Protein AF-0000000074744331 (afdb_homodimer)

Organism: NCBI:txid2562239

InterPro domains:
  IPR029056 Ribokinase-like [G3DSA:3.40.1190.20] (24-417)
  IPR029056 Ribokinase-like [SSF53613] (34-403)

Structure (mmCIF, N/CA/C/O backbone):
data_AF-0000000074744331-model_v1
#
loop_
_entity.id
_entity.type
_entity.pdbx_description
1 polymer 'Carbohydrate kinase PfkB domain-containing protein'
#
loop_
_atom_site.group_PDB
_atom_site.id
_atom_site.type_symbol
_atom_site.label_atom_id
_atom_site.label_alt_id
_atom_site.label_comp_id
_atom_site.label_asym_id
_atom_site.label_entity_id
_atom_site.label_seq_id
_atom_site.pdbx_PDB_ins_code
_atom_site.Cartn_x
_atom_site.Cartn_y
_atom_site.Cartn_z
_atom_site.occupancy
_atom_site.B_iso_or_equiv
_atom_site.auth_seq_id
_atom_site.auth_comp_id
_atom_site.auth_asym_id
_atom_site.auth_atom_id
_atom_site.pdbx_PDB_model_num
ATOM 1 N N . MET A 1 1 ? -15.992 4.965 -41.281 1 21.25 1 MET A N 1
ATOM 2 C CA . MET A 1 1 ? -15.062 5.57 -40.344 1 21.25 1 MET A CA 1
ATOM 3 C C . MET A 1 1 ? -15.82 6.164 -39.156 1 21.25 1 MET A C 1
ATOM 5 O O . MET A 1 1 ? -15.25 6.926 -38.375 1 21.25 1 MET A O 1
ATOM 9 N N . ALA A 1 2 ? -17.094 6.203 -39.156 1 18.14 2 ALA A N 1
ATOM 10 C CA . ALA A 1 2 ? -18.156 6.914 -38.469 1 18.14 2 ALA A CA 1
ATOM 11 C C . ALA A 1 2 ? -18.078 6.668 -36.938 1 18.14 2 ALA A C 1
ATOM 13 O O . ALA A 1 2 ? -17.375 5.762 -36.5 1 18.14 2 ALA A O 1
ATOM 14 N N . ALA A 1 3 ? -19.312 6.621 -36.281 1 19.34 3 ALA A N 1
ATOM 15 C CA . ALA A 1 3 ? -20.141 7.203 -35.219 1 19.34 3 ALA A CA 1
ATOM 16 C C . ALA A 1 3 ? -19.969 6.461 -33.906 1 19.34 3 ALA A C 1
ATOM 18 O O . ALA A 1 3 ? -20.703 6.715 -32.938 1 19.34 3 ALA A O 1
ATOM 19 N N . LEU A 1 4 ? -19.312 5.355 -33.844 1 21.14 4 LEU A N 1
ATOM 20 C CA . LEU A 1 4 ? -19.844 4.59 -32.75 1 21.14 4 LEU A CA 1
ATOM 21 C C . LEU A 1 4 ? -19.484 5.242 -31.406 1 21.14 4 LEU A C 1
ATOM 23 O O . LEU A 1 4 ? -18.375 5.035 -30.891 1 21.14 4 LEU A O 1
ATOM 27 N N . TRP A 1 5 ? -19.625 6.645 -31.25 1 21.17 5 TRP A N 1
ATOM 28 C CA . TRP A 1 5 ? -19.438 7.43 -30.031 1 21.17 5 TRP A CA 1
ATOM 29 C C . TRP A 1 5 ? -20.219 6.832 -28.875 1 21.17 5 TRP A C 1
ATOM 31 O O . TRP A 1 5 ? -21.453 6.961 -28.812 1 21.17 5 TRP A O 1
ATOM 41 N N . ARG A 1 6 ? -20 5.594 -28.609 1 25.59 6 ARG A N 1
ATOM 42 C CA . ARG A 1 6 ? -20.875 5.102 -27.547 1 25.59 6 ARG A CA 1
ATOM 43 C C . ARG A 1 6 ? -20.906 6.066 -26.375 1 25.59 6 ARG A C 1
ATOM 45 O O . ARG A 1 6 ? -19.891 6.672 -26.031 1 25.59 6 ARG A O 1
ATOM 52 N N . SER A 1 7 ? -22.016 6.613 -26.047 1 23.78 7 SER A N 1
ATOM 53 C CA . SER A 1 7 ? -22.484 7.523 -25 1 23.78 7 SER A CA 1
ATOM 54 C C . SER A 1 7 ? -21.953 7.125 -23.641 1 23.78 7 SER A C 1
ATOM 56 O O . SER A 1 7 ? -22 5.949 -23.266 1 23.78 7 SER A O 1
ATOM 58 N N . VAL A 1 8 ? -20.953 7.758 -23.109 1 25.75 8 VAL A N 1
ATOM 59 C CA . VAL A 1 8 ? -20.438 7.766 -21.75 1 25.75 8 VAL A CA 1
ATOM 60 C C . VAL A 1 8 ? -21.594 7.844 -20.766 1 25.75 8 VAL A C 1
ATOM 62 O O . VAL A 1 8 ? -22.406 8.773 -20.812 1 25.75 8 VAL A O 1
ATOM 65 N N . PRO A 1 9 ? -22.125 6.672 -20.359 1 28.39 9 PRO A N 1
ATOM 66 C CA . PRO A 1 9 ? -23.297 6.875 -19.484 1 28.39 9 PRO A CA 1
ATOM 67 C C . PRO A 1 9 ? -23.078 7.996 -18.469 1 28.39 9 PRO A C 1
ATOM 69 O O . PRO A 1 9 ? -21.938 8.305 -18.125 1 28.39 9 PRO A O 1
ATOM 72 N N . ALA A 1 10 ? -23.984 8.945 -18.359 1 26.7 10 ALA A N 1
ATOM 73 C CA . ALA A 1 10 ? -24.156 10.008 -17.375 1 26.7 10 ALA A CA 1
ATOM 74 C C . ALA A 1 10 ? -23.875 9.492 -15.961 1 26.7 10 ALA A C 1
ATOM 76 O O . ALA A 1 10 ? -24.469 8.5 -15.523 1 26.7 10 ALA A O 1
ATOM 77 N N . VAL A 1 11 ? -22.719 9.625 -15.445 1 27.08 11 VAL A N 1
ATOM 78 C CA . VAL A 1 11 ? -22.359 9.461 -14.047 1 27.08 11 VAL A CA 1
ATOM 79 C C . VAL A 1 11 ? -23.422 10.07 -13.156 1 27.08 11 VAL A C 1
ATOM 81 O O . VAL A 1 11 ? -23.656 11.281 -13.195 1 27.08 11 VAL A O 1
ATOM 84 N N . CYS A 1 12 ? -24.516 9.32 -12.93 1 27.94 12 CYS A N 1
ATOM 85 C CA . CYS A 1 12 ? -25.547 9.75 -11.984 1 27.94 12 CYS A CA 1
ATOM 86 C C . CYS A 1 12 ? -24.922 10.398 -10.758 1 27.94 12 CYS A C 1
ATOM 88 O O . CYS A 1 12 ? -23.891 9.938 -10.266 1 27.94 12 CYS A O 1
ATOM 90 N N . ALA A 1 13 ? -25.219 11.633 -10.414 1 30.81 13 ALA A N 1
ATOM 91 C CA . ALA A 1 13 ? -25.016 12.43 -9.203 1 30.81 13 ALA A CA 1
ATOM 92 C C . ALA A 1 13 ? -25.312 11.609 -7.953 1 30.81 13 ALA A C 1
ATOM 94 O O . ALA A 1 13 ? -26.469 11.453 -7.57 1 30.81 13 ALA A O 1
ATOM 95 N N . ALA A 1 14 ? -24.703 10.5 -7.746 1 33.56 14 ALA A N 1
ATOM 96 C CA . ALA A 1 14 ? -24.938 9.867 -6.449 1 33.56 14 ALA A CA 1
ATOM 97 C C . ALA A 1 14 ? -24.797 10.875 -5.312 1 33.56 14 ALA A C 1
ATOM 99 O O . ALA A 1 14 ? -23.828 11.641 -5.273 1 33.56 14 ALA A O 1
ATOM 100 N N . SER A 1 15 ? -25.797 11.25 -4.645 1 35.19 15 SER A N 1
ATOM 101 C CA . SER A 1 15 ? -25.891 12.07 -3.445 1 35.19 15 SER A CA 1
ATOM 102 C C . SER A 1 15 ? -24.797 11.703 -2.443 1 35.19 15 SER A C 1
ATOM 104 O O . SER A 1 15 ? -24.672 10.539 -2.066 1 35.19 15 SER A O 1
ATOM 106 N N . VAL A 1 16 ? -23.797 12.289 -2.574 1 41.59 16 VAL A N 1
ATOM 107 C CA . VAL A 1 16 ? -22.688 12.148 -1.627 1 41.59 16 VAL A CA 1
ATOM 108 C C . VAL A 1 16 ? -23.219 12.297 -0.201 1 41.59 16 VAL A C 1
ATOM 110 O O . VAL A 1 16 ? -23.688 13.367 0.183 1 41.59 16 VAL A O 1
ATOM 113 N N . ALA A 1 17 ? -23.719 11.328 0.438 1 41.59 17 ALA A N 1
ATOM 114 C CA . ALA A 1 17 ? -24.109 11.391 1.845 1 41.59 17 ALA A CA 1
ATOM 115 C C . ALA A 1 17 ? -22.906 11.742 2.727 1 41.59 17 ALA A C 1
ATOM 117 O O . ALA A 1 17 ? -21.953 10.969 2.834 1 41.59 17 ALA A O 1
ATOM 118 N N . TYR A 1 18 ? -22.781 13.016 2.918 1 42.72 18 TYR A N 1
ATOM 119 C CA . TYR A 1 18 ? -21.875 13.383 4 1 42.72 18 TYR A CA 1
ATOM 120 C C . TYR A 1 18 ? -22.344 12.789 5.328 1 42.72 18 TYR A C 1
ATOM 122 O O . TYR A 1 18 ? -23.547 12.703 5.582 1 42.72 18 TYR A O 1
ATOM 130 N N . ARG A 1 19 ? -21.703 11.984 5.859 1 47.62 19 ARG A N 1
ATOM 131 C CA . ARG A 1 19 ? -22.109 11.758 7.242 1 47.62 19 ARG A CA 1
ATOM 132 C C . ARG A 1 19 ? -22.203 13.078 8.008 1 47.62 19 ARG A C 1
ATOM 134 O O . ARG A 1 19 ? -21.203 13.734 8.25 1 47.62 19 ARG A O 1
ATOM 141 N N . LYS A 1 20 ? -23.422 13.492 7.957 1 43.78 20 LYS A N 1
ATOM 142 C CA . LYS A 1 20 ? -23.703 14.711 8.711 1 43.78 20 LYS A CA 1
ATOM 143 C C . LYS A 1 20 ? -23.328 14.547 10.188 1 43.78 20 LYS A C 1
ATOM 145 O O . LYS A 1 20 ? -23.688 13.539 10.805 1 43.78 20 LYS A O 1
ATOM 150 N N . LEU A 1 21 ? -22.312 15.281 10.586 1 45.28 21 LEU A N 1
ATOM 151 C CA . LEU A 1 21 ? -22 15.344 12.016 1 45.28 21 LEU A CA 1
ATOM 152 C C . LEU A 1 21 ? -23.266 15.648 12.82 1 45.28 21 LEU A C 1
ATOM 154 O O . LEU A 1 21 ? -24.156 16.359 12.352 1 45.28 21 LEU A O 1
ATOM 158 N N . PRO A 1 22 ? -23.516 14.875 13.789 1 43.53 22 PRO A N 1
ATOM 159 C CA . PRO A 1 22 ? -24.656 15.25 14.625 1 43.53 22 PRO A CA 1
ATOM 160 C C . PRO A 1 22 ? -24.656 16.719 15.016 1 43.53 22 PRO A C 1
ATOM 162 O O . PRO A 1 22 ? -23.578 17.312 15.203 1 43.53 22 PRO A O 1
ATOM 165 N N . CYS A 1 23 ? -25.812 17.281 14.695 1 42.34 23 CYS A N 1
ATOM 166 C CA . CYS A 1 23 ? -26 18.641 15.164 1 42.34 23 CYS A CA 1
ATOM 167 C C . CYS A 1 23 ? -25.766 18.75 16.672 1 42.34 23 CYS A C 1
ATOM 169 O O . CYS A 1 23 ? -26.281 17.953 17.438 1 42.34 23 CYS A O 1
ATOM 171 N N . ARG A 1 24 ? -24.844 19.516 17.031 1 46.59 24 ARG A N 1
ATOM 172 C CA . ARG A 1 24 ? -24.5 19.719 18.438 1 46.59 24 ARG A CA 1
ATOM 173 C C . ARG A 1 24 ? -25.703 20.203 19.234 1 46.59 24 ARG A C 1
ATOM 175 O O . ARG A 1 24 ? -26.594 20.859 18.703 1 46.59 24 ARG A O 1
ATOM 182 N N . THR A 1 25 ? -25.734 19.719 20.453 1 44.91 25 THR A N 1
ATOM 183 C CA . THR A 1 25 ? -26.781 20.109 21.391 1 44.91 25 THR A CA 1
ATOM 184 C C . THR A 1 25 ? -26.703 21.609 21.672 1 44.91 25 THR A C 1
ATOM 186 O O . THR A 1 25 ? -25.656 22.234 21.469 1 44.91 25 THR A O 1
ATOM 189 N N . GLU A 1 26 ? -27.703 22.234 22.016 1 44.66 26 GLU A N 1
ATOM 190 C CA . GLU A 1 26 ? -27.859 23.641 22.375 1 44.66 26 GLU A CA 1
ATOM 191 C C . GLU A 1 26 ? -26.797 24.062 23.391 1 44.66 26 GLU A C 1
ATOM 193 O O . GLU A 1 26 ? -26.281 25.172 23.312 1 44.66 26 GLU A O 1
ATOM 198 N N . SER A 1 27 ? -26.547 23.281 24.297 1 43.78 27 SER A N 1
ATOM 199 C CA . SER A 1 27 ? -25.609 23.641 25.359 1 43.78 27 SER A CA 1
ATOM 200 C C . SER A 1 27 ? -24.188 23.797 24.797 1 43.78 27 SER A C 1
ATOM 202 O O . SER A 1 27 ? -23.438 24.641 25.25 1 43.78 27 SER A O 1
ATOM 204 N N . GLU A 1 28 ? -23.797 23.047 23.875 1 47.25 28 GLU A N 1
ATOM 205 C CA . GLU A 1 28 ? -22.453 23.109 23.266 1 47.25 28 GLU A CA 1
ATOM 206 C C . GLU A 1 28 ? -22.312 24.359 22.406 1 47.25 28 GLU A C 1
ATOM 208 O O . GLU A 1 28 ? -21.188 24.859 22.219 1 47.25 28 GLU A O 1
ATOM 213 N N . LYS A 1 29 ? -23.359 24.844 21.875 1 47.84 29 LYS A N 1
ATOM 214 C CA . LYS A 1 29 ? -23.453 26.078 21.094 1 47.84 29 LYS A CA 1
ATOM 215 C C . LYS A 1 29 ? -23.125 27.297 21.938 1 47.84 29 LYS A C 1
ATOM 217 O O . LYS A 1 29 ? -22.859 28.375 21.406 1 47.84 29 LYS A O 1
ATOM 222 N N . GLN A 1 30 ? -23.469 27.188 23.094 1 45.38 30 GLN A N 1
ATOM 223 C CA . GLN A 1 30 ? -23.359 28.375 23.938 1 45.38 30 GLN A CA 1
ATOM 224 C C . GLN A 1 30 ? -21.922 28.625 24.344 1 45.38 30 GLN A C 1
ATOM 226 O O . GLN A 1 30 ? -21.578 29.719 24.812 1 45.38 30 GLN A O 1
ATOM 231 N N . GLU A 1 31 ? -21 27.562 24.453 1 52.12 31 GLU A N 1
ATOM 232 C CA . GLU A 1 31 ? -19.688 27.875 24.969 1 52.12 31 GLU A CA 1
ATOM 233 C C . GLU A 1 31 ? -18.75 28.391 23.875 1 52.12 31 GLU A C 1
ATOM 235 O O . GLU A 1 31 ? -18.766 27.875 22.75 1 52.12 31 GLU A O 1
ATOM 240 N N . HIS A 1 32 ? -18.281 29.688 23.891 1 62.59 32 HIS A N 1
ATOM 241 C CA . HIS A 1 32 ? -17.375 30.531 23.109 1 62.59 32 HIS A CA 1
ATOM 242 C C . HIS A 1 32 ? -16.047 29.812 22.844 1 62.59 32 HIS A C 1
ATOM 244 O O . HIS A 1 32 ? -14.984 30.422 22.984 1 62.59 32 HIS A O 1
ATOM 250 N N . ARG A 1 33 ? -16.156 28.531 22.516 1 77.06 33 ARG A N 1
ATOM 251 C CA . ARG A 1 33 ? -14.883 27.812 22.375 1 77.06 33 ARG A CA 1
ATOM 252 C C . ARG A 1 33 ? -14.461 27.734 20.922 1 77.06 33 ARG A C 1
ATOM 254 O O . ARG A 1 33 ? -15.297 27.609 20.031 1 77.06 33 ARG A O 1
ATOM 261 N N . PRO A 1 34 ? -13.164 27.875 20.688 1 84.81 34 PRO A N 1
ATOM 262 C CA . PRO A 1 34 ? -12.648 27.828 19.328 1 84.81 34 PRO A CA 1
ATOM 263 C C . PRO A 1 34 ? -12.852 26.469 18.656 1 84.81 34 PRO A C 1
ATOM 265 O O . PRO A 1 34 ? -12.922 25.453 19.344 1 84.81 34 PRO A O 1
ATOM 268 N N . ARG A 1 35 ? -12.992 26.531 17.344 1 90.12 35 ARG A N 1
ATOM 269 C CA . ARG A 1 35 ? -13.07 25.312 16.531 1 90.12 35 ARG A CA 1
ATOM 270 C C . ARG A 1 35 ? -11.984 25.297 15.461 1 90.12 35 ARG A C 1
ATOM 272 O O . ARG A 1 35 ? -11.602 26.359 14.938 1 90.12 35 ARG A O 1
ATOM 279 N N . PHE A 1 36 ? -11.516 24.156 15.25 1 94.88 36 PHE A N 1
ATOM 280 C CA . PHE A 1 36 ? -10.453 23.953 14.266 1 94.88 36 PHE A CA 1
ATOM 281 C C . PHE A 1 36 ? -10.922 23.031 13.148 1 94.88 36 PHE A C 1
ATOM 283 O O . PHE A 1 36 ? -11.461 21.953 13.406 1 94.88 36 PHE A O 1
ATOM 290 N N . THR A 1 37 ? -10.758 23.453 11.875 1 96.81 37 THR A N 1
ATOM 291 C CA . THR A 1 37 ? -11.055 22.641 10.703 1 96.81 37 THR A CA 1
ATOM 292 C C . THR A 1 37 ? -9.867 22.625 9.742 1 96.81 37 THR A C 1
ATOM 294 O O . THR A 1 37 ? -9.211 23.641 9.547 1 96.81 37 THR A O 1
ATOM 297 N N . CYS A 1 38 ? -9.547 21.484 9.195 1 98.44 38 CYS A N 1
ATOM 298 C CA . CYS A 1 38 ? -8.5 21.391 8.188 1 98.44 38 CYS A CA 1
ATOM 299 C C . CYS A 1 38 ? -8.914 20.438 7.066 1 98.44 38 CYS A C 1
ATOM 301 O O . CYS A 1 38 ? -9.93 19.75 7.168 1 98.44 38 CYS A O 1
ATOM 303 N N . PHE A 1 39 ? -8.164 20.5 5.957 1 98.62 39 PHE A N 1
ATOM 304 C CA . PHE A 1 39 ? -8.461 19.734 4.746 1 98.62 39 PHE A CA 1
ATOM 305 C C . PHE A 1 39 ? -7.191 19.109 4.18 1 98.62 39 PHE A C 1
ATOM 307 O O . PHE A 1 39 ? -6.242 19.812 3.836 1 98.62 39 PHE A O 1
ATOM 314 N N . GLY A 1 40 ? -7.215 17.797 4.113 1 98.38 40 GLY A N 1
ATOM 315 C CA . GLY A 1 40 ? -6.035 17.156 3.564 1 98.38 40 GLY A CA 1
ATOM 316 C C . GLY A 1 40 ? -6.137 15.641 3.543 1 98.38 40 GLY A C 1
ATOM 317 O O . GLY A 1 40 ? -7.145 15.078 3.971 1 98.38 40 GLY A O 1
ATOM 318 N N . GLU A 1 41 ? -5.109 14.992 3.008 1 97.81 41 GLU A N 1
ATOM 319 C CA . GLU A 1 41 ? -5.055 13.547 2.846 1 97.81 41 GLU A CA 1
ATOM 320 C C . GLU A 1 41 ? -4.371 12.883 4.039 1 97.81 41 GLU A C 1
ATOM 322 O O . GLU A 1 41 ? -3.449 13.453 4.629 1 97.81 41 GLU A O 1
ATOM 327 N N . ALA A 1 42 ? -4.848 11.742 4.41 1 96.56 42 ALA A N 1
ATOM 328 C CA . ALA A 1 42 ? -4.117 10.836 5.293 1 96.56 42 ALA A CA 1
ATOM 329 C C . ALA A 1 42 ? -3.773 9.531 4.582 1 96.56 42 ALA A C 1
ATOM 331 O O . ALA A 1 42 ? -4.492 9.102 3.676 1 96.56 42 ALA A O 1
ATOM 332 N N . MET A 1 43 ? -2.697 8.953 4.977 1 96.25 43 MET A N 1
ATOM 333 C CA . MET A 1 43 ? -2.199 7.742 4.332 1 96.25 43 MET A CA 1
ATOM 334 C C . MET A 1 43 ? -1.771 6.707 5.367 1 96.25 43 MET A C 1
ATOM 336 O O . MET A 1 43 ? -1.52 7.051 6.523 1 96.25 43 MET A O 1
ATOM 340 N N . LEU A 1 44 ? -1.714 5.445 4.93 1 95.56 44 LEU A N 1
ATOM 341 C CA . LEU A 1 44 ? -1.078 4.41 5.742 1 95.56 44 LEU A CA 1
ATOM 342 C C . LEU A 1 44 ? 0.439 4.551 5.711 1 95.56 44 LEU A C 1
ATOM 344 O O . LEU A 1 44 ? 1.021 4.824 4.66 1 95.56 44 LEU A O 1
ATOM 348 N N . ARG A 1 45 ? 0.977 4.449 6.824 1 94.56 45 ARG A N 1
ATOM 349 C CA . ARG A 1 45 ? 2.424 4.559 6.984 1 94.56 45 ARG A CA 1
ATOM 350 C C . ARG A 1 45 ? 3.021 3.24 7.461 1 94.56 45 ARG A C 1
ATOM 352 O O . ARG A 1 45 ? 2.551 2.656 8.438 1 94.56 45 ARG A O 1
ATOM 359 N N . TYR A 1 46 ? 4.043 2.756 6.766 1 94.38 46 TYR A N 1
ATOM 360 C CA . TYR A 1 46 ? 4.754 1.551 7.176 1 94.38 46 TYR A CA 1
ATOM 361 C C . TYR A 1 46 ? 6.219 1.854 7.465 1 94.38 46 TYR A C 1
ATOM 363 O O . TYR A 1 46 ? 6.895 2.498 6.66 1 94.38 46 TYR A O 1
ATOM 371 N N . VAL A 1 47 ? 6.707 1.402 8.617 1 92.31 47 VAL A N 1
ATOM 372 C CA . VAL A 1 47 ? 8.102 1.511 9.023 1 92.31 47 VAL A CA 1
ATOM 373 C C . VAL A 1 47 ? 8.609 0.156 9.508 1 92.31 47 VAL A C 1
ATOM 375 O O . VAL A 1 47 ? 7.883 -0.574 10.188 1 92.31 47 VAL A O 1
ATOM 378 N N . PRO A 1 48 ? 9.812 -0.222 9.047 1 90.19 48 PRO A N 1
ATOM 379 C CA . PRO A 1 48 ? 10.336 -1.457 9.633 1 90.19 48 PRO A CA 1
ATOM 380 C C . PRO A 1 48 ? 10.367 -1.416 11.156 1 90.19 48 PRO A C 1
ATOM 382 O O . PRO A 1 48 ? 10.703 -0.384 11.742 1 90.19 48 PRO A O 1
ATOM 385 N N . ASP A 1 49 ? 9.953 -2.492 11.734 1 87.25 49 ASP A N 1
ATOM 386 C CA . ASP A 1 49 ? 10.008 -2.57 13.195 1 87.25 49 ASP A CA 1
ATOM 387 C C . ASP A 1 49 ? 11.453 -2.521 13.688 1 87.25 49 ASP A C 1
ATOM 389 O O . ASP A 1 49 ? 12.258 -3.393 13.352 1 87.25 49 ASP A O 1
ATOM 393 N N . PRO A 1 50 ? 11.766 -1.549 14.461 1 76.38 50 PRO A N 1
ATOM 394 C CA . PRO A 1 50 ? 13.141 -1.454 14.953 1 76.38 50 PRO A CA 1
ATOM 395 C C . PRO A 1 50 ? 13.531 -2.637 15.836 1 76.38 50 PRO A C 1
ATOM 397 O O . PRO A 1 50 ? 14.719 -2.941 15.969 1 76.38 50 PRO A O 1
ATOM 400 N N . ARG A 1 51 ? 12.617 -3.143 16.594 1 74.12 51 ARG A N 1
ATOM 401 C CA . ARG A 1 51 ? 12.922 -4.262 17.484 1 74.12 51 ARG A CA 1
ATOM 402 C C . ARG A 1 51 ? 13.18 -5.535 16.688 1 74.12 51 ARG A C 1
ATOM 404 O O . ARG A 1 51 ? 13.734 -6.504 17.219 1 74.12 51 ARG A O 1
ATOM 411 N N . GLY A 1 52 ? 13.023 -5.434 15.391 1 66.19 52 GLY A N 1
ATOM 412 C CA . GLY A 1 52 ? 13.32 -6.535 14.492 1 66.19 52 GLY A CA 1
ATOM 413 C C . GLY A 1 52 ? 12.523 -7.789 14.797 1 66.19 52 GLY A C 1
ATOM 414 O O . GLY A 1 52 ? 11.453 -7.715 15.398 1 66.19 52 GLY A O 1
ATOM 415 N N . GLY A 1 53 ? 12.93 -8.938 14.25 1 65 53 GLY A N 1
ATOM 416 C CA . GLY A 1 53 ? 12.414 -10.281 14.438 1 65 53 GLY A CA 1
ATOM 417 C C . GLY A 1 53 ? 11.672 -10.812 13.227 1 65 53 GLY A C 1
ATOM 418 O O . GLY A 1 53 ? 11.234 -10.047 12.367 1 65 53 GLY A O 1
ATOM 419 N N . GLU A 1 54 ? 12.094 -12.016 12.961 1 63.59 54 GLU A N 1
ATOM 420 C CA . GLU A 1 54 ? 11.445 -12.719 11.859 1 63.59 54 GLU A CA 1
ATOM 421 C C . GLU A 1 54 ? 10.539 -13.836 12.367 1 63.59 54 GLU A C 1
ATOM 423 O O . GLU A 1 54 ? 10.914 -14.562 13.297 1 63.59 54 GLU A O 1
ATOM 428 N N . GLU A 1 55 ? 9.258 -13.578 12.07 1 59.34 55 GLU A N 1
ATOM 429 C CA . GLU A 1 55 ? 8.375 -14.703 12.367 1 59.34 55 GLU A CA 1
ATOM 430 C C . GLU A 1 55 ? 8.625 -15.867 11.406 1 59.34 55 GLU A C 1
ATOM 432 O O . GLU A 1 55 ? 8.453 -17.031 11.773 1 59.34 55 GLU A O 1
ATOM 437 N N . SER A 1 56 ? 8.82 -15.531 10.195 1 68.5 56 SER A N 1
ATOM 438 C CA . SER A 1 56 ? 9.148 -16.484 9.133 1 68.5 56 SER A CA 1
ATOM 439 C C . SER A 1 56 ? 10.297 -15.977 8.266 1 68.5 56 SER A C 1
ATOM 441 O O . SER A 1 56 ? 10.57 -14.773 8.242 1 68.5 56 SER A O 1
ATOM 443 N N . PRO A 1 57 ? 10.922 -16.969 7.727 1 74.75 57 PRO A N 1
ATOM 444 C CA . PRO A 1 57 ? 12.047 -16.562 6.883 1 74.75 57 PRO A CA 1
ATOM 445 C C . PRO A 1 57 ? 11.625 -15.648 5.738 1 74.75 57 PRO A C 1
ATOM 447 O O . PRO A 1 57 ? 12.477 -15.016 5.102 1 74.75 57 PRO A O 1
ATOM 450 N N . PHE A 1 58 ? 10.328 -15.562 5.598 1 82.38 58 PHE A N 1
ATOM 451 C CA . PHE A 1 58 ? 9.906 -14.828 4.41 1 82.38 58 PHE A CA 1
ATOM 452 C C . PHE A 1 58 ? 9.156 -13.562 4.797 1 82.38 58 PHE A C 1
ATOM 454 O O . PHE A 1 58 ? 8.68 -12.82 3.928 1 82.38 58 PHE A O 1
ATOM 461 N N . ALA A 1 59 ? 9.016 -13.32 6.109 1 85.56 59 ALA A N 1
ATOM 462 C CA . ALA A 1 59 ? 8.203 -12.188 6.535 1 85.56 59 ALA A CA 1
ATOM 463 C C . ALA A 1 59 ? 8.953 -11.32 7.539 1 85.56 59 ALA A C 1
ATOM 465 O O . ALA A 1 59 ? 9.57 -11.836 8.469 1 85.56 59 ALA A O 1
ATOM 466 N N . ALA A 1 60 ? 8.906 -10.062 7.324 1 88.06 60 ALA A N 1
ATOM 467 C CA . ALA A 1 60 ? 9.516 -9.102 8.242 1 88.06 60 ALA A CA 1
ATOM 468 C C . ALA A 1 60 ? 8.453 -8.305 8.984 1 88.06 60 ALA A C 1
ATOM 470 O O . ALA A 1 60 ? 7.359 -8.078 8.469 1 88.06 60 ALA A O 1
ATOM 471 N N . ARG A 1 61 ? 8.82 -7.848 10.102 1 89.81 61 ARG A N 1
ATOM 472 C CA . ARG A 1 61 ? 7.883 -7.074 10.914 1 89.81 61 ARG A CA 1
ATOM 473 C C . ARG A 1 61 ? 7.945 -5.594 10.555 1 89.81 61 ARG A C 1
ATOM 475 O O . ARG A 1 61 ? 9.031 -5.02 10.445 1 89.81 61 ARG A O 1
ATOM 482 N N . TRP A 1 62 ? 6.828 -5.059 10.406 1 91.38 62 TRP A N 1
ATOM 483 C CA . TRP A 1 62 ? 6.652 -3.633 10.141 1 91.38 62 TRP A CA 1
ATOM 484 C C . TRP A 1 62 ? 5.629 -3.023 11.094 1 91.38 62 TRP A C 1
ATOM 486 O O . TRP A 1 62 ? 4.77 -3.729 11.625 1 91.38 62 TRP A O 1
ATOM 496 N N . LEU A 1 63 ? 5.809 -1.761 11.312 1 90.88 63 LEU A N 1
ATOM 497 C CA . LEU A 1 63 ? 4.82 -0.992 12.062 1 90.88 63 LEU A CA 1
ATOM 498 C C . LEU A 1 63 ? 3.932 -0.184 11.117 1 90.88 63 LEU A C 1
ATOM 500 O O . LEU A 1 63 ? 4.434 0.514 10.234 1 90.88 63 LEU A O 1
ATOM 504 N N . ARG A 1 64 ? 2.648 -0.361 11.305 1 92.75 64 ARG A N 1
ATOM 505 C CA . ARG A 1 64 ? 1.689 0.397 10.5 1 92.75 64 ARG A CA 1
ATOM 506 C C . ARG A 1 64 ? 1.013 1.478 11.344 1 92.75 64 ARG A C 1
ATOM 508 O O . ARG A 1 64 ? 0.562 1.214 12.453 1 92.75 64 ARG A O 1
ATOM 515 N N . SER A 1 65 ? 0.964 2.65 10.836 1 92 65 SER A N 1
ATOM 516 C CA . SER A 1 65 ? 0.26 3.789 11.414 1 92 65 SER A CA 1
ATOM 517 C C . SER A 1 65 ? -0.374 4.656 10.336 1 92 65 SER A C 1
ATOM 519 O O . SER A 1 65 ? -0.449 4.25 9.172 1 92 65 SER A O 1
ATOM 521 N N . LEU A 1 66 ? -0.979 5.734 10.781 1 93.38 66 LEU A N 1
ATOM 522 C CA . LEU A 1 66 ? -1.521 6.734 9.867 1 93.38 66 LEU A CA 1
ATOM 523 C C . LEU A 1 66 ? -0.753 8.047 9.977 1 93.38 66 LEU A C 1
ATOM 525 O O . LEU A 1 66 ? -0.188 8.352 11.031 1 93.38 66 LEU A O 1
ATOM 529 N N . GLY A 1 67 ? -0.774 8.711 8.859 1 92.94 67 GLY A N 1
ATOM 530 C CA . GLY A 1 67 ? -0.177 10.031 8.883 1 92.94 67 GLY A CA 1
ATOM 531 C C . GLY A 1 67 ? -0.766 10.977 7.848 1 92.94 67 GLY A C 1
ATOM 532 O O . GLY A 1 67 ? -1.157 10.539 6.762 1 92.94 67 GLY A O 1
ATOM 533 N N . GLY A 1 68 ? -0.81 12.141 8.102 1 95.69 68 GLY A N 1
ATOM 534 C CA . GLY A 1 68 ? -1.235 13.281 7.309 1 95.69 68 GLY A CA 1
ATOM 535 C C . GLY A 1 68 ? -1.005 14.609 7.996 1 95.69 68 GLY A C 1
ATOM 536 O O . GLY A 1 68 ? -1.351 14.773 9.172 1 95.69 68 GLY A O 1
ATOM 537 N N . ALA A 1 69 ? -0.491 15.484 7.266 1 97 69 ALA A N 1
ATOM 538 C CA . ALA A 1 69 ? -0.077 16.734 7.879 1 97 69 ALA A CA 1
ATOM 539 C C . ALA A 1 69 ? -1.238 17.391 8.625 1 97 69 ALA A C 1
ATOM 541 O O . ALA A 1 69 ? -1.129 17.703 9.812 1 97 69 ALA A O 1
ATOM 542 N N . GLU A 1 70 ? -2.371 17.562 7.98 1 98.12 70 GLU A N 1
ATOM 543 C CA . GLU A 1 70 ? -3.527 18.203 8.586 1 98.12 70 GLU A CA 1
ATOM 544 C C . GLU A 1 70 ? -4.141 17.328 9.68 1 98.12 70 GLU A C 1
ATOM 546 O O . GLU A 1 70 ? -4.48 17.828 10.758 1 98.12 70 GLU A O 1
ATOM 551 N N . LEU A 1 71 ? -4.203 16.031 9.398 1 97.25 71 LEU A N 1
ATOM 552 C CA . LEU A 1 71 ? -4.734 15.086 10.367 1 97.25 71 LEU A CA 1
ATOM 553 C C . LEU A 1 71 ? -3.918 15.109 11.656 1 97.25 71 LEU A C 1
ATOM 555 O O . LEU A 1 71 ? -4.477 15.07 12.758 1 97.25 71 LEU A O 1
ATOM 559 N N . ASN A 1 72 ? -2.641 15.195 11.57 1 96.75 72 ASN A N 1
ATOM 560 C CA . ASN A 1 72 ? -1.756 15.227 12.727 1 96.75 72 ASN A CA 1
ATOM 561 C C . ASN A 1 72 ? -2.113 16.375 13.68 1 96.75 72 ASN A C 1
ATOM 563 O O . ASN A 1 72 ? -2.066 16.203 14.898 1 96.75 72 ASN A O 1
ATOM 567 N N . ILE A 1 73 ? -2.49 17.438 13.086 1 97.94 73 ILE A N 1
ATOM 568 C CA . ILE A 1 73 ? -2.818 18.609 13.891 1 97.94 73 ILE A CA 1
ATOM 569 C C . ILE A 1 73 ? -4.133 18.375 14.633 1 97.94 73 ILE A C 1
ATOM 571 O O . ILE A 1 73 ? -4.246 18.703 15.82 1 97.94 73 ILE A O 1
ATOM 575 N N . THR A 1 74 ? -5.113 17.797 13.984 1 97.19 74 THR A N 1
ATOM 576 C CA . THR A 1 74 ? -6.398 17.547 14.625 1 97.19 74 THR A CA 1
ATOM 577 C C . THR A 1 74 ? -6.238 16.594 15.805 1 97.19 74 THR A C 1
ATOM 579 O O . THR A 1 74 ? -6.855 16.781 16.859 1 97.19 74 THR A O 1
ATOM 582 N N . VAL A 1 75 ? -5.426 15.617 15.633 1 96.06 75 VAL A N 1
ATOM 583 C CA . VAL A 1 75 ? -5.195 14.641 16.688 1 96.06 75 VAL A CA 1
ATOM 584 C C . VAL A 1 75 ? -4.484 15.312 17.859 1 96.06 75 VAL A C 1
ATOM 586 O O . VAL A 1 75 ? -4.883 15.141 19.016 1 96.06 75 VAL A O 1
ATOM 589 N N . ALA A 1 76 ? -3.457 16.078 17.594 1 96.44 76 ALA A N 1
ATOM 590 C CA . ALA A 1 76 ? -2.701 16.766 18.625 1 96.44 76 ALA A CA 1
ATOM 591 C C . ALA A 1 76 ? -3.594 17.703 19.422 1 96.44 76 ALA A C 1
ATOM 593 O O . ALA A 1 76 ? -3.59 17.703 20.656 1 96.44 76 ALA A O 1
ATOM 594 N N . LEU A 1 77 ? -4.383 18.531 18.719 1 96.62 77 LEU A N 1
ATOM 595 C CA . LEU A 1 77 ? -5.262 19.484 19.375 1 96.62 77 LEU A CA 1
ATOM 596 C C . LEU A 1 77 ? -6.336 18.766 20.188 1 96.62 77 LEU A C 1
ATOM 598 O O . LEU A 1 77 ? -6.684 19.203 21.297 1 96.62 77 LEU A O 1
ATOM 602 N N . SER A 1 78 ? -6.844 17.703 19.641 1 95.25 78 SER A N 1
ATOM 603 C CA . SER A 1 78 ? -7.832 16.938 20.375 1 95.25 78 SER A CA 1
ATOM 604 C C . SER A 1 78 ? -7.277 16.453 21.719 1 95.25 78 SER A C 1
ATOM 606 O O . SER A 1 78 ? -7.957 16.531 22.734 1 95.25 78 SER A O 1
ATOM 608 N N . ARG A 1 79 ? -6.098 16.062 21.75 1 93.69 79 ARG A N 1
ATOM 609 C CA . ARG A 1 79 ? -5.457 15.539 22.938 1 93.69 79 ARG A CA 1
ATOM 610 C C . ARG A 1 79 ? -5.09 16.656 23.906 1 93.69 79 ARG A C 1
ATOM 612 O O . ARG A 1 79 ? -4.93 16.422 25.109 1 93.69 79 ARG A O 1
ATOM 619 N N . LEU A 1 80 ? -4.984 17.844 23.359 1 94.69 80 LEU A N 1
ATOM 620 C CA . LEU A 1 80 ? -4.727 19 24.203 1 94.69 80 LEU A CA 1
ATOM 621 C C . LEU A 1 80 ? -6.023 19.531 24.812 1 94.69 80 LEU A C 1
ATOM 623 O O . LEU A 1 80 ? -6.039 20.609 25.406 1 94.69 80 LEU A O 1
ATOM 627 N N . GLY A 1 81 ? -7.137 18.828 24.578 1 91.69 81 GLY A N 1
ATOM 628 C CA . GLY A 1 81 ? -8.367 19.172 25.281 1 91.69 81 GLY A CA 1
ATOM 629 C C . GLY A 1 81 ? -9.414 19.781 24.375 1 91.69 81 GLY A C 1
ATOM 630 O O . GLY A 1 81 ? -10.492 20.188 24.828 1 91.69 81 GLY A O 1
ATOM 631 N N . TRP A 1 82 ? -9.094 19.906 23.078 1 91.94 82 TRP A N 1
ATOM 632 C CA . TRP A 1 82 ? -10.078 20.453 22.156 1 91.94 82 TRP A CA 1
ATOM 633 C C . TRP A 1 82 ? -11.188 19.453 21.891 1 91.94 82 TRP A C 1
ATOM 635 O O . TRP A 1 82 ? -12.305 19.828 21.516 1 91.94 82 TRP A O 1
ATOM 645 N N . GLY A 1 83 ? -10.82 18.188 21.984 1 90.62 83 GLY A N 1
ATOM 646 C CA . GLY A 1 83 ? -11.805 17.125 21.781 1 90.62 83 GLY A CA 1
ATOM 647 C C . GLY A 1 83 ? -12.445 17.156 20.406 1 90.62 83 GLY A C 1
ATOM 648 O O . GLY A 1 83 ? -11.742 17.234 19.391 1 90.62 83 GLY A O 1
ATOM 649 N N . GLY A 1 84 ? -13.773 17.203 20.406 1 90.12 84 GLY A N 1
ATOM 650 C CA . GLY A 1 84 ? -14.531 17.125 19.172 1 90.12 84 GLY A CA 1
ATOM 651 C C . GLY A 1 84 ? -14.578 18.438 18.406 1 90.12 84 GLY A C 1
ATOM 652 O O . GLY A 1 84 ? -15.188 18.516 17.328 1 90.12 84 GLY A O 1
ATOM 653 N N . ARG A 1 85 ? -13.891 19.438 18.906 1 91.12 85 ARG A N 1
ATOM 654 C CA . ARG A 1 85 ? -13.914 20.75 18.266 1 91.12 85 ARG A CA 1
ATOM 655 C C . ARG A 1 85 ? -12.875 20.844 17.156 1 91.12 85 ARG A C 1
ATOM 657 O O . ARG A 1 85 ? -12.75 21.875 16.5 1 91.12 85 ARG A O 1
ATOM 664 N N . THR A 1 86 ? -12.141 19.812 16.953 1 95.06 86 THR A N 1
ATOM 665 C CA . THR A 1 86 ? -11.211 19.719 15.836 1 95.06 86 THR A CA 1
ATOM 666 C C . THR A 1 86 ? -11.766 18.797 14.742 1 95.06 86 THR A C 1
ATOM 668 O O . THR A 1 86 ? -12.164 17.672 15.016 1 95.06 86 THR A O 1
ATOM 671 N N . ARG A 1 87 ? -11.773 19.312 13.523 1 95.62 87 ARG A N 1
ATOM 672 C CA . ARG A 1 87 ? -12.391 18.578 12.43 1 95.62 87 ARG A CA 1
ATOM 673 C C . ARG A 1 87 ? -11.398 18.344 11.289 1 95.62 87 ARG A C 1
ATOM 675 O O . ARG A 1 87 ? -10.742 19.281 10.828 1 95.62 87 ARG A O 1
ATOM 682 N N . TRP A 1 88 ? -11.32 17.141 10.875 1 97.62 88 TRP A N 1
ATOM 683 C CA . TRP A 1 88 ? -10.547 16.766 9.695 1 97.62 88 TRP A CA 1
ATOM 684 C C . TRP A 1 88 ? -11.469 16.453 8.516 1 97.62 88 TRP A C 1
ATOM 686 O O . TRP A 1 88 ? -12.273 15.523 8.586 1 97.62 88 TRP A O 1
ATOM 696 N N . VAL A 1 89 ? -11.43 17.297 7.496 1 98.06 89 VAL A N 1
ATOM 697 C CA . VAL A 1 89 ? -12.195 17.109 6.27 1 98.06 89 VAL A CA 1
ATOM 698 C C . VAL A 1 89 ? -11.352 16.375 5.238 1 98.06 89 VAL A C 1
ATOM 700 O O . VAL A 1 89 ? -10.211 16.766 4.961 1 98.06 89 VAL A O 1
ATOM 703 N N . SER A 1 90 ? -11.898 15.266 4.707 1 98.06 90 SER A N 1
ATOM 704 C CA . SER A 1 90 ? -11.109 14.469 3.779 1 98.06 90 SER A CA 1
ATOM 705 C C . SER A 1 90 ? -11.984 13.484 3.006 1 98.06 90 SER A C 1
ATOM 707 O O . SER A 1 90 ? -13.211 13.578 3.049 1 98.06 90 SER A O 1
ATOM 709 N N . VAL A 1 91 ? -11.398 12.727 2.127 1 97.25 91 VAL A N 1
ATOM 710 C CA . VAL A 1 91 ? -12 11.602 1.42 1 97.25 91 VAL A CA 1
ATOM 711 C C . VAL A 1 91 ? -11.273 10.312 1.792 1 97.25 91 VAL A C 1
ATOM 713 O O . VAL A 1 91 ? -10.047 10.25 1.753 1 97.25 91 VAL A O 1
ATOM 716 N N . VAL A 1 92 ? -12.023 9.344 2.201 1 94.5 92 VAL A N 1
ATOM 717 C CA . VAL A 1 92 ? -11.445 8.055 2.568 1 94.5 92 VAL A CA 1
ATOM 718 C C . VAL A 1 92 ? -12.18 6.93 1.834 1 94.5 92 VAL A C 1
ATOM 720 O O . VAL A 1 92 ? -13.336 7.086 1.449 1 94.5 92 VAL A O 1
ATOM 723 N N . PRO A 1 93 ? -11.477 5.824 1.563 1 90 93 PRO A N 1
ATOM 724 C CA . PRO A 1 93 ? -12.117 4.75 0.802 1 90 93 PRO A CA 1
ATOM 725 C C . PRO A 1 93 ? -13.18 4.004 1.609 1 90 93 PRO A C 1
ATOM 727 O O . PRO A 1 93 ? -13.117 3.98 2.842 1 90 93 PRO A O 1
ATOM 730 N N . GLN A 1 94 ? -14.102 3.479 0.93 1 91.38 94 GLN A N 1
ATOM 731 C CA . GLN A 1 94 ? -15.023 2.482 1.479 1 91.38 94 GLN A CA 1
ATOM 732 C C . GLN A 1 94 ? -14.453 1.073 1.331 1 91.38 94 GLN A C 1
ATOM 734 O O . GLN A 1 94 ? -13.375 0.889 0.765 1 91.38 94 GLN A O 1
ATOM 739 N N . GLY A 1 95 ? -15.133 0.078 1.953 1 88.5 95 GLY A N 1
ATOM 740 C CA . GLY A 1 95 ? -14.695 -1.302 1.821 1 88.5 95 GLY A CA 1
ATOM 741 C C . GLY A 1 95 ? -13.789 -1.75 2.953 1 88.5 95 GLY A C 1
ATOM 742 O O . GLY A 1 95 ? -13.633 -1.039 3.949 1 88.5 95 GLY A O 1
ATOM 743 N N . VAL A 1 96 ? -13.172 -2.83 2.725 1 89.12 96 VAL A N 1
ATOM 744 C CA . VAL A 1 96 ? -12.438 -3.521 3.779 1 89.12 96 VAL A CA 1
ATOM 745 C C . VAL A 1 96 ? -11.273 -2.654 4.254 1 89.12 96 VAL A C 1
ATOM 747 O O . VAL A 1 96 ? -11.117 -2.424 5.453 1 89.12 96 VAL A O 1
ATOM 750 N N . LEU A 1 97 ? -10.5 -2.176 3.344 1 88.5 97 LEU A N 1
ATOM 751 C CA . LEU A 1 97 ? -9.344 -1.368 3.721 1 88.5 97 LEU A CA 1
ATOM 752 C C . LEU A 1 97 ? -9.781 -0.016 4.273 1 88.5 97 LEU A C 1
ATOM 754 O O . LEU A 1 97 ? -9.172 0.505 5.207 1 88.5 97 LEU A O 1
ATOM 758 N N . GLY A 1 98 ? -10.812 0.522 3.66 1 91.44 98 GLY A N 1
ATOM 759 C CA . GLY A 1 98 ? -11.367 1.762 4.18 1 91.44 98 GLY A CA 1
ATOM 760 C C . GLY A 1 98 ? -11.875 1.639 5.605 1 91.44 98 GLY A C 1
ATOM 761 O O . GLY A 1 98 ? -11.656 2.531 6.426 1 91.44 98 GLY A O 1
ATOM 762 N N . ASP A 1 99 ? -12.555 0.5 5.871 1 92 99 ASP A N 1
ATOM 763 C CA . ASP A 1 99 ? -13.055 0.258 7.223 1 92 99 ASP A CA 1
ATOM 764 C C . ASP A 1 99 ? -11.906 0.085 8.211 1 92 99 ASP A C 1
ATOM 766 O O . ASP A 1 99 ? -11.969 0.576 9.336 1 92 99 ASP A O 1
ATOM 770 N N . ASP A 1 100 ? -10.945 -0.581 7.789 1 90.81 100 ASP A N 1
ATOM 771 C CA . ASP A 1 100 ? -9.75 -0.716 8.609 1 90.81 100 ASP A CA 1
ATOM 772 C C . ASP A 1 100 ? -9.102 0.644 8.875 1 90.81 100 ASP A C 1
ATOM 774 O O . ASP A 1 100 ? -8.688 0.935 9.992 1 90.81 100 ASP A O 1
ATOM 778 N N . PHE A 1 101 ? -9.023 1.411 7.84 1 92.81 101 PHE A N 1
ATOM 779 C CA . PHE A 1 101 ? -8.5 2.77 7.926 1 92.81 101 PHE A CA 1
ATOM 780 C C . PHE A 1 101 ? -9.273 3.586 8.953 1 92.81 101 PHE A C 1
ATOM 782 O O . PHE A 1 101 ? -8.672 4.27 9.789 1 92.81 101 PHE A O 1
ATOM 789 N N . MET A 1 102 ? -10.539 3.451 8.984 1 92.56 102 MET A N 1
ATOM 790 C CA . MET A 1 102 ? -11.406 4.172 9.906 1 92.56 102 MET A CA 1
ATOM 791 C C . MET A 1 102 ? -11.172 3.709 11.344 1 92.56 102 MET A C 1
ATOM 793 O O . MET A 1 102 ? -11.227 4.512 12.273 1 92.56 102 MET A O 1
ATOM 797 N N . ASN A 1 103 ? -10.953 2.438 11.469 1 89.81 103 ASN A N 1
ATOM 798 C CA . ASN A 1 103 ? -10.68 1.911 12.805 1 89.81 103 ASN A CA 1
ATOM 799 C C . ASN A 1 103 ? -9.391 2.49 13.383 1 89.81 103 ASN A C 1
ATOM 801 O O . ASN A 1 103 ? -9.352 2.877 14.555 1 89.81 103 ASN A O 1
ATOM 805 N N . VAL A 1 104 ? -8.406 2.576 12.578 1 88.62 104 VAL A N 1
ATOM 806 C CA . VAL A 1 104 ? -7.129 3.133 13.008 1 88.62 104 VAL A CA 1
ATOM 807 C C . VAL A 1 104 ? -7.297 4.617 13.328 1 88.62 104 VAL A C 1
ATOM 809 O O . VAL A 1 104 ? -6.754 5.109 14.32 1 88.62 104 VAL A O 1
ATOM 812 N N . LEU A 1 105 ? -8.023 5.301 12.531 1 91.31 105 LEU A N 1
ATOM 813 C CA . LEU A 1 105 ? -8.305 6.719 12.75 1 91.31 105 LEU A CA 1
ATOM 814 C C . LEU A 1 105 ? -9.008 6.93 14.086 1 91.31 105 LEU A C 1
ATOM 816 O O . LEU A 1 105 ? -8.68 7.855 14.828 1 91.31 105 LEU A O 1
ATOM 820 N N . GLY A 1 106 ? -9.977 6.117 14.359 1 88.75 106 GLY A N 1
ATOM 821 C CA . GLY A 1 106 ? -10.703 6.23 15.609 1 88.75 106 GLY A CA 1
ATOM 822 C C . GLY A 1 106 ? -9.812 6.078 16.828 1 88.75 106 GLY A C 1
ATOM 823 O O . GLY A 1 106 ? -10.008 6.762 17.844 1 88.75 106 GLY A O 1
ATOM 824 N N . GLN A 1 107 ? -8.836 5.297 16.719 1 87 107 GLN A N 1
ATOM 825 C CA . GLN A 1 107 ? -7.934 5.02 17.828 1 87 107 GLN A CA 1
ATOM 826 C C . GLN A 1 107 ? -7.004 6.203 18.094 1 87 107 GLN A C 1
ATOM 828 O O . GLN A 1 107 ? -6.453 6.34 19.188 1 87 107 GLN A O 1
ATOM 833 N N . ALA A 1 108 ? -6.855 7.004 17.094 1 89.25 108 ALA A N 1
ATOM 834 C CA . ALA A 1 108 ? -5.938 8.133 17.219 1 89.25 108 ALA A CA 1
ATOM 835 C C . ALA A 1 108 ? -6.523 9.219 18.109 1 89.25 108 ALA A C 1
ATOM 837 O O . ALA A 1 108 ? -5.781 9.992 18.734 1 89.25 108 ALA A O 1
ATOM 838 N N . TYR A 1 109 ? -7.816 9.25 18.188 1 92.5 109 TYR A N 1
ATOM 839 C CA . TYR A 1 109 ? -8.516 10.258 18.984 1 92.5 109 TYR A CA 1
ATOM 840 C C . TYR A 1 109 ? -8.891 9.711 20.344 1 92.5 109 TYR A C 1
ATOM 842 O O . TYR A 1 109 ? -9.32 8.555 20.469 1 92.5 109 TYR A O 1
ATOM 850 N N . PRO A 1 110 ? -8.805 10.477 21.359 1 87.75 110 PRO A N 1
ATOM 851 C CA . PRO A 1 110 ? -9.148 10.008 22.719 1 87.75 110 PRO A CA 1
ATOM 852 C C . PRO A 1 110 ? -10.602 9.547 22.828 1 87.75 110 PRO A C 1
ATOM 854 O O . PRO A 1 110 ? -10.891 8.617 23.578 1 87.75 110 PRO A O 1
ATOM 857 N N . ASP A 1 111 ? -11.508 10.109 22.062 1 88.25 111 ASP A N 1
ATOM 858 C CA . ASP A 1 111 ? -12.922 9.789 22.203 1 88.25 111 ASP A CA 1
ATOM 859 C C . ASP A 1 111 ? -13.43 9.023 20.969 1 88.25 111 ASP A C 1
ATOM 861 O O . ASP A 1 111 ? -14.617 9.078 20.656 1 88.25 111 ASP A O 1
ATOM 865 N N . GLY A 1 112 ? -12.508 8.484 20.234 1 89 112 GLY A N 1
ATOM 866 C CA . GLY A 1 112 ? -12.891 7.664 19.094 1 89 112 GLY A CA 1
ATOM 867 C C . GLY A 1 112 ? -13.023 8.453 17.797 1 89 112 GLY A C 1
ATOM 868 O O . GLY A 1 112 ? -13.188 7.875 16.734 1 89 112 GLY A O 1
ATOM 869 N N . GLY A 1 113 ? -13.102 9.727 17.859 1 90.44 113 GLY A N 1
ATOM 870 C CA . GLY A 1 113 ? -12.93 10.586 16.703 1 90.44 113 GLY A CA 1
ATOM 871 C C . GLY A 1 113 ? -14.219 10.844 15.945 1 90.44 113 GLY A C 1
ATOM 872 O O . GLY A 1 113 ? -14.203 11.414 14.859 1 90.44 113 GLY A O 1
ATOM 873 N N . LYS A 1 114 ? -15.391 10.383 16.391 1 89.69 114 LYS A N 1
ATOM 874 C CA . LYS A 1 114 ? -16.641 10.484 15.656 1 89.69 114 LYS A CA 1
ATOM 875 C C . LYS A 1 114 ? -16.969 11.938 15.32 1 89.69 114 LYS A C 1
ATOM 877 O O . LYS A 1 114 ? -17.438 12.227 14.219 1 89.69 114 LYS A O 1
ATOM 882 N N . GLU A 1 115 ? -16.656 12.867 16.188 1 90.75 115 GLU A N 1
ATOM 883 C CA . GLU A 1 115 ? -16.984 14.273 15.984 1 90.75 115 GLU A CA 1
ATOM 884 C C . GLU A 1 115 ? -15.875 14.977 15.203 1 90.75 115 GLU A C 1
ATOM 886 O O . GLU A 1 115 ? -16.062 16.094 14.719 1 90.75 115 GLU A O 1
ATOM 891 N N . ASN A 1 116 ? -14.766 14.336 15.023 1 93.88 116 ASN A N 1
ATOM 892 C CA . ASN A 1 116 ? -13.602 14.969 14.414 1 93.88 116 ASN A CA 1
ATOM 893 C C . ASN A 1 116 ? -13.539 14.695 12.914 1 93.88 116 ASN A C 1
ATOM 895 O O . ASN A 1 116 ? -12.797 15.359 12.188 1 93.88 116 ASN A O 1
ATOM 899 N N . LEU A 1 117 ? -14.32 13.727 12.508 1 93.5 117 LEU A N 1
ATOM 900 C CA . LEU A 1 117 ? -14.125 13.219 11.156 1 93.5 117 LEU A CA 1
ATOM 901 C C . LEU A 1 117 ? -15.266 13.648 10.242 1 93.5 117 LEU A C 1
ATOM 903 O O . LEU A 1 117 ? -16.391 13.156 10.367 1 93.5 117 LEU A O 1
ATOM 907 N N . GLN A 1 118 ? -15.023 14.586 9.359 1 93.56 118 GLN A N 1
ATOM 908 C CA . GLN A 1 118 ? -15.938 14.984 8.297 1 93.56 118 GLN A CA 1
ATOM 909 C C . GLN A 1 118 ? -15.484 14.438 6.945 1 93.56 118 GLN A C 1
ATOM 911 O O . GLN A 1 118 ? -14.797 15.125 6.191 1 93.56 118 GLN A O 1
ATOM 916 N N . LEU A 1 119 ? -16.016 13.273 6.645 1 94.94 119 LEU A N 1
ATOM 917 C CA . LEU A 1 119 ? -15.391 12.5 5.57 1 94.94 119 LEU A CA 1
ATOM 918 C C . LEU A 1 119 ? -16.406 12.18 4.48 1 94.94 119 LEU A C 1
ATOM 920 O O . LEU A 1 119 ? -17.578 11.898 4.773 1 94.94 119 LEU A O 1
ATOM 924 N N . VAL A 1 120 ? -15.969 12.305 3.248 1 95.06 120 VAL A N 1
ATOM 925 C CA . VAL A 1 120 ? -16.625 11.633 2.137 1 95.06 120 VAL A CA 1
ATOM 926 C C . VAL A 1 120 ? -16.016 10.242 1.937 1 95.06 120 VAL A C 1
ATOM 928 O O . VAL A 1 120 ? -14.797 10.102 1.876 1 95.06 120 VAL A O 1
ATOM 931 N N . ARG A 1 121 ? -16.828 9.242 1.889 1 94.06 121 ARG A N 1
ATOM 932 C CA . ARG A 1 121 ? -16.344 7.887 1.652 1 94.06 121 ARG A CA 1
ATOM 933 C C . ARG A 1 121 ? -16.719 7.398 0.261 1 94.06 121 ARG A C 1
ATOM 935 O O . ARG A 1 121 ? -17.875 7.555 -0.157 1 94.06 121 ARG A O 1
ATOM 942 N N . ARG A 1 122 ? -15.773 6.898 -0.43 1 91.56 122 ARG A N 1
ATOM 943 C CA . ARG A 1 122 ? -16 6.438 -1.796 1 91.56 122 ARG A CA 1
ATOM 944 C C . ARG A 1 122 ? -15.359 5.07 -2.023 1 91.56 122 ARG A C 1
ATOM 946 O O . ARG A 1 122 ? -14.375 4.723 -1.375 1 91.56 122 ARG A O 1
ATOM 953 N N . GLU A 1 123 ? -15.906 4.297 -2.994 1 84.31 123 GLU A N 1
ATOM 954 C CA . GLU A 1 123 ? -15.406 2.969 -3.324 1 84.31 123 GLU A CA 1
ATOM 955 C C . GLU A 1 123 ? -14.266 3.045 -4.332 1 84.31 123 GLU A C 1
ATOM 957 O O . GLU A 1 123 ? -13.367 2.195 -4.332 1 84.31 123 GLU A O 1
ATOM 962 N N . GLU A 1 124 ? -14.383 4.012 -5.102 1 80.25 124 GLU A N 1
ATOM 963 C CA . GLU A 1 124 ? -13.383 4.129 -6.164 1 80.25 124 GLU A CA 1
ATOM 964 C C . GLU A 1 124 ? -12.086 4.734 -5.637 1 80.25 124 GLU A C 1
ATOM 966 O O . GLU A 1 124 ? -12.109 5.777 -4.98 1 80.25 124 GLU A O 1
ATOM 971 N N . GLY A 1 125 ? -10.969 4 -5.914 1 85.31 125 GLY A N 1
ATOM 972 C CA . GLY A 1 125 ? -9.656 4.512 -5.555 1 85.31 125 GLY A CA 1
ATOM 973 C C . GLY A 1 125 ? -8.961 3.684 -4.488 1 85.31 125 GLY A C 1
ATOM 974 O O . GLY A 1 125 ? -9.539 2.732 -3.963 1 85.31 125 GLY A O 1
ATOM 975 N N . ASP A 1 126 ? -7.723 4.066 -4.254 1 89.56 126 ASP A N 1
ATOM 976 C CA . ASP A 1 126 ? -6.859 3.385 -3.295 1 89.56 126 ASP A CA 1
ATOM 977 C C . ASP A 1 126 ? -6.625 4.25 -2.059 1 89.56 126 ASP A C 1
ATOM 979 O O . ASP A 1 126 ? -6.961 5.438 -2.051 1 89.56 126 ASP A O 1
ATOM 983 N N . VAL A 1 127 ? -6.215 3.641 -0.997 1 91.88 127 VAL A N 1
ATOM 984 C CA . VAL A 1 127 ? -5.641 4.391 0.115 1 91.88 127 VAL A CA 1
ATOM 985 C C . VAL A 1 127 ? -4.172 4.707 -0.175 1 91.88 127 VAL A C 1
ATOM 987 O O . VAL A 1 127 ? -3.428 3.842 -0.645 1 91.88 127 VAL A O 1
ATOM 990 N N . GLY A 1 128 ? -3.824 5.926 -0.056 1 94.06 128 GLY A N 1
ATOM 991 C CA . GLY A 1 128 ? -2.406 6.23 -0.152 1 94.06 128 GLY A CA 1
ATOM 992 C C . GLY A 1 128 ? -1.571 5.516 0.895 1 94.06 128 GLY A C 1
ATOM 993 O O . GLY A 1 128 ? -1.997 5.371 2.043 1 94.06 128 GLY A O 1
ATOM 994 N N . ILE A 1 129 ? -0.359 5.055 0.476 1 95.25 129 ILE A N 1
ATOM 995 C CA . ILE A 1 129 ? 0.566 4.348 1.356 1 95.25 129 ILE A CA 1
ATOM 996 C C . ILE A 1 129 ? 1.967 4.938 1.211 1 95.25 129 ILE A C 1
ATOM 998 O O . ILE A 1 129 ? 2.41 5.234 0.099 1 95.25 129 ILE A O 1
ATOM 1002 N N . TYR A 1 130 ? 2.605 5.133 2.299 1 94 130 TYR A N 1
ATOM 1003 C CA . TYR A 1 130 ? 4.02 5.469 2.18 1 94 130 TYR A CA 1
ATOM 1004 C C . TYR A 1 130 ? 4.863 4.621 3.127 1 94 130 TYR A C 1
ATOM 1006 O O . TYR A 1 130 ? 4.391 4.219 4.195 1 94 130 TYR A O 1
ATOM 1014 N N . HIS A 1 131 ? 6.051 4.312 2.695 1 94.44 131 HIS A N 1
ATOM 1015 C CA . HIS A 1 131 ? 7.043 3.549 3.441 1 94.44 131 HIS A CA 1
ATOM 1016 C C . HIS A 1 131 ? 8.203 4.438 3.883 1 94.44 131 HIS A C 1
ATOM 1018 O O . HIS A 1 131 ? 8.648 5.305 3.127 1 94.44 131 HIS A O 1
ATOM 1024 N N . VAL A 1 132 ? 8.609 4.219 5.117 1 91.44 132 VAL A N 1
ATOM 1025 C CA . VAL A 1 132 ? 9.734 4.977 5.648 1 91.44 132 VAL A CA 1
ATOM 1026 C C . VAL A 1 132 ? 10.828 4.016 6.129 1 91.44 132 VAL A C 1
ATOM 1028 O O . VAL A 1 132 ? 10.531 3.023 6.801 1 91.44 132 VAL A O 1
ATOM 1031 N N . TRP A 1 133 ? 12.016 4.238 5.684 1 90.25 133 TRP A N 1
ATOM 1032 C CA . TRP A 1 133 ? 13.219 3.592 6.195 1 90.25 133 TRP A CA 1
ATOM 1033 C C . TRP A 1 133 ? 14.086 4.582 6.969 1 90.25 133 TRP A C 1
ATOM 1035 O O . TRP A 1 133 ? 15 5.191 6.406 1 90.25 133 TRP A O 1
ATOM 1045 N N . PRO A 1 134 ? 13.797 4.68 8.25 1 83.56 134 PRO A N 1
ATOM 1046 C CA . PRO A 1 134 ? 14.469 5.715 9.031 1 83.56 134 PRO A CA 1
ATOM 1047 C C . PRO A 1 134 ? 15.992 5.59 9.008 1 83.56 134 PRO A C 1
ATOM 1049 O O . PRO A 1 134 ? 16.703 6.594 8.883 1 83.56 134 PRO A O 1
ATOM 1052 N N . ALA A 1 135 ? 16.5 4.367 9.078 1 81.38 135 ALA A N 1
ATOM 1053 C CA . ALA A 1 135 ? 17.938 4.125 9.117 1 81.38 135 ALA A CA 1
ATOM 1054 C C . ALA A 1 135 ? 18.609 4.594 7.832 1 81.38 135 ALA A C 1
ATOM 1056 O O . ALA A 1 135 ? 19.75 5.039 7.848 1 81.38 135 ALA A O 1
ATOM 1057 N N . GLU A 1 136 ? 17.891 4.574 6.777 1 84.88 136 GLU A N 1
ATOM 1058 C CA . GLU A 1 136 ? 18.453 4.938 5.477 1 84.88 136 GLU A CA 1
ATOM 1059 C C . GLU A 1 136 ? 18.016 6.34 5.062 1 84.88 136 GLU A C 1
ATOM 1061 O O . GLU A 1 136 ? 18.422 6.836 4.008 1 84.88 136 GLU A O 1
ATOM 1066 N N . HIS A 1 137 ? 17.172 6.973 5.918 1 82.5 137 HIS A N 1
ATOM 1067 C CA . HIS A 1 137 ? 16.625 8.297 5.633 1 82.5 137 HIS A CA 1
ATOM 1068 C C . HIS A 1 137 ? 15.898 8.32 4.289 1 82.5 137 HIS A C 1
ATOM 1070 O O . HIS A 1 137 ? 16.141 9.211 3.471 1 82.5 137 HIS A O 1
ATOM 1076 N N . LYS A 1 138 ? 15.148 7.18 4.043 1 88.44 138 LYS A N 1
ATOM 1077 C CA . LYS A 1 138 ? 14.398 7.062 2.797 1 88.44 138 LYS A CA 1
ATOM 1078 C C . LYS A 1 138 ? 12.891 7.039 3.066 1 88.44 138 LYS A C 1
ATOM 1080 O O . LYS A 1 138 ? 12.453 6.578 4.121 1 88.44 138 LYS A O 1
ATOM 1085 N N . ILE A 1 139 ? 12.219 7.637 2.139 1 90.06 139 ILE A N 1
ATOM 1086 C CA . ILE A 1 139 ? 10.766 7.641 2.176 1 90.06 139 ILE A CA 1
ATOM 1087 C C . ILE A 1 139 ? 10.211 7.465 0.763 1 90.06 139 ILE A C 1
ATOM 1089 O O . ILE A 1 139 ? 10.797 7.965 -0.204 1 90.06 139 ILE A O 1
ATOM 1093 N N . TRP A 1 140 ? 9.133 6.688 0.629 1 92.19 140 TRP A N 1
ATOM 1094 C CA . TRP A 1 140 ? 8.523 6.48 -0.678 1 92.19 140 TRP A CA 1
ATOM 1095 C C . TRP A 1 140 ? 7 6.512 -0.573 1 92.19 140 TRP A C 1
ATOM 1097 O O . TRP A 1 140 ? 6.418 5.848 0.288 1 92.19 140 TRP A O 1
ATOM 1107 N N . PHE A 1 141 ? 6.406 7.297 -1.516 1 91.88 141 PHE A N 1
ATOM 1108 C CA . PHE A 1 141 ? 4.961 7.465 -1.507 1 91.88 141 PHE A CA 1
ATOM 1109 C C . PHE A 1 141 ? 4.32 6.711 -2.668 1 91.88 141 PHE A C 1
ATOM 1111 O O . PHE A 1 141 ? 4.844 6.719 -3.783 1 91.88 141 PHE A O 1
ATOM 1118 N N . GLN A 1 142 ? 3.314 5.992 -2.414 1 91.69 142 GLN A N 1
ATOM 1119 C CA . GLN A 1 142 ? 2.396 5.465 -3.42 1 91.69 142 GLN A CA 1
ATOM 1120 C C . GLN A 1 142 ? 0.992 6.031 -3.23 1 91.69 142 GLN A C 1
ATOM 1122 O O . GLN A 1 142 ? 0.229 5.547 -2.393 1 91.69 142 GLN A O 1
ATOM 1127 N N . ARG A 1 143 ? 0.664 7.016 -4.062 1 89.12 143 ARG A N 1
ATOM 1128 C CA . ARG A 1 143 ? -0.625 7.672 -3.875 1 89.12 143 ARG A CA 1
ATOM 1129 C C . ARG A 1 143 ? -1.207 8.125 -5.211 1 89.12 143 ARG A C 1
ATOM 1131 O O . ARG A 1 143 ? -2.152 8.914 -5.246 1 89.12 143 ARG A O 1
ATOM 1138 N N . HIS A 1 144 ? -0.753 7.68 -6.305 1 85.94 144 HIS A N 1
ATOM 1139 C CA . HIS A 1 144 ? -1.143 8.156 -7.629 1 85.94 144 HIS A CA 1
ATOM 1140 C C . HIS A 1 144 ? -2.641 7.984 -7.855 1 85.94 144 HIS A C 1
ATOM 1142 O O . HIS A 1 144 ? -3.26 8.781 -8.562 1 85.94 144 HIS A O 1
ATOM 1148 N N . ARG A 1 145 ? -3.254 7.031 -7.281 1 88.69 145 ARG A N 1
ATOM 1149 C CA . ARG A 1 145 ? -4.68 6.793 -7.488 1 88.69 145 ARG A CA 1
ATOM 1150 C C . ARG A 1 145 ? -5.426 6.766 -6.156 1 88.69 145 ARG A C 1
ATOM 1152 O O . ARG A 1 145 ? -6.387 6.012 -5.996 1 88.69 145 ARG A O 1
ATOM 1159 N N . SER A 1 146 ? -4.922 7.594 -5.266 1 93.25 146 SER A N 1
ATOM 1160 C CA . SER A 1 146 ? -5.609 7.645 -3.979 1 93.25 146 SER A CA 1
ATOM 1161 C C . SER A 1 146 ? -7.016 8.227 -4.125 1 93.25 146 SER A C 1
ATOM 1163 O O . SER A 1 146 ? -7.254 9.078 -4.98 1 93.25 146 SER A O 1
ATOM 1165 N N . VAL A 1 147 ? -7.941 7.754 -3.289 1 95.12 147 VAL A N 1
ATOM 1166 C CA . VAL A 1 147 ? -9.328 8.203 -3.322 1 95.12 147 VAL A CA 1
ATOM 1167 C C . VAL A 1 147 ? -9.391 9.711 -3.084 1 95.12 147 VAL A C 1
ATOM 1169 O O . VAL A 1 147 ? -10.242 10.398 -3.654 1 95.12 147 VAL A O 1
ATOM 1172 N N . PHE A 1 148 ? -8.555 10.289 -2.293 1 97.12 148 PHE A N 1
ATOM 1173 C CA . PHE A 1 148 ? -8.477 11.727 -2.043 1 97.12 148 PHE A CA 1
ATOM 1174 C C . PHE A 1 148 ? -8.102 12.477 -3.316 1 97.12 148 PHE A C 1
ATOM 1176 O O . PHE A 1 148 ? -8.695 13.516 -3.625 1 97.12 148 PHE A O 1
ATOM 1183 N N . GLY A 1 149 ? -7.145 11.93 -4.023 1 96.31 149 GLY A N 1
ATOM 1184 C CA . GLY A 1 149 ? -6.719 12.555 -5.262 1 96.31 149 GLY A CA 1
ATOM 1185 C C . GLY A 1 149 ? -7.773 12.508 -6.352 1 96.31 149 GLY A C 1
ATOM 1186 O O . GLY A 1 149 ? -7.824 13.391 -7.211 1 96.31 149 GLY A O 1
ATOM 1187 N N . LEU A 1 150 ? -8.633 11.523 -6.328 1 95 150 LEU A N 1
ATOM 1188 C CA . LEU A 1 150 ? -9.633 11.305 -7.367 1 95 150 LEU A CA 1
ATOM 1189 C C . LEU A 1 150 ? -10.922 12.039 -7.039 1 95 150 LEU A C 1
ATOM 1191 O O . LEU A 1 150 ? -11.914 11.914 -7.762 1 95 150 LEU A O 1
ATOM 1195 N N . MET A 1 151 ? -10.922 12.82 -6.051 1 96.56 151 MET A N 1
ATOM 1196 C CA . MET A 1 151 ? -12.141 13.445 -5.543 1 96.56 151 MET A CA 1
ATOM 1197 C C . MET A 1 151 ? -12.789 14.32 -6.609 1 96.56 151 MET A C 1
ATOM 1199 O O . MET A 1 151 ? -12.117 14.781 -7.531 1 96.56 151 MET A O 1
ATOM 1203 N N . ASP A 1 152 ? -14.102 14.438 -6.449 1 96.94 152 ASP A N 1
ATOM 1204 C CA . ASP A 1 152 ? -14.828 15.516 -7.113 1 96.94 152 ASP A CA 1
ATOM 1205 C C . ASP A 1 152 ? -14.773 16.797 -6.293 1 96.94 152 ASP A C 1
ATOM 1207 O O . ASP A 1 152 ? -15.344 16.875 -5.203 1 96.94 152 ASP A O 1
ATOM 1211 N N . PRO A 1 153 ? -14.094 17.812 -6.859 1 97.31 153 PRO A N 1
ATOM 1212 C CA . PRO A 1 153 ? -13.938 19.031 -6.062 1 97.31 153 PRO A CA 1
ATOM 1213 C C . PRO A 1 153 ? -15.273 19.656 -5.676 1 97.31 153 PRO A C 1
ATOM 1215 O O . PRO A 1 153 ? -15.344 20.438 -4.723 1 97.31 153 PRO A O 1
ATOM 1218 N N . ARG A 1 154 ? -16.453 19.344 -6.363 1 96.06 154 ARG A N 1
ATOM 1219 C CA . ARG A 1 154 ? -17.766 19.906 -6.082 1 96.06 154 ARG A CA 1
ATOM 1220 C C . ARG A 1 154 ? -18.281 19.453 -4.715 1 96.06 154 ARG A C 1
ATOM 1222 O O . ARG A 1 154 ? -19.156 20.094 -4.137 1 96.06 154 ARG A O 1
ATOM 1229 N N . TRP A 1 155 ? -17.625 18.328 -4.09 1 96.56 155 TRP A N 1
ATOM 1230 C CA . TRP A 1 155 ? -17.984 17.859 -2.758 1 96.56 155 TRP A CA 1
ATOM 1231 C C . TRP A 1 155 ? -17.562 18.875 -1.69 1 96.56 155 TRP A C 1
ATOM 1233 O O . TRP A 1 155 ? -18.109 18.875 -0.583 1 96.56 155 TRP A O 1
ATOM 1243 N N . PHE A 1 156 ? -16.578 19.703 -2.064 1 98 156 PHE A N 1
ATOM 1244 C CA . PHE A 1 156 ? -16.016 20.672 -1.141 1 98 156 PHE A CA 1
ATOM 1245 C C . PHE A 1 156 ? -16.094 22.078 -1.728 1 98 156 PHE A C 1
ATOM 1247 O O . PHE A 1 156 ? -15.078 22.781 -1.787 1 98 156 PHE A O 1
ATOM 1254 N N . SER A 1 157 ? -17.281 22.422 -2.059 1 97 157 SER A N 1
ATOM 1255 C CA . SER A 1 157 ? -17.547 23.719 -2.695 1 97 157 SER A CA 1
ATOM 1256 C C . SER A 1 157 ? -17.359 24.859 -1.71 1 97 157 SER A C 1
ATOM 1258 O O . SER A 1 157 ? -17.234 24.641 -0.505 1 97 157 SER A O 1
ATOM 1260 N N . ALA A 1 158 ? -17.359 26.094 -2.211 1 95.5 158 ALA A N 1
ATOM 1261 C CA . ALA A 1 158 ? -17.281 27.266 -1.339 1 95.5 158 ALA A CA 1
ATOM 1262 C C . ALA A 1 158 ? -18.469 27.297 -0.384 1 95.5 158 ALA A C 1
ATOM 1264 O O . ALA A 1 158 ? -18.328 27.703 0.772 1 95.5 158 ALA A O 1
ATOM 1265 N N . SER A 1 159 ? -19.625 26.875 -0.853 1 94.81 159 SER A N 1
ATOM 1266 C CA . SER A 1 159 ? -20.828 26.828 -0.015 1 94.81 159 SER A CA 1
ATOM 1267 C C . SER A 1 159 ? -20.656 25.828 1.123 1 94.81 159 SER A C 1
ATOM 1269 O O . SER A 1 159 ? -21.078 26.094 2.254 1 94.81 159 SER A O 1
ATOM 1271 N N . PHE A 1 160 ? -20.078 24.719 0.828 1 95.06 160 PHE A N 1
ATOM 1272 C CA . PHE A 1 160 ? -19.781 23.719 1.855 1 95.06 160 PHE A CA 1
ATOM 1273 C C . PHE A 1 160 ? -18.906 24.328 2.947 1 95.06 160 PHE A C 1
ATOM 1275 O O . PHE A 1 160 ? -19.219 24.219 4.133 1 95.06 160 PHE A O 1
ATOM 1282 N N . TRP A 1 161 ? -17.859 24.938 2.523 1 95.75 161 TRP A N 1
ATOM 1283 C CA . TRP A 1 161 ? -16.906 25.5 3.473 1 95.75 161 TRP A CA 1
ATOM 1284 C C . TRP A 1 161 ? -17.531 26.625 4.293 1 95.75 161 TRP A C 1
ATOM 1286 O O . TRP A 1 161 ? -17.266 26.75 5.492 1 95.75 161 TRP A O 1
ATOM 1296 N N . LYS A 1 162 ? -18.312 27.453 3.686 1 93.06 162 LYS A N 1
ATOM 1297 C CA . LYS A 1 162 ? -19 28.516 4.43 1 93.06 162 LYS A CA 1
ATOM 1298 C C . LYS A 1 162 ? -19.891 27.922 5.523 1 93.06 162 LYS A C 1
ATOM 1300 O O . LYS A 1 162 ? -19.938 28.453 6.641 1 93.06 162 LYS A O 1
ATOM 1305 N N . GLU A 1 163 ? -20.5 26.859 5.203 1 91.69 163 GLU A N 1
ATOM 1306 C CA . GLU A 1 163 ? -21.344 26.203 6.188 1 91.69 163 GLU A CA 1
ATOM 1307 C C . GLU A 1 163 ? -20.5 25.625 7.328 1 91.69 163 GLU A C 1
ATOM 1309 O O . GLU A 1 163 ? -20.844 25.797 8.5 1 91.69 163 GLU A O 1
ATOM 1314 N N . VAL A 1 164 ? -19.453 25 6.977 1 91.5 164 VAL A N 1
ATOM 1315 C CA . VAL A 1 164 ? -18.594 24.344 7.949 1 91.5 164 VAL A CA 1
ATOM 1316 C C . VAL A 1 164 ? -17.953 25.391 8.859 1 91.5 164 VAL A C 1
ATOM 1318 O O . VAL A 1 164 ? -17.844 25.188 10.07 1 91.5 164 VAL A O 1
ATOM 1321 N N . LEU A 1 165 ? -17.578 26.469 8.297 1 89.69 165 LEU A N 1
ATOM 1322 C CA . LEU A 1 165 ? -16.828 27.484 9.039 1 89.69 165 LEU A CA 1
ATOM 1323 C C . LEU A 1 165 ? -17.766 28.406 9.797 1 89.69 165 LEU A C 1
ATOM 1325 O O . LEU A 1 165 ? -17.328 29.188 10.656 1 89.69 165 LEU A O 1
ATOM 1329 N N . ARG A 1 166 ? -19.078 28.312 9.508 1 83.69 166 ARG A N 1
ATOM 1330 C CA . ARG A 1 166 ? -20.062 29.109 10.234 1 83.69 166 ARG A CA 1
ATOM 1331 C C . ARG A 1 166 ? -20.688 28.297 11.367 1 83.69 166 ARG A C 1
ATOM 1333 O O . ARG A 1 166 ? -21.328 28.844 12.258 1 83.69 166 ARG A O 1
ATOM 1340 N N . ASP A 1 167 ? -20.422 27.031 11.148 1 73.69 167 ASP A N 1
ATOM 1341 C CA . ASP A 1 167 ? -21.031 26.141 12.133 1 73.69 167 ASP A CA 1
ATOM 1342 C C . ASP A 1 167 ? -20.516 26.453 13.539 1 73.69 167 ASP A C 1
ATOM 1344 O O . ASP A 1 167 ? -19.297 26.406 13.789 1 73.69 167 ASP A O 1
ATOM 1348 N N . GLY A 1 168 ? -21.328 26.969 14.445 1 59.91 168 GLY A N 1
ATOM 1349 C CA . GLY A 1 168 ? -21 27.297 15.82 1 59.91 168 GLY A CA 1
ATOM 1350 C C . GLY A 1 168 ? -20.422 28.688 15.977 1 59.91 168 GLY A C 1
ATOM 1351 O O . GLY A 1 168 ? -19.875 29.031 17.031 1 59.91 168 GLY A O 1
ATOM 1352 N N . ALA A 1 169 ? -20.312 29.547 14.93 1 55 169 ALA A N 1
ATOM 1353 C CA . ALA A 1 169 ? -19.688 30.859 14.812 1 55 169 ALA A CA 1
ATOM 1354 C C . ALA A 1 169 ? -19.984 31.719 16.031 1 55 169 ALA A C 1
ATOM 1356 O O . ALA A 1 169 ? -19.109 32.469 16.516 1 55 169 ALA A O 1
ATOM 1357 N N . PRO A 1 170 ? -21.125 31.734 16.547 1 55.06 170 PRO A N 1
ATOM 1358 C CA . PRO A 1 170 ? -21.188 32.656 17.672 1 55.06 170 PRO A CA 1
ATOM 1359 C C . PRO A 1 170 ? -20.344 32.188 18.859 1 55.06 170 PRO A C 1
ATOM 1361 O O . PRO A 1 170 ? -20.094 32.969 19.781 1 55.06 170 PRO A O 1
ATOM 1364 N N . ALA A 1 171 ? -19.766 31.031 18.844 1 58.03 171 ALA A N 1
ATOM 1365 C CA . ALA A 1 171 ? -19.266 30.406 20.078 1 58.03 171 ALA A CA 1
ATOM 1366 C C . ALA A 1 171 ? -17.75 30.531 20.172 1 58.03 171 ALA A C 1
ATOM 1368 O O . ALA A 1 171 ? -17.188 30.422 21.266 1 58.03 171 ALA A O 1
ATOM 1369 N N . GLY A 1 172 ? -16.969 31.203 19.266 1 73.94 172 GLY A N 1
ATOM 1370 C CA . GLY A 1 172 ? -15.531 31.406 19.328 1 73.94 172 GLY A CA 1
ATOM 1371 C C . GLY A 1 172 ? -14.875 31.422 17.953 1 73.94 172 GLY A C 1
ATOM 1372 O O . GLY A 1 172 ? -15.547 31.344 16.938 1 73.94 172 GLY A O 1
ATOM 1373 N N . PRO A 1 173 ? -13.594 31.641 18 1 80.5 173 PRO A N 1
ATOM 1374 C CA . PRO A 1 173 ? -12.875 31.703 16.734 1 80.5 173 PRO A CA 1
ATOM 1375 C C . PRO A 1 173 ? -12.906 30.391 15.969 1 80.5 173 PRO A C 1
ATOM 1377 O O . PRO A 1 173 ? -12.875 29.312 16.578 1 80.5 173 PRO A O 1
ATOM 1380 N N . GLN A 1 174 ? -13.07 30.547 14.711 1 88.31 174 GLN A N 1
ATOM 1381 C CA . GLN A 1 174 ? -12.93 29.422 13.781 1 88.31 174 GLN A CA 1
ATOM 1382 C C . GLN A 1 174 ? -11.555 29.422 13.117 1 88.31 174 GLN A C 1
ATOM 1384 O O . GLN A 1 174 ? -11.07 30.469 12.688 1 88.31 174 GLN A O 1
ATOM 1389 N N . VAL A 1 175 ? -10.93 28.297 13.18 1 93.19 175 VAL A N 1
ATOM 1390 C CA . VAL A 1 175 ? -9.633 28.172 12.531 1 93.19 175 VAL A CA 1
ATOM 1391 C C . VAL A 1 175 ? -9.742 27.266 11.312 1 93.19 175 VAL A C 1
ATOM 1393 O O . VAL A 1 175 ? -10.258 26.141 11.414 1 93.19 175 VAL A O 1
ATOM 1396 N N . LEU A 1 176 ? -9.352 27.734 10.164 1 96.19 176 LEU A N 1
ATOM 1397 C CA . LEU A 1 176 ? -9.148 26.922 8.977 1 96.19 176 LEU A CA 1
ATOM 1398 C C . LEU A 1 176 ? -7.656 26.719 8.703 1 96.19 176 LEU A C 1
ATOM 1400 O O . LEU A 1 176 ? -6.91 27.703 8.586 1 96.19 176 LEU A O 1
ATOM 1404 N N . HIS A 1 177 ? -7.234 25.531 8.648 1 98.31 177 HIS A N 1
ATOM 1405 C CA . HIS A 1 177 ? -5.836 25.234 8.344 1 98.31 177 HIS A CA 1
ATOM 1406 C C . HIS A 1 177 ? -5.711 24.453 7.043 1 98.31 177 HIS A C 1
ATOM 1408 O O . HIS A 1 177 ? -6.445 23.484 6.824 1 98.31 177 HIS A O 1
ATOM 1414 N N . LEU A 1 178 ? -4.754 24.859 6.227 1 98.69 178 LEU A N 1
ATOM 1415 C CA . LEU A 1 178 ? -4.426 24.188 4.973 1 98.69 178 LEU A CA 1
ATOM 1416 C C . LEU A 1 178 ? -2.916 24.016 4.828 1 98.69 178 LEU A C 1
ATOM 1418 O O . LEU A 1 178 ? -2.143 24.703 5.5 1 98.69 178 LEU A O 1
ATOM 1422 N N . THR A 1 179 ? -2.508 23.109 4.055 1 98.56 179 THR A N 1
ATOM 1423 C CA . THR A 1 179 ? -1.103 22.953 3.691 1 98.56 179 THR A CA 1
ATOM 1424 C C . THR A 1 179 ? -0.925 23.062 2.18 1 98.56 179 THR A C 1
ATOM 1426 O O . THR A 1 179 ? -1.893 22.938 1.425 1 98.56 179 THR A O 1
ATOM 1429 N N . GLY A 1 180 ? 0.297 23.312 1.77 1 98.31 180 GLY A N 1
ATOM 1430 C CA . GLY A 1 180 ? 0.628 23.328 0.354 1 98.31 180 GLY A CA 1
ATOM 1431 C C . GLY A 1 180 ? 0.745 21.938 -0.248 1 98.31 180 GLY A C 1
ATOM 1432 O O . GLY A 1 180 ? 1.017 21.797 -1.442 1 98.31 180 GLY A O 1
ATOM 1433 N N . ILE A 1 181 ? 0.504 20.906 0.519 1 98 181 ILE A N 1
ATOM 1434 C CA . ILE A 1 181 ? 0.553 19.531 0.011 1 98 181 ILE A CA 1
ATOM 1435 C C . ILE A 1 181 ? -0.656 19.281 -0.885 1 98 181 ILE A C 1
ATOM 1437 O O . ILE A 1 181 ? -0.509 18.797 -2.01 1 98 181 ILE A O 1
ATOM 1441 N N . THR A 1 182 ? -1.819 19.656 -0.481 1 98.38 182 THR A N 1
ATOM 1442 C CA . THR A 1 182 ? -3.104 19.281 -1.066 1 98.38 182 THR A CA 1
ATOM 1443 C C . THR A 1 182 ? -3.211 19.797 -2.5 1 98.38 182 THR A C 1
ATOM 1445 O O . THR A 1 182 ? -3.553 19.031 -3.41 1 98.38 182 THR A O 1
ATOM 1448 N N . PRO A 1 183 ? -2.848 21.031 -2.781 1 98.38 183 PRO A N 1
ATOM 1449 C CA . PRO A 1 183 ? -3.061 21.531 -4.145 1 98.38 183 PRO A CA 1
ATOM 1450 C C . PRO A 1 183 ? -2.1 20.906 -5.152 1 98.38 183 PRO A C 1
ATOM 1452 O O . PRO A 1 183 ? -2.316 21.016 -6.363 1 98.38 183 PRO A O 1
ATOM 1455 N N . LEU A 1 184 ? -1.066 20.281 -4.668 1 97.81 184 LEU A N 1
ATOM 1456 C CA . LEU A 1 184 ? -0.08 19.719 -5.582 1 97.81 184 LEU A CA 1
ATOM 1457 C C . LEU A 1 184 ? -0.393 18.25 -5.887 1 97.81 184 LEU A C 1
ATOM 1459 O O . LEU A 1 184 ? 0.232 17.656 -6.762 1 97.81 184 LEU A O 1
ATOM 1463 N N . ILE A 1 185 ? -1.367 17.641 -5.281 1 97.12 185 ILE A N 1
ATOM 1464 C CA . ILE A 1 185 ? -1.642 16.219 -5.441 1 97.12 185 ILE A CA 1
ATOM 1465 C C . ILE A 1 185 ? -2.26 15.969 -6.812 1 97.12 185 ILE A C 1
ATOM 1467 O O . ILE A 1 185 ? -1.746 15.164 -7.594 1 97.12 185 ILE A O 1
ATOM 1471 N N . THR A 1 186 ? -3.363 16.625 -7.148 1 97 186 THR A N 1
ATOM 1472 C CA . THR A 1 186 ? -4.012 16.562 -8.453 1 97 186 THR A CA 1
ATOM 1473 C C . THR A 1 186 ? -4.723 17.875 -8.758 1 97 186 THR A C 1
ATOM 1475 O O . THR A 1 186 ? -4.812 18.75 -7.898 1 97 186 THR A O 1
ATOM 1478 N N . VAL A 1 187 ? -5.262 18 -9.945 1 97.44 187 VAL A N 1
ATOM 1479 C CA . VAL A 1 187 ? -6.008 19.188 -10.352 1 97.44 187 VAL A CA 1
ATOM 1480 C C . VAL A 1 187 ? -7.305 19.281 -9.547 1 97.44 187 VAL A C 1
ATOM 1482 O O . VAL A 1 187 ? -7.758 20.391 -9.211 1 97.44 187 VAL A O 1
ATOM 1485 N N . ASN A 1 188 ? -7.836 18.094 -9.18 1 97.75 188 ASN A N 1
ATOM 1486 C CA . ASN A 1 188 ? -9.062 18.062 -8.391 1 97.75 188 ASN A CA 1
ATOM 1487 C C . ASN A 1 188 ? -8.836 18.562 -6.969 1 97.75 188 ASN A C 1
ATOM 1489 O O . ASN A 1 188 ? -9.633 19.328 -6.438 1 97.75 188 ASN A O 1
ATOM 1493 N N . THR A 1 189 ? -7.742 18.125 -6.402 1 98.38 189 THR A N 1
ATOM 1494 C CA . THR A 1 189 ? -7.453 18.531 -5.035 1 98.38 189 THR A CA 1
ATOM 1495 C C . THR A 1 189 ? -7.094 20.016 -4.984 1 98.38 189 THR A C 1
ATOM 1497 O O . THR A 1 189 ? -7.395 20.703 -4.008 1 98.38 189 THR A O 1
ATOM 1500 N N . ARG A 1 190 ? -6.477 20.547 -6.012 1 98.38 190 ARG A N 1
ATOM 1501 C CA . ARG A 1 190 ? -6.191 21.969 -6.113 1 98.38 190 ARG A CA 1
ATOM 1502 C C . ARG A 1 190 ? -7.477 22.797 -6.121 1 98.38 190 ARG A C 1
ATOM 1504 O O . ARG A 1 190 ? -7.594 23.781 -5.398 1 98.38 190 ARG A O 1
ATOM 1511 N N . ALA A 1 191 ? -8.398 22.344 -6.91 1 98.44 191 ALA A N 1
ATOM 1512 C CA . ALA A 1 191 ? -9.672 23.062 -7.008 1 98.44 191 ALA A CA 1
ATOM 1513 C C . ALA A 1 191 ? -10.391 23.078 -5.66 1 98.44 191 ALA A C 1
ATOM 1515 O O . ALA A 1 191 ? -10.922 24.125 -5.25 1 98.44 191 ALA A O 1
ATOM 1516 N N . ALA A 1 192 ? -10.43 21.969 -4.984 1 98.38 192 ALA A N 1
ATOM 1517 C CA . ALA A 1 192 ? -11.07 21.891 -3.672 1 98.38 192 ALA A CA 1
ATOM 1518 C C . ALA A 1 192 ? -10.352 22.797 -2.662 1 98.38 192 ALA A C 1
ATOM 1520 O O . ALA A 1 192 ? -11 23.453 -1.845 1 98.38 192 ALA A O 1
ATOM 1521 N N . TRP A 1 193 ? -9.047 22.734 -2.736 1 98.56 193 TRP A N 1
ATOM 1522 C CA . TRP A 1 193 ? -8.203 23.578 -1.906 1 98.56 193 TRP A CA 1
ATOM 1523 C C . TRP A 1 193 ? -8.492 25.047 -2.152 1 98.56 193 TRP A C 1
ATOM 1525 O O . TRP A 1 193 ? -8.641 25.828 -1.206 1 98.56 193 TRP A O 1
ATOM 1535 N N . ASP A 1 194 ? -8.695 25.438 -3.352 1 98.31 194 ASP A N 1
ATOM 1536 C CA . ASP A 1 194 ? -9.023 26.812 -3.748 1 98.31 194 ASP A CA 1
ATOM 1537 C C . ASP A 1 194 ? -10.406 27.203 -3.23 1 98.31 194 ASP A C 1
ATOM 1539 O O . ASP A 1 194 ? -10.617 28.359 -2.838 1 98.31 194 ASP A O 1
ATOM 1543 N N . HIS A 1 195 ? -11.328 26.297 -3.23 1 98.56 195 HIS A N 1
ATOM 1544 C CA . HIS A 1 195 ? -12.672 26.578 -2.723 1 98.56 195 HIS A CA 1
ATOM 1545 C C . HIS A 1 195 ? -12.633 26.953 -1.247 1 98.56 195 HIS A C 1
ATOM 1547 O O . HIS A 1 195 ? -13.344 27.859 -0.818 1 98.56 195 HIS A O 1
ATOM 1553 N N . ALA A 1 196 ? -11.828 26.266 -0.501 1 98.44 196 ALA A N 1
ATOM 1554 C CA . ALA A 1 196 ? -11.703 26.547 0.925 1 98.44 196 ALA A CA 1
ATOM 1555 C C . ALA A 1 196 ? -11.164 27.953 1.152 1 98.44 196 ALA A C 1
ATOM 1557 O O . ALA A 1 196 ? -11.695 28.703 1.976 1 98.44 196 ALA A O 1
ATOM 1558 N N . LEU A 1 197 ? -10.141 28.344 0.41 1 97.94 197 LEU A N 1
ATOM 1559 C CA . LEU A 1 197 ? -9.523 29.656 0.552 1 97.94 197 LEU A CA 1
ATOM 1560 C C . LEU A 1 197 ? -10.469 30.75 0.086 1 97.94 197 LEU A C 1
ATOM 1562 O O . LEU A 1 197 ? -10.531 31.828 0.696 1 97.94 197 LEU A O 1
ATOM 1566 N N . ARG A 1 198 ? -11.172 30.484 -0.961 1 96.69 198 ARG A N 1
ATOM 1567 C CA . ARG A 1 198 ? -12.156 31.469 -1.442 1 96.69 198 ARG A CA 1
ATOM 1568 C C . ARG A 1 198 ? -13.242 31.703 -0.406 1 96.69 198 ARG A C 1
ATOM 1570 O O . ARG A 1 198 ? -13.609 32.844 -0.128 1 96.69 198 ARG A O 1
ATOM 1577 N N . ALA A 1 199 ? -13.734 30.625 0.124 1 96.25 199 ALA A N 1
ATOM 1578 C CA . ALA A 1 199 ? -14.758 30.75 1.163 1 96.25 199 ALA A CA 1
ATOM 1579 C C . ALA A 1 199 ? -14.234 31.531 2.357 1 96.25 199 ALA A C 1
ATOM 1581 O O . ALA A 1 199 ? -14.938 32.406 2.898 1 96.25 199 ALA A O 1
ATOM 1582 N N . ALA A 1 200 ? -13.055 31.234 2.754 1 95.44 200 ALA A N 1
ATOM 1583 C CA . ALA A 1 200 ? -12.445 31.953 3.877 1 95.44 200 ALA A CA 1
ATOM 1584 C C . ALA A 1 200 ? -12.336 33.438 3.59 1 95.44 200 ALA A C 1
ATOM 1586 O O . ALA A 1 200 ? -12.648 34.281 4.449 1 95.44 200 ALA A O 1
ATOM 1587 N N . ARG A 1 201 ? -11.898 33.781 2.389 1 95.06 201 ARG A N 1
ATOM 1588 C CA . ARG A 1 201 ? -11.758 35.156 1.986 1 95.06 201 ARG A CA 1
ATOM 1589 C C . ARG A 1 201 ? -13.109 35.875 2.037 1 95.06 201 ARG A C 1
ATOM 1591 O O . ARG A 1 201 ? -13.211 36.969 2.594 1 95.06 201 ARG A O 1
ATOM 1598 N N . GLU A 1 202 ? -14.078 35.219 1.51 1 94.12 202 GLU A N 1
ATOM 1599 C CA . GLU A 1 202 ? -15.422 35.812 1.479 1 94.12 202 GLU A CA 1
ATOM 1600 C C . GLU A 1 202 ? -15.977 36 2.889 1 94.12 202 GLU A C 1
ATOM 1602 O O . GLU A 1 202 ? -16.578 37 3.197 1 94.12 202 GLU A O 1
ATOM 1607 N N . LEU A 1 203 ? -15.758 35.031 3.682 1 91.56 203 LEU A N 1
ATOM 1608 C CA . LEU A 1 203 ? -16.234 35.125 5.059 1 91.56 203 LEU A CA 1
ATOM 1609 C C . LEU A 1 203 ? -15.531 36.25 5.816 1 91.56 203 LEU A C 1
ATOM 1611 O O . LEU A 1 203 ? -16.156 36.938 6.625 1 91.56 203 LEU A O 1
ATOM 1615 N N . LYS A 1 204 ? -14.273 36.406 5.605 1 89.56 204 LYS A N 1
ATOM 1616 C CA . LYS A 1 204 ? -13.523 37.469 6.258 1 89.56 204 LYS A CA 1
ATOM 1617 C C . LYS A 1 204 ? -14 38.844 5.785 1 89.56 204 LYS A C 1
ATOM 1619 O O . LYS A 1 204 ? -14.008 39.812 6.555 1 89.56 204 LYS A O 1
ATOM 1624 N N . GLU A 1 205 ? -14.367 38.906 4.586 1 88.69 205 GLU A N 1
ATOM 1625 C CA . GLU A 1 205 ? -14.883 40.156 4.035 1 88.69 205 GLU A CA 1
ATOM 1626 C C . GLU A 1 205 ? -16.266 40.469 4.594 1 88.69 205 GLU A C 1
ATOM 1628 O O . GLU A 1 205 ? -16.625 41.656 4.754 1 88.69 205 GLU A O 1
ATOM 1633 N N . GLU A 1 206 ? -17.031 39.406 4.809 1 83.25 206 GLU A N 1
ATOM 1634 C CA . GLU A 1 206 ? -18.391 39.562 5.34 1 83.25 206 GLU A CA 1
ATOM 1635 C C . GLU A 1 206 ? -18.359 39.812 6.848 1 83.25 206 GLU A C 1
ATOM 1637 O O . GLU A 1 206 ? -19.406 39.938 7.473 1 83.25 206 GLU A O 1
ATOM 1642 N N . ASP A 1 207 ? -17.328 40.156 7.512 1 64.25 207 ASP A N 1
ATOM 1643 C CA . ASP A 1 207 ? -17.094 40.594 8.875 1 64.25 207 ASP A CA 1
ATOM 1644 C C . ASP A 1 207 ? -17.281 39.469 9.875 1 64.25 207 ASP A C 1
ATOM 1646 O O . ASP A 1 207 ? -17.734 39.688 11 1 64.25 207 ASP A O 1
ATOM 1650 N N . SER A 1 208 ? -17.031 38.344 9.398 1 58.38 208 SER A N 1
ATOM 1651 C CA . SER A 1 208 ? -17.062 37.281 10.43 1 58.38 208 SER A CA 1
ATOM 1652 C C . SER A 1 208 ? -15.766 37.25 11.211 1 58.38 208 SER A C 1
ATOM 1654 O O . SER A 1 208 ? -14.906 36.406 10.961 1 58.38 208 SER A O 1
ATOM 1656 N N . GLY A 1 209 ? -15.461 38.344 11.93 1 60.59 209 GLY A N 1
ATOM 1657 C CA . GLY A 1 209 ? -14.242 38.688 12.664 1 60.59 209 GLY A CA 1
ATOM 1658 C C . GLY A 1 209 ? -13.695 37.5 13.453 1 60.59 209 GLY A C 1
ATOM 1659 O O . GLY A 1 209 ? -12.594 37.562 13.992 1 60.59 209 GLY A O 1
ATOM 1660 N N . ASN A 1 210 ? -14.203 36.344 13.211 1 78.06 210 ASN A N 1
ATOM 1661 C CA . ASN A 1 210 ? -13.758 35.281 14.125 1 78.06 210 ASN A CA 1
ATOM 1662 C C . ASN A 1 210 ? -13.094 34.125 13.375 1 78.06 210 ASN A C 1
ATOM 1664 O O . ASN A 1 210 ? -12.898 33.062 13.938 1 78.06 210 ASN A O 1
ATOM 1668 N N . LEU A 1 211 ? -12.664 34.406 12.117 1 88.81 211 LEU A N 1
ATOM 1669 C CA . LEU A 1 211 ? -12.039 33.344 11.344 1 88.81 211 LEU A CA 1
ATOM 1670 C C . LEU A 1 211 ? -10.531 33.531 11.273 1 88.81 211 LEU A C 1
ATOM 1672 O O . LEU A 1 211 ? -10.047 34.594 10.891 1 88.81 211 LEU A O 1
ATOM 1676 N N . VAL A 1 212 ? -9.789 32.562 11.75 1 91.62 212 VAL A N 1
ATOM 1677 C CA . VAL A 1 212 ? -8.336 32.5 11.633 1 91.62 212 VAL A CA 1
ATOM 1678 C C . VAL A 1 212 ? -7.945 31.484 10.562 1 91.62 212 VAL A C 1
ATOM 1680 O O . VAL A 1 212 ? -8.406 30.344 10.594 1 91.62 212 VAL A O 1
ATOM 1683 N N . VAL A 1 213 ? -7.133 31.922 9.602 1 95.25 213 VAL A N 1
ATOM 1684 C CA . VAL A 1 213 ? -6.695 31.031 8.539 1 95.25 213 VAL A CA 1
ATOM 1685 C C . VAL A 1 213 ? -5.184 30.828 8.625 1 95.25 213 VAL A C 1
ATOM 1687 O O . VAL A 1 213 ? -4.418 31.781 8.609 1 95.25 213 VAL A O 1
ATOM 1690 N N . THR A 1 214 ? -4.754 29.609 8.766 1 96.94 214 THR A N 1
ATOM 1691 C CA . THR A 1 214 ? -3.338 29.281 8.828 1 96.94 214 THR A CA 1
ATOM 1692 C C . THR A 1 214 ? -2.955 28.344 7.68 1 96.94 214 THR A C 1
ATOM 1694 O O . THR A 1 214 ? -3.783 27.562 7.203 1 96.94 214 THR A O 1
ATOM 1697 N N . MET A 1 215 ? -1.699 28.453 7.242 1 98.25 215 MET A N 1
ATOM 1698 C CA . MET A 1 215 ? -1.188 27.594 6.188 1 98.25 215 MET A CA 1
ATOM 1699 C C . MET A 1 215 ? 0.274 27.234 6.438 1 98.25 215 MET A C 1
ATOM 1701 O O . MET A 1 215 ? 1.079 28.094 6.773 1 98.25 215 MET A O 1
ATOM 1705 N N . ASP A 1 216 ? 0.557 26.031 6.367 1 98.44 216 ASP A N 1
ATOM 1706 C CA . ASP A 1 216 ? 1.925 25.547 6.195 1 98.44 216 ASP A CA 1
ATOM 1707 C C . ASP A 1 216 ? 2.23 25.281 4.723 1 98.44 216 ASP A C 1
ATOM 1709 O O . ASP A 1 216 ? 1.598 24.422 4.098 1 98.44 216 ASP A O 1
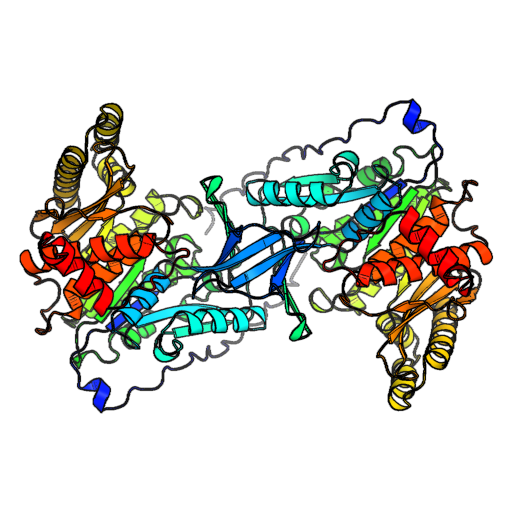ATOM 1713 N N . LEU A 1 217 ? 3.203 26 4.203 1 98.31 217 LEU A N 1
ATOM 1714 C CA . LEU A 1 217 ? 3.477 25.797 2.783 1 98.31 217 LEU A CA 1
ATOM 1715 C C . LEU A 1 217 ? 3.859 24.359 2.498 1 98.31 217 LEU A C 1
ATOM 1717 O O . LEU A 1 217 ? 3.416 23.781 1.505 1 98.31 217 LEU A O 1
ATOM 1721 N N . ASN A 1 218 ? 4.672 23.75 3.359 1 97.19 218 ASN A N 1
ATOM 1722 C CA . ASN A 1 218 ? 4.879 22.312 3.391 1 97.19 218 ASN A CA 1
ATOM 1723 C C . ASN A 1 218 ? 5.121 21.75 1.993 1 97.19 218 ASN A C 1
ATOM 1725 O O . ASN A 1 218 ? 4.488 20.766 1.597 1 97.19 218 ASN A O 1
ATOM 1729 N N . HIS A 1 219 ? 6.078 22.344 1.276 1 97.25 219 HIS A N 1
ATOM 1730 C CA . HIS A 1 219 ? 6.395 21.891 -0.075 1 97.25 219 HIS A CA 1
ATOM 1731 C C . HIS A 1 219 ? 6.996 20.484 -0.064 1 97.25 219 HIS A C 1
ATOM 1733 O O . HIS A 1 219 ? 7.926 20.219 0.699 1 97.25 219 HIS A O 1
ATOM 1739 N N . ARG A 1 220 ? 6.402 19.672 -0.892 1 94.25 220 ARG A N 1
ATOM 1740 C CA . ARG A 1 220 ? 6.93 18.344 -1.15 1 94.25 220 ARG A CA 1
ATOM 1741 C C . ARG A 1 220 ? 7.367 18.188 -2.604 1 94.25 220 ARG A C 1
ATOM 1743 O O . ARG A 1 220 ? 6.531 18.031 -3.496 1 94.25 220 ARG A O 1
ATOM 1750 N N . PRO A 1 221 ? 8.695 18.094 -2.811 1 93.44 221 PRO A N 1
ATOM 1751 C CA . PRO A 1 221 ? 9.211 18.078 -4.18 1 93.44 221 PRO A CA 1
ATOM 1752 C C . PRO A 1 221 ? 8.641 16.938 -5.016 1 93.44 221 PRO A C 1
ATOM 1754 O O . PRO A 1 221 ? 8.523 17.047 -6.238 1 93.44 221 PRO A O 1
ATOM 1757 N N . ALA A 1 222 ? 8.266 15.883 -4.395 1 88.19 222 ALA A N 1
ATOM 1758 C CA . ALA A 1 222 ? 7.762 14.703 -5.102 1 88.19 222 ALA A CA 1
ATOM 1759 C C . ALA A 1 222 ? 6.406 14.992 -5.742 1 88.19 222 ALA A C 1
ATOM 1761 O O . ALA A 1 222 ? 5.969 14.266 -6.637 1 88.19 222 ALA A O 1
ATOM 1762 N N . LEU A 1 223 ? 5.758 16.078 -5.387 1 94.12 223 LEU A N 1
ATOM 1763 C CA . LEU A 1 223 ? 4.398 16.344 -5.848 1 94.12 223 LEU A CA 1
ATOM 1764 C C . LEU A 1 223 ? 4.387 17.422 -6.926 1 94.12 223 LEU A C 1
ATOM 1766 O O . LEU A 1 223 ? 3.441 17.516 -7.711 1 94.12 223 LEU A O 1
ATOM 1770 N N . GLY A 1 224 ? 5.309 18.297 -6.883 1 94.62 224 GLY A N 1
ATOM 1771 C CA . GLY A 1 224 ? 5.398 19.422 -7.809 1 94.62 224 GLY A CA 1
ATOM 1772 C C . GLY A 1 224 ? 6.496 20.406 -7.449 1 94.62 224 GLY A C 1
ATOM 1773 O O . GLY A 1 224 ? 7.113 20.297 -6.387 1 94.62 224 GLY A O 1
ATOM 1774 N N . SER A 1 225 ? 6.656 21.344 -8.281 1 97 225 SER A N 1
ATOM 1775 C CA . SER A 1 225 ? 7.727 22.312 -8.055 1 97 225 SER A CA 1
ATOM 1776 C C . SER A 1 225 ? 7.324 23.344 -7.004 1 97 225 SER A C 1
ATOM 1778 O O . SER A 1 225 ? 6.137 23.609 -6.805 1 97 225 SER A O 1
ATOM 1780 N N . TRP A 1 226 ? 8.336 23.859 -6.371 1 97.62 226 TRP A N 1
ATOM 1781 C CA . TRP A 1 226 ? 8.102 24.922 -5.391 1 97.62 226 TRP A CA 1
ATOM 1782 C C . TRP A 1 226 ? 7.445 26.141 -6.043 1 97.62 226 TRP A C 1
ATOM 1784 O O . TRP A 1 226 ? 6.531 26.734 -5.473 1 97.62 226 TRP A O 1
ATOM 1794 N N . LYS A 1 227 ? 7.887 26.5 -7.203 1 97.25 227 LYS A N 1
ATOM 1795 C CA . LYS A 1 227 ? 7.355 27.656 -7.914 1 97.25 227 LYS A CA 1
ATOM 1796 C C . LYS A 1 227 ? 5.867 27.484 -8.211 1 97.25 227 LYS A C 1
ATOM 1798 O O . LYS A 1 227 ? 5.09 28.438 -8.078 1 97.25 227 LYS A O 1
ATOM 1803 N N . GLU A 1 228 ? 5.5 26.297 -8.609 1 97.31 228 GLU A N 1
ATOM 1804 C CA . GLU A 1 228 ? 4.094 26 -8.852 1 97.31 228 GLU A CA 1
ATOM 1805 C C . GLU A 1 228 ? 3.258 26.219 -7.594 1 97.31 228 GLU A C 1
ATOM 1807 O O . GLU A 1 228 ? 2.199 26.844 -7.641 1 97.31 228 GLU A O 1
ATOM 1812 N N . LEU A 1 229 ? 3.768 25.688 -6.527 1 98.25 229 LEU A N 1
ATOM 1813 C CA . LEU A 1 229 ? 3.068 25.844 -5.254 1 98.25 229 LEU A CA 1
ATOM 1814 C C . LEU A 1 229 ? 2.953 27.312 -4.859 1 98.25 229 LEU A C 1
ATOM 1816 O O . LEU A 1 229 ? 1.886 27.766 -4.445 1 98.25 229 LEU A O 1
ATOM 1820 N N . TRP A 1 230 ? 4.016 28.062 -4.996 1 98.12 230 TRP A N 1
ATOM 1821 C CA . TRP A 1 230 ? 4.031 29.469 -4.613 1 98.12 230 TRP A CA 1
ATOM 1822 C C . TRP A 1 230 ? 3.039 30.266 -5.449 1 98.12 230 TRP A C 1
ATOM 1824 O O . TRP A 1 230 ? 2.332 31.141 -4.926 1 98.12 230 TRP A O 1
ATOM 1834 N N . ASN A 1 231 ? 2.979 29.953 -6.707 1 97.69 231 ASN A N 1
ATOM 1835 C CA . ASN A 1 231 ? 2.039 30.625 -7.59 1 97.69 231 ASN A CA 1
ATOM 1836 C C . ASN A 1 231 ? 0.594 30.406 -7.152 1 97.69 231 ASN A C 1
ATOM 1838 O O . ASN A 1 231 ? -0.265 31.266 -7.363 1 97.69 231 ASN A O 1
ATOM 1842 N N . MET A 1 232 ? 0.36 29.297 -6.57 1 97.56 232 MET A N 1
ATOM 1843 C CA . MET A 1 232 ? -0.98 28.984 -6.086 1 97.56 232 MET A CA 1
ATOM 1844 C C . MET A 1 232 ? -1.251 29.672 -4.75 1 97.56 232 MET A C 1
ATOM 1846 O O . MET A 1 232 ? -2.375 30.094 -4.484 1 97.56 232 MET A O 1
ATOM 1850 N N . ALA A 1 233 ? -0.247 29.781 -3.92 1 98 233 ALA A N 1
ATOM 1851 C CA . ALA A 1 233 ? -0.42 30.234 -2.543 1 98 233 ALA A CA 1
ATOM 1852 C C . ALA A 1 233 ? -0.339 31.75 -2.451 1 98 233 ALA A C 1
ATOM 1854 O O . ALA A 1 233 ? -1.076 32.375 -1.683 1 98 233 ALA A O 1
ATOM 1855 N N . GLU A 1 234 ? 0.496 32.406 -3.223 1 97.56 234 GLU A N 1
ATOM 1856 C CA . GLU A 1 234 ? 0.845 33.812 -3.092 1 97.56 234 GLU A CA 1
ATOM 1857 C C . GLU A 1 234 ? -0.392 34.719 -3.193 1 97.56 234 GLU A C 1
ATOM 1859 O O . GLU A 1 234 ? -0.549 35.656 -2.422 1 97.56 234 GLU A O 1
ATOM 1864 N N . PRO A 1 235 ? -1.312 34.438 -4.102 1 96.88 235 PRO A N 1
ATOM 1865 C CA . PRO A 1 235 ? -2.486 35.312 -4.23 1 96.88 235 PRO A CA 1
ATOM 1866 C C . PRO A 1 235 ? -3.357 35.312 -2.977 1 96.88 235 PRO A C 1
ATOM 1868 O O . PRO A 1 235 ? -4.191 36.188 -2.801 1 96.88 235 PRO A O 1
ATOM 1871 N N . HIS A 1 236 ? -3.145 34.375 -2.102 1 96.88 236 HIS A N 1
ATOM 1872 C CA . HIS A 1 236 ? -4.023 34.219 -0.949 1 96.88 236 HIS A CA 1
ATOM 1873 C C . HIS A 1 236 ? -3.367 34.75 0.319 1 96.88 236 HIS A C 1
ATOM 1875 O O . HIS A 1 236 ? -3.93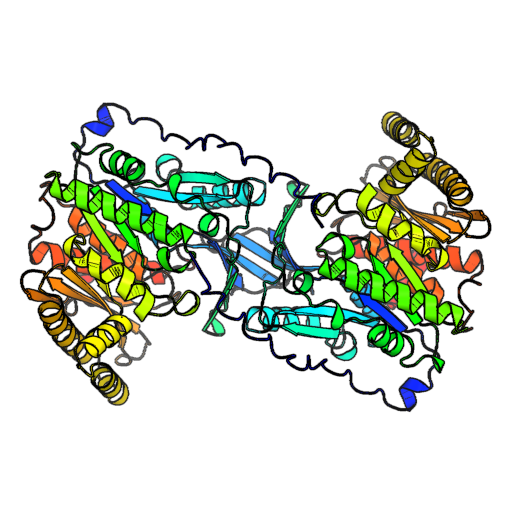 34.656 1.41 1 96.88 236 HIS A O 1
ATOM 1881 N N . LEU A 1 237 ? -2.207 35.375 0.257 1 96.75 237 LEU A N 1
ATOM 1882 C CA . LEU A 1 237 ? -1.453 35.781 1.431 1 96.75 237 LEU A CA 1
ATOM 1883 C C . LEU A 1 237 ? -2.299 36.688 2.32 1 96.75 237 LEU A C 1
ATOM 1885 O O . LEU A 1 237 ? -2.281 36.562 3.547 1 96.75 237 LEU A O 1
ATOM 1889 N N . GLY A 1 238 ? -3.109 37.531 1.715 1 94.25 238 GLY A N 1
ATOM 1890 C CA . GLY A 1 238 ? -3.926 38.469 2.465 1 94.25 238 GLY A CA 1
ATOM 1891 C C . GLY A 1 238 ? -5.043 37.812 3.246 1 94.25 238 GLY A C 1
ATOM 1892 O O . GLY A 1 238 ? -5.586 38.375 4.184 1 94.25 238 GLY A O 1
ATOM 1893 N N . THR A 1 239 ? -5.387 36.625 2.85 1 93.62 239 THR A N 1
ATOM 1894 C CA . THR A 1 239 ? -6.422 35.875 3.525 1 93.62 239 THR A CA 1
ATOM 1895 C C . THR A 1 239 ? -5.844 35.094 4.707 1 93.62 239 THR A C 1
ATOM 1897 O O . THR A 1 239 ? -6.562 34.781 5.656 1 93.62 239 THR A O 1
ATOM 1900 N N . LEU A 1 240 ? -4.535 34.844 4.715 1 95.62 240 LEU A N 1
ATOM 1901 C CA . LEU A 1 240 ? -3.873 34.062 5.742 1 95.62 240 LEU A CA 1
ATOM 1902 C C . LEU A 1 240 ? -3.533 34.906 6.961 1 95.62 240 LEU A C 1
ATOM 1904 O O . LEU A 1 240 ? -3.113 36.062 6.82 1 95.62 240 LEU A O 1
ATOM 1908 N N . ASP A 1 241 ? -3.76 34.344 8.109 1 93.19 241 ASP A N 1
ATOM 1909 C CA . ASP A 1 241 ? -3.342 35 9.352 1 93.19 241 ASP A CA 1
ATOM 1910 C C . ASP A 1 241 ? -1.965 34.5 9.789 1 93.19 241 ASP A C 1
ATOM 1912 O O . ASP A 1 241 ? -1.229 35.25 10.461 1 93.19 241 ASP A O 1
ATOM 1916 N N . VAL A 1 242 ? -1.662 33.312 9.469 1 95.88 242 VAL A N 1
ATOM 1917 C CA . VAL A 1 242 ? -0.349 32.719 9.742 1 95.88 242 VAL A CA 1
ATOM 1918 C C . VAL A 1 242 ? 0.118 31.906 8.547 1 95.88 242 VAL A C 1
ATOM 1920 O O . VAL A 1 242 ? -0.604 31.031 8.07 1 95.88 242 VAL A O 1
ATOM 1923 N N . LEU A 1 243 ? 1.254 32.188 8.047 1 97.75 243 LEU A N 1
ATOM 1924 C CA . LEU A 1 243 ? 1.929 31.406 7.02 1 97.75 243 LEU A CA 1
ATOM 1925 C C . LEU A 1 243 ? 3.242 30.828 7.543 1 97.75 243 LEU A C 1
ATOM 1927 O O . LEU A 1 243 ? 4.105 31.578 8.008 1 97.75 243 LEU A O 1
ATOM 1931 N N . VAL A 1 244 ? 3.387 29.562 7.496 1 98.44 244 VAL A N 1
ATOM 1932 C CA . VAL A 1 244 ? 4.59 28.906 7.988 1 98.44 244 VAL A CA 1
ATOM 1933 C C . VAL A 1 244 ? 5.504 28.547 6.816 1 98.44 244 VAL A C 1
ATOM 1935 O O . VAL A 1 244 ? 5.062 27.953 5.836 1 98.44 244 VAL A O 1
ATOM 1938 N N . PHE A 1 245 ? 6.77 28.953 6.965 1 98.19 245 PHE A N 1
ATOM 1939 C CA . PHE A 1 245 ? 7.82 28.641 6 1 98.19 245 PHE A CA 1
ATOM 1940 C C . PHE A 1 245 ? 8.859 27.719 6.609 1 98.19 245 PHE A C 1
ATOM 1942 O O . PHE A 1 245 ? 9.141 27.781 7.805 1 98.19 245 PHE A O 1
ATOM 1949 N N . SER A 1 246 ? 9.391 26.859 5.738 1 96.88 246 SER A N 1
ATOM 1950 C CA . SER A 1 246 ? 10.695 26.266 6.035 1 96.88 246 SER A CA 1
ATOM 1951 C C . SER A 1 246 ? 11.836 27.203 5.652 1 96.88 246 SER A C 1
ATOM 1953 O O . SER A 1 246 ? 11.617 28.219 4.988 1 96.88 246 SER A O 1
ATOM 1955 N N . ILE A 1 247 ? 13.016 26.859 6.125 1 96.06 247 ILE A N 1
ATOM 1956 C CA . ILE A 1 247 ? 14.195 27.609 5.699 1 96.06 247 ILE A CA 1
ATOM 1957 C C . ILE A 1 247 ? 14.32 27.562 4.176 1 96.06 247 ILE A C 1
ATOM 1959 O O . ILE A 1 247 ? 14.664 28.562 3.543 1 96.06 247 ILE A O 1
ATOM 1963 N N . GLY A 1 248 ? 14.023 26.438 3.617 1 96.75 248 GLY A N 1
ATOM 1964 C CA . GLY A 1 248 ? 14.008 26.328 2.168 1 96.75 248 GLY A CA 1
ATOM 1965 C C . GLY A 1 248 ? 13.039 27.281 1.503 1 96.75 248 GLY A C 1
ATOM 1966 O O . GLY A 1 248 ? 13.344 27.859 0.458 1 96.75 248 GLY A O 1
ATOM 1967 N N . ASP A 1 249 ? 11.883 27.453 2.057 1 97.88 249 ASP A N 1
ATOM 1968 C CA . ASP A 1 249 ? 10.898 28.406 1.547 1 97.88 249 ASP A CA 1
ATOM 1969 C C . ASP A 1 249 ? 11.43 29.828 1.614 1 97.88 249 ASP A C 1
ATOM 1971 O O . ASP A 1 249 ? 11.242 30.609 0.679 1 97.88 249 ASP A O 1
ATOM 1975 N N . VAL A 1 250 ? 12.031 30.141 2.75 1 98 250 VAL A N 1
ATOM 1976 C CA . VAL A 1 250 ? 12.594 31.469 2.945 1 98 250 VAL A CA 1
ATOM 1977 C C . VAL A 1 250 ? 13.609 31.781 1.843 1 98 250 VAL A C 1
ATOM 1979 O O . VAL A 1 250 ? 13.586 32.844 1.249 1 98 250 VAL A O 1
ATOM 1982 N N . ILE A 1 251 ? 14.398 30.812 1.578 1 97.81 251 ILE A N 1
ATOM 1983 C CA . ILE A 1 251 ? 15.422 30.938 0.548 1 97.81 251 ILE A CA 1
ATOM 1984 C C . ILE A 1 251 ? 14.758 31.141 -0.813 1 97.81 251 ILE A C 1
ATOM 1986 O O . ILE A 1 251 ? 15.117 32.062 -1.557 1 97.81 251 ILE A O 1
ATOM 1990 N N . GLN A 1 252 ? 13.781 30.359 -1.126 1 97.69 252 GLN A N 1
ATOM 1991 C CA . GLN A 1 252 ? 13.141 30.375 -2.438 1 97.69 252 GLN A CA 1
ATOM 1992 C C . GLN A 1 252 ? 12.383 31.688 -2.654 1 97.69 252 GLN A C 1
ATOM 1994 O O . GLN A 1 252 ? 12.43 32.25 -3.742 1 97.69 252 GLN A O 1
ATOM 1999 N N . VAL A 1 253 ? 11.688 32.188 -1.663 1 96.88 253 VAL A N 1
ATOM 2000 C CA . VAL A 1 253 ? 10.984 33.469 -1.78 1 96.88 253 VAL A CA 1
ATOM 2001 C C . VAL A 1 253 ? 12 34.594 -1.959 1 96.88 253 VAL A C 1
ATOM 2003 O O . VAL A 1 253 ? 11.797 35.5 -2.771 1 96.88 253 VAL A O 1
ATOM 2006 N N . GLY A 1 254 ? 13.078 34.531 -1.137 1 97.06 254 GLY A N 1
ATOM 2007 C CA . GLY A 1 254 ? 14.133 35.531 -1.295 1 97.06 254 GLY A CA 1
ATOM 2008 C C . GLY A 1 254 ? 14.664 35.625 -2.713 1 97.06 254 GLY A C 1
ATOM 2009 O O . GLY A 1 254 ? 14.883 36.719 -3.24 1 97.06 254 GLY A O 1
ATOM 2010 N N . GLU A 1 255 ? 14.781 34.438 -3.279 1 96.56 255 GLU A N 1
ATOM 2011 C CA . GLU A 1 255 ? 15.312 34.375 -4.641 1 96.56 255 GLU A CA 1
ATOM 2012 C C . GLU A 1 255 ? 14.391 35.094 -5.617 1 96.56 255 GLU A C 1
ATOM 2014 O O . GLU A 1 255 ? 14.867 35.719 -6.57 1 96.56 255 GLU A O 1
ATOM 2019 N N . ILE A 1 256 ? 13.18 35 -5.461 1 95.25 256 ILE A N 1
ATOM 2020 C CA . ILE A 1 256 ? 12.211 35.688 -6.312 1 95.25 256 ILE A CA 1
ATOM 2021 C C . ILE A 1 256 ? 12.469 37.219 -6.281 1 95.25 256 ILE A C 1
ATOM 2023 O O . ILE A 1 256 ? 12.273 37.906 -7.285 1 95.25 256 ILE A O 1
ATOM 2027 N N . PHE A 1 257 ? 12.945 37.719 -5.168 1 95.31 257 PHE A N 1
ATOM 2028 C CA . PHE A 1 257 ? 13.117 39.156 -5.004 1 95.31 257 PHE A CA 1
ATOM 2029 C C . PHE A 1 257 ? 14.586 39.531 -5.09 1 95.31 257 PHE A C 1
ATOM 2031 O O . PHE A 1 257 ? 14.977 40.625 -4.645 1 95.31 257 PHE A O 1
ATOM 2038 N N . GLY A 1 258 ? 15.422 38.625 -5.531 1 95.81 258 GLY A N 1
ATOM 2039 C CA . GLY A 1 258 ? 16.812 38.938 -5.836 1 95.81 258 GLY A CA 1
ATOM 2040 C C . GLY A 1 258 ? 17.734 38.781 -4.641 1 95.81 258 GLY A C 1
ATOM 2041 O O . GLY A 1 258 ? 18.875 39.25 -4.672 1 95.81 258 GLY A O 1
ATOM 2042 N N . GLU A 1 259 ? 17.219 38.219 -3.518 1 96.5 259 GLU A N 1
ATOM 2043 C CA . GLU A 1 259 ? 18.047 37.969 -2.352 1 96.5 259 GLU A CA 1
ATOM 2044 C C . GLU A 1 259 ? 18.766 36.625 -2.471 1 96.5 259 GLU A C 1
ATOM 2046 O O . GLU A 1 259 ? 18.188 35.625 -2.963 1 96.5 259 GLU A O 1
ATOM 2051 N N . ASP A 1 260 ? 20.016 36.5 -2.045 1 95.88 260 ASP A N 1
ATOM 2052 C CA . ASP A 1 260 ? 20.734 35.25 -2.039 1 95.88 260 ASP A CA 1
ATOM 2053 C C . ASP A 1 260 ? 20.859 34.688 -0.622 1 95.88 260 ASP A C 1
ATOM 2055 O O . ASP A 1 260 ? 21.969 34.438 -0.14 1 95.88 260 ASP A O 1
ATOM 2059 N N . PHE A 1 261 ? 19.797 34.375 -0.041 1 96.44 261 PHE A N 1
ATOM 2060 C CA . PHE A 1 261 ? 19.797 33.844 1.313 1 96.44 261 PHE A CA 1
ATOM 2061 C C . PHE A 1 261 ? 20.469 32.469 1.361 1 96.44 261 PHE A C 1
ATOM 2063 O O . PHE A 1 261 ? 21.016 32.094 2.398 1 96.44 261 PHE A O 1
ATOM 2070 N N . ALA A 1 262 ? 20.422 31.781 0.195 1 95.94 262 ALA A N 1
ATOM 2071 C CA . ALA A 1 262 ? 21.062 30.469 0.14 1 95.94 262 ALA A CA 1
ATOM 2072 C C . ALA A 1 262 ? 22.547 30.562 0.502 1 95.94 262 ALA A C 1
ATOM 2074 O O . ALA A 1 262 ? 23.062 29.719 1.232 1 95.94 262 ALA A O 1
ATOM 2075 N N . ALA A 1 263 ? 23.203 31.453 -0.022 1 95.25 263 ALA A N 1
ATOM 2076 C CA . ALA A 1 263 ? 24.609 31.656 0.267 1 95.25 263 ALA A CA 1
ATOM 2077 C C . ALA A 1 263 ? 24.828 31.953 1.747 1 95.25 263 ALA A C 1
ATOM 2079 O O . ALA A 1 263 ? 25.812 31.5 2.34 1 95.25 263 ALA A O 1
ATOM 2080 N N . ASP A 1 264 ? 23.969 32.75 2.311 1 93.88 264 ASP A N 1
ATOM 2081 C CA . ASP A 1 264 ? 24.078 33.125 3.723 1 93.88 264 ASP A CA 1
ATOM 2082 C C . ASP A 1 264 ? 23.938 31.875 4.609 1 93.88 264 ASP A C 1
ATOM 2084 O O . ASP A 1 264 ? 24.734 31.672 5.527 1 93.88 264 ASP A O 1
ATOM 2088 N N . PHE A 1 265 ? 22.953 31.109 4.32 1 94.62 265 PHE A N 1
ATOM 2089 C CA . PHE A 1 265 ? 22.719 29.906 5.109 1 94.62 265 PHE A CA 1
ATOM 2090 C C . PHE A 1 265 ? 23.859 28.906 4.91 1 94.62 265 PHE A C 1
ATOM 2092 O O . PHE A 1 265 ? 24.266 28.219 5.855 1 94.62 265 PHE A O 1
ATOM 2099 N N . LYS A 1 266 ? 24.359 28.734 3.707 1 92.81 266 LYS A N 1
ATOM 2100 C CA . LYS A 1 266 ? 25.5 27.875 3.42 1 92.81 266 LYS A CA 1
ATOM 2101 C C . LYS A 1 266 ? 26.734 28.312 4.191 1 92.81 266 LYS A C 1
ATOM 2103 O O . LYS A 1 266 ? 27.484 27.484 4.691 1 92.81 266 LYS A O 1
ATOM 2108 N N . ALA A 1 267 ? 26.922 29.531 4.246 1 89.56 267 ALA A N 1
ATOM 2109 C CA . ALA A 1 267 ? 28.062 30.094 4.977 1 89.56 267 ALA A CA 1
ATOM 2110 C C . ALA A 1 267 ? 27.969 29.766 6.465 1 89.56 267 ALA A C 1
ATOM 2112 O O . ALA A 1 267 ? 28.969 29.453 7.105 1 89.56 267 ALA A O 1
ATOM 2113 N N . LEU A 1 268 ? 26.812 29.953 6.953 1 88.81 268 LEU A N 1
ATOM 2114 C CA . LEU A 1 268 ? 26.594 29.625 8.359 1 88.81 268 LEU A CA 1
ATOM 2115 C C . LEU A 1 268 ? 26.906 28.156 8.633 1 88.81 268 LEU A C 1
ATOM 2117 O O . LEU A 1 268 ? 27.5 27.828 9.656 1 88.81 268 LEU A O 1
ATOM 2121 N N . LYS A 1 269 ? 26.422 27.297 7.738 1 83.38 269 LYS A N 1
ATOM 2122 C CA . LYS A 1 269 ? 26.656 25.875 7.879 1 83.38 269 LYS A CA 1
ATOM 2123 C C . LYS A 1 269 ? 28.141 25.531 7.777 1 83.38 269 LYS A C 1
ATOM 2125 O O . LYS A 1 269 ? 28.656 24.703 8.539 1 83.38 269 LYS A O 1
ATOM 2130 N N . ARG A 1 270 ? 28.828 26.125 6.879 1 78.31 270 ARG A N 1
ATOM 2131 C CA . ARG A 1 270 ? 30.266 25.906 6.676 1 78.31 270 ARG A CA 1
ATOM 2132 C C . ARG A 1 270 ? 31.062 26.359 7.887 1 78.31 270 ARG A C 1
ATOM 2134 O O . ARG A 1 270 ? 32.062 25.734 8.25 1 78.31 270 ARG A O 1
ATOM 2141 N N . GLY A 1 271 ? 30.531 27.391 8.375 1 71.88 271 GLY A N 1
ATOM 2142 C CA . GLY A 1 271 ? 31.219 27.953 9.523 1 71.88 271 GLY A CA 1
ATOM 2143 C C . GLY A 1 271 ? 30.875 27.25 10.82 1 71.88 271 GLY A C 1
ATOM 2144 O O . GLY A 1 271 ? 31.375 27.625 11.891 1 71.88 271 GLY A O 1
ATOM 2145 N N . ARG A 1 272 ? 30.141 26.328 10.734 1 68.75 272 ARG A N 1
ATOM 2146 C CA . ARG A 1 272 ? 29.703 25.578 11.906 1 68.75 272 ARG A CA 1
ATOM 2147 C C . ARG A 1 272 ? 29.125 26.516 12.969 1 68.75 272 ARG A C 1
ATOM 2149 O O . ARG A 1 272 ? 29.438 26.375 14.156 1 68.75 272 ARG A O 1
ATOM 2156 N N . ALA A 1 273 ? 28.516 27.578 12.398 1 74.5 273 ALA A N 1
ATOM 2157 C CA . ALA A 1 273 ? 27.906 28.562 13.305 1 74.5 273 ALA A CA 1
ATOM 2158 C C . ALA A 1 273 ? 26.828 27.906 14.164 1 74.5 273 ALA A C 1
ATOM 2160 O O . ALA A 1 273 ? 26.172 26.953 13.734 1 74.5 273 ALA A O 1
ATOM 2161 N N . GLY A 1 274 ? 26.594 28.438 15.328 1 83.19 274 GLY A N 1
ATOM 2162 C CA . GLY A 1 274 ? 25.688 27.844 16.297 1 83.19 274 GLY A CA 1
ATOM 2163 C C . GLY A 1 274 ? 24.25 28.297 16.125 1 83.19 274 GLY A C 1
ATOM 2164 O O . GLY A 1 274 ? 23.906 28.938 15.141 1 83.19 274 GLY A O 1
ATOM 2165 N N . ALA A 1 275 ? 23.469 27.922 17.031 1 89.62 275 ALA A N 1
ATOM 2166 C CA . ALA A 1 275 ? 22.031 28.188 17.047 1 89.62 275 ALA A CA 1
ATOM 2167 C C . ALA A 1 275 ? 21.75 29.688 17.094 1 89.62 275 ALA A C 1
ATOM 2169 O O . ALA A 1 275 ? 20.797 30.156 16.469 1 89.62 275 ALA A O 1
ATOM 2170 N N . GLU A 1 276 ? 22.562 30.406 17.766 1 92.75 276 GLU A N 1
ATOM 2171 C CA . GLU A 1 276 ? 22.359 31.844 17.891 1 92.75 276 GLU A CA 1
ATOM 2172 C C . GLU A 1 276 ? 22.516 32.562 16.547 1 92.75 276 GLU A C 1
ATOM 2174 O O . GLU A 1 276 ? 21.734 33.469 16.234 1 92.75 276 GLU A O 1
ATOM 2179 N N . SER A 1 277 ? 23.516 32.156 15.82 1 94.19 277 SER A N 1
ATOM 2180 C CA . SER A 1 277 ? 23.734 32.75 14.508 1 94.19 277 SER A CA 1
ATOM 2181 C C . SER A 1 277 ? 22.609 32.375 13.539 1 94.19 277 SER A C 1
ATOM 2183 O O . SER A 1 277 ? 22.234 33.219 12.703 1 94.19 277 SER A O 1
ATOM 2185 N N . LEU A 1 278 ? 22.172 31.203 13.633 1 95.38 278 LEU A N 1
ATOM 2186 C CA . LEU A 1 278 ? 21.047 30.797 12.797 1 95.38 278 LEU A CA 1
ATOM 2187 C C . LEU A 1 278 ? 19.812 31.625 13.117 1 95.38 278 LEU A C 1
ATOM 2189 O O . LEU A 1 278 ? 19.125 32.062 12.203 1 95.38 278 LEU A O 1
ATOM 2193 N N . ASP A 1 279 ? 19.547 31.797 14.406 1 97 279 ASP A N 1
ATOM 2194 C CA . ASP A 1 279 ? 18.406 32.625 14.836 1 97 279 ASP A CA 1
ATOM 2195 C C . ASP A 1 279 ? 18.5 34.031 14.25 1 97 279 ASP A C 1
ATOM 2197 O O . ASP A 1 279 ? 17.531 34.531 13.711 1 97 279 ASP A O 1
ATOM 2201 N N . ALA A 1 280 ? 19.656 34.625 14.352 1 97.25 280 ALA A N 1
ATOM 2202 C CA . ALA A 1 280 ? 19.875 36 13.859 1 97.25 280 ALA A CA 1
ATOM 2203 C C . ALA A 1 280 ? 19.641 36.062 12.352 1 97.25 280 ALA A C 1
ATOM 2205 O O . ALA A 1 280 ? 19.031 37.031 11.859 1 97.25 280 ALA A O 1
ATOM 2206 N N . LEU A 1 281 ? 20.172 35.094 11.656 1 97.44 281 LEU A N 1
ATOM 2207 C CA . LEU A 1 281 ? 20.031 35.094 10.203 1 97.44 281 LEU A CA 1
ATOM 2208 C C . LEU A 1 281 ? 18.562 34.906 9.805 1 97.44 281 LEU A C 1
ATOM 2210 O O . LEU A 1 281 ? 18.078 35.594 8.898 1 97.44 281 LEU A O 1
ATOM 2214 N N . VAL A 1 282 ? 17.875 33.969 10.383 1 98.31 282 VAL A N 1
ATOM 2215 C CA . VAL A 1 282 ? 16.469 33.75 10.062 1 98.31 282 VAL A CA 1
ATOM 2216 C C . VAL A 1 282 ? 15.656 35 10.328 1 98.31 282 VAL A C 1
ATOM 2218 O O . VAL A 1 282 ? 14.82 35.406 9.516 1 98.31 282 VAL A O 1
ATOM 2221 N N . ARG A 1 283 ? 15.875 35.719 11.492 1 98.38 283 ARG A N 1
ATOM 2222 C CA . ARG A 1 283 ? 15.18 36.969 11.828 1 98.38 283 ARG A CA 1
ATOM 2223 C C . ARG A 1 283 ? 15.383 38.031 10.742 1 98.38 283 ARG A C 1
ATOM 2225 O O . ARG A 1 283 ? 14.422 38.688 10.32 1 98.38 283 ARG A O 1
ATOM 2232 N N . LYS A 1 284 ? 16.609 38.094 10.336 1 97.94 284 LYS A N 1
ATOM 2233 C CA . LYS A 1 284 ? 16.938 39.062 9.297 1 97.94 284 LYS A CA 1
ATOM 2234 C C . LYS A 1 284 ? 16.203 38.75 7.992 1 97.94 284 LYS A C 1
ATOM 2236 O O . LYS A 1 284 ? 15.633 39.625 7.359 1 97.94 284 LYS A O 1
ATOM 2241 N N . CYS A 1 285 ? 16.297 37.531 7.574 1 98.31 285 CYS A N 1
ATOM 2242 C CA . CYS A 1 285 ? 15.727 37.094 6.305 1 98.31 285 CYS A CA 1
ATOM 2243 C C . CYS A 1 285 ? 14.211 37.281 6.301 1 98.31 285 CYS A C 1
ATOM 2245 O O . CYS A 1 285 ? 13.648 37.812 5.34 1 98.31 285 CYS A O 1
ATOM 2247 N N . ILE A 1 286 ? 13.531 36.844 7.359 1 98.12 286 ILE A N 1
ATOM 2248 C CA . ILE A 1 286 ? 12.07 36.875 7.355 1 98.12 286 ILE A CA 1
ATOM 2249 C C . ILE A 1 286 ? 11.586 38.344 7.465 1 98.12 286 ILE A C 1
ATOM 2251 O O . ILE A 1 286 ? 10.531 38.688 6.938 1 98.12 286 ILE A O 1
ATOM 2255 N N . ALA A 1 287 ? 12.336 39.219 8.188 1 97.94 287 ALA A N 1
ATOM 2256 C CA . ALA A 1 287 ? 12.008 40.656 8.211 1 97.94 287 ALA A CA 1
ATOM 2257 C C . ALA A 1 287 ? 12.008 41.25 6.801 1 97.94 287 ALA A C 1
ATOM 2259 O O . ALA A 1 287 ? 11.109 42 6.438 1 97.94 287 ALA A O 1
ATOM 2260 N N . LYS A 1 288 ? 13.008 40.875 6.027 1 97.56 288 LYS A N 1
ATOM 2261 C CA . LYS A 1 288 ? 13.094 41.344 4.648 1 97.56 288 LYS A CA 1
ATOM 2262 C C . LYS A 1 288 ? 11.938 40.812 3.814 1 97.56 288 LYS A C 1
ATOM 2264 O O . LYS A 1 288 ? 11.336 41.531 3.025 1 97.56 288 LYS A O 1
ATOM 2269 N N . LEU A 1 289 ? 11.695 39.531 3.957 1 97.88 289 LEU A N 1
ATOM 2270 C CA . LEU A 1 289 ? 10.617 38.906 3.201 1 97.88 289 LEU A CA 1
ATOM 2271 C C . LEU A 1 289 ? 9.281 39.562 3.5 1 97.88 289 LEU A C 1
ATOM 2273 O O . LEU A 1 289 ? 8.438 39.688 2.611 1 97.88 289 LEU A O 1
ATOM 2277 N N . GLN A 1 290 ? 9.086 39.906 4.789 1 97.06 290 GLN A N 1
ATOM 2278 C CA . GLN A 1 290 ? 7.852 40.562 5.188 1 97.06 290 GLN A CA 1
ATOM 2279 C C . GLN A 1 290 ? 7.617 41.844 4.367 1 97.06 290 GLN A C 1
ATOM 2281 O O . GLN A 1 290 ? 6.508 42.062 3.883 1 97.06 290 GLN A O 1
ATOM 2286 N N . LEU A 1 291 ? 8.609 42.594 4.199 1 96.56 291 LEU A N 1
ATOM 2287 C CA . LEU A 1 291 ? 8.523 43.812 3.416 1 96.56 291 LEU A CA 1
ATOM 2288 C C . LEU A 1 291 ? 8.234 43.531 1.952 1 96.56 291 LEU A C 1
ATOM 2290 O O . LEU A 1 291 ? 7.367 44.156 1.341 1 96.56 291 LEU A O 1
ATOM 2294 N N . TYR A 1 292 ? 8.953 42.562 1.439 1 96 292 TYR A N 1
ATOM 2295 C CA . TYR A 1 292 ? 8.781 42.188 0.038 1 96 292 TYR A CA 1
ATOM 2296 C C . TYR A 1 292 ? 7.367 41.719 -0.228 1 96 292 TYR A C 1
ATOM 2298 O O . TYR A 1 292 ? 6.82 41.906 -1.313 1 96 292 TYR A O 1
ATOM 2306 N N . LEU A 1 293 ? 6.766 41.062 0.743 1 96.62 293 LEU A N 1
ATOM 2307 C CA . LEU A 1 293 ? 5.465 40.406 0.556 1 96.62 293 LEU A CA 1
ATOM 2308 C C . LEU A 1 293 ? 4.336 41.375 0.959 1 96.62 293 LEU A C 1
ATOM 2310 O O . LEU A 1 293 ? 3.164 40.969 0.941 1 96.62 293 LEU A O 1
ATOM 2314 N N . GLY A 1 294 ? 4.664 42.562 1.387 1 95.38 294 GLY A N 1
ATOM 2315 C CA . GLY A 1 294 ? 3.705 43.625 1.584 1 95.38 294 GLY A CA 1
ATOM 2316 C C . GLY A 1 294 ? 2.998 43.562 2.924 1 95.38 294 GLY A C 1
ATOM 2317 O O . GLY A 1 294 ? 1.859 44.031 3.055 1 95.38 294 GLY A O 1
ATOM 2318 N N . ASN A 1 295 ? 3.656 42.875 3.932 1 94.12 295 ASN A N 1
ATOM 2319 C CA . ASN A 1 295 ? 3.096 42.812 5.277 1 94.12 295 ASN A CA 1
ATOM 2320 C C . ASN A 1 295 ? 1.651 42.312 5.258 1 94.12 295 ASN A C 1
ATOM 2322 O O . ASN A 1 295 ? 0.783 42.906 5.902 1 94.12 295 ASN A O 1
ATOM 2326 N N . ARG A 1 296 ? 1.412 41.312 4.512 1 94.12 296 ARG A N 1
ATOM 2327 C CA . ARG A 1 296 ? 0.044 40.875 4.262 1 94.12 296 ARG A CA 1
ATOM 2328 C C . ARG A 1 296 ? -0.374 39.781 5.25 1 94.12 296 ARG A C 1
ATOM 2330 O O . ARG A 1 296 ? -1.562 39.5 5.391 1 94.12 296 ARG A O 1
ATOM 2337 N N . THR A 1 297 ? 0.559 39.188 5.906 1 94.62 297 THR A N 1
ATOM 2338 C CA . THR A 1 297 ? 0.289 38.094 6.828 1 94.62 297 THR A CA 1
ATOM 2339 C C . THR A 1 297 ? 1.42 37.938 7.844 1 94.62 297 THR A C 1
ATOM 2341 O O . THR A 1 297 ? 2.455 38.594 7.727 1 94.62 297 THR A O 1
ATOM 2344 N N . ASN A 1 298 ? 1.166 37.25 8.953 1 95.88 298 ASN A N 1
ATOM 2345 C CA . ASN A 1 298 ? 2.256 36.844 9.836 1 95.88 298 ASN A CA 1
ATOM 2346 C C . ASN A 1 298 ? 3.037 35.656 9.266 1 95.88 298 ASN A C 1
ATOM 2348 O O . ASN A 1 298 ? 2.443 34.688 8.789 1 95.88 298 ASN A O 1
ATOM 2352 N N . ILE A 1 299 ? 4.375 35.719 9.289 1 97.75 299 ILE A N 1
ATOM 2353 C CA . ILE A 1 299 ? 5.227 34.688 8.742 1 97.75 299 ILE A CA 1
ATOM 2354 C C . ILE A 1 299 ? 5.98 33.969 9.867 1 97.75 299 ILE A C 1
ATOM 2356 O O . ILE A 1 299 ? 6.609 34.625 10.703 1 97.75 299 ILE A O 1
ATOM 2360 N N . ALA A 1 300 ? 5.891 32.688 9.898 1 98.31 300 ALA A N 1
ATOM 2361 C CA . ALA A 1 300 ? 6.555 31.906 10.945 1 98.31 300 ALA A CA 1
ATOM 2362 C C . ALA A 1 300 ? 7.543 30.922 10.336 1 98.31 300 ALA A C 1
ATOM 2364 O O . ALA A 1 300 ? 7.316 30.391 9.242 1 98.31 300 ALA A O 1
ATOM 2365 N N . VAL A 1 301 ? 8.648 30.609 11.047 1 98.38 301 VAL A N 1
ATOM 2366 C CA . VAL A 1 301 ? 9.664 29.609 10.695 1 98.38 301 VAL A CA 1
ATOM 2367 C C . VAL A 1 301 ? 10.055 28.812 11.938 1 98.38 301 VAL A C 1
ATOM 2369 O O . VAL A 1 301 ? 10.375 29.391 12.977 1 98.38 301 VAL A O 1
ATOM 2372 N N . THR A 1 302 ? 9.984 27.516 11.812 1 96.75 302 THR A N 1
ATOM 2373 C CA . THR A 1 302 ? 10.516 26.672 12.875 1 96.75 302 THR A CA 1
ATOM 2374 C C . THR A 1 302 ? 11.992 26.391 12.656 1 96.75 302 THR A C 1
ATOM 2376 O O . THR A 1 302 ? 12.43 26.188 11.523 1 96.75 302 THR A O 1
ATOM 2379 N N . CYS A 1 303 ? 12.773 26.438 13.742 1 95.25 303 CYS A N 1
ATOM 2380 C CA . CYS A 1 303 ? 14.219 26.266 13.664 1 95.25 303 CYS A CA 1
ATOM 2381 C C . CYS A 1 303 ? 14.68 25.109 14.539 1 95.25 303 CYS A C 1
ATOM 2383 O O . CYS A 1 303 ? 14.086 24.844 15.578 1 95.25 303 CYS A O 1
ATOM 2385 N N . LYS A 1 304 ? 15.648 24.484 14.039 1 91.5 304 LYS A N 1
ATOM 2386 C CA . LYS A 1 304 ? 16.359 23.453 14.797 1 91.5 304 LYS A CA 1
ATOM 2387 C C . LYS A 1 304 ? 17.859 23.5 14.508 1 91.5 304 LYS A C 1
ATOM 2389 O O . LYS A 1 304 ? 18.266 23.812 13.391 1 91.5 304 LYS A O 1
ATOM 2394 N N . ALA A 1 305 ? 18.688 23.25 15.477 1 89.06 305 ALA A N 1
ATOM 2395 C CA . ALA A 1 305 ? 20.141 23.188 15.32 1 89.06 305 ALA A CA 1
ATOM 2396 C C . ALA A 1 305 ? 20.75 22.172 16.281 1 89.06 305 ALA A C 1
ATOM 2398 O O . ALA A 1 305 ? 20.312 22.062 17.422 1 89.06 305 ALA A O 1
ATOM 2399 N N . ARG A 1 306 ? 21.672 21.375 15.688 1 80.81 306 ARG A N 1
ATOM 2400 C CA . ARG A 1 306 ? 22.406 20.438 16.547 1 80.81 306 ARG A CA 1
ATOM 2401 C C . ARG A 1 306 ? 23.406 21.172 17.438 1 80.81 306 ARG A C 1
ATOM 2403 O O . ARG A 1 306 ? 24.047 22.125 17 1 80.81 306 ARG A O 1
ATOM 2410 N N . ASP A 1 307 ? 23.203 21.094 18.688 1 70.81 307 ASP A N 1
ATOM 2411 C CA . ASP A 1 307 ? 24.172 21.672 19.625 1 70.81 307 ASP A CA 1
ATOM 2412 C C . ASP A 1 307 ? 25.219 20.641 20.031 1 70.81 307 ASP A C 1
ATOM 2414 O O . ASP A 1 307 ? 24.891 19.578 20.562 1 70.81 307 ASP A O 1
ATOM 2418 N N . VAL A 1 308 ? 26.422 20.656 19.375 1 59.34 308 VAL A N 1
ATOM 2419 C CA . VAL A 1 308 ? 27.5 19.719 19.719 1 59.34 308 VAL A CA 1
ATOM 2420 C C . VAL A 1 308 ? 28.172 20.141 21.016 1 59.34 308 VAL A C 1
ATOM 2422 O O . VAL A 1 308 ? 29.188 19.578 21.406 1 59.34 308 VAL A O 1
ATOM 2425 N N . SER A 1 309 ? 27.719 21.219 21.594 1 51.44 309 SER A N 1
ATOM 2426 C CA . SER A 1 309 ? 28.516 21.719 22.703 1 51.44 309 SER A CA 1
ATOM 2427 C C . SER A 1 309 ? 28.797 20.594 23.719 1 51.44 309 SER A C 1
ATOM 2429 O O . SER A 1 309 ? 29.906 20.484 24.234 1 51.44 309 SER A O 1
ATOM 2431 N N . ASP A 1 310 ? 27.781 20.234 24.531 1 47.75 310 ASP A N 1
ATOM 2432 C CA . ASP A 1 310 ? 28.094 19.562 25.797 1 47.75 310 ASP A CA 1
ATOM 2433 C C . ASP A 1 310 ? 28.156 18.047 25.609 1 47.75 310 ASP A C 1
ATOM 2435 O O . ASP A 1 310 ? 27.953 17.297 26.547 1 47.75 310 ASP A O 1
ATOM 2439 N N . GLY A 1 311 ? 28.594 17.531 24.422 1 51.22 311 GLY A N 1
ATOM 2440 C CA . GLY A 1 311 ? 28.844 16.109 24.312 1 51.22 311 GLY A CA 1
ATOM 2441 C C . GLY A 1 311 ? 27.641 15.328 23.797 1 51.22 311 GLY A C 1
ATOM 2442 O O . GLY A 1 311 ? 27.797 14.336 23.078 1 51.22 311 GLY A O 1
ATOM 2443 N N . LEU A 1 312 ? 26.531 15.391 24.484 1 53.44 312 LEU A N 1
ATOM 2444 C CA . LEU A 1 312 ? 25.422 14.562 24.016 1 53.44 312 LEU A CA 1
ATOM 2445 C C . LEU A 1 312 ? 24.688 15.242 22.859 1 53.44 312 LEU A C 1
ATOM 2447 O O . LEU A 1 312 ? 24.359 16.438 22.953 1 53.44 312 LEU A O 1
ATOM 2451 N N . PRO A 1 313 ? 24.688 14.664 21.734 1 59.97 313 PRO A N 1
ATOM 2452 C CA . PRO A 1 313 ? 24.078 15.297 20.562 1 59.97 313 PRO A CA 1
ATOM 2453 C C . PRO A 1 313 ? 22.641 15.703 20.797 1 59.97 313 PRO A C 1
ATOM 2455 O O . PRO A 1 313 ? 21.766 14.844 20.953 1 59.97 313 PRO A O 1
ATOM 2458 N N . GLN A 1 314 ? 22.422 16.891 21.438 1 78.38 314 GLN A N 1
ATOM 2459 C CA . GLN A 1 314 ? 21.062 17.422 21.594 1 78.38 314 GLN A CA 1
ATOM 2460 C C . GLN A 1 314 ? 20.703 18.391 20.484 1 78.38 314 GLN A C 1
ATOM 2462 O O . GLN A 1 314 ? 21.594 19 19.875 1 78.38 314 GLN A O 1
ATOM 2467 N N . GLN A 1 315 ? 19.516 18.312 20.094 1 87 315 GLN A N 1
ATOM 2468 C CA . GLN A 1 315 ? 18.969 19.266 19.125 1 87 315 GLN A CA 1
ATOM 2469 C C . GLN A 1 315 ? 18.203 20.375 19.844 1 87 315 GLN A C 1
ATOM 2471 O O . GLN A 1 315 ? 17.453 20.109 20.797 1 87 315 GLN A O 1
ATOM 2476 N N . LEU A 1 316 ? 18.547 21.625 19.5 1 91.25 316 LEU A N 1
ATOM 2477 C CA . LEU A 1 316 ? 17.797 22.766 20 1 91.25 316 LEU A CA 1
ATOM 2478 C C . LEU A 1 316 ? 16.672 23.141 19.047 1 91.25 316 LEU A C 1
ATOM 2480 O O . LEU A 1 316 ? 16.875 23.156 17.828 1 91.25 316 LEU A O 1
ATOM 2484 N N . ARG A 1 317 ? 15.562 23.438 19.625 1 94.88 317 ARG A N 1
ATOM 2485 C CA . ARG A 1 317 ? 14.414 23.844 18.828 1 94.88 317 ARG A CA 1
ATOM 2486 C C . ARG A 1 317 ? 13.883 25.203 19.281 1 94.88 317 ARG A C 1
ATOM 2488 O O . ARG A 1 317 ? 13.781 25.469 20.469 1 94.88 317 ARG A O 1
ATOM 2495 N N . TRP A 1 318 ? 13.562 26.062 18.406 1 97.19 318 TRP A N 1
ATOM 2496 C CA . TRP A 1 318 ? 12.891 27.344 18.625 1 97.19 318 TRP A CA 1
ATOM 2497 C C . TRP A 1 318 ? 12.18 27.812 17.359 1 97.19 318 TRP A C 1
ATOM 2499 O O . TRP A 1 318 ? 12.094 27.062 16.375 1 97.19 318 TRP A O 1
ATOM 2509 N N . SER A 1 319 ? 11.57 28.938 17.391 1 98.62 319 SER A N 1
ATOM 2510 C CA . SER A 1 319 ? 10.883 29.469 16.219 1 98.62 319 SER A CA 1
ATOM 2511 C C . SER A 1 319 ? 11.016 30.984 16.125 1 98.62 319 SER A C 1
ATOM 2513 O O . SER A 1 319 ? 11.398 31.641 17.109 1 98.62 319 SER A O 1
ATOM 2515 N N . VAL A 1 320 ? 10.836 31.484 14.953 1 98.69 320 VAL A N 1
ATOM 2516 C CA . VAL A 1 320 ? 10.867 32.906 14.656 1 98.69 320 VAL A CA 1
ATOM 2517 C C . VAL A 1 320 ? 9.594 33.312 13.906 1 98.69 320 VAL A C 1
ATOM 2519 O O . VAL A 1 320 ? 9.141 32.562 13.023 1 98.69 320 VAL A O 1
ATOM 2522 N N . VAL A 1 321 ? 8.992 34.406 14.32 1 97.94 321 VAL A N 1
ATOM 2523 C CA . VAL A 1 321 ? 7.797 34.938 13.656 1 97.94 321 VAL A CA 1
ATOM 2524 C C . VAL A 1 321 ? 7.977 36.406 13.328 1 97.94 321 VAL A C 1
ATOM 2526 O O . VAL A 1 321 ? 8.477 37.188 14.148 1 97.94 321 VAL A O 1
ATOM 2529 N N . CYS A 1 322 ? 7.715 36.781 12.117 1 97.69 322 CYS A N 1
ATOM 2530 C CA . CYS A 1 322 ? 7.566 38.188 11.758 1 97.69 322 CYS A CA 1
ATOM 2531 C C . CYS A 1 322 ? 6.094 38.562 11.625 1 97.69 322 CYS A C 1
ATOM 2533 O O . CYS A 1 322 ? 5.398 38.062 10.734 1 97.69 322 CYS A O 1
ATOM 2535 N N . LEU A 1 323 ? 5.68 39.406 12.477 1 95.5 323 LEU A N 1
ATOM 2536 C CA . LEU A 1 323 ? 4.281 39.844 12.5 1 95.5 323 LEU A CA 1
ATOM 2537 C C . LEU A 1 323 ? 3.975 40.75 11.312 1 95.5 323 LEU A C 1
ATOM 2539 O O . LEU A 1 323 ? 4.875 41.406 10.766 1 95.5 323 LEU A O 1
ATOM 2543 N N . LYS A 1 324 ? 2.732 40.75 10.984 1 92.62 324 LYS A N 1
ATOM 2544 C CA . LYS A 1 324 ? 2.266 41.625 9.898 1 92.62 324 LYS A CA 1
ATOM 2545 C C . LYS A 1 324 ? 2.703 43.062 10.117 1 92.62 324 LYS A C 1
ATOM 2547 O O . LYS A 1 324 ? 2.996 43.781 9.156 1 92.62 324 LYS A O 1
ATOM 2552 N N . ALA A 1 325 ? 2.805 43.438 11.375 1 90.81 325 ALA A N 1
ATOM 2553 C CA . ALA A 1 325 ? 3.176 44.812 11.734 1 90.81 325 ALA A CA 1
ATOM 2554 C C . ALA A 1 325 ? 4.672 45.031 11.555 1 90.81 325 ALA A C 1
ATOM 2556 O O . ALA A 1 325 ? 5.141 46.156 11.586 1 90.81 325 ALA A O 1
ATOM 2557 N N . GLY A 1 326 ? 5.422 43.969 11.344 1 93.5 326 GLY A N 1
ATOM 2558 C CA . GLY A 1 326 ? 6.84 44.125 11.07 1 93.5 326 GLY A CA 1
ATOM 2559 C C . GLY A 1 326 ? 7.727 43.688 12.227 1 93.5 326 GLY A C 1
ATOM 2560 O O . GLY A 1 326 ? 8.93 43.469 12.055 1 93.5 326 GLY A O 1
ATOM 2561 N N . THR A 1 327 ? 7.137 43.531 13.383 1 95.75 327 THR A N 1
ATOM 2562 C CA . THR A 1 327 ? 7.91 43.125 14.547 1 95.75 327 THR A CA 1
ATOM 2563 C C . THR A 1 327 ? 8.359 41.688 14.398 1 95.75 327 THR A C 1
ATOM 2565 O O . THR A 1 327 ? 7.555 40.812 14.07 1 95.75 327 THR A O 1
ATOM 2568 N N . VAL A 1 328 ? 9.594 41.406 14.703 1 98.06 328 VAL A N 1
ATOM 2569 C CA . VAL A 1 328 ? 10.133 40.062 14.648 1 98.06 328 VAL A CA 1
ATOM 2570 C C . VAL A 1 328 ? 10.266 39.5 16.062 1 98.06 328 VAL A C 1
ATOM 2572 O O . VAL A 1 328 ? 10.867 40.125 16.938 1 98.06 328 VAL A O 1
ATOM 2575 N N . LEU A 1 329 ? 9.68 38.406 16.297 1 98.12 329 LEU A N 1
ATOM 2576 C CA . LEU A 1 329 ? 9.742 37.688 17.562 1 98.12 329 LEU A CA 1
ATOM 2577 C C . LEU A 1 329 ? 10.539 36.375 17.422 1 98.12 329 LEU A C 1
ATOM 2579 O O . LEU A 1 329 ? 10.461 35.719 16.375 1 98.12 329 LEU A O 1
ATOM 2583 N N . SER A 1 330 ? 11.32 36 18.438 1 98.62 330 SER A N 1
ATOM 2584 C CA . SER A 1 330 ? 12.055 34.75 18.484 1 98.62 330 SER A CA 1
ATOM 2585 C C . SER A 1 330 ? 11.93 34.094 19.844 1 98.62 330 SER A C 1
ATOM 2587 O O . SER A 1 330 ? 12.008 34.75 20.875 1 98.62 330 SER A O 1
ATOM 2589 N N . SER A 1 331 ? 11.734 32.844 19.812 1 98.19 331 SER A N 1
ATOM 2590 C CA . SER A 1 331 ? 11.688 32.094 21.078 1 98.19 331 SER A CA 1
ATOM 2591 C C . SER A 1 331 ? 13.047 31.516 21.422 1 98.19 331 SER A C 1
ATOM 2593 O O . SER A 1 331 ? 13.148 30.625 22.266 1 98.19 331 SER A O 1
ATOM 2595 N N . TYR A 1 332 ? 14.086 31.938 20.812 1 96.94 332 TYR A N 1
ATOM 2596 C CA . TYR A 1 332 ? 15.422 31.375 20.969 1 96.94 332 TYR A CA 1
ATOM 2597 C C . TYR A 1 332 ? 15.859 31.406 22.422 1 96.94 332 TYR A C 1
ATOM 2599 O O . TYR A 1 332 ? 16.531 30.484 22.891 1 96.94 332 TYR A O 1
ATOM 2607 N N . ALA A 1 333 ? 15.547 32.469 23.141 1 95.44 333 ALA A N 1
ATOM 2608 C CA . ALA A 1 333 ? 15.93 32.562 24.547 1 95.44 333 ALA A CA 1
ATOM 2609 C C . ALA A 1 333 ? 15.352 31.406 25.359 1 95.44 333 ALA A C 1
ATOM 2611 O O . ALA A 1 333 ? 15.914 31.031 26.391 1 95.44 333 ALA A O 1
ATOM 2612 N N . ALA A 1 334 ? 14.273 30.875 24.891 1 95.88 334 ALA A N 1
ATOM 2613 C CA . ALA A 1 334 ? 13.625 29.734 25.547 1 95.88 334 ALA A CA 1
ATOM 2614 C C . ALA A 1 334 ? 13.734 28.469 24.703 1 95.88 334 ALA A C 1
ATOM 2616 O O . ALA A 1 334 ? 12.82 27.656 24.688 1 95.88 334 ALA A O 1
ATOM 2617 N N . ARG A 1 335 ? 14.758 28.359 23.938 1 95 335 ARG A N 1
ATOM 2618 C CA . ARG A 1 335 ? 14.953 27.203 23.078 1 95 335 ARG A CA 1
ATOM 2619 C C . ARG A 1 335 ? 14.859 25.891 23.859 1 95 335 ARG A C 1
ATOM 2621 O O . ARG A 1 335 ? 15.312 25.828 25 1 95 335 ARG A O 1
ATOM 2628 N N . VAL A 1 336 ? 14.297 24.891 23.234 1 94.31 336 VAL A N 1
ATOM 2629 C CA . VAL A 1 336 ? 14.023 23.625 23.906 1 94.31 336 VAL A CA 1
ATOM 2630 C C . VAL A 1 336 ? 15.07 22.594 23.484 1 94.31 336 VAL A C 1
ATOM 2632 O O . VAL A 1 336 ? 15.148 22.219 22.312 1 94.31 336 VAL A O 1
ATOM 2635 N N . PRO A 1 337 ? 15.844 22.094 24.406 1 90.38 337 PRO A N 1
ATOM 2636 C CA . PRO A 1 337 ? 16.719 20.953 24.094 1 90.38 337 PRO A CA 1
ATOM 2637 C C . PRO A 1 337 ? 15.945 19.641 24 1 90.38 337 PRO A C 1
ATOM 2639 O O . PRO A 1 337 ? 15.031 19.391 24.781 1 90.38 337 PRO A O 1
ATOM 2642 N N . GLN A 1 338 ? 16.266 18.906 22.953 1 86.5 338 GLN A N 1
ATOM 2643 C CA . GLN A 1 338 ? 15.539 17.641 22.812 1 86.5 338 GLN A CA 1
ATOM 2644 C C . GLN A 1 338 ? 16.453 16.562 22.25 1 86.5 338 GLN A C 1
ATOM 2646 O O . GLN A 1 338 ? 17.438 16.859 21.578 1 86.5 338 GLN A O 1
ATOM 2651 N N . GLU A 1 339 ? 16.125 15.32 22.609 1 81.44 339 GLU A N 1
ATOM 2652 C CA . GLU A 1 339 ? 16.672 14.133 21.953 1 81.44 339 GLU A CA 1
ATOM 2653 C C . GLU A 1 339 ? 15.68 13.586 20.922 1 81.44 339 GLU A C 1
ATOM 2655 O O . GLU A 1 339 ? 14.586 13.133 21.266 1 81.44 339 GLU A O 1
ATOM 2660 N N . VAL A 1 340 ? 16.078 13.57 19.734 1 76.19 340 VAL A N 1
ATOM 2661 C CA . VAL A 1 340 ? 15.141 13.258 18.656 1 76.19 340 VAL A CA 1
ATOM 2662 C C . VAL A 1 340 ? 15.133 11.75 18.406 1 76.19 340 VAL A C 1
ATOM 2664 O O . VAL A 1 340 ? 16.172 11.156 18.094 1 76.19 340 VAL A O 1
ATOM 2667 N N . ARG A 1 341 ? 13.984 11.164 18.531 1 73.5 341 ARG A N 1
ATOM 2668 C CA . ARG A 1 341 ? 13.773 9.758 18.203 1 73.5 341 ARG A CA 1
ATOM 2669 C C . ARG A 1 341 ? 13.141 9.617 16.812 1 73.5 341 ARG A C 1
ATOM 2671 O O . ARG A 1 341 ? 13.375 8.617 16.125 1 73.5 341 ARG A O 1
ATOM 2678 N N . GLU A 1 342 ? 12.258 10.586 16.516 1 75.19 342 GLU A N 1
ATOM 2679 C CA . GLU A 1 342 ? 11.531 10.641 15.242 1 75.19 342 GLU A CA 1
ATOM 2680 C C . GLU A 1 342 ? 11.469 12.07 14.711 1 75.19 342 GLU A C 1
ATOM 2682 O O . GLU A 1 342 ? 10.945 12.969 15.383 1 75.19 342 GLU A O 1
ATOM 2687 N N . GLU A 1 343 ? 11.938 12.242 13.523 1 73.06 343 GLU A N 1
ATOM 2688 C CA . GLU A 1 343 ? 11.961 13.602 12.992 1 73.06 343 GLU A CA 1
ATOM 2689 C C . GLU A 1 343 ? 10.594 13.992 12.422 1 73.06 343 GLU A C 1
ATOM 2691 O O . GLU A 1 343 ? 10.258 15.172 12.375 1 73.06 343 GLU A O 1
ATOM 2696 N N . ILE A 1 344 ? 9.828 13.016 12.117 1 77.25 344 ILE A N 1
ATOM 2697 C CA . ILE A 1 344 ? 8.586 13.273 11.406 1 77.25 344 ILE A CA 1
ATOM 2698 C C . ILE A 1 344 ? 7.535 13.82 12.375 1 77.25 344 ILE A C 1
ATOM 2700 O O . ILE A 1 344 ? 7.473 13.391 13.531 1 77.25 344 ILE A O 1
ATOM 2704 N N . GLY A 1 345 ? 6.723 14.82 11.984 1 80 345 GLY A N 1
ATOM 2705 C CA . GLY A 1 345 ? 5.57 15.32 12.719 1 80 345 GLY A CA 1
ATOM 2706 C C . GLY A 1 345 ? 5.895 16.516 13.586 1 80 345 GLY A C 1
ATOM 2707 O O . GLY A 1 345 ? 5.008 17.078 14.242 1 80 345 GLY A O 1
ATOM 2708 N N . GLY A 1 346 ? 7.133 17 13.555 1 88.44 346 GLY A N 1
ATOM 2709 C CA . GLY A 1 346 ? 7.535 18.125 14.367 1 88.44 346 GLY A CA 1
ATOM 2710 C C . GLY A 1 346 ? 6.836 19.422 13.984 1 88.44 346 GLY A C 1
ATOM 2711 O O . GLY A 1 346 ? 6.316 20.125 14.852 1 88.44 346 GLY A O 1
ATOM 2712 N N . GLY A 1 347 ? 6.797 19.688 12.711 1 93.44 347 GLY A N 1
ATOM 2713 C CA . GLY A 1 347 ? 6.141 20.891 12.234 1 93.44 347 GLY A CA 1
ATOM 2714 C C . GLY A 1 347 ? 4.656 20.922 12.531 1 93.44 347 GLY A C 1
ATOM 2715 O O . GLY A 1 347 ? 4.121 21.969 12.938 1 93.44 347 GLY A O 1
ATOM 2716 N N . ASP A 1 348 ? 3.998 19.828 12.375 1 96.31 348 ASP A N 1
ATOM 2717 C CA . ASP A 1 348 ? 2.572 19.734 12.672 1 96.31 348 ASP A CA 1
ATOM 2718 C C . ASP A 1 348 ? 2.297 19.984 14.148 1 96.31 348 ASP A C 1
ATOM 2720 O O . ASP A 1 348 ? 1.325 20.656 14.508 1 96.31 348 ASP A O 1
ATOM 2724 N N . SER A 1 349 ? 3.16 19.422 14.914 1 96.56 349 SER A N 1
ATOM 2725 C CA . SER A 1 349 ? 2.99 19.578 16.344 1 96.56 349 SER A CA 1
ATOM 2726 C C . SER A 1 349 ? 3.271 21.016 16.781 1 96.56 349 SER A C 1
ATOM 2728 O O . SER A 1 349 ? 2.59 21.562 17.656 1 96.56 349 SER A O 1
ATOM 2730 N N . TRP A 1 350 ? 4.301 21.609 16.203 1 97.88 350 TRP A N 1
ATOM 2731 C CA . TRP A 1 350 ? 4.566 23.016 16.5 1 97.88 350 TRP A CA 1
ATOM 2732 C C . TRP A 1 350 ? 3.34 23.875 16.188 1 97.88 350 TRP A C 1
ATOM 2734 O O . TRP A 1 350 ? 2.926 24.688 17.031 1 97.88 350 TRP A O 1
ATOM 2744 N N . LEU A 1 351 ? 2.773 23.672 15.055 1 97.94 351 LEU A N 1
ATOM 2745 C CA . LEU A 1 351 ? 1.607 24.453 14.633 1 97.94 351 LEU A CA 1
ATOM 2746 C C . LEU A 1 351 ? 0.43 24.203 15.57 1 97.94 351 LEU A C 1
ATOM 2748 O O . LEU A 1 351 ? -0.334 25.125 15.875 1 97.94 351 LEU A O 1
ATOM 2752 N N . SER A 1 352 ? 0.263 22.969 16.016 1 97.44 352 SER A N 1
ATOM 2753 C CA . SER A 1 352 ? -0.78 22.641 17 1 97.44 352 SER A CA 1
ATOM 2754 C C . SER A 1 352 ? -0.606 23.453 18.281 1 97.44 352 SER A C 1
ATOM 2756 O O . SER A 1 352 ? -1.572 24 18.797 1 97.44 352 SER A O 1
ATOM 2758 N N . GLY A 1 353 ? 0.599 23.453 18.719 1 97 353 GLY A N 1
ATOM 2759 C CA . GLY A 1 353 ? 0.884 24.234 19.922 1 97 353 GLY A CA 1
ATOM 2760 C C . GLY A 1 353 ? 0.665 25.719 19.734 1 97 353 GLY A C 1
ATOM 2761 O O . GLY A 1 353 ? 0.143 26.406 20.625 1 97 353 GLY A O 1
ATOM 2762 N N . LEU A 1 354 ? 1.111 26.234 18.594 1 96.56 354 LEU A N 1
ATOM 2763 C CA . LEU A 1 354 ? 0.923 27.641 18.281 1 96.56 354 LEU A CA 1
ATOM 2764 C C . LEU A 1 354 ? -0.559 28 18.281 1 96.56 354 LEU A C 1
ATOM 2766 O O . LEU A 1 354 ? -0.966 29 18.875 1 96.56 354 LEU A O 1
ATOM 2770 N N . ILE A 1 355 ? -1.351 27.203 17.578 1 95.19 355 ILE A N 1
ATOM 2771 C CA . ILE A 1 355 ? -2.785 27.438 17.469 1 95.19 355 ILE A CA 1
ATOM 2772 C C . ILE A 1 355 ? -3.439 27.359 18.844 1 95.19 355 ILE A C 1
ATOM 2774 O O . ILE A 1 355 ? -4.266 28.203 19.203 1 95.19 355 ILE A O 1
ATOM 2778 N N . ASP A 1 356 ? -3.061 26.375 19.594 1 94.25 356 ASP A N 1
ATOM 2779 C CA . ASP A 1 356 ? -3.58 26.219 20.938 1 94.25 356 ASP A CA 1
ATOM 2780 C C . ASP A 1 356 ? -3.277 27.453 21.797 1 94.25 356 ASP A C 1
ATOM 2782 O O . ASP A 1 356 ? -4.109 27.875 22.594 1 94.25 356 ASP A O 1
ATOM 2786 N N . GLY A 1 357 ? -2.109 27.953 21.672 1 92.69 357 GLY A N 1
ATOM 2787 C CA . GLY A 1 357 ? -1.692 29.109 22.453 1 92.69 357 GLY A CA 1
ATOM 2788 C C . GLY A 1 357 ? -2.363 30.391 22.016 1 92.69 357 GLY A C 1
ATOM 2789 O O . GLY A 1 357 ? -2.676 31.25 22.844 1 92.69 357 GLY A O 1
ATOM 2790 N N . LEU A 1 358 ? -2.621 30.562 20.75 1 90.25 358 LEU A N 1
ATOM 2791 C CA . LEU A 1 358 ? -3.178 31.797 20.203 1 90.25 358 LEU A CA 1
ATOM 2792 C C . LEU A 1 358 ? -4.695 31.812 20.359 1 90.25 358 LEU A C 1
ATOM 2794 O O . LEU A 1 358 ? -5.273 32.844 20.703 1 90.25 358 LEU A O 1
ATOM 2798 N N . VAL A 1 359 ? -5.312 30.656 20.078 1 85.62 359 VAL A N 1
ATOM 2799 C CA . VAL A 1 359 ? -6.762 30.625 19.938 1 85.62 359 VAL A CA 1
ATOM 2800 C C . VAL A 1 359 ? -7.387 29.891 21.125 1 85.62 359 VAL A C 1
ATOM 2802 O O . VAL A 1 359 ? -8.539 30.156 21.484 1 85.62 359 VAL A O 1
ATOM 2805 N N . GLY A 1 360 ? -6.695 28.969 21.688 1 75.88 360 GLY A N 1
ATOM 2806 C CA . GLY A 1 360 ? -7.25 28.094 22.703 1 75.88 360 GLY A CA 1
ATOM 2807 C C . GLY A 1 360 ? -7.426 28.766 24.047 1 75.88 360 GLY A C 1
ATOM 2808 O O . GLY A 1 360 ? -8.375 28.469 24.781 1 75.88 360 GLY A O 1
ATOM 2809 N N . TYR A 1 361 ? -6.398 29.391 24.578 1 60.5 361 TYR A N 1
ATOM 2810 C CA . TYR A 1 361 ? -6.406 29.969 25.922 1 60.5 361 TYR A CA 1
ATOM 2811 C C . TYR A 1 361 ? -7.07 31.344 25.938 1 60.5 361 TYR A C 1
ATOM 2813 O O . TYR A 1 361 ? -7.352 31.891 27 1 60.5 361 TYR A O 1
ATOM 2821 N N . SER A 1 362 ? -7.133 31.891 24.734 1 51.69 362 SER A N 1
ATOM 2822 C CA . SER A 1 362 ? -7.516 33.281 24.766 1 51.69 362 SER A CA 1
ATOM 2823 C C . SER A 1 362 ? -9.008 33.438 25.016 1 51.69 362 SER A C 1
ATOM 2825 O O . SER A 1 362 ? -9.836 32.844 24.328 1 51.69 362 SER A O 1
ATOM 2827 N N . THR A 1 363 ? -9.43 33.469 26.312 1 44.88 363 THR A N 1
ATOM 2828 C CA . THR A 1 363 ? -10.781 33.875 26.688 1 44.88 363 THR A CA 1
ATOM 2829 C C . THR A 1 363 ? -11.344 34.875 25.688 1 44.88 363 THR A C 1
ATOM 2831 O O . THR A 1 363 ? -12.562 34.969 25.5 1 44.88 363 THR A O 1
ATOM 2834 N N . ALA A 1 364 ? -10.781 36.062 25.578 1 40.94 364 ALA A N 1
ATOM 2835 C CA . ALA A 1 364 ? -11.406 37.125 24.781 1 40.94 364 ALA A CA 1
ATOM 2836 C C . ALA A 1 364 ? -11.32 36.781 23.281 1 40.94 364 ALA A C 1
ATOM 2838 O O . ALA A 1 364 ? -10.273 36.344 22.797 1 40.94 364 ALA A O 1
ATOM 2839 N N . ALA A 1 365 ? -12.438 36.25 22.812 1 44.31 365 ALA A N 1
ATOM 2840 C CA . ALA A 1 365 ? -12.594 36.125 21.359 1 44.31 365 ALA A CA 1
ATOM 2841 C C . ALA A 1 365 ? -11.68 37.094 20.625 1 44.31 365 ALA A C 1
ATOM 2843 O O . ALA A 1 365 ? -12.086 38.219 20.312 1 44.31 365 ALA A O 1
ATOM 2844 N N . ALA A 1 366 ? -10.578 37.406 21.234 1 44.91 366 ALA A N 1
ATOM 2845 C CA . ALA A 1 366 ? -9.758 38.406 20.562 1 44.91 366 ALA A CA 1
ATOM 2846 C C . ALA A 1 366 ? -9.68 38.125 19.062 1 44.91 366 ALA A C 1
ATOM 2848 O O . ALA A 1 366 ? -9.5 36.969 18.656 1 44.91 366 ALA A O 1
ATOM 2849 N N . ALA A 1 367 ? -10.562 38.906 18.453 1 47.69 367 ALA A N 1
ATOM 2850 C CA . ALA A 1 367 ? -10.586 38.938 16.984 1 47.69 367 ALA A CA 1
ATOM 2851 C C . ALA A 1 367 ? -9.188 38.75 16.406 1 47.69 367 ALA A C 1
ATOM 2853 O O . ALA A 1 367 ? -8.219 39.312 16.906 1 47.69 367 ALA A O 1
ATOM 2854 N N . ALA A 1 368 ? -8.906 37.594 15.812 1 50.84 368 ALA A N 1
ATOM 2855 C CA . ALA A 1 368 ? -7.754 37.531 14.914 1 50.84 368 ALA A CA 1
ATOM 2856 C C . ALA A 1 368 ? -7.656 38.812 14.086 1 50.84 368 ALA A C 1
ATOM 2858 O O . ALA A 1 368 ? -8.672 39.406 13.703 1 50.84 368 ALA A O 1
ATOM 2859 N N . PRO A 1 369 ? -6.402 39.156 14.062 1 53.19 369 PRO A N 1
ATOM 2860 C CA . PRO A 1 369 ? -5.098 38.875 14.664 1 53.19 369 PRO A CA 1
ATOM 2861 C C . PRO A 1 369 ? -4.711 39.875 15.75 1 53.19 369 PRO A C 1
ATOM 2863 O O . PRO A 1 369 ? -3.672 40.531 15.648 1 53.19 369 PRO A O 1
ATOM 2866 N N . GLU A 1 370 ? -5.496 40.219 16.516 1 69.88 370 GLU A N 1
ATOM 2867 C CA . GLU A 1 370 ? -5.059 41.219 17.5 1 69.88 370 GLU A CA 1
ATOM 2868 C C . GLU A 1 370 ? -4.367 40.562 18.688 1 69.88 370 GLU A C 1
ATOM 2870 O O . GLU A 1 370 ? -4.582 40.969 19.828 1 69.88 370 GLU A O 1
ATOM 2875 N N . TRP A 1 371 ? -3.574 39.531 18.406 1 84.62 371 TRP A N 1
ATOM 2876 C CA . TRP A 1 371 ? -2.787 38.906 19.453 1 84.62 371 TRP A CA 1
ATOM 2877 C C . TRP A 1 371 ? -1.583 39.781 19.828 1 84.62 371 TRP A C 1
ATOM 2879 O O . TRP A 1 371 ? -0.899 40.312 18.953 1 84.62 371 TRP A O 1
ATOM 2889 N N . SER A 1 372 ? -1.378 39.906 21.172 1 88 372 SER A N 1
ATOM 2890 C CA . SER A 1 372 ? -0.232 40.688 21.625 1 88 372 SER A CA 1
ATOM 2891 C C . SER A 1 372 ? 1.078 39.938 21.359 1 88 372 SER A C 1
ATOM 2893 O O . SER A 1 372 ? 1.08 38.75 21.125 1 88 372 SER A O 1
ATOM 2895 N N . GLU A 1 373 ? 2.193 40.656 21.359 1 92.88 373 GLU A N 1
ATOM 2896 C CA . GLU A 1 373 ? 3.516 40.062 21.203 1 92.88 373 GLU A CA 1
ATOM 2897 C C . GLU A 1 373 ? 3.773 39 22.266 1 92.88 373 GLU A C 1
ATOM 2899 O O . GLU A 1 373 ? 4.387 37.969 22 1 92.88 373 GLU A O 1
ATOM 2904 N N . GLU A 1 374 ? 3.285 39.312 23.469 1 91.19 374 GLU A N 1
ATOM 2905 C CA . GLU A 1 374 ? 3.459 38.375 24.578 1 91.19 374 GLU A CA 1
ATOM 2906 C C . GLU A 1 374 ? 2.691 37.094 24.312 1 91.19 374 GLU A C 1
ATOM 2908 O O . GLU A 1 374 ? 3.193 36 24.594 1 91.19 374 GLU A O 1
ATOM 2913 N N . MET A 1 375 ? 1.522 37.219 23.781 1 90.81 375 MET A N 1
ATOM 2914 C CA . MET A 1 375 ? 0.725 36.062 23.453 1 90.81 375 MET A CA 1
ATOM 2915 C C . MET A 1 375 ? 1.407 35.219 22.359 1 90.81 375 MET A C 1
ATOM 2917 O O . MET A 1 375 ? 1.435 34 22.438 1 90.81 375 MET A O 1
ATOM 2921 N N . TRP A 1 376 ? 1.913 35.906 21.359 1 93.94 376 TRP A N 1
ATOM 2922 C CA . TRP A 1 376 ? 2.648 35.25 20.297 1 93.94 376 TRP A CA 1
ATOM 2923 C C . TRP A 1 376 ? 3.84 34.469 20.859 1 93.94 376 TRP A C 1
ATOM 2925 O O . TRP A 1 376 ? 4.031 33.281 20.547 1 93.94 376 TRP A O 1
ATOM 2935 N N . LEU A 1 377 ? 4.602 35.094 21.719 1 95.44 377 LEU A N 1
ATOM 2936 C CA . LEU A 1 377 ? 5.785 34.469 22.281 1 95.44 377 LEU A CA 1
ATOM 2937 C C . LEU A 1 377 ? 5.41 33.219 23.078 1 95.44 377 LEU A C 1
ATOM 2939 O O . LEU A 1 377 ? 6.078 32.188 22.984 1 95.44 377 LEU A O 1
ATOM 2943 N N . GLN A 1 378 ? 4.387 33.344 23.891 1 94 378 GLN A N 1
ATOM 2944 C CA . GLN A 1 378 ? 3.934 32.219 24.672 1 94 378 GLN A CA 1
ATOM 2945 C C . GLN A 1 378 ? 3.457 31.078 23.766 1 94 378 GLN A C 1
ATOM 2947 O O . GLN A 1 378 ? 3.719 29.906 24.031 1 94 378 GLN A O 1
ATOM 2952 N N . ALA A 1 379 ? 2.727 31.453 22.734 1 95.75 379 ALA A N 1
ATOM 2953 C CA . ALA A 1 379 ? 2.246 30.453 21.781 1 95.75 379 ALA A CA 1
ATOM 2954 C C . ALA A 1 379 ? 3.41 29.766 21.078 1 95.75 379 ALA A C 1
ATOM 2956 O O . ALA A 1 379 ? 3.387 28.562 20.844 1 95.75 379 ALA A O 1
ATOM 2957 N N . MET A 1 380 ? 4.414 30.547 20.719 1 97.5 380 MET A N 1
ATOM 2958 C CA . MET A 1 380 ? 5.613 30 20.078 1 97.5 380 MET A CA 1
ATOM 2959 C C . MET A 1 380 ? 6.301 29 20.984 1 97.5 380 MET A C 1
ATOM 2961 O O . MET A 1 380 ? 6.676 27.906 20.547 1 97.5 380 MET A O 1
ATOM 2965 N N . LYS A 1 381 ? 6.43 29.344 22.266 1 97.25 381 LYS A N 1
ATOM 2966 C CA . LYS A 1 381 ? 7.043 28.438 23.234 1 97.25 381 LYS A CA 1
ATOM 2967 C C . LYS A 1 381 ? 6.242 27.156 23.375 1 97.25 381 LYS A C 1
ATOM 2969 O O . LYS A 1 381 ? 6.82 26.062 23.484 1 97.25 381 LYS A O 1
ATOM 2974 N N . ARG A 1 382 ? 4.98 27.297 23.359 1 96.56 382 ARG A N 1
ATOM 2975 C CA . ARG A 1 382 ? 4.098 26.141 23.422 1 96.56 382 ARG A CA 1
ATOM 2976 C C . ARG A 1 382 ? 4.293 25.234 22.219 1 96.56 382 ARG A C 1
ATOM 2978 O O . ARG A 1 382 ? 4.371 24 22.359 1 96.56 382 ARG A O 1
ATOM 2985 N N . GLY A 1 383 ? 4.344 25.812 21.031 1 97.94 383 GLY A N 1
ATOM 2986 C CA . GLY A 1 383 ? 4.609 25.062 19.812 1 97.94 383 GLY A CA 1
ATOM 2987 C C . GLY A 1 383 ? 5.949 24.344 19.844 1 97.94 383 GLY A C 1
ATOM 2988 O O . GLY A 1 383 ? 6.039 23.172 19.484 1 97.94 383 GLY A O 1
ATOM 2989 N N . ASP A 1 384 ? 6.992 25.047 20.281 1 97.75 384 ASP A N 1
ATOM 2990 C CA . ASP A 1 384 ? 8.328 24.469 20.359 1 97.75 384 ASP A CA 1
ATOM 2991 C C . ASP A 1 384 ? 8.359 23.266 21.297 1 97.75 384 ASP A C 1
ATOM 2993 O O . ASP A 1 384 ? 8.922 22.219 20.953 1 97.75 384 ASP A O 1
ATOM 2997 N N . MET A 1 385 ? 7.699 23.406 22.391 1 96.88 385 MET A N 1
ATOM 2998 C CA . MET A 1 385 ? 7.695 22.344 23.391 1 96.88 385 MET A CA 1
ATOM 2999 C C . MET A 1 385 ? 6.902 21.141 22.906 1 96.88 385 MET A C 1
ATOM 3001 O O . MET A 1 385 ? 7.352 20 23.047 1 96.88 385 MET A O 1
ATOM 3005 N N . LEU A 1 386 ? 5.758 21.375 22.328 1 97.06 386 LEU A N 1
ATOM 3006 C CA . LEU A 1 386 ? 4.945 20.266 21.844 1 97.06 386 LEU A CA 1
ATOM 3007 C C . LEU A 1 386 ? 5.676 19.484 20.75 1 97.06 386 LEU A C 1
ATOM 3009 O O . LEU A 1 386 ? 5.637 18.266 20.719 1 97.06 386 LEU A O 1
ATOM 3013 N N . ALA A 1 387 ? 6.328 20.219 19.875 1 96.5 387 ALA A N 1
ATOM 3014 C CA . ALA A 1 387 ? 7.117 19.578 18.828 1 96.5 387 ALA A CA 1
ATOM 3015 C C . ALA A 1 387 ? 8.219 18.719 19.422 1 96.5 387 ALA A C 1
ATOM 3017 O O . ALA A 1 387 ? 8.453 17.594 18.953 1 96.5 387 ALA A O 1
ATOM 3018 N N . ALA A 1 388 ? 8.875 19.219 20.406 1 94.38 388 ALA A N 1
ATOM 3019 C CA . ALA A 1 388 ? 9.953 18.484 21.047 1 94.38 388 ALA A CA 1
ATOM 3020 C C . ALA A 1 388 ? 9.43 17.203 21.719 1 94.38 388 ALA A C 1
ATOM 3022 O O . ALA A 1 388 ? 10.039 16.141 21.594 1 94.38 388 ALA A O 1
ATOM 3023 N N . LEU A 1 389 ? 8.352 17.328 22.406 1 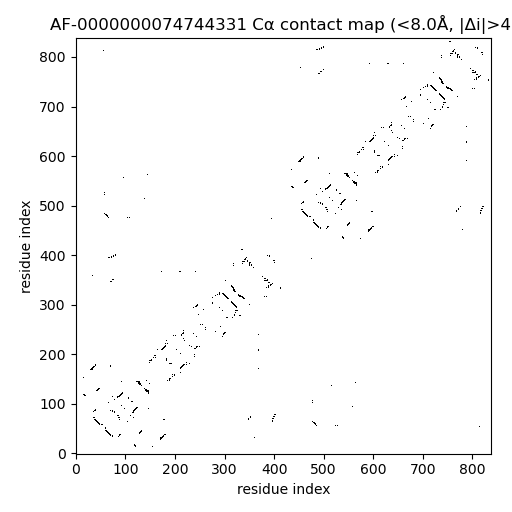94.06 389 LEU A N 1
ATOM 3024 C CA . LEU A 1 389 ? 7.766 16.172 23.078 1 94.06 389 LEU A CA 1
ATOM 3025 C C . LEU A 1 389 ? 7.297 15.133 22.078 1 94.06 389 LEU A C 1
ATOM 3027 O O . LEU A 1 389 ? 7.508 13.938 22.266 1 94.06 389 LEU A O 1
ATOM 3031 N N . LYS A 1 390 ? 6.672 15.617 21 1 92.25 390 LYS A N 1
ATOM 3032 C CA . LYS A 1 390 ? 6.184 14.711 19.953 1 92.25 390 LYS A CA 1
ATOM 3033 C C . LYS A 1 390 ? 7.328 13.914 19.344 1 92.25 390 LYS A C 1
ATOM 3035 O O . LYS A 1 390 ? 7.172 12.719 19.062 1 92.25 390 LYS A O 1
ATOM 3040 N N . GLN A 1 391 ? 8.414 14.492 19.125 1 89.12 391 GLN A N 1
ATOM 3041 C CA . GLN A 1 391 ? 9.516 13.859 18.406 1 89.12 391 GLN A CA 1
ATOM 3042 C C . GLN A 1 391 ? 10.242 12.852 19.297 1 89.12 391 GLN A C 1
ATOM 3044 O O . GLN A 1 391 ? 11.211 12.219 18.875 1 89.12 391 GLN A O 1
ATOM 3049 N N . GLN A 1 392 ? 9.695 12.672 20.5 1 84.88 392 GLN A N 1
ATOM 3050 C CA . GLN A 1 392 ? 10.195 11.617 21.375 1 84.88 392 GLN A CA 1
ATOM 3051 C C . GLN A 1 392 ? 9.391 10.336 21.203 1 84.88 392 GLN A C 1
ATOM 3053 O O . GLN A 1 392 ? 9.766 9.289 21.734 1 84.88 392 GLN A O 1
ATOM 3058 N N . VAL A 1 393 ? 8.391 10.422 20.469 1 79.94 393 VAL A N 1
ATOM 3059 C CA . VAL A 1 393 ? 7.512 9.273 20.266 1 79.94 393 VAL A CA 1
ATOM 3060 C C . VAL A 1 393 ? 7.516 8.875 18.781 1 79.94 393 VAL A C 1
ATOM 3062 O O . VAL A 1 393 ? 7.551 9.734 17.906 1 79.94 393 VAL A O 1
ATOM 3065 N N . LEU A 1 394 ? 7.402 7.609 18.531 1 77.69 394 LEU A N 1
ATOM 3066 C CA . LEU A 1 394 ? 7.375 7.105 17.156 1 77.69 394 LEU A CA 1
ATOM 3067 C C . LEU A 1 394 ? 6.02 7.367 16.516 1 77.69 394 LEU A C 1
ATOM 3069 O O . LEU A 1 394 ? 4.984 7.297 17.188 1 77.69 394 LEU A O 1
ATOM 3073 N N . GLY A 1 395 ? 6.09 7.605 15.164 1 82.12 395 GLY A N 1
ATOM 3074 C CA . GLY A 1 395 ? 4.855 7.832 14.43 1 82.12 395 GLY A CA 1
ATOM 3075 C C . GLY A 1 395 ? 4.598 9.297 14.141 1 82.12 395 GLY A C 1
ATOM 3076 O O . GLY A 1 395 ? 5.367 10.164 14.562 1 82.12 395 GLY A O 1
ATOM 3077 N N . ASP A 1 396 ? 3.484 9.602 13.586 1 85.81 396 ASP A N 1
ATOM 3078 C CA . ASP A 1 396 ? 3.178 10.961 13.156 1 85.81 396 ASP A CA 1
ATOM 3079 C C . ASP A 1 396 ? 2.295 11.68 14.172 1 85.81 396 ASP A C 1
ATOM 3081 O O . ASP A 1 396 ? 2.318 12.906 14.266 1 85.81 396 ASP A O 1
ATOM 3085 N N . PHE A 1 397 ? 1.574 10.93 15 1 90.25 397 PHE A N 1
ATOM 3086 C CA . PHE A 1 397 ? 0.607 11.508 15.93 1 90.25 397 PHE A CA 1
ATOM 3087 C C . PHE A 1 397 ? 1.276 11.883 17.25 1 90.25 397 PHE A C 1
ATOM 3089 O O . PHE A 1 397 ? 2.145 11.164 17.734 1 90.25 397 PHE A O 1
ATOM 3096 N N . SER A 1 398 ? 0.866 12.977 17.766 1 91.31 398 SER A N 1
ATOM 3097 C CA . SER A 1 398 ? 1.254 13.344 19.125 1 91.31 398 SER A CA 1
ATOM 3098 C C . SER A 1 398 ? 0.398 12.617 20.156 1 91.31 398 SER A C 1
ATOM 3100 O O . SER A 1 398 ? -0.82 12.516 20 1 91.31 398 SER A O 1
ATOM 3102 N N . ASN A 1 399 ? 1.038 12.109 21.172 1 89.88 399 ASN A N 1
ATOM 3103 C CA . ASN A 1 399 ? 0.313 11.516 22.297 1 89.88 399 ASN A CA 1
ATOM 3104 C C . ASN A 1 399 ? 0.358 12.406 23.531 1 89.88 399 ASN A C 1
ATOM 3106 O O . ASN A 1 399 ? 0.066 11.953 24.641 1 89.88 399 ASN A O 1
ATOM 3110 N N . VAL A 1 400 ? 0.737 13.648 23.359 1 93.62 400 VAL A N 1
ATOM 3111 C CA . VAL A 1 400 ? 0.942 14.578 24.469 1 93.62 400 VAL A CA 1
ATOM 3112 C C . VAL A 1 400 ? -0.402 15.133 24.938 1 93.62 400 VAL A C 1
ATOM 3114 O O . VAL A 1 400 ? -1.134 15.742 24.156 1 93.62 400 VAL A O 1
ATOM 3117 N N . GLU A 1 401 ? -0.625 14.969 26.188 1 94.25 401 GLU A N 1
ATOM 3118 C CA . GLU A 1 401 ? -1.821 15.539 26.797 1 94.25 401 GLU A CA 1
ATOM 3119 C C . GLU A 1 401 ? -1.547 16.938 27.344 1 94.25 401 GLU A C 1
ATOM 3121 O O . GLU A 1 401 ? -0.391 17.312 27.531 1 94.25 401 GLU A O 1
ATOM 3126 N N . ARG A 1 402 ? -2.621 17.672 27.656 1 94.62 402 ARG A N 1
ATOM 3127 C CA . ARG A 1 402 ? -2.506 19.031 28.125 1 94.62 402 ARG A CA 1
ATOM 3128 C C . ARG A 1 402 ? -1.652 19.109 29.391 1 94.62 402 ARG A C 1
ATOM 3130 O O . ARG A 1 402 ? -0.761 19.953 29.5 1 94.62 402 ARG A O 1
ATOM 3137 N N . SER A 1 403 ? -1.921 18.203 30.328 1 95.56 403 SER A N 1
ATOM 3138 C CA . SER A 1 403 ? -1.196 18.219 31.594 1 95.56 403 SER A CA 1
ATOM 3139 C C . SER A 1 403 ? 0.3 18.016 31.375 1 95.56 403 SER A C 1
ATOM 3141 O O . SER A 1 403 ? 1.12 18.688 32 1 95.56 403 SER A O 1
ATOM 3143 N N . ALA A 1 404 ? 0.615 17.156 30.469 1 95.25 404 ALA A N 1
ATOM 3144 C CA . ALA A 1 404 ? 2.018 16.875 30.172 1 95.25 404 ALA A CA 1
ATOM 3145 C C . ALA A 1 404 ? 2.697 18.094 29.547 1 95.25 404 ALA A C 1
ATOM 3147 O O . ALA A 1 404 ? 3.844 18.406 29.859 1 95.25 404 ALA A O 1
ATOM 3148 N N . LEU A 1 405 ? 2.02 18.75 28.656 1 96.25 405 LEU A N 1
ATOM 3149 C CA . LEU A 1 405 ? 2.568 19.938 28.016 1 96.25 405 LEU A CA 1
ATOM 3150 C C . LEU A 1 405 ? 2.793 21.047 29.031 1 96.25 405 LEU A C 1
ATOM 3152 O O . LEU A 1 405 ? 3.859 21.672 29.047 1 96.25 405 LEU A O 1
ATOM 3156 N N . GLU A 1 406 ? 1.841 21.281 29.922 1 95.5 406 GLU A N 1
ATOM 3157 C CA . GLU A 1 406 ? 1.941 22.328 30.922 1 95.5 406 GLU A CA 1
ATOM 3158 C C . GLU A 1 406 ? 3.078 22.047 31.906 1 95.5 406 GLU A C 1
ATOM 3160 O O . GLU A 1 406 ? 3.797 22.969 32.312 1 95.5 406 GLU A O 1
ATOM 3165 N N . THR A 1 407 ? 3.168 20.828 32.219 1 95.81 407 THR A N 1
ATOM 3166 C CA . THR A 1 407 ? 4.246 20.438 33.125 1 95.81 407 THR A CA 1
ATOM 3167 C C . THR A 1 407 ? 5.605 20.672 32.469 1 95.81 407 THR A C 1
ATOM 3169 O O . THR A 1 407 ? 6.52 21.203 33.125 1 95.81 407 THR A O 1
ATOM 3172 N N . ALA A 1 408 ? 5.715 20.312 31.234 1 95.62 408 ALA A N 1
ATOM 3173 C CA . ALA A 1 408 ? 6.977 20.484 30.516 1 95.62 408 ALA A CA 1
ATOM 3174 C C . ALA A 1 408 ? 7.324 21.969 30.359 1 95.62 408 ALA A C 1
ATOM 3176 O O . ALA A 1 408 ? 8.492 22.359 30.5 1 95.62 408 ALA A O 1
ATOM 3177 N N . LEU A 1 409 ? 6.367 22.766 30.109 1 95.44 409 LEU A N 1
ATOM 3178 C CA . LEU A 1 409 ? 6.57 24.203 29.969 1 95.44 409 LEU A CA 1
ATOM 3179 C C . LEU A 1 409 ? 7.016 24.828 31.281 1 95.44 409 LEU A C 1
ATOM 3181 O O . LEU A 1 409 ? 7.918 25.656 31.312 1 95.44 409 LEU A O 1
ATOM 3185 N N . ALA A 1 410 ? 6.41 24.406 32.344 1 94.12 410 ALA A N 1
ATOM 3186 C CA . ALA A 1 410 ? 6.746 24.906 33.688 1 94.12 410 ALA A CA 1
ATOM 3187 C C . ALA A 1 410 ? 8.172 24.547 34.062 1 94.12 410 ALA A C 1
ATOM 3189 O O . ALA A 1 410 ? 8.914 25.375 34.594 1 94.12 410 ALA A O 1
ATOM 3190 N N . LYS A 1 411 ? 8.508 23.359 33.75 1 92.75 411 LYS A N 1
ATOM 3191 C CA . LYS A 1 411 ? 9.852 22.891 34.062 1 92.75 411 LYS A CA 1
ATOM 3192 C C . LYS A 1 411 ? 10.898 23.641 33.219 1 92.75 411 LYS A C 1
ATOM 3194 O O . LYS A 1 411 ? 12 23.906 33.688 1 92.75 411 LYS A O 1
ATOM 3199 N N . HIS A 1 412 ? 10.586 23.859 32 1 91.5 412 HIS A N 1
ATOM 3200 C CA . HIS A 1 412 ? 11.5 24.531 31.094 1 91.5 412 HIS A CA 1
ATOM 3201 C C . HIS A 1 412 ? 11.734 25.984 31.516 1 91.5 412 HIS A C 1
ATOM 3203 O O . HIS A 1 412 ? 12.836 26.5 31.359 1 91.5 412 HIS A O 1
ATOM 3209 N N . SER A 1 413 ? 10.781 26.656 32.031 1 85.69 413 SER A N 1
ATOM 3210 C CA . SER A 1 413 ? 10.859 28.047 32.438 1 85.69 413 SER A CA 1
ATOM 3211 C C . SER A 1 413 ? 11.555 28.188 33.781 1 85.69 413 SER A C 1
ATOM 3213 O O . SER A 1 413 ? 12.148 29.219 34.094 1 85.69 413 SER A O 1
ATOM 3215 N N . ASN A 1 414 ? 11.352 27.25 34.625 1 76.88 414 ASN A N 1
ATOM 3216 C CA . ASN A 1 414 ? 11.961 27.234 35.969 1 76.88 414 ASN A CA 1
ATOM 3217 C C . ASN A 1 414 ? 12.648 25.906 36.25 1 76.88 414 ASN A C 1
ATOM 3219 O O . ASN A 1 414 ? 12.055 25.016 36.844 1 76.88 414 ASN A O 1
ATOM 3223 N N . PRO A 1 415 ? 13.867 25.781 35.781 1 64.25 415 PRO A N 1
ATOM 3224 C CA . PRO A 1 415 ? 14.523 24.484 35.938 1 64.25 415 PRO A CA 1
ATOM 3225 C C . PRO A 1 415 ? 14.633 24.062 37.406 1 64.25 415 PRO A C 1
ATOM 3227 O O . PRO A 1 415 ? 14.867 22.891 37.688 1 64.25 415 PRO A O 1
ATOM 3230 N N . SER A 1 416 ? 14.594 24.984 38.344 1 59.31 416 SER A N 1
ATOM 3231 C CA . SER A 1 416 ? 14.695 24.625 39.75 1 59.31 416 SER A CA 1
ATOM 3232 C C . SER A 1 416 ? 13.516 23.766 40.188 1 59.31 416 SER A C 1
ATOM 3234 O O . SER A 1 416 ? 13.531 23.188 41.281 1 59.31 416 SER A O 1
ATOM 3236 N N . LEU A 1 417 ? 12.516 23.734 39.531 1 49.31 417 LEU A N 1
ATOM 3237 C CA . LEU A 1 417 ? 11.336 22.969 39.938 1 49.31 417 LEU A CA 1
ATOM 3238 C C . LEU A 1 417 ? 11.594 21.469 39.812 1 49.31 417 LEU A C 1
ATOM 3240 O O . LEU A 1 417 ? 10.742 20.656 40.188 1 49.31 417 LEU A O 1
ATOM 3244 N N . GLU A 1 418 ? 12.5 20.938 39.281 1 45.41 418 GLU A N 1
ATOM 3245 C CA . GLU A 1 418 ? 12.844 19.516 39.312 1 45.41 418 GLU A CA 1
ATOM 3246 C C . GLU A 1 418 ? 13.273 19.078 40.719 1 45.41 418 GLU A C 1
ATOM 3248 O O . GLU A 1 418 ? 13.398 17.875 40.969 1 45.41 418 GLU A O 1
ATOM 3253 N N . SER A 1 419 ? 13.68 20.047 41.688 1 35 419 SER A N 1
ATOM 3254 C CA . SER A 1 419 ? 14.203 19.422 42.906 1 35 419 SER A CA 1
ATOM 3255 C C . SER A 1 419 ? 13.078 18.828 43.75 1 35 419 SER A C 1
ATOM 3257 O O . SER A 1 419 ? 12.023 19.453 43.906 1 35 419 SER A O 1
ATOM 3259 N N . MET B 1 1 ? -9.82 28.203 -31.688 1 20.58 1 MET B N 1
ATOM 3260 C CA . MET B 1 1 ? -10.141 26.797 -31.516 1 20.58 1 MET B CA 1
ATOM 3261 C C . MET B 1 1 ? -8.914 25.922 -31.797 1 20.58 1 MET B C 1
ATOM 3263 O O . MET B 1 1 ? -8.953 24.703 -31.625 1 20.58 1 MET B O 1
ATOM 3267 N N . ALA B 1 2 ? -8.031 26.281 -32.656 1 19.09 2 ALA B N 1
ATOM 3268 C CA . ALA B 1 2 ? -6.992 25.578 -33.406 1 19.09 2 ALA B CA 1
ATOM 3269 C C . ALA B 1 2 ? -5.84 25.172 -32.5 1 19.09 2 ALA B C 1
ATOM 3271 O O . ALA B 1 2 ? -5.18 24.156 -32.719 1 19.09 2 ALA B O 1
ATOM 3272 N N . ALA B 1 3 ? -5.305 26.031 -31.766 1 19.56 3 ALA B N 1
ATOM 3273 C CA . ALA B 1 3 ? -3.859 26.094 -31.562 1 19.56 3 ALA B CA 1
ATOM 3274 C C . ALA B 1 3 ? -3.365 24.891 -30.766 1 19.56 3 ALA B C 1
ATOM 3276 O O . ALA B 1 3 ? -2.34 24.297 -31.094 1 19.56 3 ALA B O 1
ATOM 3277 N N . LEU B 1 4 ? -3.656 24.812 -29.453 1 20.5 4 LEU B N 1
ATOM 3278 C CA . LEU B 1 4 ? -2.568 24.422 -28.562 1 20.5 4 LEU B CA 1
ATOM 3279 C C . LEU B 1 4 ? -2.396 22.906 -28.547 1 20.5 4 LEU B C 1
ATOM 3281 O O . LEU B 1 4 ? -3.049 22.219 -27.766 1 20.5 4 LEU B O 1
ATOM 3285 N N . TRP B 1 5 ? -2.557 22.234 -29.719 1 21.2 5 TRP B N 1
ATOM 3286 C CA . TRP B 1 5 ? -2.289 20.812 -29.781 1 21.2 5 TRP B CA 1
ATOM 3287 C C . TRP B 1 5 ? -0.863 20.5 -29.344 1 21.2 5 TRP B C 1
ATOM 3289 O O . TRP B 1 5 ? 0.086 20.688 -30.109 1 21.2 5 TRP B O 1
ATOM 3299 N N . ARG B 1 6 ? -0.46 21.031 -28.203 1 24.23 6 ARG B N 1
ATOM 3300 C CA . ARG B 1 6 ? 0.948 20.75 -27.953 1 24.23 6 ARG B CA 1
ATOM 3301 C C . ARG B 1 6 ? 1.252 19.266 -28.125 1 24.23 6 ARG B C 1
ATOM 3303 O O . ARG B 1 6 ? 0.435 18.422 -27.766 1 24.23 6 ARG B O 1
ATOM 3310 N N . SER B 1 7 ? 2.051 18.922 -29.078 1 24.52 7 SER B N 1
ATOM 3311 C CA . SER B 1 7 ? 2.643 17.656 -29.5 1 24.52 7 SER B CA 1
ATOM 3312 C C . SER B 1 7 ? 3.082 16.828 -28.297 1 24.52 7 SER B C 1
ATOM 3314 O O . SER B 1 7 ? 3.695 17.359 -27.359 1 24.52 7 SER B O 1
ATOM 3316 N N . VAL B 1 8 ? 2.398 15.805 -27.938 1 26.17 8 VAL B N 1
ATOM 3317 C CA . VAL B 1 8 ? 2.754 14.734 -27.016 1 26.17 8 VAL B CA 1
ATOM 3318 C C . VAL B 1 8 ? 4.188 14.273 -27.281 1 26.17 8 VAL B C 1
ATOM 3320 O O . VAL B 1 8 ? 4.527 13.883 -28.406 1 26.17 8 VAL B O 1
ATOM 3323 N N . PRO B 1 9 ? 5.18 14.938 -26.578 1 28.48 9 PRO B N 1
ATOM 3324 C CA . PRO B 1 9 ? 6.512 14.469 -26.969 1 28.48 9 PRO B CA 1
ATOM 3325 C C . PRO B 1 9 ? 6.566 12.961 -27.203 1 28.48 9 PRO B C 1
ATOM 3327 O O . PRO B 1 9 ? 5.77 12.219 -26.625 1 28.48 9 PRO B O 1
ATOM 3330 N N . ALA B 1 10 ? 7.16 12.547 -28.281 1 25.44 10 ALA B N 1
ATOM 3331 C CA . ALA B 1 10 ? 7.555 11.195 -28.672 1 25.44 10 ALA B CA 1
ATOM 3332 C C . ALA B 1 10 ? 8.18 10.445 -27.5 1 25.44 10 ALA B C 1
ATOM 3334 O O . ALA B 1 10 ? 9.141 10.914 -26.906 1 25.44 10 ALA B O 1
ATOM 3335 N N . VAL B 1 11 ? 7.438 9.68 -26.766 1 26.81 11 VAL B N 1
ATOM 3336 C CA . VAL B 1 11 ? 7.918 8.68 -25.812 1 26.81 11 VAL B CA 1
ATOM 3337 C C . VAL B 1 11 ? 9.086 7.906 -26.438 1 26.81 11 VAL B C 1
ATOM 3339 O O . VAL B 1 11 ? 8.914 7.195 -27.422 1 26.81 11 VAL B O 1
ATOM 3342 N N . CYS B 1 12 ? 10.289 8.547 -26.438 1 27.88 12 CYS B N 1
ATOM 3343 C CA . CYS B 1 12 ? 11.484 7.828 -26.875 1 27.88 12 CYS B CA 1
ATOM 3344 C C . CYS B 1 12 ? 11.469 6.387 -26.375 1 27.88 12 CYS B C 1
ATOM 3346 O O . CYS B 1 12 ? 11.07 6.125 -25.234 1 27.88 12 CYS B O 1
ATOM 3348 N N . ALA B 1 13 ? 11.539 5.41 -27.25 1 30.67 13 ALA B N 1
ATOM 3349 C CA . ALA B 1 13 ? 11.812 3.984 -27.094 1 30.67 13 ALA B CA 1
ATOM 3350 C C . ALA B 1 13 ? 12.969 3.752 -26.125 1 30.67 13 ALA B C 1
ATOM 3352 O O . ALA B 1 13 ? 14.133 3.877 -26.484 1 30.67 13 ALA B O 1
ATOM 3353 N N . ALA B 1 14 ? 12.906 4.234 -24.938 1 33.22 14 ALA B N 1
ATOM 3354 C CA . ALA B 1 14 ? 13.969 3.855 -24.016 1 33.22 14 ALA B CA 1
ATOM 3355 C C . ALA B 1 14 ? 14.25 2.357 -24.078 1 33.22 14 ALA B C 1
ATOM 3357 O O . ALA B 1 14 ? 13.328 1.542 -24.062 1 33.22 14 ALA B O 1
ATOM 3358 N N . SER B 1 15 ? 15.328 1.918 -24.609 1 34.97 15 SER B N 1
ATOM 3359 C CA . SER B 1 15 ? 15.875 0.567 -24.672 1 34.97 15 SER B CA 1
ATOM 3360 C C . SER B 1 15 ? 15.695 -0.161 -23.344 1 34.97 15 SER B C 1
ATOM 3362 O O . SER B 1 15 ? 16.094 0.348 -22.297 1 34.97 15 SER B O 1
ATOM 3364 N N . VAL B 1 16 ? 14.695 -0.768 -23.25 1 41.19 16 VAL B N 1
ATOM 3365 C CA . VAL B 1 16 ? 14.422 -1.622 -22.094 1 41.19 16 VAL B CA 1
ATOM 3366 C C . VAL B 1 16 ? 15.625 -2.531 -21.828 1 41.19 16 VAL B C 1
ATOM 3368 O O . VAL B 1 16 ? 15.961 -3.377 -22.656 1 41.19 16 VAL B O 1
ATOM 3371 N N . ALA B 1 17 ? 16.625 -2.168 -21.172 1 41.78 17 ALA B N 1
ATOM 3372 C CA . ALA B 1 17 ? 17.734 -3.055 -20.781 1 41.78 17 ALA B CA 1
ATOM 3373 C C . ALA B 1 17 ? 17.219 -4.211 -19.922 1 41.78 17 ALA B C 1
ATOM 3375 O O . ALA B 1 17 ? 16.734 -4.004 -18.812 1 41.78 17 ALA B O 1
ATOM 3376 N N . TYR B 1 18 ? 16.922 -5.246 -20.609 1 41.59 18 TYR B N 1
ATOM 3377 C CA . TYR B 1 18 ? 16.734 -6.473 -19.844 1 41.59 18 TYR B CA 1
ATOM 3378 C C . TYR B 1 18 ? 18 -6.84 -19.094 1 41.59 18 TYR B C 1
ATOM 3380 O O . TYR B 1 18 ? 19.109 -6.613 -19.578 1 41.59 18 TYR B O 1
ATOM 3388 N N . ARG B 1 19 ? 18 -6.805 -17.938 1 46.94 19 ARG B N 1
ATOM 3389 C CA . ARG B 1 19 ? 19.156 -7.477 -17.359 1 46.94 19 ARG B CA 1
ATOM 3390 C C . ARG B 1 19 ? 19.344 -8.867 -17.953 1 46.94 19 ARG B C 1
ATOM 3392 O O . ARG B 1 19 ? 18.516 -9.758 -17.719 1 46.94 19 ARG B O 1
ATOM 3399 N N . LYS B 1 20 ? 20.156 -8.797 -18.922 1 42.97 20 LYS B N 1
ATOM 3400 C CA . LYS B 1 20 ? 20.5 -10.07 -19.562 1 42.97 20 LYS B CA 1
ATOM 3401 C C . LYS B 1 20 ? 21.094 -11.039 -18.547 1 42.97 20 LYS B C 1
ATOM 3403 O O . LYS B 1 20 ? 22 -10.68 -17.781 1 42.97 20 LYS B O 1
ATOM 3408 N N . LEU B 1 21 ? 20.344 -12.07 -18.25 1 44.53 21 LEU B N 1
ATOM 3409 C CA . LEU B 1 21 ? 20.906 -13.148 -17.453 1 44.53 21 LEU B CA 1
ATOM 3410 C C . LEU B 1 21 ? 22.234 -13.609 -18.031 1 44.53 21 LEU B C 1
ATOM 3412 O O . LEU B 1 21 ? 22.453 -13.562 -19.234 1 44.53 21 LEU B O 1
ATOM 3416 N N . PRO B 1 22 ? 23.219 -13.656 -17.234 1 42.75 22 PRO B N 1
ATOM 3417 C CA . PRO B 1 22 ? 24.469 -14.195 -17.766 1 42.75 22 PRO B CA 1
ATOM 3418 C C . PRO B 1 22 ? 24.281 -15.484 -18.562 1 42.75 22 PRO B C 1
ATOM 3420 O O . PRO B 1 22 ? 23.391 -16.281 -18.234 1 42.75 22 PRO B O 1
ATOM 3423 N N . CYS B 1 23 ? 24.812 -15.359 -19.75 1 41.72 23 CYS B N 1
ATOM 3424 C CA . CYS B 1 23 ? 24.859 -16.578 -20.547 1 41.72 23 CYS B CA 1
ATOM 3425 C C . CYS B 1 23 ? 25.516 -17.719 -19.766 1 41.72 23 CYS B C 1
ATOM 3427 O O . CYS B 1 23 ? 26.578 -17.531 -19.188 1 41.72 23 CYS B O 1
ATOM 3429 N N . ARG B 1 24 ? 24.828 -18.734 -19.562 1 46.44 24 ARG B N 1
ATOM 3430 C CA . ARG B 1 24 ? 25.312 -19.891 -18.828 1 46.44 24 ARG B CA 1
ATOM 3431 C C . ARG B 1 24 ? 26.578 -20.453 -19.469 1 46.44 24 ARG B C 1
ATOM 3433 O O . ARG B 1 24 ? 26.781 -20.328 -20.688 1 46.44 24 ARG B O 1
ATOM 3440 N N . THR B 1 25 ? 27.438 -20.922 -18.609 1 44.56 25 THR B N 1
ATOM 3441 C CA . THR B 1 25 ? 28.672 -21.547 -19.047 1 44.56 25 THR B CA 1
ATOM 3442 C C . THR B 1 25 ? 28.391 -22.812 -19.844 1 44.56 25 THR B C 1
ATOM 3444 O O . THR B 1 25 ? 27.297 -23.375 -19.75 1 44.56 25 THR B O 1
ATOM 3447 N N . GLU B 1 26 ? 29.203 -23.219 -20.672 1 44.59 26 GLU B N 1
ATOM 3448 C CA . GLU B 1 26 ? 29.156 -24.422 -21.516 1 44.59 26 GLU B CA 1
ATOM 3449 C C . GLU B 1 26 ? 28.812 -25.656 -20.703 1 44.59 26 GLU B C 1
ATOM 3451 O O . GLU B 1 26 ? 28.062 -26.516 -21.156 1 44.59 26 GLU B O 1
ATOM 3456 N N . SER B 1 27 ? 29.344 -25.797 -19.594 1 43.84 27 SER B N 1
ATOM 3457 C CA . SER B 1 27 ? 29.125 -26.984 -18.781 1 43.84 27 SER B CA 1
ATOM 3458 C C . SER B 1 27 ? 27.672 -27.078 -18.312 1 43.84 27 SER B C 1
ATOM 3460 O O . SER B 1 27 ? 27.109 -28.172 -18.219 1 43.84 27 SER B O 1
ATOM 3462 N N . GLU B 1 28 ? 27.031 -26.031 -18.016 1 47.06 28 GLU B N 1
ATOM 3463 C CA . GLU B 1 28 ? 25.641 -26.016 -17.562 1 47.06 28 GLU B CA 1
ATOM 3464 C C . GLU B 1 28 ? 24.672 -26.359 -18.703 1 47.06 28 GLU B C 1
ATOM 3466 O O . GLU B 1 28 ? 23.578 -26.859 -18.469 1 47.06 28 GLU B O 1
ATOM 3471 N N . LYS B 1 29 ? 25.062 -26.078 -19.875 1 48.03 29 LYS B N 1
ATOM 3472 C CA . LYS B 1 29 ? 24.344 -26.375 -21.125 1 48.03 29 LYS B CA 1
ATOM 3473 C C . LYS B 1 29 ? 24.266 -27.891 -21.344 1 48.03 29 LYS B C 1
ATOM 3475 O O . LYS B 1 29 ? 23.453 -28.359 -22.156 1 48.03 29 LYS B O 1
ATOM 3480 N N . GLN B 1 30 ? 25.203 -28.5 -20.922 1 45.28 30 GLN B N 1
ATOM 3481 C CA . GLN B 1 30 ? 25.297 -29.922 -21.234 1 45.28 30 GLN B CA 1
ATOM 3482 C C . GLN B 1 30 ? 24.328 -30.734 -20.391 1 45.28 30 GLN B C 1
ATOM 3484 O O . GLN B 1 30 ? 24.047 -31.906 -20.688 1 45.28 30 GLN B O 1
ATOM 3489 N N . GLU B 1 31 ? 23.984 -30.297 -19.094 1 52 31 GLU B N 1
ATOM 3490 C CA . GLU B 1 31 ? 23.156 -31.203 -18.297 1 52 31 GLU B CA 1
ATOM 3491 C C . GLU B 1 31 ? 21.688 -31.062 -18.656 1 52 31 GLU B C 1
ATOM 3493 O O . GLU B 1 31 ? 21.188 -29.953 -18.844 1 52 31 GLU B O 1
ATOM 3498 N N . HIS B 1 32 ? 21.016 -32.094 -19.266 1 62.72 32 HIS B N 1
ATOM 3499 C CA . HIS B 1 32 ? 19.656 -32.375 -19.703 1 62.72 32 HIS B CA 1
ATOM 3500 C C . HIS B 1 32 ? 18.6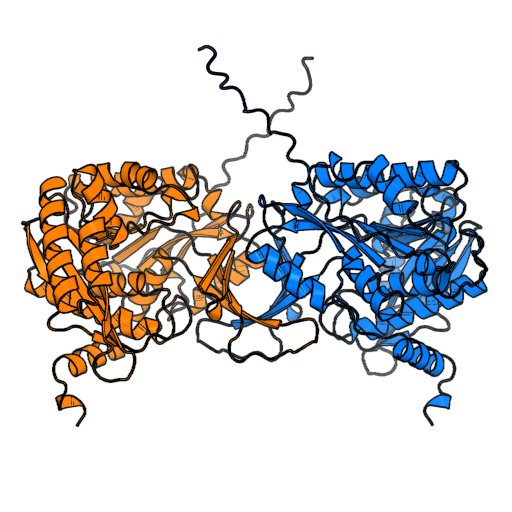41 -32.062 -18.609 1 62.72 32 HIS B C 1
ATOM 3502 O O . HIS B 1 32 ? 17.781 -32.875 -18.297 1 62.72 32 HIS B O 1
ATOM 3508 N N . ARG B 1 33 ? 18.844 -30.922 -17.938 1 77.12 33 ARG B N 1
ATOM 3509 C CA . ARG B 1 33 ? 17.969 -30.672 -16.812 1 77.12 33 ARG B CA 1
ATOM 3510 C C . ARG B 1 33 ? 16.828 -29.75 -17.219 1 77.12 33 ARG B C 1
ATOM 3512 O O . ARG B 1 33 ? 17 -28.844 -18.031 1 77.12 33 ARG B O 1
ATOM 3519 N N . PRO B 1 34 ? 15.641 -30.031 -16.688 1 84.75 34 PRO B N 1
ATOM 3520 C CA . PRO B 1 34 ? 14.469 -29.219 -17.031 1 84.75 34 PRO B CA 1
ATOM 3521 C C . PRO B 1 34 ? 14.586 -27.781 -16.531 1 84.75 34 PRO B C 1
ATOM 3523 O O . PRO B 1 34 ? 15.297 -27.516 -15.562 1 84.75 34 PRO B O 1
ATOM 3526 N N . ARG B 1 35 ? 13.945 -26.891 -17.281 1 90.19 35 ARG B N 1
ATOM 3527 C CA . ARG B 1 35 ? 13.859 -25.484 -16.906 1 90.19 35 ARG B CA 1
ATOM 3528 C C . ARG B 1 35 ? 12.398 -25.031 -16.797 1 90.19 35 ARG B C 1
ATOM 3530 O O . ARG B 1 35 ? 11.539 -25.516 -17.531 1 90.19 35 ARG B O 1
ATOM 3537 N N . PHE B 1 36 ? 12.219 -24.203 -15.852 1 94.88 36 PHE B N 1
ATOM 3538 C CA . PHE B 1 36 ? 10.883 -23.688 -15.594 1 94.88 36 PHE B CA 1
ATOM 3539 C C . PHE B 1 36 ? 10.852 -22.172 -15.773 1 94.88 36 PHE B C 1
ATOM 3541 O O . PHE B 1 36 ? 11.695 -21.469 -15.234 1 94.88 36 PHE B O 1
ATOM 3548 N N . THR B 1 37 ? 9.891 -21.672 -16.578 1 96.81 37 THR B N 1
ATOM 3549 C CA . THR B 1 37 ? 9.664 -20.234 -16.75 1 96.81 37 THR B CA 1
ATOM 3550 C C . THR B 1 37 ? 8.195 -19.891 -16.531 1 96.81 37 THR B C 1
ATOM 3552 O O . THR B 1 37 ? 7.305 -20.641 -16.938 1 96.81 37 THR B O 1
ATOM 3555 N N . CYS B 1 38 ? 7.926 -18.812 -15.852 1 98.44 38 CYS B N 1
ATOM 3556 C CA . CYS B 1 38 ? 6.559 -18.344 -15.672 1 98.44 38 CYS B CA 1
ATOM 3557 C C . CYS B 1 38 ? 6.488 -16.812 -15.797 1 98.44 38 CYS B C 1
ATOM 3559 O O . CYS B 1 38 ? 7.52 -16.156 -15.867 1 98.44 38 CYS B O 1
ATOM 3561 N N . PHE B 1 39 ? 5.258 -16.312 -15.945 1 98.62 39 PHE B N 1
ATOM 3562 C CA . PHE B 1 39 ? 5 -14.898 -16.172 1 98.62 39 PHE B CA 1
ATOM 3563 C C . PHE B 1 39 ? 3.848 -14.406 -15.305 1 98.62 39 PHE B C 1
ATOM 3565 O O . PHE B 1 39 ? 2.727 -14.914 -15.414 1 98.62 39 PHE B O 1
ATOM 3572 N N . GLY B 1 40 ? 4.168 -13.453 -14.461 1 98.38 40 GLY B N 1
ATOM 3573 C CA . GLY B 1 40 ? 3.096 -12.938 -13.625 1 98.38 40 GLY B CA 1
ATOM 3574 C C . GLY B 1 40 ? 3.551 -11.844 -12.672 1 98.38 40 GLY B C 1
ATOM 3575 O O . GLY B 1 40 ? 4.727 -11.477 -12.664 1 98.38 40 GLY B O 1
ATOM 3576 N N . GLU B 1 41 ? 2.611 -11.305 -11.914 1 97.81 41 GLU B N 1
ATOM 3577 C CA . GLU B 1 41 ? 2.852 -10.203 -10.992 1 97.81 41 GLU B CA 1
ATOM 3578 C C . GLU B 1 41 ? 3.158 -10.727 -9.586 1 97.81 41 GLU B C 1
ATOM 3580 O O . GLU B 1 41 ? 2.633 -11.758 -9.172 1 97.81 41 GLU B O 1
ATOM 3585 N N . ALA B 1 42 ? 4.035 -10.062 -8.906 1 96.56 42 ALA B N 1
ATOM 3586 C CA . ALA B 1 42 ? 4.195 -10.219 -7.461 1 96.56 42 ALA B CA 1
ATOM 3587 C C . ALA B 1 42 ? 3.855 -8.922 -6.734 1 96.56 42 ALA B C 1
ATOM 3589 O O . ALA B 1 42 ? 4.012 -7.828 -7.289 1 96.56 42 ALA B O 1
ATOM 3590 N N . MET B 1 43 ? 3.385 -9.055 -5.543 1 96.25 43 MET B N 1
ATOM 3591 C CA . MET B 1 43 ? 2.939 -7.906 -4.758 1 96.25 43 MET B CA 1
ATOM 3592 C C . MET B 1 43 ? 3.455 -7.992 -3.324 1 96.25 43 MET B C 1
ATOM 3594 O O . MET B 1 43 ? 3.824 -9.07 -2.857 1 96.25 43 MET B O 1
ATOM 3598 N N . LEU B 1 44 ? 3.498 -6.836 -2.654 1 95.56 44 LEU B N 1
ATOM 3599 C CA . LEU B 1 44 ? 3.727 -6.828 -1.213 1 95.56 44 LEU B CA 1
ATOM 3600 C C . LEU B 1 44 ? 2.484 -7.297 -0.462 1 95.56 44 LEU B C 1
ATOM 3602 O O . LEU B 1 44 ? 1.363 -6.926 -0.817 1 95.56 44 LEU B O 1
ATOM 3606 N N . ARG B 1 45 ? 2.717 -8.109 0.453 1 94.56 45 ARG B N 1
ATOM 3607 C CA . ARG B 1 45 ? 1.648 -8.664 1.276 1 94.56 45 ARG B CA 1
ATOM 3608 C C . ARG B 1 45 ? 1.788 -8.227 2.729 1 94.56 45 ARG B C 1
ATOM 3610 O O . ARG B 1 45 ? 2.859 -8.359 3.324 1 94.56 45 ARG B O 1
ATOM 3617 N N . TYR B 1 46 ? 0.72 -7.68 3.293 1 94.38 46 TYR B N 1
ATOM 3618 C CA . TYR B 1 46 ? 0.704 -7.301 4.703 1 94.38 46 TYR B CA 1
ATOM 3619 C C . TYR B 1 46 ? -0.36 -8.078 5.465 1 94.38 46 TYR B C 1
ATOM 3621 O O . TYR B 1 46 ? -1.512 -8.156 5.031 1 94.38 46 TYR B O 1
ATOM 3629 N N . VAL B 1 47 ? 0.029 -8.664 6.602 1 92.31 47 VAL B N 1
ATOM 3630 C CA . VAL B 1 47 ? -0.867 -9.375 7.512 1 92.31 47 VAL B CA 1
ATOM 3631 C C . VAL B 1 47 ? -0.636 -8.891 8.945 1 92.31 47 VAL B C 1
ATOM 3633 O O . VAL B 1 47 ? 0.504 -8.656 9.352 1 92.31 47 VAL B O 1
ATOM 3636 N N . PRO B 1 48 ? -1.753 -8.625 9.648 1 90.25 48 PRO B N 1
ATOM 3637 C CA . PRO B 1 48 ? -1.513 -8.297 11.055 1 90.25 48 PRO B CA 1
ATOM 3638 C C . PRO B 1 48 ? -0.685 -9.359 11.773 1 90.25 48 PRO B C 1
ATOM 3640 O O . PRO B 1 48 ? -0.882 -10.555 11.555 1 90.25 48 PRO B O 1
ATOM 3643 N N . ASP B 1 49 ? 0.247 -8.891 12.531 1 87.31 49 ASP B N 1
ATOM 3644 C CA . ASP B 1 49 ? 1.047 -9.828 13.312 1 87.31 49 ASP B CA 1
ATOM 3645 C C . ASP B 1 49 ? 0.184 -10.57 14.336 1 87.31 49 ASP B C 1
ATOM 3647 O O . ASP B 1 49 ? -0.411 -9.953 15.219 1 87.31 49 ASP B O 1
ATOM 3651 N N . PRO B 1 50 ? 0.13 -11.852 14.234 1 76.62 50 PRO B N 1
ATOM 3652 C CA . PRO B 1 50 ? -0.693 -12.602 15.188 1 76.62 50 PRO B CA 1
ATOM 3653 C C . PRO B 1 50 ? -0.195 -12.477 16.625 1 76.62 50 PRO B C 1
ATOM 3655 O O . PRO B 1 50 ? -0.969 -12.664 17.562 1 76.62 50 PRO B O 1
ATOM 3658 N N . ARG B 1 51 ? 1.086 -12.398 16.812 1 74.38 51 ARG B N 1
ATOM 3659 C CA . ARG B 1 51 ? 1.637 -12.297 18.156 1 74.38 51 ARG B CA 1
ATOM 3660 C C . ARG B 1 51 ? 1.31 -10.938 18.781 1 74.38 51 ARG B C 1
ATOM 3662 O O . ARG B 1 51 ? 1.425 -10.766 19.984 1 74.38 51 ARG B O 1
ATOM 3669 N N . GLY B 1 52 ? 0.688 -10.094 18 1 66.56 52 GLY B N 1
ATOM 3670 C CA . GLY B 1 52 ? 0.225 -8.805 18.469 1 66.56 52 GLY B CA 1
ATOM 3671 C C . GLY B 1 52 ? 1.344 -7.934 19.016 1 66.56 52 GLY B C 1
ATOM 3672 O O . GLY B 1 52 ? 2.508 -8.117 18.656 1 66.56 52 GLY B O 1
ATOM 3673 N N . GLY B 1 53 ? 0.998 -6.875 19.766 1 65.25 53 GLY B N 1
ATOM 3674 C CA . GLY B 1 53 ? 1.859 -5.934 20.469 1 65.25 53 GLY B CA 1
ATOM 3675 C C . GLY B 1 53 ? 1.89 -4.559 19.828 1 65.25 53 GLY B C 1
ATOM 3676 O O . GLY B 1 53 ? 1.539 -4.41 18.656 1 65.25 53 GLY B O 1
ATOM 3677 N N . GLU B 1 54 ? 1.725 -3.658 20.734 1 63.66 54 GLU B N 1
ATOM 3678 C CA . GLU B 1 54 ? 1.792 -2.264 20.312 1 63.66 54 GLU B CA 1
ATOM 3679 C C . GLU B 1 54 ? 3.076 -1.599 20.797 1 63.66 54 GLU B C 1
ATOM 3681 O O . GLU B 1 54 ? 3.49 -1.799 21.938 1 63.66 54 GLU B O 1
ATOM 3686 N N . GLU B 1 55 ? 3.848 -1.255 19.766 1 59.47 55 GLU B N 1
ATOM 3687 C CA . GLU B 1 55 ? 4.992 -0.441 20.156 1 59.47 55 GLU B CA 1
ATOM 3688 C C . GLU B 1 55 ? 4.551 0.947 20.609 1 59.47 55 GLU B C 1
ATOM 3690 O O . GLU B 1 55 ? 5.195 1.56 21.469 1 59.47 55 GLU B O 1
ATOM 3695 N N . SER B 1 56 ? 3.621 1.47 19.938 1 68.31 56 SER B N 1
ATOM 3696 C CA . SER B 1 56 ? 3.016 2.762 20.234 1 68.31 56 SER B CA 1
ATOM 3697 C C . SER B 1 56 ? 1.495 2.697 20.125 1 68.31 56 SER B C 1
ATOM 3699 O O . SER B 1 56 ? 0.95 1.815 19.469 1 68.31 56 SER B O 1
ATOM 3701 N N . PRO B 1 57 ? 0.963 3.594 20.891 1 74.94 57 PRO B N 1
ATOM 3702 C CA . PRO B 1 57 ? -0.501 3.59 20.859 1 74.94 57 PRO B CA 1
ATOM 3703 C C . PRO B 1 57 ? -1.059 3.826 19.453 1 74.94 57 PRO B C 1
ATOM 3705 O O . PRO B 1 57 ? -2.246 3.602 19.219 1 74.94 57 PRO B O 1
ATOM 3708 N N . PHE B 1 58 ? -0.153 4.195 18.594 1 82.62 58 PHE B N 1
ATOM 3709 C CA . PHE B 1 58 ? -0.688 4.594 17.297 1 82.62 58 PHE B CA 1
ATOM 3710 C C . PHE B 1 58 ? -0.208 3.646 16.203 1 82.62 58 PHE B C 1
ATOM 3712 O O . PHE B 1 58 ? -0.527 3.838 15.031 1 82.62 58 PHE B O 1
ATOM 3719 N N . ALA B 1 59 ? 0.586 2.641 16.594 1 85.81 59 ALA B N 1
ATOM 3720 C CA . ALA B 1 59 ? 1.17 1.779 15.57 1 85.81 59 ALA B CA 1
ATOM 3721 C C . ALA B 1 59 ? 0.933 0.307 15.891 1 85.81 59 ALA B C 1
ATOM 3723 O O . ALA B 1 59 ? 1.125 -0.125 17.031 1 85.81 59 ALA B O 1
ATOM 3724 N N . ALA B 1 60 ? 0.512 -0.402 14.922 1 88.06 60 ALA B N 1
ATOM 3725 C CA . ALA B 1 60 ? 0.308 -1.841 15.07 1 88.06 60 ALA B CA 1
ATOM 3726 C C . ALA B 1 60 ? 1.357 -2.625 14.281 1 88.06 60 ALA B C 1
ATOM 3728 O O . ALA B 1 60 ? 1.865 -2.148 13.266 1 88.06 60 ALA B O 1
ATOM 3729 N N . ARG B 1 61 ? 1.584 -3.781 14.727 1 89.81 61 ARG B N 1
ATOM 3730 C CA . ARG B 1 61 ? 2.578 -4.617 14.062 1 89.81 61 ARG B CA 1
ATOM 3731 C C . ARG B 1 61 ? 1.949 -5.426 12.93 1 89.81 61 ARG B C 1
ATOM 3733 O O . ARG B 1 61 ? 0.89 -6.031 13.109 1 89.81 61 ARG B O 1
ATOM 3740 N N . TRP B 1 62 ? 2.6 -5.41 11.859 1 91.44 62 TRP B N 1
ATOM 3741 C CA . TRP B 1 62 ? 2.219 -6.18 10.68 1 91.44 62 TRP B CA 1
ATOM 3742 C C . TRP B 1 62 ? 3.402 -6.98 10.148 1 91.44 62 TRP B C 1
ATOM 3744 O O . TRP B 1 62 ? 4.559 -6.629 10.391 1 91.44 62 TRP B O 1
ATOM 3754 N N . LEU B 1 63 ? 3.066 -8.047 9.508 1 90.94 63 LEU B N 1
ATOM 3755 C CA . LEU B 1 63 ? 4.066 -8.828 8.789 1 90.94 63 LEU B CA 1
ATOM 3756 C C . LEU B 1 63 ? 4.02 -8.531 7.293 1 90.94 63 LEU B C 1
ATOM 3758 O O . LEU B 1 63 ? 2.947 -8.547 6.684 1 90.94 63 LEU B O 1
ATOM 3762 N N . ARG B 1 64 ? 5.176 -8.211 6.773 1 92.81 64 ARG B N 1
ATOM 3763 C CA . ARG B 1 64 ? 5.277 -7.953 5.34 1 92.81 64 ARG B CA 1
ATOM 3764 C C . ARG B 1 64 ? 6.004 -9.094 4.629 1 92.81 64 ARG B C 1
ATOM 3766 O O . ARG B 1 64 ? 7.055 -9.547 5.086 1 92.81 64 ARG B O 1
ATOM 3773 N N . SER B 1 65 ? 5.461 -9.555 3.572 1 92 65 SER B N 1
ATOM 3774 C CA . SER B 1 65 ? 6.047 -10.547 2.684 1 92 65 SER B CA 1
ATOM 3775 C C . SER B 1 65 ? 5.707 -10.258 1.226 1 92 65 SER B C 1
ATOM 3777 O O . SER B 1 65 ? 5.223 -9.172 0.901 1 92 65 SER B O 1
ATOM 3779 N N . LEU B 1 66 ? 6.152 -11.164 0.37 1 93.31 66 LEU B N 1
ATOM 3780 C CA . LEU B 1 66 ? 5.805 -11.102 -1.045 1 93.31 66 LEU B CA 1
ATOM 3781 C C . LEU B 1 66 ? 4.938 -12.289 -1.445 1 93.31 66 LEU B C 1
ATOM 3783 O O . LEU B 1 66 ? 5.02 -13.359 -0.835 1 93.31 66 LEU B O 1
ATOM 3787 N N . GLY B 1 67 ? 4.148 -11.984 -2.439 1 92.94 67 GLY B N 1
ATOM 3788 C CA . GLY B 1 67 ? 3.359 -13.078 -2.982 1 92.94 67 GLY B CA 1
ATOM 3789 C C . GLY B 1 67 ? 2.992 -12.883 -4.441 1 92.94 67 GLY B C 1
ATOM 3790 O O . GLY B 1 67 ? 2.785 -11.758 -4.887 1 92.94 67 GLY B O 1
ATOM 3791 N N . GLY B 1 68 ? 2.871 -13.859 -5.133 1 95.75 68 GLY B N 1
ATOM 3792 C CA . GLY B 1 68 ? 2.453 -14.008 -6.516 1 95.75 68 GLY B CA 1
ATOM 3793 C C . GLY B 1 68 ? 2.322 -15.453 -6.953 1 95.75 68 GLY B C 1
ATOM 3794 O O . GLY B 1 68 ? 3.211 -16.266 -6.695 1 95.75 68 GLY B O 1
ATOM 3795 N N . ALA B 1 69 ? 1.284 -15.688 -7.598 1 97 69 ALA B N 1
ATOM 3796 C CA . ALA B 1 69 ? 0.986 -17.078 -7.918 1 97 69 ALA B CA 1
ATOM 3797 C C . ALA B 1 69 ? 2.148 -17.734 -8.664 1 97 69 ALA B C 1
ATOM 3799 O O . ALA B 1 69 ? 2.66 -18.781 -8.234 1 97 69 ALA B O 1
ATOM 3800 N N . GLU B 1 70 ? 2.617 -17.141 -9.719 1 98.12 70 GLU B N 1
ATOM 3801 C CA . GLU B 1 70 ? 3.703 -17.703 -10.516 1 98.12 70 GLU B CA 1
ATOM 3802 C C . GLU B 1 70 ? 5.023 -17.656 -9.758 1 98.12 70 GLU B C 1
ATOM 3804 O O . GLU B 1 70 ? 5.777 -18.641 -9.766 1 98.12 70 GLU B O 1
ATOM 3809 N N . LEU B 1 71 ? 5.25 -16.562 -9.055 1 97.31 71 LEU B N 1
ATOM 3810 C CA . LEU B 1 71 ? 6.461 -16.406 -8.258 1 97.31 71 LEU B CA 1
ATOM 3811 C C . LEU B 1 71 ? 6.547 -17.5 -7.199 1 97.31 71 LEU B C 1
ATOM 3813 O O . LEU B 1 71 ? 7.617 -18.078 -6.965 1 97.31 71 LEU B O 1
ATOM 3817 N N . ASN B 1 72 ? 5.473 -17.828 -6.574 1 96.69 72 ASN B N 1
ATOM 3818 C CA . ASN B 1 72 ? 5.43 -18.859 -5.543 1 96.69 72 ASN B CA 1
ATOM 3819 C C . ASN B 1 72 ? 5.953 -20.203 -6.059 1 96.69 72 ASN B C 1
ATOM 3821 O O . ASN B 1 72 ? 6.652 -20.922 -5.34 1 96.69 72 ASN B O 1
ATOM 3825 N N . ILE B 1 73 ? 5.641 -20.453 -7.27 1 97.88 73 ILE B N 1
ATOM 3826 C CA . ILE B 1 73 ? 6.051 -21.719 -7.863 1 97.88 73 ILE B CA 1
ATOM 3827 C C . ILE B 1 73 ? 7.562 -21.703 -8.094 1 97.88 73 ILE B C 1
ATOM 3829 O O . ILE B 1 73 ? 8.242 -22.688 -7.809 1 97.88 73 ILE B O 1
ATOM 3833 N N . THR B 1 74 ? 8.109 -20.625 -8.578 1 97.12 74 THR B N 1
ATOM 3834 C CA . THR B 1 74 ? 9.539 -20.547 -8.828 1 97.12 74 THR B CA 1
ATOM 3835 C C . THR B 1 74 ? 10.328 -20.703 -7.531 1 97.12 74 THR B C 1
ATOM 3837 O O . THR B 1 74 ? 11.359 -21.391 -7.504 1 97.12 74 THR B O 1
ATOM 3840 N N . VAL B 1 75 ? 9.844 -20.125 -6.492 1 96 75 VAL B N 1
ATOM 3841 C CA . VAL B 1 75 ? 10.516 -20.219 -5.199 1 96 75 VAL B CA 1
ATOM 3842 C C . VAL B 1 75 ? 10.453 -21.656 -4.691 1 96 75 VAL B C 1
ATOM 3844 O O . VAL B 1 75 ? 11.461 -22.219 -4.25 1 96 75 VAL B O 1
ATOM 3847 N N . ALA B 1 76 ? 9.297 -22.266 -4.758 1 96.44 76 ALA B N 1
ATOM 3848 C CA . ALA B 1 76 ? 9.125 -23.641 -4.293 1 96.44 76 ALA B CA 1
ATOM 3849 C C . ALA B 1 76 ? 10.031 -24.594 -5.062 1 96.44 76 ALA B C 1
ATOM 3851 O O . ALA B 1 76 ? 10.734 -25.406 -4.461 1 96.44 76 ALA B O 1
ATOM 3852 N N . LEU B 1 77 ? 10.039 -24.484 -6.387 1 96.62 77 LEU B N 1
ATOM 3853 C CA . LEU B 1 77 ? 10.859 -25.375 -7.215 1 96.62 77 LEU B CA 1
ATOM 3854 C C . LEU B 1 77 ? 12.336 -25.141 -6.949 1 96.62 77 LEU B C 1
ATOM 3856 O O . LEU B 1 77 ? 13.125 -26.094 -6.922 1 96.62 77 LEU B O 1
ATOM 3860 N N . SER B 1 78 ? 12.688 -23.891 -6.797 1 95.25 78 SER B N 1
ATOM 3861 C CA . SER B 1 78 ? 14.086 -23.594 -6.48 1 95.25 78 SER B CA 1
ATOM 3862 C C . SER B 1 78 ? 14.523 -24.312 -5.203 1 95.25 78 SER B C 1
ATOM 3864 O O . SER B 1 78 ? 15.617 -24.875 -5.145 1 95.25 78 SER B O 1
ATOM 3866 N N . ARG B 1 79 ? 13.719 -24.375 -4.262 1 93.62 79 ARG B N 1
ATOM 3867 C CA . ARG B 1 79 ? 14.031 -24.969 -2.967 1 93.62 79 ARG B CA 1
ATOM 3868 C C . ARG B 1 79 ? 14.008 -26.5 -3.051 1 93.62 79 ARG B C 1
ATOM 3870 O O . ARG B 1 79 ? 14.617 -27.172 -2.227 1 93.62 79 ARG B O 1
ATOM 3877 N N . LEU B 1 80 ? 13.312 -26.969 -4.051 1 94.62 80 LEU B N 1
ATOM 3878 C CA . LEU B 1 80 ? 13.289 -28.406 -4.281 1 94.62 80 LEU B CA 1
ATOM 3879 C C . LEU B 1 80 ? 14.516 -28.844 -5.078 1 94.62 80 LEU B C 1
ATOM 3881 O O . LEU B 1 80 ? 14.594 -30 -5.52 1 94.62 80 LEU B O 1
ATOM 3885 N N . GLY B 1 81 ? 15.43 -27.922 -5.359 1 91.69 81 GLY B N 1
ATOM 3886 C CA . GLY B 1 81 ? 16.703 -28.297 -5.949 1 91.69 81 GLY B CA 1
ATOM 3887 C C . GLY B 1 81 ? 16.844 -27.844 -7.391 1 91.69 81 GLY B C 1
ATOM 3888 O O . GLY B 1 81 ? 17.859 -28.156 -8.039 1 91.69 81 GLY B O 1
ATOM 3889 N N . TRP B 1 82 ? 15.836 -27.156 -7.906 1 91.94 82 TRP B N 1
ATOM 3890 C CA . TRP B 1 82 ? 15.953 -26.656 -9.273 1 91.94 82 TRP B CA 1
ATOM 3891 C C . TRP B 1 82 ? 16.922 -25.484 -9.352 1 91.94 82 TRP B C 1
ATOM 3893 O O . TRP B 1 82 ? 17.5 -25.203 -10.406 1 91.94 82 TRP B O 1
ATOM 3903 N N . GLY B 1 83 ? 17.016 -24.766 -8.227 1 90.62 83 GLY B N 1
ATOM 3904 C CA . GLY B 1 83 ? 17.938 -23.656 -8.172 1 90.62 83 GLY B CA 1
ATOM 3905 C C . GLY B 1 83 ? 17.656 -22.578 -9.211 1 90.62 83 GLY B C 1
ATOM 3906 O O . GLY B 1 83 ? 16.516 -22.125 -9.352 1 90.62 83 GLY B O 1
ATOM 3907 N N . GLY B 1 84 ? 18.688 -22.266 -10 1 90.12 84 GLY B N 1
ATOM 3908 C CA . GLY B 1 84 ? 18.594 -21.172 -10.961 1 90.12 84 GLY B CA 1
ATOM 3909 C C . GLY B 1 84 ? 17.859 -21.562 -12.234 1 90.12 84 GLY B C 1
ATOM 3910 O O . GLY B 1 84 ? 17.719 -20.75 -13.141 1 90.12 84 GLY B O 1
ATOM 3911 N N . ARG B 1 85 ? 17.344 -22.781 -12.273 1 91.19 85 ARG B N 1
ATOM 3912 C CA . ARG B 1 85 ? 16.672 -23.25 -13.477 1 91.19 85 ARG B CA 1
ATOM 3913 C C . ARG B 1 85 ? 15.203 -22.844 -13.484 1 91.19 85 ARG B C 1
ATOM 3915 O O . ARG B 1 85 ? 14.469 -23.156 -14.414 1 91.19 85 ARG B O 1
ATOM 3922 N N . THR B 1 86 ? 14.773 -22.188 -12.477 1 95.06 86 THR B N 1
ATOM 3923 C CA . THR B 1 86 ? 13.438 -21.609 -12.422 1 95.06 86 THR B CA 1
ATOM 3924 C C . THR B 1 86 ? 13.492 -20.094 -12.648 1 95.06 86 THR B C 1
ATOM 3926 O O . THR B 1 86 ? 14.25 -19.391 -11.984 1 95.06 86 THR B O 1
ATOM 3929 N N . ARG B 1 87 ? 12.68 -19.641 -13.57 1 95.62 87 ARG B N 1
ATOM 3930 C CA . ARG B 1 87 ? 12.727 -18.234 -13.953 1 95.62 87 ARG B CA 1
ATOM 3931 C C . ARG B 1 87 ? 11.367 -17.562 -13.773 1 95.62 87 ARG B C 1
ATOM 3933 O O . ARG B 1 87 ? 10.352 -18.078 -14.258 1 95.62 87 ARG B O 1
ATOM 3940 N N . TRP B 1 88 ? 11.383 -16.469 -13.117 1 97.62 88 TRP B N 1
ATOM 3941 C CA . TRP B 1 88 ? 10.203 -15.609 -12.992 1 97.62 88 TRP B CA 1
ATOM 3942 C C . TRP B 1 88 ? 10.336 -14.367 -13.867 1 97.62 88 TRP B C 1
ATOM 3944 O O . TRP B 1 88 ? 11.242 -13.555 -13.672 1 97.62 88 TRP B O 1
ATOM 3954 N N . VAL B 1 89 ? 9.5 -14.281 -14.898 1 98.06 89 VAL B N 1
ATOM 3955 C CA . VAL B 1 89 ? 9.453 -13.133 -15.797 1 98.06 89 VAL B CA 1
ATOM 3956 C C . VAL B 1 89 ? 8.398 -12.141 -15.312 1 98.06 89 VAL B C 1
ATOM 3958 O O . VAL B 1 89 ? 7.25 -12.523 -15.062 1 98.06 89 VAL B O 1
ATOM 3961 N N . SER B 1 90 ? 8.812 -10.875 -15.133 1 98.06 90 SER B N 1
ATOM 3962 C CA . SER B 1 90 ? 7.871 -9.906 -14.586 1 98.06 90 SER B CA 1
ATOM 3963 C C . SER B 1 90 ? 8.375 -8.477 -14.789 1 98.06 90 SER B C 1
ATOM 3965 O O . SER B 1 90 ? 9.336 -8.25 -15.523 1 98.06 90 SER B O 1
ATOM 3967 N N . VAL B 1 91 ? 7.617 -7.52 -14.367 1 97.25 91 VAL B N 1
ATOM 3968 C CA . VAL B 1 91 ? 7.977 -6.105 -14.289 1 97.25 91 VAL B CA 1
ATOM 3969 C C . VAL B 1 91 ? 7.949 -5.648 -12.828 1 97.25 91 VAL B C 1
ATOM 3971 O O . VAL B 1 91 ? 6.98 -5.895 -12.109 1 97.25 91 VAL B O 1
ATOM 3974 N N . VAL B 1 92 ? 9.023 -5.062 -12.398 1 94.5 92 VAL B N 1
ATOM 3975 C CA . VAL B 1 92 ? 9.109 -4.562 -11.031 1 94.5 92 VAL B CA 1
ATOM 3976 C C . VAL B 1 92 ? 9.555 -3.102 -11.039 1 94.5 92 VAL B C 1
ATOM 3978 O O . VAL B 1 92 ? 10.211 -2.654 -11.984 1 94.5 92 VAL B O 1
ATOM 3981 N N . PRO B 1 93 ? 9.117 -2.322 -10.039 1 90 93 PRO B N 1
ATOM 3982 C CA . PRO B 1 93 ? 9.469 -0.899 -10.039 1 90 93 PRO B CA 1
ATOM 3983 C C . PRO B 1 93 ? 10.945 -0.651 -9.75 1 90 93 PRO B C 1
ATOM 3985 O O . PRO B 1 93 ? 11.602 -1.481 -9.117 1 90 93 PRO B O 1
ATOM 3988 N N . GLN B 1 94 ? 11.43 0.409 -10.242 1 91.44 94 GLN B N 1
ATOM 3989 C CA . GLN B 1 94 ? 12.719 0.967 -9.836 1 91.44 94 GLN B CA 1
ATOM 3990 C C . GLN B 1 94 ? 12.555 1.903 -8.641 1 91.44 94 GLN B C 1
ATOM 3992 O O . GLN B 1 94 ? 11.438 2.135 -8.172 1 91.44 94 GLN B O 1
ATOM 3997 N N . GLY B 1 95 ? 13.688 2.348 -8.062 1 88.5 95 GLY B N 1
ATOM 3998 C CA . GLY B 1 95 ? 13.625 3.283 -6.949 1 88.5 95 GLY B CA 1
ATOM 3999 C C . GLY B 1 95 ? 13.672 2.602 -5.594 1 88.5 95 GLY B C 1
ATOM 4000 O O . GLY B 1 95 ? 13.938 1.401 -5.504 1 88.5 95 GLY B O 1
ATOM 4001 N N . VAL B 1 96 ? 13.344 3.352 -4.621 1 89.12 96 VAL B N 1
ATOM 4002 C CA . VAL B 1 96 ? 13.539 2.934 -3.236 1 89.12 96 VAL B CA 1
ATOM 4003 C C . VAL B 1 96 ? 12.672 1.712 -2.938 1 89.12 96 VAL B C 1
ATOM 4005 O O . VAL B 1 96 ? 13.164 0.702 -2.432 1 89.12 96 VAL B O 1
ATOM 4008 N N . LEU B 1 97 ? 11.43 1.779 -3.268 1 88.56 97 LEU B N 1
ATOM 4009 C CA . LEU B 1 97 ? 10.531 0.667 -2.98 1 88.56 97 LEU B CA 1
ATOM 4010 C C . LEU B 1 97 ? 10.844 -0.529 -3.875 1 88.56 97 LEU B C 1
ATOM 4012 O O . LEU B 1 97 ? 10.758 -1.678 -3.434 1 88.56 97 LEU B O 1
ATOM 4016 N N . GLY B 1 98 ? 11.164 -0.221 -5.105 1 91.5 98 GLY B N 1
ATOM 4017 C CA . GLY B 1 98 ? 11.578 -1.286 -6.004 1 91.5 98 GLY B CA 1
ATOM 4018 C C . GLY B 1 98 ? 12.805 -2.029 -5.527 1 91.5 98 GLY B C 1
ATOM 4019 O O . GLY B 1 98 ? 12.867 -3.258 -5.613 1 91.5 98 GLY B O 1
ATOM 4020 N N . ASP B 1 99 ? 13.797 -1.24 -5.023 1 92 99 ASP B N 1
ATOM 4021 C CA . ASP B 1 99 ? 15.008 -1.854 -4.496 1 92 99 ASP B CA 1
ATOM 4022 C C . ASP B 1 99 ? 14.711 -2.693 -3.258 1 92 99 ASP B C 1
ATOM 4024 O O . ASP B 1 99 ? 15.266 -3.777 -3.084 1 92 99 ASP B O 1
ATOM 4028 N N . ASP B 1 100 ? 13.891 -2.197 -2.467 1 90.88 100 ASP B N 1
ATOM 4029 C CA . ASP B 1 100 ? 13.445 -2.965 -1.306 1 90.88 100 ASP B CA 1
ATOM 4030 C C . ASP B 1 100 ? 12.742 -4.25 -1.73 1 90.88 100 ASP B C 1
ATOM 4032 O O . ASP B 1 100 ? 12.977 -5.312 -1.153 1 90.88 100 ASP B O 1
ATOM 4036 N N . PHE B 1 101 ? 11.891 -4.113 -2.699 1 92.88 101 PHE B N 1
ATOM 4037 C CA . PHE B 1 101 ? 11.18 -5.25 -3.275 1 92.88 101 PHE B CA 1
ATOM 4038 C C . PHE B 1 101 ? 12.156 -6.309 -3.77 1 92.88 101 PHE B C 1
ATOM 4040 O O . PHE B 1 101 ? 11.984 -7.496 -3.49 1 92.88 101 PHE B O 1
ATOM 4047 N N . MET B 1 102 ? 13.203 -5.898 -4.375 1 92.69 102 MET B N 1
ATOM 4048 C CA . MET B 1 102 ? 14.227 -6.797 -4.906 1 92.69 102 MET B CA 1
ATOM 4049 C C . MET B 1 102 ? 14.969 -7.504 -3.775 1 92.69 102 MET B C 1
ATOM 4051 O O . MET B 1 102 ? 15.328 -8.672 -3.898 1 92.69 102 MET B O 1
ATOM 4055 N N . ASN B 1 103 ? 15.203 -6.754 -2.73 1 89.94 103 ASN B N 1
ATOM 4056 C CA . ASN B 1 103 ? 15.875 -7.355 -1.585 1 89.94 103 ASN B CA 1
ATOM 4057 C C . ASN B 1 103 ? 15.047 -8.477 -0.972 1 89.94 103 ASN B C 1
ATOM 4059 O O . ASN B 1 103 ? 15.578 -9.547 -0.649 1 89.94 103 ASN B O 1
ATOM 4063 N N . VAL B 1 104 ? 13.789 -8.258 -0.862 1 88.69 104 VAL B N 1
ATOM 4064 C CA . VAL B 1 104 ? 12.891 -9.266 -0.308 1 88.69 104 VAL B CA 1
ATOM 4065 C C . VAL B 1 104 ? 12.828 -10.469 -1.247 1 88.69 104 VAL B C 1
ATOM 4067 O O . VAL B 1 104 ? 12.828 -11.617 -0.797 1 88.69 104 VAL B O 1
ATOM 4070 N N . LEU B 1 105 ? 12.766 -10.219 -2.506 1 91.56 105 LEU B N 1
ATOM 4071 C CA . LEU B 1 105 ? 12.75 -11.281 -3.506 1 91.56 105 LEU B CA 1
ATOM 4072 C C . LEU B 1 105 ? 14 -12.141 -3.402 1 91.56 105 LEU B C 1
ATOM 4074 O O . LEU B 1 105 ? 13.922 -13.367 -3.473 1 91.56 105 LEU B O 1
ATOM 4078 N N . GLY B 1 106 ? 15.117 -11.5 -3.281 1 88.88 106 GLY B N 1
ATOM 4079 C CA . GLY B 1 106 ? 16.375 -12.234 -3.162 1 88.88 106 GLY B CA 1
ATOM 4080 C C . GLY B 1 106 ? 16.391 -13.18 -1.975 1 88.88 106 GLY B C 1
ATOM 4081 O O . GLY B 1 106 ? 16.938 -14.289 -2.064 1 88.88 106 GLY B O 1
ATOM 4082 N N . GLN B 1 107 ? 15.766 -12.812 -0.945 1 87.12 107 GLN B N 1
ATOM 4083 C CA . GLN B 1 107 ? 15.75 -13.602 0.281 1 87.12 107 GLN B CA 1
ATOM 4084 C C . GLN B 1 107 ? 14.867 -14.836 0.134 1 87.12 107 GLN B C 1
ATOM 4086 O O . GLN B 1 107 ? 15.016 -15.805 0.878 1 87.12 107 GLN B O 1
ATOM 4091 N N . ALA B 1 108 ? 13.984 -14.758 -0.799 1 89.31 108 ALA B N 1
ATOM 4092 C CA . ALA B 1 108 ? 13.047 -15.859 -0.985 1 89.31 108 ALA B CA 1
ATOM 4093 C C . ALA B 1 108 ? 13.742 -17.062 -1.617 1 89.31 108 ALA B C 1
ATOM 4095 O O . ALA B 1 108 ? 13.312 -18.203 -1.425 1 89.31 108 ALA B O 1
ATOM 4096 N N . TYR B 1 109 ? 14.789 -16.812 -2.324 1 92.5 109 TYR B N 1
ATOM 4097 C CA . TYR B 1 109 ? 15.523 -17.859 -3.018 1 92.5 109 TYR B CA 1
ATOM 4098 C C . TYR B 1 109 ? 16.734 -18.297 -2.205 1 92.5 109 TYR B C 1
ATOM 4100 O O . TYR B 1 109 ? 17.438 -17.469 -1.612 1 92.5 109 TYR B O 1
ATOM 4108 N N . PRO B 1 110 ? 17.062 -19.531 -2.199 1 87.75 110 PRO B N 1
ATOM 4109 C CA . PRO B 1 110 ? 18.203 -20.016 -1.438 1 87.75 110 PRO B CA 1
ATOM 4110 C C . PRO B 1 110 ? 19.531 -19.391 -1.89 1 87.75 110 PRO B C 1
ATOM 4112 O O . PRO B 1 110 ? 20.422 -19.172 -1.072 1 87.75 110 PRO B O 1
ATOM 4115 N N . ASP B 1 111 ? 19.672 -19.047 -3.148 1 88.12 111 ASP B N 1
ATOM 4116 C CA . ASP B 1 111 ? 20.922 -18.531 -3.672 1 88.12 111 ASP B CA 1
ATOM 4117 C C . ASP B 1 111 ? 20.828 -17.047 -4.027 1 88.12 111 ASP B C 1
ATOM 4119 O O . ASP B 1 111 ? 21.562 -16.562 -4.887 1 88.12 111 ASP B O 1
ATOM 4123 N N . GLY B 1 112 ? 19.812 -16.422 -3.492 1 88.94 112 GLY B N 1
ATOM 4124 C CA . GLY B 1 112 ? 19.672 -14.992 -3.697 1 88.94 112 GLY B CA 1
ATOM 4125 C C . GLY B 1 112 ? 18.844 -14.641 -4.922 1 88.94 112 GLY B C 1
ATOM 4126 O O . GLY B 1 112 ? 18.516 -13.477 -5.141 1 88.94 112 GLY B O 1
ATOM 4127 N N . GLY B 1 113 ? 18.609 -15.547 -5.785 1 90.5 113 GLY B N 1
ATOM 4128 C CA . GLY B 1 113 ? 17.609 -15.414 -6.824 1 90.5 113 GLY B CA 1
ATOM 4129 C C . GLY B 1 113 ? 18.141 -14.75 -8.086 1 90.5 113 GLY B C 1
ATOM 4130 O O . GLY B 1 113 ? 17.359 -14.406 -8.984 1 90.5 113 GLY B O 1
ATOM 4131 N N . LYS B 1 114 ? 19.422 -14.43 -8.211 1 89.56 114 LYS B N 1
ATOM 4132 C CA . LYS B 1 114 ? 19.969 -13.68 -9.336 1 89.56 114 LYS B CA 1
ATOM 4133 C C . LYS B 1 114 ? 19.656 -14.367 -10.664 1 89.56 114 LYS B C 1
ATOM 4135 O O . LYS B 1 114 ? 19.344 -13.711 -11.648 1 89.56 114 LYS B O 1
ATOM 4140 N N . GLU B 1 115 ? 19.672 -15.68 -10.695 1 90.69 115 GLU B N 1
ATOM 4141 C CA . GLU B 1 115 ? 19.453 -16.438 -11.922 1 90.69 115 GLU B CA 1
ATOM 4142 C C . GLU B 1 115 ? 17.953 -16.688 -12.156 1 90.69 115 GLU B C 1
ATOM 4144 O O . GLU B 1 115 ? 17.562 -17.094 -13.25 1 90.69 115 GLU B O 1
ATOM 4149 N N . ASN B 1 116 ? 17.141 -16.406 -11.195 1 93.88 116 ASN B N 1
ATOM 4150 C CA . ASN B 1 116 ? 15.727 -16.734 -11.258 1 93.88 116 ASN B CA 1
ATOM 4151 C C . ASN B 1 116 ? 14.898 -15.555 -11.758 1 93.88 116 ASN B C 1
ATOM 4153 O O . ASN B 1 116 ? 13.742 -15.727 -12.141 1 93.88 116 ASN B O 1
ATOM 4157 N N . LEU B 1 117 ? 15.523 -14.406 -11.734 1 93.5 117 LEU B N 1
ATOM 4158 C CA . LEU B 1 117 ? 14.734 -13.195 -11.93 1 93.5 117 LEU B CA 1
ATOM 4159 C C . LEU B 1 117 ? 15 -12.594 -13.305 1 93.5 117 LEU B C 1
ATOM 4161 O O . LEU B 1 117 ? 16.078 -12.039 -13.547 1 93.5 117 LEU B O 1
ATOM 4165 N N . GLN B 1 118 ? 14.078 -12.711 -14.227 1 93.62 118 GLN B N 1
ATOM 4166 C CA . GLN B 1 118 ? 14.086 -12.031 -15.516 1 93.62 118 GLN B CA 1
ATOM 4167 C C . GLN B 1 118 ? 13.102 -10.867 -15.539 1 93.62 118 GLN B C 1
ATOM 4169 O O . GLN B 1 118 ? 11.961 -11.023 -15.969 1 93.62 118 GLN B O 1
ATOM 4174 N N . LEU B 1 119 ? 13.641 -9.727 -15.195 1 95.06 119 LEU B N 1
ATOM 4175 C CA . LEU B 1 119 ? 12.75 -8.633 -14.836 1 95.06 119 LEU B CA 1
ATOM 4176 C C . LEU B 1 119 ? 13.008 -7.41 -15.719 1 95.06 119 LEU B C 1
ATOM 4178 O O . LEU B 1 119 ? 14.156 -7.113 -16.047 1 95.06 119 LEU B O 1
ATOM 4182 N N . VAL B 1 120 ? 11.938 -6.781 -16.141 1 95.12 120 VAL B N 1
ATOM 4183 C CA . VAL B 1 120 ? 12 -5.395 -16.594 1 95.12 120 VAL B CA 1
ATOM 4184 C C . VAL B 1 120 ? 11.766 -4.457 -15.406 1 95.12 120 VAL B C 1
ATOM 4186 O O . VAL B 1 120 ? 10.812 -4.633 -14.641 1 95.12 120 VAL B O 1
ATOM 4189 N N . ARG B 1 121 ? 12.625 -3.527 -15.211 1 94.12 121 ARG B N 1
ATOM 4190 C CA . ARG B 1 121 ? 12.453 -2.555 -14.133 1 94.12 121 ARG B CA 1
ATOM 4191 C C . ARG B 1 121 ? 12.102 -1.18 -14.688 1 94.12 121 ARG B C 1
ATOM 4193 O O . ARG B 1 121 ? 12.727 -0.708 -15.641 1 94.12 121 ARG B O 1
ATOM 4200 N N . ARG B 1 122 ? 11.094 -0.611 -14.148 1 91.62 122 ARG B N 1
ATOM 4201 C CA . ARG B 1 122 ? 10.609 0.686 -14.617 1 91.62 122 ARG B CA 1
ATOM 4202 C C . ARG B 1 122 ? 10.336 1.622 -13.445 1 91.62 122 ARG B C 1
ATOM 4204 O O . ARG B 1 122 ? 10.008 1.17 -12.344 1 91.62 122 ARG B O 1
ATOM 4211 N N . GLU B 1 123 ? 10.414 2.945 -13.695 1 84.19 123 GLU B N 1
ATOM 4212 C CA . GLU B 1 123 ? 10.172 3.957 -12.672 1 84.19 123 GLU B CA 1
ATOM 4213 C C . GLU B 1 123 ? 8.688 4.285 -12.562 1 84.19 123 GLU B C 1
ATOM 4215 O O . GLU B 1 123 ? 8.203 4.637 -11.484 1 84.19 123 GLU B O 1
ATOM 4220 N N . GLU B 1 124 ? 8.094 4.16 -13.648 1 80.06 124 GLU B N 1
ATOM 4221 C CA . GLU B 1 124 ? 6.688 4.531 -13.672 1 80.06 124 GLU B CA 1
ATOM 4222 C C . GLU B 1 124 ? 5.812 3.424 -13.094 1 80.06 124 GLU B C 1
ATOM 4224 O O . GLU B 1 124 ? 5.941 2.26 -13.477 1 80.06 124 GLU B O 1
ATOM 4229 N N . GLY B 1 125 ? 4.965 3.836 -12.102 1 85.38 125 GLY B N 1
ATOM 4230 C CA . GLY B 1 125 ? 4.004 2.902 -11.531 1 85.38 125 GLY B CA 1
ATOM 4231 C C . GLY B 1 125 ? 4.277 2.586 -10.07 1 85.38 125 GLY B C 1
ATOM 4232 O O . GLY B 1 125 ? 5.273 3.041 -9.508 1 85.38 125 GLY B O 1
ATOM 4233 N N . ASP B 1 126 ? 3.334 1.85 -9.516 1 89.56 126 ASP B N 1
ATOM 4234 C CA . ASP B 1 126 ? 3.377 1.454 -8.109 1 89.56 126 ASP B CA 1
ATOM 4235 C C . ASP B 1 126 ? 3.674 -0.037 -7.969 1 89.56 126 ASP B C 1
ATOM 4237 O O . ASP B 1 126 ? 3.639 -0.779 -8.953 1 89.56 126 ASP B O 1
ATOM 4241 N N . VAL B 1 127 ? 4.105 -0.434 -6.828 1 91.94 127 VAL B N 1
ATOM 4242 C CA . VAL B 1 127 ? 4.098 -1.851 -6.477 1 91.94 127 VAL B CA 1
ATOM 4243 C C . VAL B 1 127 ? 2.707 -2.26 -6 1 91.94 127 VAL B C 1
ATOM 4245 O O . VAL B 1 127 ? 2.074 -1.539 -5.227 1 91.94 127 VAL B O 1
ATOM 4248 N N . GLY B 1 128 ? 2.191 -3.281 -6.566 1 94.06 128 GLY B N 1
ATOM 4249 C CA . GLY B 1 128 ? 0.951 -3.799 -6.012 1 94.06 128 GLY B CA 1
ATOM 4250 C C . GLY B 1 128 ? 1.076 -4.219 -4.559 1 94.06 128 GLY B C 1
ATOM 4251 O O . GLY B 1 128 ? 2.102 -4.773 -4.152 1 94.06 128 GLY B O 1
ATOM 4252 N N . ILE B 1 129 ? 0.013 -3.926 -3.758 1 95.31 129 ILE B N 1
ATOM 4253 C CA . ILE B 1 129 ? -0.029 -4.266 -2.34 1 95.31 129 ILE B CA 1
ATOM 4254 C C . ILE B 1 129 ? -1.359 -4.938 -2.01 1 95.31 129 ILE B C 1
ATOM 4256 O O . ILE B 1 129 ? -2.414 -4.512 -2.484 1 95.31 129 ILE B O 1
ATOM 4260 N N . TYR B 1 130 ? -1.293 -5.973 -1.249 1 94 130 TYR B N 1
ATOM 4261 C CA . TYR B 1 130 ? -2.555 -6.492 -0.731 1 94 130 TYR B CA 1
ATOM 4262 C C . TYR B 1 130 ? -2.461 -6.754 0.767 1 94 130 TYR B C 1
ATOM 4264 O O . TYR B 1 130 ? -1.387 -7.07 1.282 1 94 130 TYR B O 1
ATOM 4272 N N . HIS B 1 131 ? -3.559 -6.547 1.434 1 94.5 131 HIS B N 1
ATOM 4273 C CA . HIS B 1 131 ? -3.719 -6.773 2.865 1 94.5 131 HIS B CA 1
ATOM 4274 C C . HIS B 1 131 ? -4.605 -7.984 3.137 1 94.5 131 HIS B C 1
ATOM 4276 O O . HIS B 1 131 ? -5.605 -8.195 2.447 1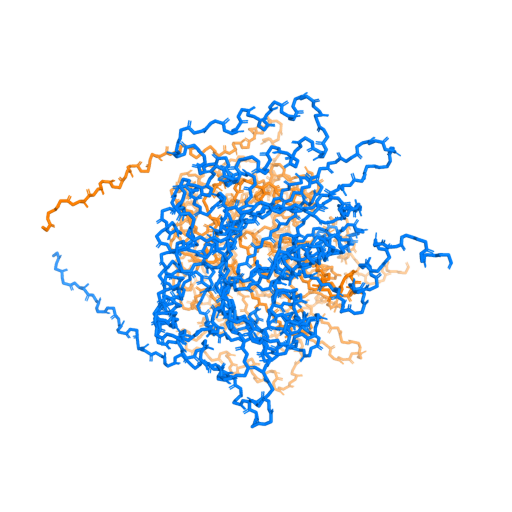 94.5 131 HIS B O 1
ATOM 4282 N N . VAL B 1 132 ? -4.172 -8.766 4.113 1 91.44 132 VAL B N 1
ATOM 4283 C CA . VAL B 1 132 ? -4.949 -9.938 4.496 1 91.44 132 VAL B CA 1
ATOM 4284 C C . VAL B 1 132 ? -5.281 -9.875 5.984 1 91.44 132 VAL B C 1
ATOM 4286 O O . VAL B 1 132 ? -4.418 -9.562 6.809 1 91.44 132 VAL B O 1
ATOM 4289 N N . TRP B 1 133 ? -6.52 -10.039 6.297 1 90.31 133 TRP B N 1
ATOM 4290 C CA . TRP B 1 133 ? -7.004 -10.242 7.656 1 90.31 133 TRP B CA 1
ATOM 4291 C C . TRP B 1 133 ? -7.504 -11.672 7.848 1 90.31 133 TRP B C 1
ATOM 4293 O O . TRP B 1 133 ? -8.695 -11.945 7.691 1 90.31 133 TRP B O 1
ATOM 4303 N N . PRO B 1 134 ? -6.578 -12.523 8.227 1 83.56 134 PRO B N 1
ATOM 4304 C CA . PRO B 1 134 ? -6.93 -13.945 8.289 1 83.56 134 PRO B CA 1
ATOM 4305 C C . PRO B 1 134 ? -8.102 -14.227 9.227 1 83.56 134 PRO B C 1
ATOM 4307 O O . PRO B 1 134 ? -8.984 -15.023 8.891 1 83.56 134 PRO B O 1
ATOM 4310 N N . ALA B 1 135 ? -8.141 -13.555 10.375 1 81.44 135 ALA B N 1
ATOM 4311 C CA . ALA B 1 135 ? -9.18 -13.781 11.367 1 81.44 135 ALA B CA 1
ATOM 4312 C C . ALA B 1 135 ? -10.555 -13.414 10.82 1 81.44 135 ALA B C 1
ATOM 4314 O O . ALA B 1 135 ? -11.562 -14.031 11.188 1 81.44 135 ALA B O 1
ATOM 4315 N N . GLU B 1 136 ? -10.594 -12.523 9.914 1 84.88 136 GLU B N 1
ATOM 4316 C CA . GLU B 1 136 ? -11.859 -12.047 9.367 1 84.88 136 GLU B CA 1
ATOM 4317 C C . GLU B 1 136 ? -12.117 -12.641 7.984 1 84.88 136 GLU B C 1
ATOM 4319 O O . GLU B 1 136 ? -13.156 -12.375 7.375 1 84.88 136 GLU B O 1
ATOM 4324 N N . HIS B 1 137 ? -11.133 -13.438 7.48 1 82.5 137 HIS B N 1
ATOM 4325 C CA . HIS B 1 137 ? -11.203 -14.023 6.148 1 82.5 137 HIS B CA 1
ATOM 4326 C C . HIS B 1 137 ? -11.406 -12.961 5.082 1 82.5 137 HIS B C 1
ATOM 4328 O O . HIS B 1 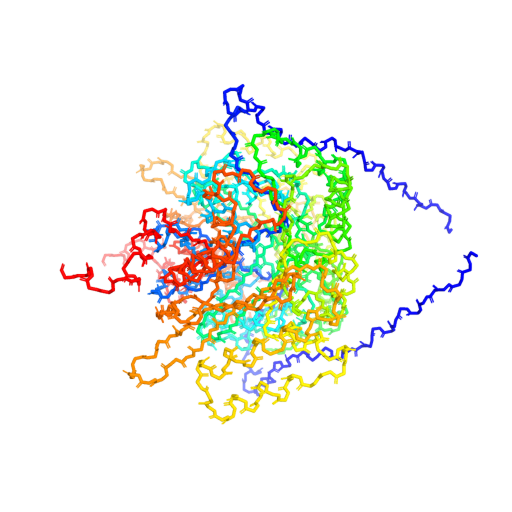137 ? -12.281 -13.094 4.219 1 82.5 137 HIS B O 1
ATOM 4334 N N . LYS B 1 138 ? -10.672 -11.797 5.293 1 88.31 138 LYS B N 1
ATOM 4335 C CA . LYS B 1 138 ? -10.758 -10.688 4.352 1 88.31 138 LYS B CA 1
ATOM 4336 C C . LYS B 1 138 ? -9.422 -10.461 3.646 1 88.31 138 LYS B C 1
ATOM 4338 O O . LYS B 1 138 ? -8.359 -10.734 4.215 1 88.31 138 LYS B O 1
ATOM 4343 N N . ILE B 1 139 ? -9.57 -10.086 2.424 1 90 139 ILE B N 1
ATOM 4344 C CA . ILE B 1 139 ? -8.406 -9.742 1.615 1 90 139 ILE B CA 1
ATOM 4345 C C . ILE B 1 139 ? -8.727 -8.531 0.741 1 90 139 ILE B C 1
ATOM 4347 O O . ILE B 1 139 ? -9.859 -8.383 0.263 1 90 139 ILE B O 1
ATOM 4351 N N . TRP B 1 140 ? -7.758 -7.613 0.592 1 92.25 140 TRP B N 1
ATOM 4352 C CA . TRP B 1 140 ? -7.965 -6.438 -0.247 1 92.25 140 TRP B CA 1
ATOM 4353 C C . TRP B 1 140 ? -6.723 -6.133 -1.072 1 92.25 140 TRP B C 1
ATOM 4355 O O . TRP B 1 140 ? -5.609 -6.102 -0.541 1 92.25 140 TRP B O 1
ATOM 4365 N N . PHE B 1 141 ? -6.996 -5.887 -2.381 1 91.88 141 PHE B N 1
ATOM 4366 C CA . PHE B 1 141 ? -5.895 -5.641 -3.305 1 91.88 141 PHE B CA 1
ATOM 4367 C C . PHE B 1 141 ? -5.855 -4.172 -3.717 1 91.88 141 PHE B C 1
ATOM 4369 O O . PHE B 1 141 ? -6.898 -3.562 -3.959 1 91.88 141 PHE B O 1
ATOM 4376 N N . GLN B 1 142 ? -4.742 -3.578 -3.676 1 91.81 142 GLN B N 1
ATOM 4377 C CA . GLN B 1 142 ? -4.457 -2.303 -4.324 1 91.81 142 GLN B CA 1
ATOM 4378 C C . GLN B 1 142 ? -3.396 -2.463 -5.414 1 91.81 142 GLN B C 1
ATOM 4380 O O . GLN B 1 142 ? -2.201 -2.496 -5.121 1 91.81 142 GLN B O 1
ATOM 4385 N N . ARG B 1 143 ? -3.859 -2.506 -6.648 1 89.12 143 ARG B N 1
ATOM 4386 C CA . ARG B 1 143 ? -2.916 -2.764 -7.73 1 89.12 143 ARG B CA 1
ATOM 4387 C C . ARG B 1 143 ? -3.33 -2.031 -9 1 89.12 143 ARG B C 1
ATOM 4389 O O . ARG B 1 143 ? -2.809 -2.311 -10.086 1 89.12 143 ARG B O 1
ATOM 4396 N N . HIS B 1 144 ? -4.199 -1.106 -8.977 1 85.94 144 HIS B N 1
ATOM 4397 C CA . HIS B 1 144 ? -4.766 -0.45 -10.148 1 85.94 144 HIS B CA 1
ATOM 4398 C C . HIS B 1 144 ? -3.68 0.21 -10.992 1 85.94 144 HIS B C 1
ATOM 4400 O O . HIS B 1 144 ? -3.791 0.276 -12.219 1 85.94 144 HIS B O 1
ATOM 4406 N N . ARG B 1 145 ? -2.631 0.659 -10.438 1 88.62 145 ARG B N 1
ATOM 4407 C CA . ARG B 1 145 ? -1.572 1.332 -11.18 1 88.62 145 ARG B CA 1
ATOM 4408 C C . ARG B 1 145 ? -0.224 0.659 -10.945 1 88.62 145 ARG B C 1
ATOM 4410 O O . ARG B 1 145 ? 0.811 1.327 -10.906 1 88.62 145 ARG B O 1
ATOM 4417 N N . SER B 1 146 ? -0.326 -0.663 -10.805 1 93.19 146 SER B N 1
ATOM 4418 C CA . SER B 1 146 ? 0.932 -1.377 -10.609 1 93.19 146 SER B CA 1
ATOM 4419 C C . SER B 1 146 ? 1.803 -1.317 -11.859 1 93.19 146 SER B C 1
ATOM 4421 O O . SER B 1 146 ? 1.289 -1.274 -12.977 1 93.19 146 SER B O 1
ATOM 4423 N N . VAL B 1 147 ? 3.109 -1.302 -11.656 1 95.06 147 VAL B N 1
ATOM 4424 C CA . VAL B 1 147 ? 4.066 -1.233 -12.758 1 95.06 147 VAL B CA 1
ATOM 4425 C C . VAL B 1 147 ? 3.867 -2.424 -13.688 1 95.06 147 VAL B C 1
ATOM 4427 O O . VAL B 1 147 ? 4.027 -2.301 -14.906 1 95.06 147 VAL B O 1
ATOM 4430 N N . PHE B 1 148 ? 3.516 -3.568 -13.234 1 97.12 148 PHE B N 1
ATOM 4431 C CA . PHE B 1 148 ? 3.229 -4.754 -14.031 1 97.12 148 PHE B CA 1
ATOM 4432 C C . PHE B 1 148 ? 2.023 -4.52 -14.938 1 97.12 148 PHE B C 1
ATOM 4434 O O . PHE B 1 148 ? 2.047 -4.879 -16.109 1 97.12 148 PHE B O 1
ATOM 4441 N N . GLY B 1 149 ? 1.007 -3.922 -14.367 1 96.31 149 GLY B N 1
ATOM 4442 C CA . GLY B 1 149 ? -0.193 -3.639 -15.133 1 96.31 149 GLY B CA 1
ATOM 4443 C C . GLY B 1 149 ? 0.028 -2.605 -16.219 1 96.31 149 GLY B C 1
ATOM 4444 O O . GLY B 1 149 ? -0.647 -2.629 -17.25 1 96.31 149 GLY B O 1
ATOM 4445 N N . LEU B 1 150 ? 0.959 -1.7 -16.031 1 95 150 LEU B N 1
ATOM 4446 C CA . LEU B 1 150 ? 1.206 -0.596 -16.953 1 95 150 LEU B CA 1
ATOM 4447 C C . LEU B 1 150 ? 2.219 -0.994 -18.016 1 95 150 LEU B C 1
ATOM 4449 O O . LEU B 1 150 ? 2.615 -0.168 -18.844 1 95 150 LEU B O 1
ATOM 4453 N N . MET B 1 151 ? 2.584 -2.197 -18.062 1 96.56 151 MET B N 1
ATOM 4454 C CA . MET B 1 151 ? 3.666 -2.658 -18.922 1 96.56 151 MET B CA 1
ATOM 4455 C C . MET B 1 151 ? 3.348 -2.383 -20.391 1 96.56 151 MET B C 1
ATOM 4457 O O . MET B 1 151 ? 2.18 -2.262 -20.766 1 96.56 151 MET B O 1
ATOM 4461 N N . ASP B 1 152 ? 4.434 -2.234 -21.141 1 96.94 152 ASP B N 1
ATOM 4462 C CA . ASP B 1 152 ? 4.348 -2.352 -22.594 1 96.94 152 ASP B CA 1
ATOM 4463 C C . ASP B 1 152 ? 4.441 -3.811 -23.031 1 96.94 152 ASP B C 1
ATOM 4465 O O . ASP B 1 152 ? 5.488 -4.445 -22.891 1 96.94 152 ASP B O 1
ATOM 4469 N N . PRO B 1 153 ? 3.33 -4.301 -23.594 1 97.31 153 PRO B N 1
ATOM 4470 C CA . PRO B 1 153 ? 3.346 -5.723 -23.938 1 97.31 153 PRO B CA 1
ATOM 4471 C C . PRO B 1 153 ? 4.449 -6.074 -24.938 1 97.31 153 PRO B C 1
ATOM 4473 O O . PRO B 1 153 ? 4.84 -7.238 -25.031 1 97.31 153 PRO B O 1
ATOM 4476 N N . ARG B 1 154 ? 5.062 -5.09 -25.719 1 96 154 ARG B N 1
ATOM 4477 C CA . ARG B 1 154 ? 6.102 -5.336 -26.703 1 96 154 ARG B CA 1
ATOM 4478 C C . ARG B 1 154 ? 7.391 -5.816 -26.047 1 96 154 ARG B C 1
ATOM 4480 O O . ARG B 1 154 ? 8.25 -6.414 -26.703 1 96 154 ARG B O 1
ATOM 4487 N N . TRP B 1 155 ? 7.52 -5.609 -24.625 1 96.44 155 TRP B N 1
ATOM 4488 C CA . TRP B 1 155 ? 8.688 -6.082 -23.875 1 96.44 155 TRP B CA 1
ATOM 4489 C C . TRP B 1 155 ? 8.703 -7.605 -23.812 1 96.44 155 TRP B C 1
ATOM 4491 O O . TRP B 1 155 ? 9.758 -8.211 -23.594 1 96.44 155 TRP B O 1
ATOM 4501 N N . PHE B 1 156 ? 7.504 -8.18 -23.984 1 98 156 PHE B N 1
ATOM 4502 C CA . PHE B 1 156 ? 7.34 -9.625 -23.891 1 98 156 PHE B CA 1
ATOM 4503 C C . PHE B 1 156 ? 6.703 -10.188 -25.156 1 98 156 PHE B C 1
ATOM 4505 O O . PHE B 1 156 ? 5.699 -10.898 -25.094 1 98 156 PHE B O 1
ATOM 4512 N N . SER B 1 157 ? 7.363 -9.898 -26.219 1 97 157 SER B N 1
ATOM 4513 C CA . SER B 1 157 ? 6.871 -10.305 -27.531 1 97 157 SER B CA 1
ATOM 4514 C C . SER B 1 157 ? 6.996 -11.805 -27.734 1 97 157 SER B C 1
ATOM 4516 O O . SER B 1 157 ? 7.629 -12.492 -26.938 1 97 157 SER B O 1
ATOM 4518 N N . ALA B 1 158 ? 6.383 -12.32 -28.797 1 95.5 158 ALA B N 1
ATOM 4519 C CA . ALA B 1 158 ? 6.52 -13.734 -29.125 1 95.5 158 ALA B CA 1
ATOM 4520 C C . ALA B 1 158 ? 7.984 -14.102 -29.375 1 95.5 158 ALA B C 1
ATOM 4522 O O . ALA B 1 158 ? 8.43 -15.188 -29.016 1 95.5 158 ALA B O 1
ATOM 4523 N N . SER B 1 159 ? 8.742 -13.188 -29.953 1 94.81 159 SER B N 1
ATOM 4524 C CA . SER B 1 159 ? 10.164 -13.406 -30.203 1 94.81 159 SER B CA 1
ATOM 4525 C C . SER B 1 159 ? 10.938 -13.516 -28.891 1 94.81 159 SER B C 1
ATOM 4527 O O . SER B 1 159 ? 11.836 -14.359 -28.766 1 94.81 159 SER B O 1
ATOM 4529 N N . PHE B 1 160 ? 10.594 -12.695 -27.969 1 95.12 160 PHE B N 1
ATOM 4530 C CA . PHE B 1 160 ? 11.195 -12.781 -26.641 1 95.12 160 PHE B CA 1
ATOM 4531 C C . PHE B 1 160 ? 10.977 -14.156 -26.031 1 95.12 160 PHE B C 1
ATOM 4533 O O . PHE B 1 160 ? 11.922 -14.789 -25.562 1 95.12 160 PHE B O 1
ATOM 4540 N N . TRP B 1 161 ? 9.766 -14.57 -26.062 1 95.69 161 TRP B N 1
ATOM 4541 C CA . TRP B 1 161 ? 9.406 -15.836 -25.438 1 95.69 161 TRP B CA 1
ATOM 4542 C C . TRP B 1 161 ? 10.078 -17 -26.156 1 95.69 161 TRP B C 1
ATOM 4544 O O . TRP B 1 161 ? 10.516 -17.969 -25.516 1 95.69 161 TRP B O 1
ATOM 4554 N N . LYS B 1 162 ? 10.141 -16.969 -27.453 1 93.06 162 LYS B N 1
ATOM 4555 C CA . LYS B 1 162 ? 10.82 -18.031 -28.188 1 93.06 162 LYS B CA 1
ATOM 4556 C C . LYS B 1 162 ? 12.289 -18.125 -27.781 1 93.06 162 LYS B C 1
ATOM 4558 O O . LYS B 1 162 ? 12.82 -19.234 -27.609 1 93.06 162 LYS B O 1
ATOM 4563 N N . GLU B 1 163 ? 12.859 -17.016 -27.562 1 91.69 163 GLU B N 1
ATOM 4564 C CA . GLU B 1 163 ? 14.25 -17 -27.125 1 91.69 163 GLU B CA 1
ATOM 4565 C C . GLU B 1 163 ? 14.391 -17.578 -25.719 1 91.69 163 GLU B C 1
ATOM 4567 O O . GLU B 1 163 ? 15.273 -18.391 -25.453 1 91.69 163 GLU B O 1
ATOM 4572 N N . VAL B 1 164 ? 13.531 -17.172 -24.859 1 91.5 164 VAL B N 1
ATOM 4573 C CA . VAL B 1 164 ? 13.578 -17.594 -23.469 1 91.5 164 VAL B CA 1
ATOM 4574 C C . VAL B 1 164 ? 13.328 -19.094 -23.375 1 91.5 164 VAL B C 1
ATOM 4576 O O . VAL B 1 164 ? 13.992 -19.797 -22.609 1 91.5 164 VAL B O 1
ATOM 4579 N N . LEU B 1 165 ? 12.438 -19.562 -24.172 1 89.69 165 LEU B N 1
ATOM 4580 C CA . LEU B 1 165 ? 12.016 -20.969 -24.062 1 89.69 165 LEU B CA 1
ATOM 4581 C C . LEU B 1 165 ? 12.945 -21.875 -24.859 1 89.69 165 LEU B C 1
ATOM 4583 O O . LEU B 1 165 ? 12.906 -23.094 -24.703 1 89.69 165 LEU B O 1
ATOM 4587 N N . ARG B 1 166 ? 13.82 -21.266 -25.672 1 83.69 166 ARG B N 1
ATOM 4588 C CA . ARG B 1 166 ? 14.805 -22.047 -26.406 1 83.69 166 ARG B CA 1
ATOM 4589 C C . ARG B 1 166 ? 16.141 -22.094 -25.672 1 83.69 166 ARG B C 1
ATOM 4591 O O . ARG B 1 166 ? 17 -22.922 -25.969 1 83.69 166 ARG B O 1
ATOM 4598 N N . ASP B 1 167 ? 16.141 -21.109 -24.781 1 73.62 167 ASP B N 1
ATOM 4599 C CA . ASP B 1 167 ? 17.406 -21 -24.062 1 73.62 167 ASP B CA 1
ATOM 4600 C C . ASP B 1 167 ? 17.703 -22.281 -23.281 1 73.62 167 ASP B C 1
ATOM 4602 O O . ASP B 1 167 ? 16.891 -22.719 -22.469 1 73.62 167 ASP B O 1
ATOM 4606 N N . GLY B 1 168 ? 18.719 -23.047 -23.625 1 59.53 168 GLY B N 1
ATOM 4607 C CA . GLY B 1 168 ? 19.156 -24.266 -22.984 1 59.53 168 GLY B CA 1
ATOM 4608 C C . GLY B 1 168 ? 18.438 -25.5 -23.5 1 59.53 168 GLY B C 1
ATOM 4609 O O . GLY B 1 168 ? 18.531 -26.578 -22.922 1 59.53 168 GLY B O 1
ATOM 4610 N N . ALA B 1 169 ? 17.547 -25.422 -24.547 1 53.88 169 ALA B N 1
ATOM 4611 C CA . ALA B 1 169 ? 16.656 -26.422 -25.125 1 53.88 169 ALA B CA 1
ATOM 4612 C C . ALA B 1 169 ? 17.359 -27.766 -25.297 1 53.88 169 ALA B C 1
ATOM 4614 O O . ALA B 1 169 ? 16.766 -28.812 -25.047 1 53.88 169 ALA B O 1
ATOM 4615 N N . PRO B 1 170 ? 18.562 -27.766 -25.688 1 54.53 170 PRO B N 1
ATOM 4616 C CA . PRO B 1 170 ? 19.062 -29.141 -25.828 1 54.53 170 PRO B CA 1
ATOM 4617 C C . PRO B 1 170 ? 19.188 -29.875 -24.5 1 54.53 170 PRO B C 1
ATOM 4619 O O . PRO B 1 170 ? 19.344 -31.094 -24.484 1 54.53 170 PRO B O 1
ATOM 4622 N N . ALA B 1 171 ? 18.969 -29.188 -23.438 1 58.03 171 ALA B N 1
ATOM 4623 C CA . ALA B 1 171 ? 19.438 -29.703 -22.141 1 58.03 171 ALA B CA 1
ATOM 4624 C C . ALA B 1 171 ? 18.266 -30.219 -21.312 1 58.03 171 ALA B C 1
ATOM 4626 O O . ALA B 1 171 ? 18.469 -30.906 -20.312 1 58.03 171 ALA B O 1
ATOM 4627 N N . GLY B 1 172 ? 16.969 -30.375 -21.812 1 74 172 GLY B N 1
ATOM 4628 C CA . GLY B 1 172 ? 15.836 -30.938 -21.109 1 74 172 GLY B CA 1
ATOM 4629 C C . GLY B 1 172 ? 14.539 -30.203 -21.375 1 74 172 GLY B C 1
ATOM 4630 O O . GLY B 1 172 ? 14.5 -29.297 -22.203 1 74 172 GLY B O 1
ATOM 4631 N N . PRO B 1 173 ? 13.508 -30.734 -20.766 1 80.69 173 PRO B N 1
ATOM 4632 C CA . PRO B 1 173 ? 12.195 -30.125 -21 1 80.69 173 PRO B CA 1
ATOM 4633 C C . PRO B 1 173 ? 12.125 -28.688 -20.5 1 80.69 173 PRO B C 1
ATOM 4635 O O . PRO B 1 173 ? 12.719 -28.359 -19.469 1 80.69 173 PRO B O 1
ATOM 4638 N N . GLN B 1 174 ? 11.484 -27.906 -21.281 1 88.38 174 GLN B N 1
ATOM 4639 C CA . GLN B 1 174 ? 11.141 -26.547 -20.891 1 88.38 174 GLN B CA 1
ATOM 4640 C C . GLN B 1 174 ? 9.688 -26.453 -20.438 1 88.38 174 GLN B C 1
ATOM 4642 O O . GLN B 1 174 ? 8.797 -27.031 -21.062 1 88.38 174 GLN B O 1
ATOM 4647 N N . VAL B 1 175 ? 9.523 -25.859 -19.297 1 93.25 175 VAL B N 1
ATOM 4648 C CA . VAL B 1 175 ? 8.172 -25.688 -18.797 1 93.25 175 VAL B CA 1
ATOM 4649 C C . VAL B 1 175 ? 7.801 -24.203 -18.828 1 93.25 175 VAL B C 1
ATOM 4651 O O . VAL B 1 175 ? 8.555 -23.359 -18.328 1 93.25 175 VAL B O 1
ATOM 4654 N N . LEU B 1 176 ? 6.719 -23.859 -19.484 1 96.19 176 LEU B N 1
ATOM 4655 C CA . LEU B 1 176 ? 6.094 -22.547 -19.375 1 96.19 176 LEU B CA 1
ATOM 4656 C C . LEU B 1 176 ? 4.824 -22.625 -18.531 1 96.19 176 LEU B C 1
ATOM 4658 O O . LEU B 1 176 ? 3.924 -23.406 -18.812 1 96.19 176 LEU B O 1
ATOM 4662 N N . HIS B 1 177 ? 4.77 -21.844 -17.516 1 98.31 177 HIS B N 1
ATOM 4663 C CA . HIS B 1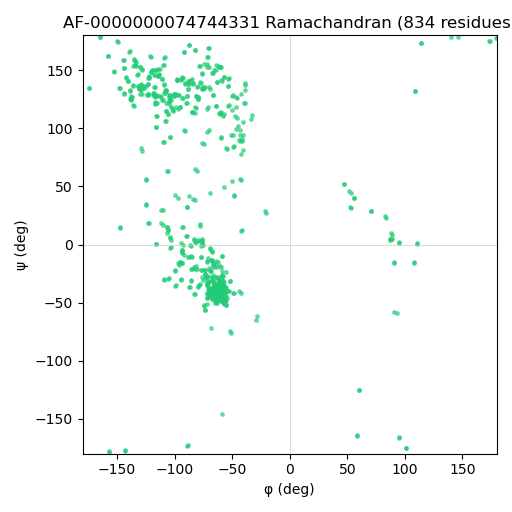 177 ? 3.574 -21.797 -16.672 1 98.31 177 HIS B CA 1
ATOM 4664 C C . HIS B 1 177 ? 2.941 -20.422 -16.688 1 98.31 177 HIS B C 1
ATOM 4666 O O . HIS B 1 177 ? 3.641 -19.406 -16.562 1 98.31 177 HIS B O 1
ATOM 4672 N N . LEU B 1 178 ? 1.625 -20.406 -16.812 1 98.62 178 LEU B N 1
ATOM 4673 C CA . LEU B 1 178 ? 0.827 -19.188 -16.781 1 98.62 178 LEU B CA 1
ATOM 4674 C C . LEU B 1 178 ? -0.392 -19.359 -15.875 1 98.62 178 LEU B C 1
ATOM 4676 O O . LEU B 1 178 ? -0.792 -20.484 -15.578 1 98.62 178 LEU B O 1
ATOM 4680 N N . THR B 1 179 ? -0.914 -18.312 -15.398 1 98.56 179 THR B N 1
ATOM 4681 C CA . THR B 1 179 ? -2.186 -18.328 -14.68 1 98.56 179 THR B CA 1
ATOM 4682 C C . THR B 1 179 ? -3.205 -17.422 -15.367 1 98.56 179 THR B C 1
ATOM 4684 O O . THR B 1 179 ? -2.842 -16.578 -16.188 1 98.56 179 THR B O 1
ATOM 4687 N N . GLY B 1 180 ? -4.457 -17.641 -15.039 1 98.31 180 GLY B N 1
ATOM 4688 C CA . GLY B 1 180 ? -5.523 -16.797 -15.539 1 98.31 180 GLY B CA 1
ATOM 4689 C C . GLY B 1 180 ? -5.598 -15.453 -14.836 1 98.31 180 GLY B C 1
ATOM 4690 O O . GLY B 1 180 ? -6.449 -14.625 -15.156 1 98.31 180 GLY B O 1
ATOM 4691 N N . ILE B 1 181 ? -4.711 -15.195 -13.906 1 98 181 ILE B N 1
ATOM 4692 C CA . ILE B 1 181 ? -4.684 -13.914 -13.195 1 98 181 ILE B CA 1
ATOM 4693 C C . ILE B 1 181 ? -4.18 -12.82 -14.133 1 98 181 ILE B C 1
ATOM 4695 O O . ILE B 1 181 ? -4.805 -11.766 -14.258 1 98 181 ILE B O 1
ATOM 4699 N N . THR B 1 182 ? -3.135 -13.055 -14.852 1 98.38 182 THR B N 1
ATOM 4700 C CA . THR B 1 182 ? -2.365 -12.078 -15.609 1 98.38 182 THR B CA 1
ATOM 4701 C C . THR B 1 182 ? -3.227 -11.438 -16.703 1 98.38 182 THR B C 1
ATOM 4703 O O . THR B 1 182 ? -3.279 -10.211 -16.812 1 98.38 182 THR B O 1
ATOM 4706 N N . PRO B 1 183 ? -3.986 -12.203 -17.469 1 98.38 183 PRO B N 1
ATOM 4707 C CA . PRO B 1 183 ? -4.723 -11.578 -18.562 1 98.38 183 PRO B CA 1
ATOM 4708 C C . PRO B 1 183 ? -5.887 -10.719 -18.094 1 98.38 183 PRO B C 1
ATOM 4710 O O . PRO B 1 183 ? -6.434 -9.93 -18.859 1 98.38 183 PRO B O 1
ATOM 4713 N N . LEU B 1 184 ? -6.258 -10.883 -16.844 1 97.81 184 LEU B N 1
ATOM 4714 C CA . LEU B 1 184 ? -7.402 -10.133 -16.344 1 97.81 184 LEU B CA 1
ATOM 4715 C C . LEU B 1 184 ? -6.957 -8.828 -15.68 1 97.81 184 LEU B C 1
ATOM 4717 O O . LEU B 1 184 ? -7.789 -7.984 -15.344 1 97.81 184 LEU B O 1
ATOM 4721 N N . ILE B 1 185 ? -5.695 -8.57 -15.539 1 97.12 185 ILE B N 1
ATOM 4722 C CA . ILE B 1 185 ? -5.207 -7.398 -14.812 1 97.12 185 ILE B CA 1
ATOM 4723 C C . ILE B 1 185 ? -5.434 -6.141 -15.648 1 97.12 185 ILE B C 1
ATOM 4725 O O . ILE B 1 185 ? -6.074 -5.191 -15.195 1 97.12 185 ILE B O 1
ATOM 4729 N N . THR B 1 186 ? -4.926 -6.078 -16.875 1 97 186 THR B N 1
ATOM 4730 C CA . THR B 1 186 ? -5.141 -4.996 -17.828 1 97 186 THR B CA 1
ATOM 4731 C C . THR B 1 186 ? -5.098 -5.523 -19.25 1 97 186 THR B C 1
ATOM 4733 O O . THR B 1 186 ? -4.758 -6.688 -19.484 1 97 186 THR B O 1
ATOM 4736 N N . VAL B 1 187 ? -5.387 -4.68 -20.203 1 97.38 187 VAL B N 1
ATOM 4737 C CA . VAL B 1 187 ? -5.336 -5.039 -21.625 1 97.38 187 VAL B CA 1
ATOM 4738 C C . VAL B 1 187 ? -3.889 -5.305 -22.031 1 97.38 187 VAL B C 1
ATOM 4740 O O . VAL B 1 187 ? -3.623 -6.176 -22.859 1 97.38 187 VAL B O 1
ATOM 4743 N N . ASN B 1 188 ? -2.965 -4.582 -21.359 1 97.69 188 ASN B N 1
ATOM 4744 C CA . ASN B 1 188 ? -1.55 -4.762 -21.656 1 97.69 188 ASN B CA 1
ATOM 4745 C C . ASN B 1 188 ? -1.045 -6.121 -21.172 1 97.69 188 ASN B C 1
ATOM 4747 O O . ASN B 1 188 ? -0.321 -6.809 -21.906 1 97.69 188 ASN B O 1
ATOM 4751 N N . THR B 1 189 ? -1.466 -6.492 -20 1 98.31 189 THR B N 1
ATOM 4752 C CA . THR B 1 189 ? -1.022 -7.773 -19.469 1 98.31 189 THR B CA 1
ATOM 4753 C C . THR B 1 189 ? -1.655 -8.93 -20.234 1 98.31 189 THR B C 1
ATOM 4755 O O . THR B 1 189 ? -1.038 -9.984 -20.391 1 98.31 189 THR B O 1
ATOM 4758 N N . ARG B 1 190 ? -2.854 -8.758 -20.734 1 98.38 190 ARG B N 1
ATOM 4759 C CA . ARG B 1 190 ? -3.498 -9.758 -21.578 1 98.38 190 ARG B CA 1
ATOM 4760 C C . ARG B 1 190 ? -2.705 -9.984 -22.859 1 98.38 190 ARG B C 1
ATOM 4762 O O . ARG B 1 190 ? -2.459 -11.125 -23.25 1 98.38 190 ARG B O 1
ATOM 4769 N N . ALA B 1 191 ? -2.326 -8.914 -23.469 1 98.44 191 ALA B N 1
ATOM 4770 C CA . ALA B 1 191 ? -1.565 -9.008 -24.703 1 98.44 191 ALA B CA 1
ATOM 4771 C C . ALA B 1 191 ? -0.248 -9.742 -24.484 1 98.44 191 ALA B C 1
ATOM 4773 O O . ALA B 1 191 ? 0.129 -10.609 -25.281 1 98.44 191 ALA B O 1
ATOM 4774 N N . ALA B 1 192 ? 0.461 -9.414 -23.438 1 98.38 192 ALA B N 1
ATOM 4775 C CA . ALA B 1 192 ? 1.723 -10.078 -23.125 1 98.38 192 ALA B CA 1
ATOM 4776 C C . ALA B 1 192 ? 1.507 -11.555 -22.844 1 98.38 192 ALA B C 1
ATOM 4778 O O . ALA B 1 192 ? 2.305 -12.398 -23.25 1 98.38 192 ALA B O 1
ATOM 4779 N N . TRP B 1 193 ? 0.456 -11.812 -22.094 1 98.56 193 TRP B N 1
ATOM 4780 C CA . TRP B 1 193 ? 0.045 -13.172 -21.781 1 98.56 193 TRP B CA 1
ATOM 4781 C C . TRP B 1 193 ? -0.242 -13.961 -23.062 1 98.56 193 TRP B C 1
ATOM 4783 O O . TRP B 1 193 ? 0.211 -15.094 -23.219 1 98.56 193 TRP B O 1
ATOM 4793 N N . ASP B 1 194 ? -0.864 -13.367 -24.016 1 98.31 194 ASP B N 1
ATOM 4794 C CA . ASP B 1 194 ? -1.179 -13.961 -25.312 1 98.31 194 ASP B CA 1
ATOM 4795 C C . ASP B 1 194 ? 0.091 -14.234 -26.109 1 98.31 194 ASP B C 1
ATOM 4797 O O . ASP B 1 194 ? 0.185 -15.242 -26.812 1 98.31 194 ASP B O 1
ATOM 4801 N N . HIS B 1 195 ? 1.04 -13.359 -26.016 1 98.56 195 HIS B N 1
ATOM 4802 C CA . HIS B 1 195 ? 2.309 -13.547 -26.719 1 98.56 195 HIS B CA 1
ATOM 4803 C C . HIS B 1 195 ? 3.018 -14.812 -26.25 1 98.56 195 HIS B C 1
ATOM 4805 O O . HIS B 1 195 ? 3.586 -15.547 -27.062 1 98.56 195 HIS B O 1
ATOM 4811 N N . ALA B 1 196 ? 2.99 -15.031 -24.969 1 98.44 196 ALA B N 1
ATOM 4812 C CA . ALA B 1 196 ? 3.629 -16.219 -24.406 1 98.44 196 ALA B CA 1
ATOM 4813 C C . ALA B 1 196 ? 2.973 -17.5 -24.938 1 98.44 196 ALA B C 1
ATOM 4815 O O . ALA B 1 196 ? 3.662 -18.438 -25.359 1 98.44 196 ALA B O 1
ATOM 4816 N N . LEU B 1 197 ? 1.655 -17.516 -24.984 1 98 197 LEU B N 1
ATOM 4817 C CA . LEU B 1 197 ? 0.912 -18.688 -25.438 1 98 197 LEU B CA 1
ATOM 4818 C C . LEU B 1 197 ? 1.107 -18.891 -26.938 1 98 197 LEU B C 1
ATOM 4820 O O . LEU B 1 197 ? 1.231 -20.031 -27.406 1 98 197 LEU B O 1
ATOM 4824 N N . ARG B 1 198 ? 1.132 -17.828 -27.672 1 96.69 198 ARG B N 1
ATOM 4825 C CA . ARG B 1 198 ? 1.378 -17.922 -29.094 1 96.69 198 ARG B CA 1
ATOM 4826 C C . ARG B 1 198 ? 2.762 -18.5 -29.375 1 96.69 198 ARG B C 1
ATOM 4828 O O . ARG B 1 198 ? 2.91 -19.391 -30.219 1 96.69 198 ARG B O 1
ATOM 4835 N N . ALA B 1 199 ? 3.729 -17.984 -28.688 1 96.19 199 ALA B N 1
ATOM 4836 C CA . ALA B 1 199 ? 5.086 -18.5 -28.844 1 96.19 199 ALA B CA 1
ATOM 4837 C C . ALA B 1 199 ? 5.152 -19.984 -28.516 1 96.19 199 ALA B C 1
ATOM 4839 O O . ALA B 1 199 ? 5.789 -20.75 -29.234 1 96.19 199 ALA B O 1
ATOM 4840 N N . ALA B 1 200 ? 4.523 -20.359 -27.453 1 95.44 200 ALA B N 1
ATOM 4841 C CA . ALA B 1 200 ? 4.504 -21.75 -27.047 1 95.44 200 ALA B CA 1
ATOM 4842 C C . ALA B 1 200 ? 3.873 -22.625 -28.125 1 95.44 200 ALA B C 1
ATOM 4844 O O . ALA B 1 200 ? 4.395 -23.703 -28.453 1 95.44 200 ALA B O 1
ATOM 4845 N N . ARG B 1 201 ? 2.766 -22.156 -28.672 1 95.12 201 ARG B N 1
ATOM 4846 C CA . ARG B 1 201 ? 2.078 -22.891 -29.734 1 95.12 201 ARG B CA 1
ATOM 4847 C C . ARG B 1 201 ? 2.979 -23.078 -30.953 1 95.12 201 ARG B C 1
ATOM 4849 O O . ARG B 1 201 ? 3.098 -24.188 -31.484 1 95.12 201 ARG B O 1
ATOM 4856 N N . GLU B 1 202 ? 3.611 -22.016 -31.312 1 94.19 202 GLU B N 1
ATOM 4857 C CA . GLU B 1 202 ? 4.492 -22.047 -32.469 1 94.19 202 GLU B CA 1
ATOM 4858 C C . GLU B 1 202 ? 5.68 -22.969 -32.25 1 94.19 202 GLU B C 1
ATOM 4860 O O . GLU B 1 202 ? 6.066 -23.734 -33.125 1 94.19 202 GLU B O 1
ATOM 4865 N N . LEU B 1 203 ? 6.203 -22.906 -31.109 1 91.62 203 LEU B N 1
ATOM 4866 C CA . LEU B 1 203 ? 7.34 -23.766 -30.766 1 91.62 203 LEU B CA 1
ATOM 4867 C C . LEU B 1 203 ? 6.93 -25.234 -30.766 1 91.62 203 LEU B C 1
ATOM 4869 O O . LEU B 1 203 ? 7.695 -26.094 -31.203 1 91.62 203 LEU B O 1
ATOM 4873 N N . LYS B 1 204 ? 5.789 -25.516 -30.266 1 89.62 204 LYS B N 1
ATOM 4874 C CA . LYS B 1 204 ? 5.305 -26.891 -30.25 1 89.62 204 LYS B CA 1
ATOM 4875 C C . LYS B 1 204 ? 5.059 -27.406 -31.656 1 89.62 204 LYS B C 1
ATOM 4877 O O . LYS B 1 204 ? 5.262 -28.594 -31.938 1 89.62 204 LYS B O 1
ATOM 4882 N N . GLU B 1 205 ? 4.637 -26.562 -32.469 1 88.81 205 GLU B N 1
ATOM 4883 C CA . GLU B 1 205 ? 4.41 -26.922 -33.875 1 88.81 205 GLU B CA 1
ATOM 4884 C C . GLU B 1 205 ? 5.73 -27.156 -34.594 1 88.81 205 GLU B C 1
ATOM 4886 O O . GLU B 1 205 ? 5.801 -27.984 -35.531 1 88.81 205 GLU B O 1
ATOM 4891 N N . GLU B 1 206 ? 6.719 -26.359 -34.219 1 83.44 206 GLU B N 1
ATOM 4892 C CA . GLU B 1 206 ? 8.031 -26.484 -34.844 1 83.44 206 GLU B CA 1
ATOM 4893 C C . GLU B 1 206 ? 8.805 -27.672 -34.281 1 83.44 206 GLU B C 1
ATOM 4895 O O . GLU B 1 206 ? 9.953 -27.906 -34.656 1 83.44 206 GLU B O 1
ATOM 4900 N N . ASP B 1 207 ? 8.25 -28.641 -33.625 1 64.25 207 ASP B N 1
ATOM 4901 C CA . ASP B 1 207 ? 8.703 -29.938 -33.156 1 64.25 207 ASP B CA 1
ATOM 4902 C C . ASP B 1 207 ? 9.695 -29.797 -32 1 64.25 207 ASP B C 1
ATOM 4904 O O . ASP B 1 207 ? 10.641 -30.594 -31.891 1 64.25 207 ASP B O 1
ATOM 4908 N N . SER B 1 208 ? 9.523 -28.766 -31.312 1 58.22 208 SER B N 1
ATOM 4909 C CA . SER B 1 208 ? 10.398 -28.75 -30.141 1 58.22 208 SER B CA 1
ATOM 4910 C C . SER B 1 208 ? 9.82 -29.578 -29 1 58.22 208 SER B C 1
ATOM 4912 O O . SER B 1 208 ? 9.227 -29.031 -28.062 1 58.22 208 SER B O 1
ATOM 4914 N N . GLY B 1 209 ? 9.695 -30.938 -29.219 1 60.31 209 GLY B N 1
ATOM 4915 C CA . GLY B 1 209 ? 9.102 -31.953 -28.359 1 60.31 209 GLY B CA 1
ATOM 4916 C C . GLY B 1 209 ? 9.453 -31.766 -26.906 1 60.31 209 GLY B C 1
ATOM 4917 O O . GLY B 1 209 ? 8.898 -32.438 -26.031 1 60.31 209 GLY B O 1
ATOM 4918 N N . ASN B 1 210 ? 10.008 -30.641 -26.531 1 78.06 210 ASN B N 1
ATOM 4919 C CA . ASN B 1 210 ? 10.492 -30.609 -25.156 1 78.06 210 ASN B CA 1
ATOM 4920 C C . ASN B 1 210 ? 9.852 -29.469 -24.375 1 78.06 210 ASN B C 1
ATOM 4922 O O . ASN B 1 210 ? 10.297 -29.125 -23.266 1 78.06 210 ASN B O 1
ATOM 4926 N N . LEU B 1 211 ? 8.703 -28.953 -24.906 1 88.81 211 LEU B N 1
ATOM 4927 C CA . LEU B 1 211 ? 8.055 -27.859 -24.203 1 88.81 211 LEU B CA 1
ATOM 4928 C C . LEU B 1 211 ? 6.777 -28.328 -23.516 1 88.81 211 LEU B C 1
ATOM 4930 O O . LEU B 1 211 ? 5.914 -28.938 -24.156 1 88.81 211 LEU B O 1
ATOM 4934 N N . VAL B 1 212 ? 6.719 -28.156 -22.219 1 91.62 212 VAL B N 1
ATOM 4935 C CA . VAL B 1 212 ? 5.531 -28.422 -21.406 1 91.62 212 VAL B CA 1
ATOM 4936 C C . VAL B 1 212 ? 4.879 -27.094 -21.016 1 91.62 212 VAL B C 1
ATOM 4938 O O . VAL B 1 212 ? 5.547 -26.203 -20.484 1 91.62 212 VAL B O 1
ATOM 4941 N N . VAL B 1 213 ? 3.588 -26.969 -21.297 1 95.25 213 VAL B N 1
ATOM 4942 C CA . VAL B 1 213 ? 2.875 -25.734 -20.953 1 95.25 213 VAL B CA 1
ATOM 4943 C C . VAL B 1 213 ? 1.792 -26.047 -19.922 1 95.25 213 VAL B C 1
ATOM 4945 O O . VAL B 1 213 ? 0.936 -26.906 -20.141 1 95.25 213 VAL B O 1
ATOM 4948 N N . THR B 1 214 ? 1.853 -25.406 -18.797 1 96.94 214 THR B N 1
ATOM 4949 C CA . THR B 1 214 ? 0.864 -25.578 -17.734 1 96.94 214 THR B CA 1
ATOM 4950 C C . THR B 1 214 ? 0.15 -24.266 -17.453 1 96.94 214 THR B C 1
ATOM 4952 O O . THR B 1 214 ? 0.728 -23.188 -17.625 1 96.94 214 THR B O 1
ATOM 4955 N N . MET B 1 215 ? -1.114 -24.375 -17.016 1 98.31 215 MET B N 1
ATOM 4956 C CA . MET B 1 215 ? -1.887 -23.203 -16.656 1 98.31 215 MET B CA 1
ATOM 4957 C C . MET B 1 215 ? -2.801 -23.5 -15.469 1 98.31 215 MET B C 1
ATOM 4959 O O . MET B 1 215 ? -3.475 -24.531 -15.438 1 98.31 215 MET B O 1
ATOM 4963 N N . ASP B 1 216 ? -2.746 -22.688 -14.531 1 98.44 216 ASP B N 1
ATOM 4964 C CA . ASP B 1 216 ? -3.791 -22.594 -13.516 1 98.44 216 ASP B CA 1
ATOM 4965 C C . ASP B 1 216 ? -4.797 -21.5 -13.867 1 98.44 216 ASP B C 1
ATOM 4967 O O . ASP B 1 216 ? -4.438 -20.328 -13.961 1 98.44 216 ASP B O 1
ATOM 4971 N N . LEU B 1 217 ? -6.031 -21.906 -14.055 1 98.31 217 LEU B N 1
ATOM 4972 C CA . LEU B 1 217 ? -7.004 -20.891 -14.445 1 98.31 217 LEU B CA 1
ATOM 4973 C C . LEU B 1 217 ? -7.098 -19.781 -13.391 1 98.31 217 LEU B C 1
ATOM 4975 O O . LEU B 1 217 ? -7.172 -18.594 -13.727 1 98.31 217 LEU B O 1
ATOM 4979 N N . ASN B 1 218 ? -7.098 -20.156 -12.109 1 97.19 218 ASN B N 1
ATOM 4980 C CA . ASN B 1 218 ? -6.875 -19.234 -11.008 1 97.19 218 ASN B CA 1
ATOM 4981 C C . ASN B 1 218 ? -7.711 -17.953 -11.156 1 97.19 218 ASN B C 1
ATOM 4983 O O . ASN B 1 218 ? -7.191 -16.844 -11.047 1 97.19 218 ASN B O 1
ATOM 4987 N N . HIS B 1 219 ? -9.016 -18.141 -11.352 1 97.19 219 HIS B N 1
ATOM 4988 C CA . HIS B 1 219 ? -9.914 -17 -11.516 1 97.19 219 HIS B CA 1
ATOM 4989 C C . HIS B 1 219 ? -10.023 -16.188 -10.234 1 97.19 219 HIS B C 1
ATOM 4991 O O . HIS B 1 219 ? -10.25 -16.75 -9.156 1 97.19 219 HIS B O 1
ATOM 4997 N N . ARG B 1 220 ? -9.812 -14.922 -10.414 1 94.25 220 ARG B N 1
ATOM 4998 C CA . ARG B 1 220 ? -10.031 -13.953 -9.344 1 94.25 220 ARG B CA 1
ATOM 4999 C C . ARG B 1 220 ? -11.164 -12.992 -9.695 1 94.25 220 ARG B C 1
ATOM 5001 O O . ARG B 1 220 ? -10.969 -12.07 -10.492 1 94.25 220 ARG B O 1
ATOM 5008 N N . PRO B 1 221 ? -12.281 -13.117 -8.984 1 93.38 221 PRO B N 1
ATOM 5009 C CA . PRO B 1 221 ? -13.461 -12.32 -9.344 1 93.38 221 PRO B CA 1
ATOM 5010 C C . PRO B 1 221 ? -13.195 -10.812 -9.289 1 93.38 221 PRO B C 1
ATOM 5012 O O . PRO B 1 221 ? -13.82 -10.047 -10.023 1 93.38 221 PRO B O 1
ATOM 5015 N N . ALA B 1 222 ? -12.289 -10.414 -8.484 1 88.12 222 ALA B N 1
ATOM 5016 C CA . ALA B 1 222 ? -11.992 -8.992 -8.32 1 88.12 222 ALA B CA 1
ATOM 5017 C C . ALA B 1 222 ? -11.367 -8.406 -9.586 1 88.12 222 ALA B C 1
ATOM 5019 O O . ALA B 1 222 ? -11.336 -7.191 -9.773 1 88.12 222 ALA B O 1
ATOM 5020 N N . LEU B 1 223 ? -10.938 -9.242 -10.508 1 94.06 223 LEU B N 1
ATOM 5021 C CA . LEU B 1 223 ? -10.203 -8.758 -11.672 1 94.06 223 LEU B CA 1
ATOM 5022 C C . LEU B 1 223 ? -11.078 -8.781 -12.922 1 94.06 223 LEU B C 1
ATOM 5024 O O . LEU B 1 223 ? -10.805 -8.07 -13.891 1 94.06 223 LEU B O 1
ATOM 5028 N N . GLY B 1 224 ? -12 -9.664 -12.984 1 94.5 224 GLY B N 1
ATOM 5029 C CA . GLY B 1 224 ? -12.875 -9.844 -14.125 1 94.5 224 GLY B CA 1
ATOM 5030 C C . GLY B 1 224 ? -13.781 -11.055 -14 1 94.5 224 GLY B C 1
ATOM 5031 O O . GLY B 1 224 ? -13.641 -11.844 -13.062 1 94.5 224 GLY B O 1
ATOM 5032 N N . SER B 1 225 ? -14.625 -11.18 -14.938 1 96.94 225 SER B N 1
ATOM 5033 C CA . SER B 1 225 ? -15.578 -12.281 -14.875 1 96.94 225 SER B CA 1
ATOM 5034 C C . SER B 1 225 ? -14.938 -13.602 -15.289 1 96.94 225 SER B C 1
ATOM 5036 O O . SER B 1 225 ? -13.953 -13.609 -16.047 1 96.94 225 SER B O 1
ATOM 5038 N N . TRP B 1 226 ? -15.5 -14.656 -14.766 1 97.56 226 TRP B N 1
ATOM 5039 C CA . TRP B 1 226 ? -15.031 -15.984 -15.141 1 97.56 226 TRP B CA 1
ATOM 5040 C C . TRP B 1 226 ? -15.203 -16.219 -16.641 1 97.56 226 TRP B C 1
ATOM 5042 O O . TRP B 1 226 ? -14.312 -16.781 -17.281 1 97.56 226 TRP B O 1
ATOM 5052 N N . LYS B 1 227 ? -16.297 -15.789 -17.188 1 97.25 227 LYS B N 1
ATOM 5053 C CA . LYS B 1 227 ? -16.578 -15.977 -18.594 1 97.25 227 LYS B CA 1
ATOM 5054 C C . LYS B 1 227 ? -15.539 -15.273 -19.469 1 97.25 227 LYS B C 1
ATOM 5056 O O . LYS B 1 227 ? -15.102 -15.82 -20.484 1 97.25 227 LYS B O 1
ATOM 5061 N N . GLU B 1 228 ? -15.164 -14.086 -19.078 1 97.31 228 GLU B N 1
ATOM 5062 C CA . GLU B 1 228 ? -14.125 -13.359 -19.781 1 97.31 228 GLU B CA 1
ATOM 5063 C C . GLU B 1 228 ? -12.812 -14.141 -19.797 1 97.31 228 GLU B C 1
ATOM 5065 O O . GLU B 1 228 ? -12.172 -14.273 -20.844 1 97.31 228 GLU B O 1
ATOM 5070 N N . LEU B 1 229 ? -12.477 -14.625 -18.641 1 98.25 229 LEU B N 1
ATOM 5071 C CA . LEU B 1 229 ? -11.25 -15.398 -18.531 1 98.25 229 LEU B CA 1
ATOM 5072 C C . LEU B 1 229 ? -11.312 -16.656 -19.391 1 98.25 229 LEU B C 1
ATOM 5074 O O . LEU B 1 229 ? -10.359 -16.969 -20.109 1 98.25 229 LEU B O 1
ATOM 5078 N N . TRP B 1 230 ? -12.414 -17.359 -19.375 1 98.12 230 TRP B N 1
ATOM 5079 C CA . TRP B 1 230 ? -12.57 -18.609 -20.125 1 98.12 230 TRP B CA 1
ATOM 5080 C C . TRP B 1 230 ? -12.469 -18.344 -21.625 1 98.12 230 TRP B C 1
ATOM 5082 O O . TRP B 1 230 ? -11.844 -19.109 -22.359 1 98.12 230 TRP B O 1
ATOM 5092 N N . ASN B 1 231 ? -13.062 -17.25 -22.047 1 97.62 231 ASN B N 1
ATOM 5093 C CA . ASN B 1 231 ? -12.992 -16.891 -23.453 1 97.62 231 ASN B CA 1
ATOM 5094 C C . ASN B 1 231 ? -11.555 -16.656 -23.906 1 97.62 231 ASN B C 1
ATOM 5096 O O . ASN B 1 231 ? -11.227 -16.875 -25.078 1 97.62 231 ASN B O 1
ATOM 5100 N N . MET B 1 232 ? -10.758 -16.219 -23.016 1 97.56 232 MET B N 1
ATOM 5101 C CA . MET B 1 232 ? -9.352 -15.984 -23.328 1 97.56 232 MET B CA 1
ATOM 5102 C C . MET B 1 232 ? -8.562 -17.281 -23.312 1 97.56 232 MET B C 1
ATOM 5104 O O . MET B 1 232 ? -7.648 -17.484 -24.109 1 97.56 232 MET B O 1
ATOM 5108 N N . ALA B 1 233 ? -8.906 -18.172 -22.406 1 98.06 233 ALA B N 1
ATOM 5109 C CA . ALA B 1 233 ? -8.109 -19.375 -22.156 1 98.06 233 ALA B CA 1
ATOM 5110 C C . ALA B 1 233 ? -8.508 -20.5 -23.094 1 98.06 233 ALA B C 1
ATOM 5112 O O . ALA B 1 233 ? -7.656 -21.266 -23.562 1 98.06 233 ALA B O 1
ATOM 5113 N N . GLU B 1 234 ? -9.766 -20.656 -23.438 1 97.62 234 GLU B N 1
ATOM 5114 C CA . GLU B 1 234 ? -10.328 -21.828 -24.125 1 97.62 234 GLU B CA 1
ATOM 5115 C C . GLU B 1 234 ? -9.641 -22.047 -25.469 1 97.62 234 GLU B C 1
ATOM 5117 O O . GLU B 1 234 ? -9.312 -23.172 -25.828 1 97.62 234 GLU B O 1
ATOM 5122 N N . PRO B 1 235 ? -9.383 -21 -26.234 1 96.88 235 PRO B N 1
ATOM 5123 C CA . PRO B 1 235 ? -8.758 -21.203 -27.547 1 96.88 235 PRO B CA 1
ATOM 5124 C C . PRO B 1 235 ? -7.367 -21.828 -27.453 1 96.88 235 PRO B C 1
ATOM 5126 O O . PRO B 1 235 ? -6.844 -22.344 -28.438 1 96.88 235 PRO B O 1
ATOM 5129 N N . HIS B 1 236 ? -6.793 -21.828 -26.281 1 96.88 236 HIS B N 1
ATOM 5130 C CA . HIS B 1 236 ? -5.414 -22.266 -26.125 1 96.88 236 HIS B CA 1
ATOM 5131 C C . HIS B 1 236 ? -5.348 -23.656 -25.516 1 96.88 236 HIS B C 1
ATOM 5133 O O . HIS B 1 236 ? -4.258 -24.172 -25.234 1 96.88 236 HIS B O 1
ATOM 5139 N N . LEU B 1 237 ? -6.441 -24.344 -25.297 1 96.75 237 LEU B N 1
ATOM 5140 C CA . LEU B 1 237 ? -6.477 -25.625 -24.594 1 96.75 237 LEU B CA 1
ATOM 5141 C C . LEU B 1 237 ? -5.539 -26.625 -25.266 1 96.75 237 LEU B C 1
ATOM 5143 O O . LEU B 1 237 ? -4.82 -27.359 -24.578 1 96.75 237 LEU B O 1
ATOM 5147 N N . GLY B 1 238 ? -5.465 -26.594 -26.562 1 94.25 238 GLY B N 1
ATOM 5148 C CA . GLY B 1 238 ? -4.641 -27.531 -27.297 1 94.25 238 GLY B CA 1
ATOM 5149 C C . GLY B 1 238 ? -3.154 -27.312 -27.109 1 94.25 238 GLY B C 1
ATOM 5150 O O . GLY B 1 238 ? -2.346 -28.203 -27.359 1 94.25 238 GLY B O 1
ATOM 5151 N N . THR B 1 239 ? -2.809 -26.141 -26.719 1 93.56 239 THR B N 1
ATOM 5152 C CA . THR B 1 239 ? -1.415 -25.797 -26.469 1 93.56 239 THR B CA 1
ATOM 5153 C C . THR B 1 239 ? -1.003 -26.203 -25.047 1 93.56 239 THR B C 1
ATOM 5155 O O . THR B 1 239 ? 0.18 -26.422 -24.781 1 93.56 239 THR B O 1
ATOM 5158 N N . LEU B 1 240 ? -1.961 -26.375 -24.141 1 95.62 240 LEU B N 1
ATOM 5159 C CA . LEU B 1 240 ? -1.694 -26.688 -22.75 1 95.62 240 LEU B CA 1
ATOM 5160 C C . LEU B 1 240 ? -1.488 -28.188 -22.547 1 95.62 240 LEU B C 1
ATOM 5162 O O . LEU B 1 240 ? -2.189 -29 -23.156 1 95.62 240 LEU B O 1
ATOM 5166 N N . ASP B 1 241 ? -0.519 -28.516 -21.734 1 93.25 241 ASP B N 1
ATOM 5167 C CA . ASP B 1 241 ? -0.311 -29.906 -21.344 1 93.25 241 ASP B CA 1
ATOM 5168 C C . ASP B 1 241 ? -1.012 -30.219 -20.031 1 93.25 241 ASP B C 1
ATOM 5170 O O . ASP B 1 241 ? -1.393 -31.359 -19.781 1 93.25 241 ASP B O 1
ATOM 5174 N N . VAL B 1 242 ? -1.118 -29.234 -19.203 1 95.88 242 VAL B N 1
ATOM 5175 C CA . VAL B 1 242 ? -1.844 -29.359 -17.938 1 95.88 242 VAL B CA 1
ATOM 5176 C C . VAL B 1 242 ? -2.68 -28.109 -17.703 1 95.88 242 VAL B C 1
ATOM 5178 O O . VAL B 1 242 ? -2.162 -27 -17.75 1 95.88 242 VAL B O 1
ATOM 5181 N N . LEU B 1 243 ? -3.926 -28.266 -17.484 1 97.75 243 LEU B N 1
ATOM 5182 C CA . LEU B 1 243 ? -4.84 -27.219 -17.078 1 97.75 243 LEU B CA 1
ATOM 5183 C C . LEU B 1 243 ? -5.426 -27.5 -15.695 1 97.75 243 LEU B C 1
ATOM 5185 O O . LEU B 1 243 ? -6.027 -28.562 -15.484 1 97.75 243 LEU B O 1
ATOM 5189 N N . VAL B 1 244 ? -5.238 -26.641 -14.781 1 98.44 244 VAL B N 1
ATOM 5190 C CA . VAL B 1 244 ? -5.727 -26.812 -13.414 1 98.44 244 VAL B CA 1
ATOM 5191 C C . VAL B 1 244 ? -7.016 -26.016 -13.219 1 98.44 244 VAL B C 1
ATOM 5193 O O . VAL B 1 244 ? -7.074 -24.828 -13.539 1 98.44 244 VAL B O 1
ATOM 5196 N N . PHE B 1 245 ? -8.031 -26.719 -12.703 1 98.12 245 PHE B N 1
ATOM 5197 C CA . PHE B 1 245 ? -9.32 -26.141 -12.359 1 98.12 245 PHE B CA 1
ATOM 5198 C C . PHE B 1 245 ? -9.547 -26.172 -10.852 1 98.12 245 PHE B C 1
ATOM 5200 O O . PHE B 1 245 ? -9.102 -27.094 -10.172 1 98.12 245 PHE B O 1
ATOM 5207 N N . SER B 1 246 ? -10.242 -25.125 -10.391 1 96.88 246 SER B N 1
ATOM 5208 C CA . SER B 1 246 ? -10.938 -25.25 -9.117 1 96.88 246 SER B CA 1
ATOM 5209 C C . SER B 1 246 ? -12.281 -25.938 -9.281 1 96.88 246 SER B C 1
ATOM 5211 O O . SER B 1 246 ? -12.75 -26.141 -10.406 1 96.88 246 SER B O 1
ATOM 5213 N N . ILE B 1 247 ? -12.859 -26.328 -8.156 1 96.06 247 ILE B N 1
ATOM 5214 C CA . ILE B 1 247 ? -14.219 -26.875 -8.203 1 96.06 247 ILE B CA 1
ATOM 5215 C C . ILE B 1 247 ? -15.164 -25.844 -8.82 1 96.06 247 ILE B C 1
ATOM 5217 O O . ILE B 1 247 ? -16.047 -26.203 -9.602 1 96.06 247 ILE B O 1
ATOM 5221 N N . GLY B 1 248 ? -14.961 -24.609 -8.508 1 96.75 248 GLY B N 1
ATOM 5222 C CA . GLY B 1 248 ? -15.734 -23.547 -9.125 1 96.75 248 GLY B CA 1
ATOM 5223 C C . GLY B 1 248 ? -15.602 -23.516 -10.641 1 96.75 248 GLY B C 1
ATOM 5224 O O . GLY B 1 248 ? -16.578 -23.312 -11.352 1 96.75 248 GLY B O 1
ATOM 5225 N N . ASP B 1 249 ? -14.422 -23.719 -11.133 1 97.88 249 ASP B N 1
ATOM 5226 C CA . ASP B 1 249 ? -14.188 -23.766 -12.57 1 97.88 249 ASP B CA 1
ATOM 5227 C C . ASP B 1 249 ? -14.93 -24.953 -13.203 1 97.88 249 ASP B C 1
ATOM 5229 O O . ASP B 1 249 ? -15.516 -24.812 -14.281 1 97.88 249 ASP B O 1
ATOM 5233 N N . VAL B 1 250 ? -14.836 -26.078 -12.531 1 98 250 VAL B N 1
ATOM 5234 C CA . VAL B 1 250 ? -15.508 -27.281 -13.016 1 98 250 VAL B CA 1
ATOM 5235 C C . VAL B 1 250 ? -17 -27.016 -13.172 1 98 250 VAL B C 1
ATOM 5237 O O . VAL B 1 250 ? -17.594 -27.359 -14.195 1 98 250 VAL B O 1
ATOM 5240 N N . ILE B 1 251 ? -17.516 -26.375 -12.211 1 97.81 251 ILE B N 1
ATOM 5241 C CA . ILE B 1 251 ? -18.938 -26.031 -12.211 1 97.81 251 ILE B CA 1
ATOM 5242 C C . ILE B 1 251 ? -19.25 -25.094 -13.367 1 97.81 251 ILE B C 1
ATOM 5244 O O . ILE B 1 251 ? -20.188 -25.312 -14.141 1 97.81 251 ILE B O 1
ATOM 5248 N N . GLN B 1 252 ? -18.469 -24.078 -13.539 1 97.69 252 GLN B N 1
ATOM 5249 C CA . GLN B 1 252 ? -18.703 -23.047 -14.539 1 97.69 252 GLN B CA 1
ATOM 5250 C C . GLN B 1 252 ? -18.578 -23.609 -15.953 1 97.69 252 GLN B C 1
ATOM 5252 O O . GLN B 1 252 ? -19.375 -23.297 -16.828 1 97.69 252 GLN B O 1
ATOM 5257 N N . VAL B 1 253 ? -17.594 -24.438 -16.203 1 96.81 253 VAL B N 1
ATOM 5258 C CA . VAL B 1 253 ? -17.438 -25.062 -17.516 1 96.81 253 VAL B CA 1
ATOM 5259 C C . VAL B 1 253 ? -18.625 -25.984 -17.781 1 96.81 253 VAL B C 1
ATOM 5261 O O . VAL B 1 253 ? -19.156 -26.016 -18.891 1 96.81 253 VAL B O 1
ATOM 5264 N N . GLY B 1 254 ? -18.984 -26.797 -16.766 1 97.06 254 GLY B N 1
ATOM 5265 C CA . GLY B 1 254 ? -20.156 -27.656 -16.906 1 97.06 254 GLY B CA 1
ATOM 5266 C C . GLY B 1 254 ? -21.391 -26.891 -17.328 1 97.06 254 GLY B C 1
ATOM 5267 O O . GLY B 1 254 ? -22.141 -27.359 -18.203 1 97.06 254 GLY B O 1
ATOM 5268 N N . GLU B 1 255 ? -21.516 -25.734 -16.75 1 96.5 255 GLU B N 1
ATOM 5269 C CA . GLU B 1 255 ? -22.688 -24.906 -17.047 1 96.5 255 GLU B CA 1
ATOM 5270 C C . GLU B 1 255 ? -22.703 -24.516 -18.531 1 96.5 255 GLU B C 1
ATOM 5272 O O . GLU B 1 255 ? -23.781 -24.438 -19.141 1 96.5 255 GLU B O 1
ATOM 5277 N N . ILE B 1 256 ? -21.641 -24.234 -19.094 1 95.12 256 ILE B N 1
ATOM 5278 C CA . ILE B 1 256 ? -21.547 -23.891 -20.5 1 95.12 256 ILE B CA 1
ATOM 5279 C C . ILE B 1 256 ? -22.109 -25.031 -21.344 1 95.12 256 ILE B C 1
ATOM 5281 O O . ILE B 1 256 ? -22.703 -24.781 -22.406 1 95.12 256 ILE B O 1
ATOM 5285 N N . PHE B 1 257 ? -21.984 -26.25 -20.891 1 95.25 257 PHE B N 1
ATOM 5286 C CA . PHE B 1 257 ? -22.391 -27.406 -21.688 1 95.25 257 PHE B CA 1
ATOM 5287 C C . PHE B 1 257 ? -23.703 -28 -21.156 1 95.25 257 PHE B C 1
ATOM 5289 O O . PHE B 1 257 ? -24.031 -29.141 -21.438 1 95.25 257 PHE B O 1
ATOM 5296 N N . GLY B 1 258 ? -24.375 -27.281 -20.281 1 95.69 258 GLY B N 1
ATOM 5297 C CA . GLY B 1 258 ? -25.719 -27.641 -19.828 1 95.69 258 GLY B CA 1
ATOM 5298 C C . GLY B 1 258 ? -25.719 -28.578 -18.641 1 95.69 258 GLY B C 1
ATOM 5299 O O . GLY B 1 258 ? -26.75 -29.172 -18.312 1 95.69 258 GLY B O 1
ATOM 5300 N N . GLU B 1 259 ? -24.531 -28.812 -18.016 1 96.56 259 GLU B N 1
ATOM 5301 C CA . GLU B 1 259 ? -24.453 -29.641 -16.812 1 96.56 259 GLU B CA 1
ATOM 5302 C C . GLU B 1 259 ? -24.75 -28.797 -15.562 1 96.56 259 GLU B C 1
ATOM 5304 O O . GLU B 1 259 ? -24.344 -27.641 -15.477 1 96.56 259 GLU B O 1
ATOM 5309 N N . ASP B 1 260 ? -25.438 -29.359 -14.586 1 95.94 260 ASP B N 1
ATOM 5310 C CA . ASP B 1 260 ? -25.688 -28.672 -13.32 1 95.94 260 ASP B CA 1
ATOM 5311 C C . ASP B 1 260 ? -24.828 -29.266 -12.203 1 95.94 260 ASP B C 1
ATOM 5313 O O . ASP B 1 260 ? -25.359 -29.703 -11.172 1 95.94 260 ASP B O 1
ATOM 5317 N N . PHE B 1 261 ? -23.594 -29.172 -12.32 1 96.44 261 PHE B N 1
ATOM 5318 C CA . PHE B 1 261 ? -22.688 -29.703 -11.32 1 96.44 261 PHE B CA 1
ATOM 5319 C C . PHE B 1 261 ? -22.844 -28.969 -10 1 96.44 261 PHE B C 1
ATOM 5321 O O . PHE B 1 261 ? -22.578 -29.531 -8.93 1 96.44 261 PHE B O 1
ATOM 5328 N N . ALA B 1 262 ? -23.281 -27.672 -10.109 1 95.94 262 ALA B N 1
ATOM 5329 C CA . ALA B 1 262 ? -23.469 -26.891 -8.891 1 95.94 262 ALA B CA 1
ATOM 5330 C C . ALA B 1 262 ? -24.453 -27.594 -7.949 1 95.94 262 ALA B C 1
ATOM 5332 O O . ALA B 1 262 ? -24.234 -27.625 -6.734 1 95.94 262 ALA B O 1
ATOM 5333 N N . ALA B 1 263 ? -25.484 -28.031 -8.43 1 95.25 263 ALA B N 1
ATOM 5334 C CA . ALA B 1 263 ? -26.484 -28.734 -7.625 1 95.25 263 ALA B CA 1
ATOM 5335 C C . ALA B 1 263 ? -25.891 -29.984 -6.996 1 95.25 263 ALA B C 1
ATOM 5337 O O . ALA B 1 263 ? -26.203 -30.328 -5.848 1 95.25 263 ALA B O 1
ATOM 5338 N N . ASP B 1 264 ? -25.109 -30.703 -7.766 1 93.88 264 ASP B N 1
ATOM 5339 C CA . ASP B 1 264 ? -24.484 -31.922 -7.273 1 93.88 264 ASP B CA 1
ATOM 5340 C C . ASP B 1 264 ? -23.562 -31.625 -6.094 1 93.88 264 ASP B C 1
ATOM 5342 O O . ASP B 1 264 ? -23.609 -32.312 -5.07 1 93.88 264 ASP B O 1
ATOM 5346 N N . PHE B 1 265 ? -22.75 -30.641 -6.262 1 94.62 265 PHE B N 1
ATOM 5347 C CA . PHE B 1 265 ? -21.812 -30.281 -5.203 1 94.62 265 PHE B CA 1
ATOM 5348 C C . PHE B 1 265 ? -22.562 -29.75 -3.982 1 94.62 265 PHE B C 1
ATOM 5350 O O . PHE B 1 265 ? -22.172 -30.016 -2.846 1 94.62 265 PHE B O 1
ATOM 5357 N N . LYS B 1 266 ? -23.609 -28.953 -4.16 1 92.88 266 LYS B N 1
ATOM 5358 C CA . LYS B 1 266 ? -24.438 -28.453 -3.068 1 92.88 266 LYS B CA 1
ATOM 5359 C C . LYS B 1 266 ? -25.078 -29.609 -2.303 1 92.88 266 LYS B C 1
ATOM 5361 O O . LYS B 1 266 ? -25.172 -29.562 -1.074 1 92.88 266 LYS B O 1
ATOM 5366 N N . ALA B 1 267 ? -25.516 -30.531 -2.998 1 89.62 267 ALA B N 1
ATOM 5367 C CA . ALA B 1 267 ? -26.125 -31.703 -2.381 1 89.62 267 ALA B CA 1
ATOM 5368 C C . ALA B 1 267 ? -25.125 -32.469 -1.511 1 89.62 267 ALA B C 1
ATOM 5370 O O . ALA B 1 267 ? -25.469 -32.938 -0.423 1 89.62 267 ALA B O 1
ATOM 5371 N N . LEU B 1 268 ? -24 -32.625 -2.057 1 88.75 268 LEU B N 1
ATOM 5372 C CA . LEU B 1 268 ? -22.953 -33.281 -1.291 1 88.75 268 LEU B CA 1
ATOM 5373 C C . LEU B 1 268 ? -22.656 -32.531 0.003 1 88.75 268 LEU B C 1
ATOM 5375 O O . LEU B 1 268 ? -22.453 -33.156 1.053 1 88.75 268 LEU B O 1
ATOM 5379 N N . LYS B 1 269 ? -22.562 -31.203 -0.117 1 82.94 269 LYS B N 1
ATOM 5380 C CA . LYS B 1 269 ? -22.281 -30.359 1.046 1 82.94 269 LYS B CA 1
ATOM 5381 C C . LYS B 1 269 ? -23.422 -30.438 2.062 1 82.94 269 LYS B C 1
ATOM 5383 O O . LYS B 1 269 ? -23.172 -30.516 3.27 1 82.94 269 LYS B O 1
ATOM 5388 N N . ARG B 1 270 ? -24.625 -30.422 1.642 1 77.75 270 ARG B N 1
ATOM 5389 C CA . ARG B 1 270 ? -25.812 -30.516 2.498 1 77.75 270 ARG B CA 1
ATOM 5390 C C . ARG B 1 270 ? -25.875 -31.859 3.219 1 77.75 270 ARG B C 1
ATOM 5392 O O . ARG B 1 270 ? -26.281 -31.922 4.375 1 77.75 270 ARG B O 1
ATOM 5399 N N . GLY B 1 271 ? -25.422 -32.75 2.441 1 71.38 271 GLY B N 1
ATOM 5400 C CA . GLY B 1 271 ? -25.453 -34.094 3.002 1 71.38 271 GLY B CA 1
ATOM 5401 C C . GLY B 1 271 ? -24.281 -34.375 3.904 1 71.38 271 GLY B C 1
ATOM 5402 O O . GLY B 1 271 ? -24.156 -35.5 4.434 1 71.38 271 GLY B O 1
ATOM 5403 N N . ARG B 1 272 ? -23.516 -33.5 4.078 1 68.69 272 ARG B N 1
ATOM 5404 C CA . ARG B 1 272 ? -22.328 -33.656 4.895 1 68.69 272 ARG B CA 1
ATOM 5405 C C . ARG B 1 272 ? -21.516 -34.844 4.457 1 68.69 272 ARG B C 1
ATOM 5407 O O . ARG B 1 272 ? -21.047 -35.625 5.293 1 68.69 272 ARG B O 1
ATOM 5414 N N . ALA B 1 273 ? -21.625 -35.062 3.098 1 74.25 273 ALA B N 1
ATOM 5415 C CA . ALA B 1 273 ? -20.891 -36.188 2.545 1 74.25 273 ALA B CA 1
ATOM 5416 C C . ALA B 1 273 ? -19.391 -36.031 2.766 1 74.25 273 ALA B C 1
ATOM 5418 O O . ALA B 1 273 ? -18.875 -34.906 2.832 1 74.25 273 ALA B O 1
ATOM 5419 N N . GLY B 1 274 ? -18.672 -37.125 2.834 1 83.19 274 GLY B N 1
ATOM 5420 C CA . GLY B 1 274 ? -17.266 -37.125 3.191 1 83.19 274 GLY B CA 1
ATOM 5421 C C . GLY B 1 274 ? -16.344 -36.969 1.994 1 83.19 274 GLY B C 1
ATOM 5422 O O . GLY B 1 274 ? -16.797 -36.656 0.89 1 83.19 274 GLY B O 1
ATOM 5423 N N . ALA B 1 275 ? -15.125 -37.094 2.232 1 89.5 275 ALA B N 1
ATOM 5424 C CA . ALA B 1 275 ? -14.062 -36.906 1.247 1 89.5 275 ALA B CA 1
ATOM 5425 C C . ALA B 1 275 ? -14.195 -37.906 0.101 1 89.5 275 ALA B C 1
ATOM 5427 O O . ALA B 1 275 ? -13.922 -37.562 -1.055 1 89.5 275 ALA B O 1
ATOM 5428 N N . GLU B 1 276 ? -14.641 -39.062 0.394 1 92.75 276 GLU B N 1
ATOM 5429 C CA . GLU B 1 276 ? -14.773 -40.094 -0.623 1 92.75 276 GLU B CA 1
ATOM 5430 C C . GLU B 1 276 ? -15.836 -39.75 -1.651 1 92.75 276 GLU B C 1
ATOM 5432 O O . GLU B 1 276 ? -15.648 -39.938 -2.852 1 92.75 276 GLU B O 1
ATOM 5437 N N . SER B 1 277 ? -16.922 -39.219 -1.166 1 94.19 277 SER B N 1
ATOM 5438 C CA . SER B 1 277 ? -18.016 -38.812 -2.055 1 94.19 277 SER B CA 1
ATOM 5439 C C . SER B 1 277 ? -17.578 -37.625 -2.918 1 94.19 277 SER B C 1
ATOM 5441 O O . SER B 1 277 ? -17.969 -37.531 -4.086 1 94.19 277 SER B O 1
ATOM 5443 N N . LEU B 1 278 ? -16.891 -36.75 -2.318 1 95.38 278 LEU B N 1
ATOM 5444 C CA . LEU B 1 278 ? -16.375 -35.625 -3.08 1 95.38 278 LEU B CA 1
ATOM 5445 C C . LEU B 1 278 ? -15.438 -36.094 -4.188 1 95.38 278 LEU B C 1
ATOM 5447 O O . LEU B 1 278 ? -15.523 -35.625 -5.324 1 95.38 278 LEU B O 1
ATOM 5451 N N . ASP B 1 279 ? -14.539 -37 -3.848 1 97 279 ASP B N 1
ATOM 5452 C CA . ASP B 1 279 ? -13.625 -37.562 -4.832 1 97 279 ASP B CA 1
ATOM 5453 C C . ASP B 1 279 ? -14.391 -38.188 -6.004 1 97 279 ASP B C 1
ATOM 5455 O O . ASP B 1 279 ? -14.062 -37.938 -7.168 1 97 279 ASP B O 1
ATOM 5459 N N . ALA B 1 280 ? -15.383 -38.969 -5.715 1 97.25 280 ALA B N 1
ATOM 5460 C CA . ALA B 1 280 ? -16.188 -39.625 -6.742 1 97.25 280 ALA B CA 1
ATOM 5461 C C . ALA B 1 280 ? -16.875 -38.625 -7.645 1 97.25 280 ALA B C 1
ATOM 5463 O O . ALA B 1 280 ? -16.922 -38.781 -8.867 1 97.25 280 ALA B O 1
ATOM 5464 N N . LEU B 1 281 ? -17.438 -37.625 -7.023 1 97.44 281 LEU B N 1
ATOM 5465 C CA . LEU B 1 281 ? -18.141 -36.594 -7.789 1 97.44 281 LEU B CA 1
ATOM 5466 C C . LEU B 1 281 ? -17.188 -35.812 -8.695 1 97.44 281 LEU B C 1
ATOM 5468 O O . LEU B 1 281 ? -17.5 -35.594 -9.859 1 97.44 281 LEU B O 1
ATOM 5472 N N . VAL B 1 282 ? -16.062 -35.406 -8.18 1 98.25 282 VAL B N 1
ATOM 5473 C CA . VAL B 1 282 ? -15.094 -34.656 -8.969 1 98.25 282 VAL B CA 1
ATOM 5474 C C . VAL B 1 282 ? -14.625 -35.5 -10.148 1 98.25 282 VAL B C 1
ATOM 5476 O O . VAL B 1 282 ? -14.539 -35 -11.273 1 98.25 282 VAL B O 1
ATOM 5479 N N . ARG B 1 283 ? -14.336 -36.812 -9.953 1 98.38 283 ARG B N 1
ATOM 5480 C CA . ARG B 1 283 ? -13.914 -37.719 -11.023 1 98.38 283 ARG B CA 1
ATOM 5481 C C . ARG B 1 283 ? -14.953 -37.781 -12.133 1 98.38 283 ARG B C 1
ATOM 5483 O O . ARG B 1 283 ? -14.617 -37.688 -13.312 1 98.38 283 ARG B O 1
ATOM 5490 N N . LYS B 1 284 ? -16.156 -37.875 -11.695 1 97.94 284 LYS B N 1
ATOM 5491 C CA . LYS B 1 284 ? -17.25 -37.938 -12.656 1 97.94 284 LYS B CA 1
ATOM 5492 C C . LYS B 1 284 ? -17.344 -36.656 -13.461 1 97.94 284 LYS B C 1
ATOM 5494 O O . LYS B 1 284 ? -17.469 -36.688 -14.688 1 97.94 284 LYS B O 1
ATOM 5499 N N . CYS B 1 285 ? -17.344 -35.562 -12.797 1 98.31 285 CYS B N 1
ATOM 5500 C CA . CYS B 1 285 ? -17.5 -34.25 -13.438 1 98.31 285 CYS B CA 1
ATOM 5501 C C . CYS B 1 285 ? -16.359 -33.969 -14.414 1 98.31 285 CYS B C 1
ATOM 5503 O O . CYS B 1 285 ? -16.609 -33.562 -15.547 1 98.31 285 CYS B O 1
ATOM 5505 N N . ILE B 1 286 ? -15.117 -34.219 -14 1 98.12 286 ILE B N 1
ATOM 5506 C CA . ILE B 1 286 ? -13.992 -33.875 -14.852 1 98.12 286 ILE B CA 1
ATOM 5507 C C . ILE B 1 286 ? -13.914 -34.812 -16.047 1 98.12 286 ILE B C 1
ATOM 5509 O O . ILE B 1 286 ? -13.477 -34.438 -17.125 1 98.12 286 ILE B O 1
ATOM 5513 N N . ALA B 1 287 ? -14.328 -36.125 -15.891 1 97.94 287 ALA B N 1
ATOM 5514 C CA . ALA B 1 287 ? -14.43 -37.031 -17.031 1 97.94 287 ALA B CA 1
ATOM 5515 C C . ALA B 1 287 ? -15.375 -36.5 -18.094 1 97.94 287 ALA B C 1
ATOM 5517 O O . ALA B 1 287 ? -15.078 -36.562 -19.281 1 97.94 287 ALA B O 1
ATOM 5518 N N . LYS B 1 288 ? -16.5 -36 -17.641 1 97.56 288 LYS B N 1
ATOM 5519 C CA . LYS B 1 288 ? -17.469 -35.406 -18.562 1 97.56 288 LYS B CA 1
ATOM 5520 C C . LYS B 1 288 ? -16.891 -34.156 -19.25 1 97.56 288 LYS B C 1
ATOM 5522 O O . LYS B 1 288 ? -17.062 -34 -20.453 1 97.56 288 LYS B O 1
ATOM 5527 N N . LEU B 1 289 ? -16.312 -33.312 -18.469 1 97.88 289 LEU B N 1
ATOM 5528 C CA . LEU B 1 289 ? -15.727 -32.094 -19.016 1 97.88 289 LEU B CA 1
ATOM 5529 C C . LEU B 1 289 ? -14.688 -32.406 -20.078 1 97.88 289 LEU B C 1
ATOM 5531 O O . LEU B 1 289 ? -14.562 -31.688 -21.062 1 97.88 289 LEU B O 1
ATOM 5535 N N . GLN B 1 290 ? -13.891 -33.469 -19.797 1 97.06 290 GLN B N 1
ATOM 5536 C CA . GLN B 1 290 ? -12.867 -33.875 -20.75 1 97.06 290 GLN B CA 1
ATOM 5537 C C . GLN B 1 290 ? -13.469 -34.125 -22.125 1 97.06 290 GLN B C 1
ATOM 5539 O O . GLN B 1 290 ? -12.938 -33.688 -23.141 1 97.06 290 GLN B O 1
ATOM 5544 N N . LEU B 1 291 ? -14.531 -34.812 -22.156 1 96.56 291 LEU B N 1
ATOM 5545 C CA . LEU B 1 291 ? -15.227 -35.125 -23.406 1 96.56 291 LEU B CA 1
ATOM 5546 C C . LEU B 1 291 ? -15.75 -33.844 -24.062 1 96.56 291 LEU B C 1
ATOM 5548 O O . LEU B 1 291 ? -15.578 -33.625 -25.266 1 96.56 291 LEU B O 1
ATOM 5552 N N . TYR B 1 292 ? -16.359 -33.031 -23.25 1 96 292 TYR B N 1
ATOM 5553 C CA . TYR B 1 292 ? -16.938 -31.781 -23.766 1 96 292 TYR B CA 1
ATOM 5554 C C . TYR B 1 292 ? -15.852 -30.891 -24.359 1 96 292 TYR B C 1
ATOM 5556 O O . TYR B 1 292 ? -16.094 -30.172 -25.328 1 96 292 TYR B O 1
ATOM 5564 N N . LEU B 1 293 ? -14.656 -30.953 -23.812 1 96.62 293 LEU B N 1
ATOM 5565 C CA . LEU B 1 293 ? -13.578 -30.047 -24.219 1 96.62 293 LEU B CA 1
ATOM 5566 C C . LEU B 1 293 ? -12.711 -30.688 -25.297 1 96.62 293 LEU B C 1
ATOM 5568 O O . LEU B 1 293 ? -11.711 -30.094 -25.719 1 96.62 293 LEU B O 1
ATOM 5572 N N . GLY B 1 294 ? -13.031 -31.891 -25.719 1 95.44 294 GLY B N 1
ATOM 5573 C CA . GLY B 1 294 ? -12.445 -32.531 -26.891 1 95.44 294 GLY B CA 1
ATOM 5574 C C . GLY B 1 294 ? -11.117 -33.188 -26.594 1 95.44 294 GLY B C 1
ATOM 5575 O O . GLY B 1 294 ? -10.266 -33.312 -27.484 1 95.44 294 GLY B O 1
ATOM 5576 N N . ASN B 1 295 ? -10.875 -33.562 -25.281 1 94.12 295 ASN B N 1
ATOM 5577 C CA . ASN B 1 295 ? -9.656 -34.25 -24.906 1 94.12 295 ASN B CA 1
ATOM 5578 C C . ASN B 1 295 ? -8.414 -33.531 -25.406 1 94.12 295 ASN B C 1
ATOM 5580 O O . ASN B 1 295 ? -7.512 -34.156 -25.969 1 94.12 295 ASN B O 1
ATOM 5584 N N . ARG B 1 296 ? -8.391 -32.25 -25.219 1 94.12 296 ARG B N 1
ATOM 5585 C CA . ARG B 1 296 ? -7.352 -31.438 -25.812 1 94.12 296 ARG B CA 1
ATOM 5586 C C . ARG B 1 296 ? -6.188 -31.234 -24.859 1 94.12 296 ARG B C 1
ATOM 5588 O O . ARG B 1 296 ? -5.098 -30.828 -25.266 1 94.12 296 ARG B O 1
ATOM 5595 N N . THR B 1 297 ? -6.383 -31.5 -23.594 1 94.69 297 THR B N 1
ATOM 5596 C CA . THR B 1 297 ? -5.367 -31.297 -22.578 1 94.69 297 THR B CA 1
ATOM 5597 C C . THR B 1 297 ? -5.641 -32.156 -21.359 1 94.69 297 THR B C 1
ATOM 5599 O O . THR B 1 297 ? -6.691 -32.812 -21.266 1 94.69 297 THR B O 1
ATOM 5602 N N . ASN B 1 298 ? -4.633 -32.375 -20.5 1 95.88 298 ASN B N 1
ATOM 5603 C CA . ASN B 1 298 ? -4.883 -32.969 -19.188 1 95.88 298 ASN B CA 1
ATOM 5604 C C . ASN B 1 298 ? -5.516 -31.969 -18.234 1 95.88 298 ASN B C 1
ATOM 5606 O O . ASN B 1 298 ? -5.074 -30.828 -18.141 1 95.88 298 ASN B O 1
ATOM 5610 N N . ILE B 1 299 ? -6.57 -32.375 -17.5 1 97.69 299 ILE B N 1
ATOM 5611 C CA . ILE B 1 299 ? -7.281 -31.5 -16.578 1 97.69 299 ILE B CA 1
ATOM 5612 C C . ILE B 1 299 ? -7.055 -31.969 -15.141 1 97.69 299 ILE B C 1
ATOM 5614 O O . ILE B 1 299 ? -7.242 -33.156 -14.828 1 97.69 299 ILE B O 1
ATOM 5618 N N . ALA B 1 300 ? -6.629 -31.062 -14.312 1 98.31 300 ALA B N 1
ATOM 5619 C CA . ALA B 1 300 ? -6.359 -31.406 -12.914 1 98.31 300 ALA B CA 1
ATOM 5620 C C . ALA B 1 300 ? -7.223 -30.562 -11.977 1 98.31 300 ALA B C 1
ATOM 5622 O O . ALA B 1 300 ? -7.527 -29.406 -12.273 1 98.31 300 ALA B O 1
ATOM 5623 N N . VAL B 1 301 ? -7.613 -31.109 -10.805 1 98.38 301 VAL B N 1
ATOM 5624 C CA . VAL B 1 301 ? -8.352 -30.438 -9.727 1 98.38 301 VAL B CA 1
ATOM 5625 C C . VAL B 1 301 ? -7.75 -30.828 -8.383 1 98.38 301 VAL B C 1
ATOM 5627 O O . VAL B 1 301 ? -7.555 -32 -8.094 1 98.38 301 VAL B O 1
ATOM 5630 N N . THR B 1 302 ? -7.414 -29.828 -7.605 1 96.69 302 THR B N 1
ATOM 5631 C CA . THR B 1 302 ? -7.008 -30.094 -6.23 1 96.69 302 THR B CA 1
ATOM 5632 C C . THR B 1 302 ? -8.219 -30.125 -5.305 1 96.69 302 THR B C 1
ATOM 5634 O O . THR B 1 302 ? -9.148 -29.328 -5.465 1 96.69 302 THR B O 1
ATOM 5637 N N . CYS B 1 303 ? -8.234 -31.078 -4.387 1 95.19 303 CYS B N 1
ATOM 5638 C CA . CYS B 1 303 ? -9.367 -31.297 -3.494 1 95.19 303 CYS B CA 1
ATOM 5639 C C . CYS B 1 303 ? -8.945 -31.188 -2.033 1 95.19 303 CYS B C 1
ATOM 5641 O O . CYS B 1 303 ? -7.812 -31.547 -1.69 1 95.19 303 CYS B O 1
ATOM 5643 N N . LYS B 1 304 ? -9.82 -30.672 -1.303 1 91.44 304 LYS B N 1
ATOM 5644 C CA . LYS B 1 304 ? -9.68 -30.656 0.151 1 91.44 304 LYS B CA 1
ATOM 5645 C C . LYS B 1 304 ? -11.031 -30.875 0.832 1 91.44 304 LYS B C 1
ATOM 5647 O O . LYS B 1 304 ? -12.07 -30.469 0.312 1 91.44 304 LYS B O 1
ATOM 5652 N N . ALA B 1 305 ? -11.062 -31.562 1.941 1 89.06 305 ALA B N 1
ATOM 5653 C CA . ALA B 1 305 ? -12.273 -31.797 2.729 1 89.06 305 ALA B CA 1
ATOM 5654 C C . ALA B 1 305 ? -11.945 -31.891 4.219 1 89.06 305 ALA B C 1
ATOM 5656 O O . ALA B 1 305 ? -10.922 -32.469 4.602 1 89.06 305 ALA B O 1
ATOM 5657 N N . ARG B 1 306 ? -12.797 -31.172 4.988 1 80.69 306 ARG B N 1
ATOM 5658 C CA . ARG B 1 306 ? -12.641 -31.281 6.438 1 80.69 306 ARG B CA 1
ATOM 5659 C C . ARG B 1 306 ? -13.102 -32.656 6.93 1 80.69 306 ARG B C 1
ATOM 5661 O O . ARG B 1 306 ? -14.102 -33.188 6.449 1 80.69 306 ARG B O 1
ATOM 5668 N N . ASP B 1 307 ? -12.219 -33.375 7.488 1 71.06 307 ASP B N 1
ATOM 5669 C CA . ASP B 1 307 ? -12.586 -34.656 8.094 1 71.06 307 ASP B CA 1
ATOM 5670 C C . ASP B 1 307 ? -12.93 -34.469 9.57 1 71.06 307 ASP B C 1
ATOM 5672 O O . ASP B 1 307 ? -12.094 -34 10.359 1 71.06 307 ASP B O 1
ATOM 5676 N N . VAL B 1 308 ? -14.242 -34.375 9.93 1 59.41 308 VAL B N 1
ATOM 5677 C CA . VAL B 1 308 ? -14.656 -34.219 11.32 1 59.41 308 VAL B CA 1
ATOM 5678 C C . VAL B 1 308 ? -14.555 -35.562 12.047 1 59.41 308 VAL B C 1
ATOM 5680 O O . VAL B 1 308 ? -14.977 -35.688 13.195 1 59.41 308 VAL B O 1
ATOM 5683 N N . SER B 1 309 ? -14.164 -36.562 11.352 1 51.66 309 SER B N 1
ATOM 5684 C CA . SER B 1 309 ? -14.281 -37.875 12.016 1 51.66 309 SER B CA 1
ATOM 5685 C C . SER B 1 309 ? -13.617 -37.844 13.391 1 51.66 309 SER B C 1
ATOM 5687 O O . SER B 1 309 ? -14.148 -38.406 14.352 1 51.66 309 SER B O 1
ATOM 5689 N N . ASP B 1 310 ? -12.273 -37.844 13.422 1 47.97 310 ASP B N 1
ATOM 5690 C CA . ASP B 1 310 ? -11.609 -38.312 14.641 1 47.97 310 ASP B CA 1
ATOM 5691 C C . ASP B 1 310 ? -11.391 -37.156 15.609 1 47.97 310 ASP B C 1
ATOM 5693 O O . ASP B 1 310 ? -10.5 -37.188 16.453 1 47.97 310 ASP B O 1
ATOM 5697 N N . GLY B 1 311 ? -12.289 -36.125 15.656 1 51.38 311 GLY B N 1
ATOM 5698 C CA . GLY B 1 311 ? -12.188 -35.094 16.703 1 51.38 311 GLY B CA 1
ATOM 5699 C C . GLY B 1 311 ? -11.336 -33.906 16.297 1 51.38 311 GLY B C 1
ATOM 5700 O O . GLY B 1 311 ? -11.609 -32.781 16.703 1 51.38 311 GLY B O 1
ATOM 5701 N N . LEU B 1 312 ? -10.086 -34.125 15.945 1 53.62 312 LEU B N 1
ATOM 5702 C CA . LEU B 1 312 ? -9.289 -32.938 15.641 1 53.62 312 LEU B CA 1
ATOM 5703 C C . LEU B 1 312 ? -9.531 -32.469 14.219 1 53.62 312 LEU B C 1
ATOM 5705 O O . LEU B 1 312 ? -9.523 -33.281 13.281 1 53.62 312 LEU B O 1
ATOM 5709 N N . PRO B 1 313 ? -10.023 -31.312 14.062 1 59.84 313 PRO B N 1
ATOM 5710 C CA . PRO B 1 313 ? -10.383 -30.828 12.727 1 59.84 313 PRO B CA 1
ATOM 5711 C C . PRO B 1 313 ? -9.211 -30.891 11.75 1 59.84 313 PRO B C 1
ATOM 5713 O O . PRO B 1 313 ? -8.234 -30.156 11.891 1 59.84 313 PRO B O 1
ATOM 5716 N N . GLN B 1 314 ? -8.992 -32.094 11.148 1 78.19 314 GLN B N 1
ATOM 5717 C CA . GLN B 1 314 ? -7.973 -32.219 10.109 1 78.19 314 GLN B CA 1
ATOM 5718 C C . GLN B 1 314 ? -8.57 -32.062 8.719 1 78.19 314 GLN B C 1
ATOM 5720 O O . GLN B 1 314 ? -9.758 -32.312 8.516 1 78.19 314 GLN B O 1
ATOM 5725 N N . GLN B 1 315 ? -7.848 -31.422 7.918 1 86.88 315 GLN B N 1
ATOM 5726 C CA . GLN B 1 315 ? -8.211 -31.312 6.508 1 86.88 315 GLN B CA 1
ATOM 5727 C C . GLN B 1 315 ? -7.484 -32.375 5.668 1 86.88 315 GLN B C 1
ATOM 5729 O O . GLN B 1 315 ? -6.301 -32.625 5.879 1 86.88 315 GLN B O 1
ATOM 5734 N N . LEU B 1 316 ? -8.266 -33.094 4.875 1 91.19 316 LEU B N 1
ATOM 5735 C CA . LEU B 1 316 ? -7.688 -34.031 3.92 1 91.19 316 LEU B CA 1
ATOM 5736 C C . LEU B 1 316 ? -7.453 -33.344 2.57 1 91.19 316 LEU B C 1
ATOM 5738 O O . LEU B 1 316 ? -8.297 -32.594 2.098 1 91.19 316 LEU B O 1
ATOM 5742 N N . ARG B 1 317 ? -6.328 -33.688 2.02 1 94.75 317 ARG B N 1
ATOM 5743 C CA . ARG B 1 317 ? -5.988 -33.125 0.712 1 94.75 317 ARG B CA 1
ATOM 5744 C C . ARG B 1 317 ? -5.66 -34.219 -0.283 1 94.75 317 ARG B C 1
ATOM 5746 O O . ARG B 1 317 ? -4.973 -35.188 0.058 1 94.75 317 ARG B O 1
ATOM 5753 N N . TRP B 1 318 ? -6.117 -34.156 -1.465 1 97.19 318 TRP B N 1
ATOM 5754 C CA . TRP B 1 318 ? -5.797 -35 -2.596 1 97.19 318 TRP B CA 1
ATOM 5755 C C . TRP B 1 318 ? -6.074 -34.312 -3.918 1 97.19 318 TRP B C 1
ATOM 5757 O O . TRP B 1 318 ? -6.371 -33.125 -3.939 1 97.19 318 TRP B O 1
ATOM 5767 N N . SER B 1 319 ? -5.883 -34.969 -5.008 1 98.62 319 SER B N 1
ATOM 5768 C CA . SER B 1 319 ? -6.141 -34.375 -6.312 1 98.62 319 SER B CA 1
ATOM 5769 C C . SER B 1 319 ? -6.68 -35.406 -7.301 1 98.62 319 SER B C 1
ATOM 5771 O O . SER B 1 319 ? -6.586 -36.594 -7.059 1 98.62 319 SER B O 1
ATOM 5773 N N . VAL B 1 320 ? -7.324 -34.906 -8.289 1 98.69 320 VAL B N 1
ATOM 5774 C CA . VAL B 1 320 ? -7.883 -35.688 -9.383 1 98.69 320 VAL B CA 1
ATOM 5775 C C . VAL B 1 320 ? -7.41 -35.156 -10.719 1 98.69 320 VAL B C 1
ATOM 5777 O O . VAL B 1 320 ? -7.371 -33.938 -10.922 1 98.69 320 VAL B O 1
ATOM 5780 N N . VAL B 1 321 ? -7 -36.031 -11.617 1 97.88 321 VAL B N 1
ATOM 5781 C CA . VAL B 1 321 ? -6.57 -35.656 -12.945 1 97.88 321 VAL B CA 1
ATOM 5782 C C . VAL B 1 321 ? -7.277 -36.5 -14 1 97.88 321 VAL B C 1
ATOM 5784 O O . VAL B 1 321 ? -7.398 -37.719 -13.844 1 97.88 321 VAL B O 1
ATOM 5787 N N . CYS B 1 322 ? -7.855 -35.875 -14.984 1 97.62 322 CYS B N 1
ATOM 5788 C CA . CYS B 1 322 ? -8.305 -36.562 -16.188 1 97.62 322 CYS B CA 1
ATOM 5789 C C . CYS B 1 322 ? -7.32 -36.344 -17.328 1 97.62 322 CYS B C 1
ATOM 5791 O O . CYS B 1 322 ? -7.156 -35.25 -17.812 1 97.62 322 CYS B O 1
ATOM 5793 N N . LEU B 1 323 ? -6.734 -37.406 -17.734 1 95.44 323 LEU B N 1
ATOM 5794 C CA . LEU B 1 323 ? -5.738 -37.344 -18.797 1 95.44 323 LEU B CA 1
ATOM 5795 C C . LEU B 1 323 ? -6.402 -37.125 -20.141 1 95.44 323 LEU B C 1
ATOM 5797 O O . LEU B 1 323 ? -7.582 -37.406 -20.328 1 95.44 323 LEU B O 1
ATOM 5801 N N . LYS B 1 324 ? -5.613 -36.562 -21.016 1 92.62 324 LYS B N 1
ATOM 5802 C CA . LYS B 1 324 ? -6.082 -36.312 -22.375 1 92.62 324 LYS B CA 1
ATOM 5803 C C . LYS B 1 324 ? -6.668 -37.594 -23 1 92.62 324 LYS B C 1
ATOM 5805 O O . LYS B 1 324 ? -7.625 -37.5 -23.766 1 92.62 324 LYS B O 1
ATOM 5810 N N . ALA B 1 325 ? -6.125 -38.719 -22.594 1 90.75 325 ALA B N 1
ATOM 5811 C CA . ALA B 1 325 ? -6.559 -40 -23.125 1 90.75 325 ALA B CA 1
ATOM 5812 C C . ALA B 1 325 ? -7.895 -40.438 -22.516 1 90.75 325 ALA B C 1
ATOM 5814 O O . ALA B 1 325 ? -8.531 -41.375 -23.016 1 90.75 325 ALA B O 1
ATOM 5815 N N . GLY B 1 326 ? -8.328 -39.75 -21.484 1 93.44 326 GLY B N 1
ATOM 5816 C CA . GLY B 1 326 ? -9.633 -40.031 -20.922 1 93.44 326 GLY B CA 1
ATOM 5817 C C . GLY B 1 326 ? -9.562 -40.719 -19.578 1 93.44 326 GLY B C 1
ATOM 5818 O O . GLY B 1 326 ? -10.547 -40.781 -18.844 1 93.44 326 GLY B O 1
ATOM 5819 N N . THR B 1 327 ? -8.406 -41.25 -19.266 1 95.69 327 THR B N 1
ATOM 5820 C CA . THR B 1 327 ? -8.242 -41.969 -17.984 1 95.69 327 THR B CA 1
ATOM 5821 C C . THR B 1 327 ? -8.297 -40.969 -16.828 1 95.69 327 THR B C 1
ATOM 5823 O O . THR B 1 327 ? -7.633 -39.938 -16.844 1 95.69 327 THR B O 1
ATOM 5826 N N . VAL B 1 328 ? -9.055 -41.312 -15.797 1 98.06 328 VAL B N 1
ATOM 5827 C CA . VAL B 1 328 ? -9.156 -40.469 -14.609 1 98.06 328 VAL B CA 1
ATOM 5828 C C . VAL B 1 328 ? -8.32 -41.062 -13.484 1 98.06 328 VAL B C 1
ATOM 5830 O O . VAL B 1 328 ? -8.453 -42.25 -13.156 1 98.06 328 VAL B O 1
ATOM 5833 N N . LEU B 1 329 ? -7.43 -40.312 -12.953 1 98.06 329 LEU B N 1
ATOM 5834 C CA . LEU B 1 329 ? -6.578 -40.688 -11.828 1 98.06 329 LEU B CA 1
ATOM 5835 C C . LEU B 1 329 ? -6.949 -39.875 -10.578 1 98.06 329 LEU B C 1
ATOM 5837 O O . LEU B 1 329 ? -7.305 -38.719 -10.672 1 98.06 329 LEU B O 1
ATOM 5841 N N . SER B 1 330 ? -6.898 -40.5 -9.398 1 98.56 330 SER B N 1
ATOM 5842 C CA . SER B 1 330 ? -7.125 -39.844 -8.117 1 98.56 330 SER B CA 1
ATOM 5843 C C . SER B 1 330 ? -6.082 -40.281 -7.086 1 98.56 330 SER B C 1
ATOM 5845 O O . SER B 1 330 ? -5.734 -41.438 -6.996 1 98.56 330 SER B O 1
ATOM 5847 N N . SER B 1 331 ? -5.613 -39.312 -6.375 1 98.12 331 SER B N 1
ATOM 5848 C CA . SER B 1 331 ? -4.676 -39.625 -5.305 1 98.12 331 SER B CA 1
ATOM 5849 C C . SER B 1 331 ? -5.398 -39.812 -3.975 1 98.12 331 SER B C 1
ATOM 5851 O O . SER B 1 331 ? -4.77 -39.781 -2.914 1 98.12 331 SER B O 1
ATOM 5853 N N . TYR B 1 332 ? -6.672 -39.969 -3.965 1 96.88 332 TYR B N 1
ATOM 5854 C CA . TYR B 1 332 ? -7.488 -40.031 -2.758 1 96.88 332 TYR B CA 1
ATOM 5855 C C . TYR B 1 332 ? -7.012 -41.156 -1.832 1 96.88 332 TYR B C 1
ATOM 5857 O O . TYR B 1 332 ? -7.039 -41 -0.608 1 96.88 332 TYR B O 1
ATOM 5865 N N . ALA B 1 333 ? -6.625 -42.281 -2.375 1 95.31 333 ALA B N 1
ATOM 5866 C CA . ALA B 1 333 ? -6.156 -43.375 -1.561 1 95.31 333 ALA B CA 1
ATOM 5867 C C . ALA B 1 333 ? -4.949 -42.969 -0.721 1 95.31 333 ALA B C 1
ATOM 5869 O O . ALA B 1 333 ? -4.699 -43.562 0.34 1 95.31 333 ALA B O 1
ATOM 5870 N N . ALA B 1 334 ? -4.227 -42.031 -1.188 1 95.75 334 ALA B N 1
ATOM 5871 C CA . ALA B 1 334 ? -3.061 -41.5 -0.477 1 95.75 334 ALA B CA 1
ATOM 5872 C C . ALA B 1 334 ? -3.305 -40.094 0.022 1 95.75 334 ALA B C 1
ATOM 5874 O O . ALA B 1 334 ? -2.385 -39.281 0.055 1 95.75 334 ALA B O 1
ATOM 5875 N N . ARG B 1 335 ? -4.508 -39.75 0.328 1 94.88 335 ARG B N 1
ATOM 5876 C CA . ARG B 1 335 ? -4.859 -38.438 0.8 1 94.88 335 ARG B CA 1
ATOM 5877 C C . ARG B 1 335 ? -4.008 -38.031 2 1 94.88 335 ARG B C 1
ATOM 5879 O O . ARG B 1 335 ? -3.693 -38.875 2.85 1 94.88 335 ARG B O 1
ATOM 5886 N N . VAL B 1 336 ? -3.65 -36.75 2.051 1 94.19 336 VAL B N 1
ATOM 5887 C CA . VAL B 1 336 ? -2.738 -36.25 3.07 1 94.19 336 VAL B CA 1
ATOM 5888 C C . VAL B 1 336 ? -3.527 -35.531 4.156 1 94.19 336 VAL B C 1
ATOM 5890 O O . VAL B 1 336 ? -4.16 -34.5 3.889 1 94.19 336 VAL B O 1
ATOM 5893 N N . PRO B 1 337 ? -3.492 -36 5.371 1 90.12 337 PRO B N 1
ATOM 5894 C CA . PRO B 1 337 ? -4.059 -35.219 6.477 1 90.12 337 PRO B CA 1
ATOM 5895 C C . PRO B 1 337 ? -3.178 -34.062 6.883 1 90.12 337 PRO B C 1
ATOM 5897 O O . PRO B 1 337 ? -1.951 -34.156 6.906 1 90.12 337 PRO B O 1
ATOM 5900 N N . GLN B 1 338 ? -3.832 -32.938 7.062 1 86.38 338 GLN B N 1
ATOM 5901 C CA . GLN B 1 338 ? -3.027 -31.766 7.438 1 86.38 338 GLN B CA 1
ATOM 5902 C C . GLN B 1 338 ? -3.779 -30.875 8.414 1 86.38 338 GLN B C 1
ATOM 5904 O O . GLN B 1 338 ? -5.012 -30.875 8.445 1 86.38 338 GLN B O 1
ATOM 5909 N N . GLU B 1 339 ? -3.016 -30.172 9.242 1 81.25 339 GLU B N 1
ATOM 5910 C CA . GLU B 1 339 ? -3.498 -29.031 10.031 1 81.25 339 GLU B CA 1
ATOM 5911 C C . GLU B 1 339 ? -3.174 -27.719 9.352 1 81.25 339 GLU B C 1
ATOM 5913 O O . GLU B 1 339 ? -2.002 -27.359 9.195 1 81.25 339 GLU B O 1
ATOM 5918 N N . VAL B 1 340 ? -4.152 -27.016 9 1 75.88 340 VAL B N 1
ATOM 5919 C CA . VAL B 1 340 ? -3.945 -25.828 8.172 1 75.88 340 VAL B CA 1
ATOM 5920 C C . VAL B 1 340 ? -3.695 -24.609 9.055 1 75.88 340 VAL B C 1
ATOM 5922 O O . VAL B 1 340 ? -4.527 -24.281 9.906 1 75.88 340 VAL B O 1
ATOM 5925 N N . ARG B 1 341 ? -2.576 -24 8.859 1 73.12 341 ARG B N 1
ATOM 5926 C CA . ARG B 1 341 ? -2.248 -22.734 9.531 1 73.12 341 ARG B CA 1
ATOM 5927 C C . ARG B 1 341 ? -2.5 -21.547 8.609 1 73.12 341 ARG B C 1
ATOM 5929 O O . ARG B 1 341 ? -2.814 -20.453 9.07 1 73.12 341 ARG B O 1
ATOM 5936 N N . GLU B 1 342 ? -2.23 -21.812 7.305 1 75 342 GLU B N 1
ATOM 5937 C CA . GLU B 1 342 ? -2.4 -20.812 6.246 1 75 342 GLU B CA 1
ATOM 5938 C C . GLU B 1 342 ? -3.021 -21.438 5 1 75 342 GLU B C 1
ATOM 5940 O O . GLU B 1 342 ? -2.479 -22.391 4.441 1 75 342 GLU B O 1
ATOM 5945 N N . GLU B 1 343 ? -4.094 -20.859 4.582 1 72.81 343 GLU B N 1
ATOM 5946 C CA . GLU B 1 343 ? -4.762 -21.453 3.428 1 72.81 343 GLU B CA 1
ATOM 5947 C C . GLU B 1 343 ? -4.121 -20.984 2.121 1 72.81 343 GLU B C 1
ATOM 5949 O O . GLU B 1 343 ? -4.199 -21.672 1.105 1 72.81 343 GLU B O 1
ATOM 5954 N N . ILE B 1 344 ? -3.428 -19.922 2.201 1 77.12 344 ILE B N 1
ATOM 5955 C CA . ILE B 1 344 ? -2.92 -19.297 0.984 1 77.12 344 ILE B CA 1
ATOM 5956 C C . ILE B 1 344 ? -1.689 -20.062 0.491 1 77.12 344 ILE B C 1
ATOM 5958 O O . ILE B 1 344 ? -0.88 -20.531 1.293 1 77.12 344 ILE B O 1
ATOM 5962 N N . GLY B 1 345 ? -1.525 -20.281 -0.825 1 79.62 345 GLY B N 1
ATOM 5963 C CA . GLY B 1 345 ? -0.333 -20.812 -1.457 1 79.62 345 GLY B CA 1
ATOM 5964 C C . GLY B 1 345 ? -0.402 -22.312 -1.672 1 79.62 345 GLY B C 1
ATOM 5965 O O . GLY B 1 345 ? 0.52 -22.906 -2.236 1 79.62 345 GLY B O 1
ATOM 5966 N N . GLY B 1 346 ? -1.511 -22.938 -1.306 1 88.31 346 GLY B N 1
ATOM 5967 C CA . GLY B 1 346 ? -1.655 -24.375 -1.448 1 88.31 346 GLY B CA 1
ATOM 5968 C C . GLY B 1 346 ? -1.657 -24.828 -2.893 1 88.31 346 GLY B C 1
ATOM 5969 O O . GLY B 1 346 ? -0.943 -25.766 -3.252 1 88.31 346 GLY B O 1
ATOM 5970 N N . GLY B 1 347 ? -2.426 -24.156 -3.709 1 93.44 347 GLY B N 1
ATOM 5971 C CA . GLY B 1 347 ? -2.498 -24.5 -5.121 1 93.44 347 GLY B CA 1
ATOM 5972 C C . GLY B 1 347 ? -1.171 -24.344 -5.84 1 93.44 347 GLY B C 1
ATOM 5973 O O . GLY B 1 347 ? -0.791 -25.203 -6.641 1 93.44 347 GLY B O 1
ATOM 5974 N N . ASP B 1 348 ? -0.465 -23.312 -5.555 1 96.31 348 ASP B N 1
ATOM 5975 C CA . ASP B 1 348 ? 0.842 -23.062 -6.16 1 96.31 348 ASP B CA 1
ATOM 5976 C C . ASP B 1 348 ? 1.837 -24.156 -5.77 1 96.31 348 ASP B C 1
ATOM 5978 O O . ASP B 1 348 ? 2.629 -24.609 -6.598 1 96.31 348 ASP B O 1
ATOM 5982 N N . SER B 1 349 ? 1.739 -24.5 -4.539 1 96.56 349 SER B N 1
ATOM 5983 C CA . SER B 1 349 ? 2.646 -25.547 -4.059 1 96.56 349 SER B CA 1
ATOM 5984 C C . SER B 1 349 ? 2.305 -26.906 -4.66 1 96.56 349 SER B C 1
ATOM 5986 O O . SER B 1 349 ? 3.199 -27.688 -4.992 1 96.56 349 SER B O 1
ATOM 5988 N N . TRP B 1 350 ? 1.029 -27.188 -4.742 1 97.81 350 TRP B N 1
ATOM 5989 C CA . TRP B 1 350 ? 0.625 -28.422 -5.402 1 97.81 350 TRP B CA 1
ATOM 5990 C C . TRP B 1 350 ? 1.192 -28.5 -6.816 1 97.81 350 TRP B C 1
ATOM 5992 O O . TRP B 1 350 ? 1.782 -29.516 -7.199 1 97.81 350 TRP B O 1
ATOM 6002 N N . LEU B 1 351 ? 1.028 -27.453 -7.551 1 97.94 351 LEU B N 1
ATOM 6003 C CA . LEU B 1 351 ? 1.507 -27.406 -8.93 1 97.94 351 LEU B CA 1
ATOM 6004 C C . LEU B 1 351 ? 3.023 -27.562 -8.984 1 97.94 351 LEU B C 1
ATOM 6006 O O . LEU B 1 351 ? 3.555 -28.203 -9.891 1 97.94 351 LEU B O 1
ATOM 6010 N N . SER B 1 352 ? 3.725 -26.953 -8.031 1 97.38 352 SER B N 1
ATOM 6011 C CA . SER B 1 352 ? 5.172 -27.109 -7.949 1 97.38 352 SER B CA 1
ATOM 6012 C C . SER B 1 352 ? 5.559 -28.578 -7.777 1 97.38 352 SER B C 1
ATOM 6014 O O . SER B 1 352 ? 6.473 -29.062 -8.445 1 97.38 352 SER B O 1
ATOM 6016 N N . GLY B 1 353 ? 4.875 -29.203 -6.879 1 96.94 353 GLY B N 1
ATOM 6017 C CA . GLY B 1 353 ? 5.133 -30.625 -6.672 1 96.94 353 GLY B CA 1
ATOM 6018 C C . GLY B 1 353 ? 4.816 -31.469 -7.891 1 96.94 353 GLY B C 1
ATOM 6019 O O . GLY B 1 353 ? 5.559 -32.406 -8.211 1 96.94 353 GLY B O 1
ATOM 6020 N N . LEU B 1 354 ? 3.697 -31.172 -8.523 1 96.5 354 LEU B N 1
ATOM 6021 C CA . LEU B 1 354 ? 3.307 -31.906 -9.727 1 96.5 354 LEU B CA 1
ATOM 6022 C C . LEU B 1 354 ? 4.363 -31.75 -10.812 1 96.5 354 LEU B C 1
ATOM 6024 O O . LEU B 1 354 ? 4.777 -32.75 -11.422 1 96.5 354 LEU B O 1
ATOM 6028 N N . ILE B 1 355 ? 4.797 -30.531 -11.047 1 95.12 355 ILE B N 1
ATOM 6029 C CA . ILE B 1 355 ? 5.789 -30.25 -12.078 1 95.12 355 ILE B CA 1
ATOM 6030 C C . ILE B 1 355 ? 7.105 -30.938 -11.734 1 95.12 355 ILE B C 1
ATOM 6032 O O . ILE B 1 355 ? 7.742 -31.547 -12.602 1 95.12 355 ILE B O 1
ATOM 6036 N N . ASP B 1 356 ? 7.484 -30.859 -10.5 1 94.19 356 ASP B N 1
ATOM 6037 C CA . ASP B 1 356 ? 8.703 -31.516 -10.039 1 94.19 356 ASP B CA 1
ATOM 6038 C C . ASP B 1 356 ? 8.633 -33.031 -10.289 1 94.19 356 ASP B C 1
ATOM 6040 O O . ASP B 1 356 ? 9.633 -33.656 -10.664 1 94.19 356 ASP B O 1
ATOM 6044 N N . GLY B 1 357 ? 7.523 -33.594 -10.031 1 92.69 357 GLY B N 1
ATOM 6045 C CA . GLY B 1 357 ? 7.348 -35.031 -10.195 1 92.69 357 GLY B CA 1
ATOM 6046 C C . GLY B 1 357 ? 7.289 -35.469 -11.656 1 92.69 357 GLY B C 1
ATOM 6047 O O . GLY B 1 357 ? 7.785 -36.531 -12.008 1 92.69 357 GLY B O 1
ATOM 6048 N N . LEU B 1 358 ? 6.727 -34.656 -12.508 1 90.12 358 LEU B N 1
ATOM 6049 C CA . LEU B 1 358 ? 6.539 -35 -13.914 1 90.12 358 LEU B CA 1
ATOM 6050 C C . LEU B 1 358 ? 7.805 -34.75 -14.719 1 90.12 358 LEU B C 1
ATOM 6052 O O . LEU B 1 358 ? 8.195 -35.531 -15.57 1 90.12 358 LEU B O 1
ATOM 6056 N N . VAL B 1 359 ? 8.422 -33.594 -14.414 1 85.62 359 VAL B N 1
ATOM 6057 C CA . VAL B 1 359 ? 9.484 -33.094 -15.281 1 85.62 359 VAL B CA 1
ATOM 6058 C C . VAL B 1 359 ? 10.828 -33.219 -14.578 1 85.62 359 VAL B C 1
ATOM 6060 O O . VAL B 1 359 ? 11.867 -33.375 -15.227 1 85.62 359 VAL B O 1
ATOM 6063 N N . GLY B 1 360 ? 10.859 -33.125 -13.297 1 75.5 360 GLY B N 1
ATOM 6064 C CA . GLY B 1 360 ? 12.094 -33.062 -12.531 1 75.5 360 GLY B CA 1
ATOM 6065 C C . GLY B 1 360 ? 12.812 -34.375 -12.422 1 75.5 360 GLY B C 1
ATOM 6066 O O . GLY B 1 360 ? 14.039 -34.438 -12.422 1 75.5 360 GLY B O 1
ATOM 6067 N N . TYR B 1 361 ? 12.148 -35.438 -11.977 1 60.34 361 TYR B N 1
ATOM 6068 C CA . TYR B 1 361 ? 12.766 -36.75 -11.711 1 60.34 361 TYR B CA 1
ATOM 6069 C C . TYR B 1 361 ? 12.945 -37.531 -13 1 60.34 361 TYR B C 1
ATOM 6071 O O . TYR B 1 361 ? 13.633 -38.562 -13.016 1 60.34 361 TYR B O 1
ATOM 6079 N N . SER B 1 362 ? 12.156 -37.125 -13.984 1 51.16 362 SER B N 1
ATOM 6080 C CA . SER B 1 362 ? 12.125 -38.031 -15.125 1 51.16 362 SER B CA 1
ATOM 6081 C C . SER B 1 362 ? 13.406 -37.938 -15.945 1 51.16 362 SER B C 1
ATOM 6083 O O . SER B 1 362 ? 13.812 -36.844 -16.344 1 51.16 362 SER B O 1
ATOM 6085 N N . THR B 1 363 ? 14.453 -38.719 -15.547 1 44.5 363 THR B N 1
ATOM 6086 C CA . THR B 1 363 ? 15.617 -38.938 -16.406 1 44.5 363 THR B CA 1
ATOM 6087 C C . THR B 1 363 ? 15.227 -38.844 -17.875 1 44.5 363 THR B C 1
ATOM 6089 O O . THR B 1 363 ? 16.062 -38.531 -18.734 1 44.5 363 THR B O 1
ATOM 6092 N N . ALA B 1 364 ? 14.359 -39.688 -18.375 1 40.62 364 ALA B N 1
ATOM 6093 C CA . ALA B 1 364 ? 14.102 -39.75 -19.797 1 40.62 364 ALA B CA 1
ATOM 6094 C C . ALA B 1 364 ? 13.32 -38.531 -20.266 1 40.62 364 ALA B C 1
ATOM 6096 O O . ALA B 1 364 ? 12.352 -38.125 -19.625 1 40.62 364 ALA B O 1
ATOM 6097 N N . ALA B 1 365 ? 14.094 -37.562 -20.781 1 44.41 365 ALA B N 1
ATOM 6098 C CA . ALA B 1 365 ? 13.484 -36.469 -21.516 1 44.41 365 ALA B CA 1
ATOM 6099 C C . ALA B 1 365 ? 12.094 -36.844 -22.031 1 44.41 365 ALA B C 1
ATOM 6101 O O . ALA B 1 365 ? 11.945 -37.312 -23.156 1 44.41 365 ALA B O 1
ATOM 6102 N N . ALA B 1 366 ? 11.469 -37.75 -21.312 1 44.31 366 ALA B N 1
ATOM 6103 C CA . ALA B 1 366 ? 10.188 -38.188 -21.891 1 44.31 366 ALA B CA 1
ATOM 6104 C C . ALA B 1 366 ? 9.367 -36.969 -22.344 1 44.31 366 ALA B C 1
ATOM 6106 O O . ALA B 1 366 ? 9.273 -35.969 -21.625 1 44.31 366 ALA B O 1
ATOM 6107 N N . ALA B 1 367 ? 9.547 -36.844 -23.656 1 47.03 367 ALA B N 1
ATOM 6108 C CA . ALA B 1 367 ? 8.75 -35.844 -24.375 1 47.03 367 ALA B CA 1
ATOM 6109 C C . ALA B 1 367 ? 7.371 -35.688 -23.734 1 47.03 367 ALA B C 1
ATOM 6111 O O . ALA B 1 367 ? 6.758 -36.656 -23.297 1 47.03 367 ALA B O 1
ATOM 6112 N N . ALA B 1 368 ? 7.078 -34.562 -23.109 1 50.75 368 ALA B N 1
ATOM 6113 C CA . ALA B 1 368 ? 5.668 -34.25 -22.906 1 50.75 368 ALA B CA 1
ATOM 6114 C C . ALA B 1 368 ? 4.84 -34.656 -24.125 1 50.75 368 ALA B C 1
ATOM 6116 O O . ALA B 1 368 ? 5.312 -34.594 -25.266 1 50.75 368 ALA B O 1
ATOM 6117 N N . PRO B 1 369 ? 3.787 -35.156 -23.656 1 53.16 369 PRO B N 1
ATOM 6118 C CA . PRO B 1 369 ? 3.094 -35.688 -22.469 1 53.16 369 PRO B CA 1
ATOM 6119 C C . PRO B 1 369 ? 3.15 -37.219 -22.375 1 53.16 369 PRO B C 1
ATOM 6121 O O . PRO B 1 369 ? 2.109 -37.875 -22.297 1 53.16 369 PRO B O 1
ATOM 6124 N N . GLU B 1 370 ? 4.148 -37.75 -22.656 1 69.94 370 GLU B N 1
ATOM 6125 C CA . GLU B 1 370 ? 4.059 -39.219 -22.609 1 69.94 370 GLU B CA 1
ATOM 6126 C C . GLU B 1 370 ? 4.367 -39.75 -21.203 1 69.94 370 GLU B C 1
ATOM 6128 O O . GLU B 1 370 ? 5.16 -40.656 -21.047 1 69.94 370 GLU B O 1
ATOM 6133 N N . TRP B 1 371 ? 3.838 -39.062 -20.203 1 84.5 371 TRP B N 1
ATOM 6134 C CA . TRP B 1 371 ? 3.977 -39.531 -18.828 1 84.5 371 TRP B CA 1
ATOM 6135 C C . TRP B 1 371 ? 3.02 -40.688 -18.562 1 84.5 371 TRP B C 1
ATOM 6137 O O . TRP B 1 371 ? 1.85 -40.656 -18.953 1 84.5 371 TRP B O 1
ATOM 6147 N N . SER B 1 372 ? 3.592 -41.75 -17.891 1 88.06 372 SER B N 1
ATOM 6148 C CA . SER B 1 372 ? 2.752 -42.906 -17.547 1 88.06 372 SER B CA 1
ATOM 6149 C C . SER B 1 372 ? 1.763 -42.531 -16.438 1 88.06 372 SER B C 1
ATOM 6151 O O . SER B 1 372 ? 1.938 -41.531 -15.734 1 88.06 372 SER B O 1
ATOM 6153 N N . GLU B 1 373 ? 0.71 -43.312 -16.281 1 92.75 373 GLU B N 1
ATOM 6154 C CA . GLU B 1 373 ? -0.26 -43.156 -15.203 1 92.75 373 GLU B CA 1
ATOM 6155 C C . GLU B 1 373 ? 0.417 -43.188 -13.836 1 92.75 373 GLU B C 1
ATOM 6157 O O . GLU B 1 373 ? 0.046 -42.438 -12.93 1 92.75 373 GLU B O 1
ATOM 6162 N N . GLU B 1 374 ? 1.395 -44.094 -13.766 1 91.12 374 GLU B N 1
ATOM 6163 C CA . GLU B 1 374 ? 2.125 -44.219 -12.508 1 91.12 374 GLU B CA 1
ATOM 6164 C C . GLU B 1 374 ? 2.91 -42.969 -12.195 1 91.12 374 GLU B C 1
ATOM 6166 O O . GLU B 1 374 ? 2.955 -42.531 -11.047 1 91.12 374 GLU B O 1
ATOM 6171 N N . MET B 1 375 ? 3.494 -42.406 -13.203 1 90.81 375 MET B N 1
ATOM 6172 C CA . MET B 1 375 ? 4.227 -41.156 -13.023 1 90.81 375 MET B CA 1
ATOM 6173 C C . MET B 1 375 ? 3.289 -40.031 -12.602 1 90.81 375 MET B C 1
ATOM 6175 O O . MET B 1 375 ? 3.623 -39.219 -11.719 1 90.81 375 MET B O 1
ATOM 6179 N N . TRP B 1 376 ? 2.156 -39.969 -13.25 1 93.88 376 TRP B N 1
ATOM 6180 C CA . TRP B 1 376 ? 1.149 -38.969 -12.891 1 93.88 376 TRP B CA 1
ATOM 6181 C C . TRP B 1 376 ? 0.734 -39.125 -11.43 1 93.88 376 TRP B C 1
ATOM 6183 O O . TRP B 1 376 ? 0.71 -38.156 -10.68 1 93.88 376 TRP B O 1
ATOM 6193 N N . LEU B 1 377 ? 0.474 -40.344 -11.016 1 95.31 377 LEU B N 1
ATOM 6194 C CA . LEU B 1 377 ? 0.025 -40.562 -9.648 1 95.31 377 LEU B CA 1
ATOM 6195 C C . LEU B 1 377 ? 1.094 -40.156 -8.648 1 95.31 377 LEU B C 1
ATOM 6197 O O . LEU B 1 377 ? 0.782 -39.531 -7.621 1 95.31 377 LEU B O 1
ATOM 6201 N N . GLN B 1 378 ? 2.307 -40.5 -8.93 1 93.88 378 GLN B N 1
ATOM 6202 C CA . GLN B 1 378 ? 3.398 -40.125 -8.039 1 93.88 378 GLN B CA 1
ATOM 6203 C C . GLN B 1 378 ? 3.547 -38.594 -7.98 1 93.88 378 GLN B C 1
ATOM 6205 O O . GLN B 1 378 ? 3.797 -38.031 -6.914 1 93.88 378 GLN B O 1
ATOM 6210 N N . ALA B 1 379 ? 3.443 -38 -9.141 1 95.62 379 ALA B N 1
ATOM 6211 C CA . ALA B 1 379 ? 3.533 -36.531 -9.195 1 95.62 379 ALA B CA 1
ATOM 6212 C C . ALA B 1 379 ? 2.391 -35.906 -8.422 1 95.62 379 ALA B C 1
ATOM 6214 O O . ALA B 1 379 ? 2.594 -34.906 -7.723 1 95.62 379 ALA B O 1
ATOM 6215 N N . MET B 1 380 ? 1.209 -36.438 -8.539 1 97.44 380 MET B N 1
ATOM 6216 C CA . MET B 1 380 ? 0.049 -35.969 -7.801 1 97.44 380 MET B CA 1
ATOM 6217 C C . MET B 1 380 ? 0.286 -36.062 -6.297 1 97.44 380 MET B C 1
ATOM 6219 O O . MET B 1 380 ? 0.022 -35.094 -5.562 1 97.44 380 MET B O 1
ATOM 6223 N N . LYS B 1 381 ? 0.817 -37.188 -5.848 1 97.19 381 LYS B N 1
ATOM 6224 C CA . LYS B 1 381 ? 1.119 -37.375 -4.434 1 97.19 381 LYS B CA 1
ATOM 6225 C C . LYS B 1 381 ? 2.15 -36.344 -3.951 1 97.19 381 LYS B C 1
ATOM 6227 O O . LYS B 1 381 ? 2.039 -35.812 -2.842 1 97.19 381 LYS B O 1
ATOM 6232 N N . ARG B 1 382 ? 3.092 -36.125 -4.77 1 96.5 382 ARG B N 1
ATOM 6233 C CA . ARG B 1 382 ? 4.117 -35.125 -4.457 1 96.5 382 ARG B CA 1
ATOM 6234 C C . ARG B 1 382 ? 3.512 -33.75 -4.316 1 96.5 382 ARG B C 1
ATOM 6236 O O . ARG B 1 382 ? 3.84 -33 -3.381 1 96.5 382 ARG B O 1
ATOM 6243 N N . GLY B 1 383 ? 2.643 -33.375 -5.246 1 97.94 383 GLY B N 1
ATOM 6244 C CA . GLY B 1 383 ? 1.943 -32.094 -5.168 1 97.94 383 GLY B CA 1
ATOM 6245 C C . GLY B 1 383 ? 1.087 -31.953 -3.922 1 97.94 383 GLY B C 1
ATOM 6246 O O . GLY B 1 383 ? 1.122 -30.938 -3.244 1 97.94 383 GLY B O 1
ATOM 6247 N N . ASP B 1 384 ? 0.351 -33 -3.592 1 97.62 384 ASP B N 1
ATOM 6248 C CA . ASP B 1 384 ? -0.508 -33 -2.41 1 97.62 384 ASP B CA 1
ATOM 6249 C C . ASP B 1 384 ? 0.309 -32.812 -1.138 1 97.62 384 ASP B C 1
ATOM 6251 O O . ASP B 1 384 ? -0.059 -32 -0.281 1 97.62 384 ASP B O 1
ATOM 6255 N N . MET B 1 385 ? 1.405 -33.469 -1.074 1 96.81 385 MET B N 1
ATOM 6256 C CA . MET B 1 385 ? 2.248 -33.406 0.116 1 96.81 385 MET B CA 1
ATOM 6257 C C . MET B 1 385 ? 2.898 -32.031 0.247 1 96.81 385 MET B C 1
ATOM 6259 O O . MET B 1 385 ? 2.918 -31.438 1.333 1 96.81 385 MET B O 1
ATOM 6263 N N . LEU B 1 386 ? 3.42 -31.516 -0.833 1 97 386 LEU B N 1
ATOM 6264 C CA . LEU B 1 386 ? 4.062 -30.203 -0.782 1 97 386 LEU B CA 1
ATOM 6265 C C . LEU B 1 386 ? 3.064 -29.125 -0.376 1 97 386 LEU B C 1
ATOM 6267 O O . LEU B 1 386 ? 3.393 -28.234 0.412 1 97 386 LEU B O 1
ATOM 6271 N N . ALA B 1 387 ? 1.868 -29.219 -0.912 1 96.38 387 ALA B N 1
ATOM 6272 C CA . ALA B 1 387 ? 0.819 -28.281 -0.542 1 96.38 387 ALA B CA 1
ATOM 6273 C C . ALA B 1 387 ? 0.511 -28.359 0.951 1 96.38 387 ALA B C 1
ATOM 6275 O O . ALA B 1 387 ? 0.354 -27.328 1.614 1 96.38 387 ALA B O 1
ATOM 6276 N N . ALA B 1 388 ? 0.43 -29.531 1.456 1 94.19 388 ALA B N 1
ATOM 6277 C CA . ALA B 1 388 ? 0.143 -29.734 2.873 1 94.19 388 ALA B CA 1
ATOM 6278 C C . ALA B 1 388 ? 1.253 -29.156 3.746 1 94.19 388 ALA B C 1
ATOM 6280 O O . ALA B 1 388 ? 0.979 -28.484 4.746 1 94.19 388 ALA B O 1
ATOM 6281 N N . LEU B 1 389 ? 2.461 -29.422 3.391 1 93.94 389 LEU B N 1
ATOM 6282 C CA . LEU B 1 389 ? 3.6 -28.922 4.152 1 93.94 389 LEU B CA 1
ATOM 6283 C C . LEU B 1 389 ? 3.66 -27.391 4.109 1 93.94 389 LEU B C 1
ATOM 6285 O O . LEU B 1 389 ? 3.912 -26.75 5.129 1 93.94 389 LEU B O 1
ATOM 6289 N N . LYS B 1 390 ? 3.41 -26.859 2.91 1 92.06 390 LYS B N 1
ATOM 6290 C CA . LYS B 1 390 ? 3.434 -25.406 2.744 1 92.06 390 LYS B CA 1
ATOM 6291 C C . LYS B 1 390 ? 2.398 -24.734 3.643 1 92.06 390 LYS B C 1
ATOM 6293 O O . LYS B 1 390 ? 2.662 -23.672 4.223 1 92.06 390 LYS B O 1
ATOM 6298 N N . GLN B 1 391 ? 1.284 -25.266 3.771 1 89.06 391 GLN B N 1
ATOM 6299 C CA . GLN B 1 391 ? 0.177 -24.641 4.48 1 89.06 391 GLN B CA 1
ATOM 6300 C C . GLN B 1 391 ? 0.369 -24.719 5.992 1 89.06 391 GLN B C 1
ATOM 6302 O O . GLN B 1 391 ? -0.469 -24.25 6.758 1 89.06 391 GLN B O 1
ATOM 6307 N N . GLN B 1 392 ? 1.521 -25.25 6.375 1 84.75 392 GLN B N 1
ATOM 6308 C CA . GLN B 1 392 ? 1.896 -25.234 7.785 1 84.75 392 GLN B CA 1
ATOM 6309 C C . GLN B 1 392 ? 2.76 -24.016 8.109 1 84.75 392 GLN B C 1
ATOM 6311 O O . GLN B 1 392 ? 3.047 -23.75 9.281 1 84.75 392 GLN B O 1
ATOM 6316 N N . VAL B 1 393 ? 3.1 -23.344 7.117 1 79.75 393 VAL B N 1
ATOM 6317 C CA . VAL B 1 393 ? 3.967 -22.188 7.293 1 79.75 393 VAL B CA 1
ATOM 6318 C C . VAL B 1 393 ? 3.23 -20.922 6.859 1 79.75 393 VAL B C 1
ATOM 6320 O O . VAL B 1 393 ? 2.477 -20.938 5.883 1 79.75 393 VAL B O 1
ATOM 6323 N N . LEU B 1 394 ? 3.506 -19.828 7.531 1 77.5 394 LEU B N 1
ATOM 6324 C CA . LEU B 1 394 ? 2.879 -18.547 7.203 1 77.5 394 LEU B CA 1
ATOM 6325 C C . LEU B 1 394 ? 3.504 -17.953 5.949 1 77.5 394 LEU B C 1
ATOM 6327 O O . LEU B 1 394 ? 4.707 -18.078 5.727 1 77.5 394 LEU B O 1
ATOM 6331 N N . GLY B 1 395 ? 2.625 -17.234 5.191 1 82.12 395 GLY B N 1
ATOM 6332 C CA . GLY B 1 395 ? 3.111 -16.578 3.986 1 82.12 395 GLY B CA 1
ATOM 6333 C C . GLY B 1 395 ? 2.773 -17.328 2.717 1 82.12 395 GLY B C 1
ATOM 6334 O O . GLY B 1 395 ? 2.197 -18.422 2.77 1 82.12 395 GLY B O 1
ATOM 6335 N N . ASP B 1 396 ? 3.25 -16.875 1.619 1 85.75 396 ASP B N 1
ATOM 6336 C CA . ASP B 1 396 ? 2.9 -17.453 0.324 1 85.75 396 ASP B CA 1
ATOM 6337 C C . ASP B 1 396 ? 3.986 -18.406 -0.166 1 85.75 396 ASP B C 1
ATOM 6339 O O . ASP B 1 396 ? 3.709 -19.328 -0.93 1 85.75 396 ASP B O 1
ATOM 6343 N N . PHE B 1 397 ? 5.211 -18.25 0.317 1 90.19 397 PHE B N 1
ATOM 6344 C CA . PHE B 1 397 ? 6.348 -19.031 -0.175 1 90.19 397 PHE B CA 1
ATOM 6345 C C . PHE B 1 397 ? 6.473 -20.344 0.579 1 90.19 397 PHE B C 1
ATOM 6347 O O . PHE B 1 397 ? 6.258 -20.391 1.792 1 90.19 397 PHE B O 1
ATOM 6354 N N . SER B 1 398 ? 6.805 -21.344 -0.14 1 91.19 398 SER B N 1
ATOM 6355 C CA . SER B 1 398 ? 7.18 -22.609 0.484 1 91.19 398 SER B CA 1
ATOM 6356 C C . SER B 1 398 ? 8.617 -22.578 0.982 1 91.19 398 SER B C 1
ATOM 6358 O O . SER B 1 398 ? 9.508 -22.078 0.292 1 91.19 398 SER B O 1
ATOM 6360 N N . ASN B 1 399 ? 8.828 -23.078 2.166 1 89.69 399 ASN B N 1
ATOM 6361 C CA . ASN B 1 399 ? 10.18 -23.234 2.691 1 89.69 399 ASN B CA 1
ATOM 6362 C C . ASN B 1 399 ? 10.617 -24.688 2.709 1 89.69 399 ASN B C 1
ATOM 6364 O O . ASN B 1 399 ? 11.586 -25.047 3.385 1 89.69 399 ASN B O 1
ATOM 6368 N N . VAL B 1 400 ? 9.906 -25.531 2.006 1 93.5 400 VAL B N 1
ATOM 6369 C CA . VAL B 1 400 ? 10.133 -26.984 2.029 1 93.5 400 VAL B CA 1
ATOM 6370 C C . VAL B 1 400 ? 11.312 -27.328 1.121 1 93.5 400 VAL B C 1
ATOM 6372 O O . VAL B 1 400 ? 11.289 -27.031 -0.077 1 93.5 400 VAL B O 1
ATOM 6375 N N . GLU B 1 401 ? 12.234 -28 1.7 1 94.19 401 GLU B N 1
ATOM 6376 C CA . GLU B 1 401 ? 13.367 -28.5 0.93 1 94.19 401 GLU B CA 1
ATOM 6377 C C . GLU B 1 401 ? 13.102 -29.906 0.404 1 94.19 401 GLU B C 1
ATOM 6379 O O . GLU B 1 401 ? 12.211 -30.609 0.896 1 94.19 401 GLU B O 1
ATOM 6384 N N . ARG B 1 402 ? 13.93 -30.344 -0.542 1 94.56 402 ARG B N 1
ATOM 6385 C CA . ARG B 1 402 ? 13.766 -31.656 -1.172 1 94.56 402 ARG B CA 1
ATOM 6386 C C . ARG B 1 402 ? 13.789 -32.781 -0.134 1 94.56 402 ARG B C 1
ATOM 6388 O O . ARG B 1 402 ? 12.938 -33.656 -0.147 1 94.56 402 ARG B O 1
ATOM 6395 N N . SER B 1 403 ? 14.766 -32.688 0.761 1 95.44 403 SER B N 1
ATOM 6396 C CA . SER B 1 403 ? 14.914 -33.75 1.761 1 95.44 403 SER B CA 1
ATOM 6397 C C . SER B 1 403 ? 13.672 -33.844 2.641 1 95.44 403 SER B C 1
ATOM 6399 O O . SER B 1 403 ? 13.227 -34.938 2.971 1 95.44 403 SER B O 1
ATOM 6401 N N . ALA B 1 404 ? 13.125 -32.719 2.967 1 95.19 404 ALA B N 1
ATOM 6402 C CA . ALA B 1 404 ? 11.938 -32.688 3.809 1 95.19 404 ALA B CA 1
ATOM 6403 C C . ALA B 1 404 ? 10.734 -33.281 3.078 1 95.19 404 ALA B C 1
ATOM 6405 O O . ALA B 1 404 ? 9.938 -34.031 3.67 1 95.19 404 ALA B O 1
ATOM 6406 N N . LEU B 1 405 ? 10.594 -32.969 1.827 1 96.19 405 LEU B N 1
ATOM 6407 C CA . LEU B 1 405 ? 9.492 -33.5 1.032 1 96.19 405 LEU B CA 1
ATOM 6408 C C . LEU B 1 405 ? 9.602 -35.031 0.896 1 96.19 405 LEU B C 1
ATOM 6410 O O . LEU B 1 405 ? 8.625 -35.75 1.097 1 96.19 405 LEU B O 1
ATOM 6414 N N . GLU B 1 406 ? 10.805 -35.531 0.628 1 95.44 406 GLU B N 1
ATOM 6415 C CA . GLU B 1 406 ? 11.031 -36.969 0.457 1 95.44 406 GLU B CA 1
ATOM 6416 C C . GLU B 1 406 ? 10.766 -37.719 1.754 1 95.44 406 GLU B C 1
ATOM 6418 O O . GLU B 1 406 ? 10.195 -38.812 1.734 1 95.44 406 GLU B O 1
ATOM 6423 N N . THR B 1 407 ? 11.18 -37.094 2.779 1 95.81 407 THR B N 1
ATOM 6424 C CA . THR B 1 407 ? 10.953 -37.719 4.082 1 95.81 407 THR B CA 1
ATOM 6425 C C . THR B 1 407 ? 9.453 -37.812 4.383 1 95.81 407 THR B C 1
ATOM 6427 O O . THR B 1 407 ? 8.969 -38.844 4.848 1 95.81 407 THR B O 1
ATOM 6430 N N . ALA B 1 408 ? 8.766 -36.75 4.094 1 95.5 408 ALA B N 1
ATOM 6431 C CA . ALA B 1 408 ? 7.328 -36.719 4.348 1 95.5 408 ALA B CA 1
ATOM 6432 C C . ALA B 1 408 ? 6.59 -37.719 3.48 1 95.5 408 ALA B C 1
ATOM 6434 O O . ALA B 1 408 ? 5.66 -38.375 3.945 1 95.5 408 ALA B O 1
ATOM 6435 N N . LEU B 1 409 ? 6.984 -37.844 2.268 1 95.44 409 LEU B N 1
ATOM 6436 C CA . LEU B 1 409 ? 6.375 -38.812 1.349 1 95.44 409 LEU B CA 1
ATOM 6437 C C . LEU B 1 409 ? 6.617 -40.25 1.815 1 95.44 409 LEU B C 1
ATOM 6439 O O . LEU B 1 409 ? 5.707 -41.062 1.776 1 95.44 409 LEU B O 1
ATOM 6443 N N . ALA B 1 410 ? 7.809 -40.5 2.268 1 94.06 410 ALA B N 1
ATOM 6444 C CA . ALA B 1 410 ? 8.164 -41.844 2.748 1 94.06 410 ALA B CA 1
ATOM 6445 C C . ALA B 1 410 ? 7.359 -42.188 3.988 1 94.06 410 ALA B C 1
ATOM 6447 O O . ALA B 1 410 ? 6.871 -43.312 4.105 1 94.06 410 ALA B O 1
ATOM 6448 N N . LYS B 1 411 ? 7.215 -41.25 4.82 1 92.69 411 LYS B N 1
ATOM 6449 C CA . LYS B 1 411 ? 6.453 -41.5 6.043 1 92.69 411 LYS B CA 1
ATOM 6450 C C . LYS B 1 411 ? 4.977 -41.719 5.738 1 92.69 411 LYS B C 1
ATOM 6452 O O . LYS B 1 411 ? 4.32 -42.531 6.406 1 92.69 411 LYS B O 1
ATOM 6457 N N . HIS B 1 412 ? 4.48 -41 4.832 1 91.44 412 HIS B N 1
ATOM 6458 C CA . HIS B 1 412 ? 3.074 -41.094 4.457 1 91.44 412 HIS B CA 1
ATOM 6459 C C . HIS B 1 412 ? 2.762 -42.438 3.818 1 91.44 412 HIS B C 1
ATOM 6461 O O . HIS B 1 412 ? 1.675 -42.969 4.012 1 91.44 412 HIS B O 1
ATOM 6467 N N . SER B 1 413 ? 3.631 -42.969 3.07 1 85.56 413 SER B N 1
ATOM 6468 C CA . SER B 1 413 ? 3.445 -44.25 2.381 1 85.56 413 SER B CA 1
ATOM 6469 C C . SER B 1 413 ? 3.635 -45.438 3.332 1 85.56 413 SER B C 1
ATOM 6471 O O . SER B 1 413 ? 3.076 -46.5 3.113 1 85.56 413 SER B O 1
ATOM 6473 N N . ASN B 1 414 ? 4.508 -45.281 4.254 1 76.69 414 ASN B N 1
ATOM 6474 C CA . ASN B 1 414 ? 4.789 -46.312 5.242 1 76.69 414 ASN B CA 1
ATOM 6475 C C . ASN B 1 414 ? 4.734 -45.781 6.664 1 76.69 414 ASN B C 1
ATOM 6477 O O . ASN B 1 414 ? 5.762 -45.406 7.234 1 76.69 414 ASN B O 1
ATOM 6481 N N . PRO B 1 415 ? 3.508 -45.656 7.195 1 64.06 415 PRO B N 1
ATOM 6482 C CA . PRO B 1 415 ? 3.406 -45.062 8.523 1 64.06 415 PRO B CA 1
ATOM 6483 C C . PRO B 1 415 ? 4.25 -45.781 9.57 1 64.06 415 PRO B C 1
ATOM 6485 O O . PRO B 1 415 ? 4.543 -45.188 10.625 1 64.06 415 PRO B O 1
ATOM 6488 N N . SER B 1 416 ? 4.594 -47.031 9.391 1 58.84 416 SER B N 1
ATOM 6489 C CA . SER B 1 416 ? 5.406 -47.75 10.367 1 58.84 416 SER B CA 1
ATOM 6490 C C . SER B 1 416 ? 6.793 -47.125 10.5 1 58.84 416 SER B C 1
ATOM 6492 O O . SER B 1 416 ? 7.539 -47.438 11.422 1 58.84 416 SER B O 1
ATOM 6494 N N . LEU B 1 417 ? 7.238 -46.406 9.633 1 49.03 417 LEU B N 1
ATOM 6495 C CA . LEU B 1 417 ? 8.57 -45.812 9.68 1 49.03 417 LEU B CA 1
ATOM 6496 C C . LEU B 1 417 ? 8.664 -44.781 10.781 1 49.03 417 LEU B C 1
ATOM 6498 O O . LEU B 1 417 ? 9.742 -44.219 11.023 1 49.03 417 LEU B O 1
ATOM 6502 N N . GLU B 1 418 ? 7.789 -44.281 11.383 1 44.94 418 GLU B N 1
ATOM 6503 C CA . GLU B 1 418 ? 7.863 -43.406 12.547 1 44.94 418 GLU B CA 1
ATOM 6504 C C . GLU B 1 418 ? 8.422 -44.125 13.766 1 44.94 418 GLU B C 1
ATOM 6506 O O . GLU B 1 418 ? 8.766 -43.5 14.766 1 44.94 418 GLU B O 1
ATOM 6511 N N . SER B 1 419 ? 8.398 -45.562 13.805 1 35.03 419 SER B N 1
ATOM 6512 C CA . SER B 1 419 ? 8.836 -46.094 15.094 1 35.03 419 SER B CA 1
ATOM 6513 C C . SER B 1 419 ? 10.344 -45.969 15.266 1 35.03 419 SER B C 1
ATOM 6515 O O . SER B 1 419 ? 11.109 -46.219 14.336 1 35.03 419 SER B O 1
#

pLDDT: mean 85.4, std 18.63, range [18.14, 98.69]

Radius of gyration: 31.93 Å; Cα contacts (8 Å, |Δi|>4): 1662; chains: 2; bounding box: 59×93×83 Å

Solvent-accessible surface area (backbone atoms only — not comparable to full-atom values): 43876 Å² total; per-residue (Å²): 139,81,73,83,69,73,76,73,75,77,78,71,81,69,77,75,69,57,61,71,69,77,79,73,56,72,73,66,51,66,51,62,53,52,35,39,37,29,51,42,62,64,27,44,32,37,31,68,35,85,88,58,63,64,90,38,94,64,29,42,42,26,30,38,33,60,42,24,68,48,52,27,25,35,35,30,37,24,44,51,69,50,45,59,38,22,30,40,33,40,47,43,38,44,62,71,63,24,50,51,49,49,52,56,52,22,61,60,26,95,81,43,35,71,64,21,54,44,44,42,67,36,70,68,58,35,77,25,38,33,41,38,40,75,94,73,74,41,73,46,78,45,49,92,55,12,24,43,46,67,42,63,34,78,80,40,29,38,68,49,40,45,49,62,63,47,60,58,45,91,6,25,37,30,34,43,40,43,49,43,49,42,47,40,68,28,74,33,28,25,51,24,49,48,21,46,54,50,25,50,42,52,42,55,71,71,61,46,56,36,60,38,29,37,35,36,45,62,78,48,73,93,54,42,56,65,67,61,50,45,66,67,47,58,83,46,40,68,59,30,53,34,39,38,38,52,69,67,47,53,29,54,56,32,45,77,73,75,40,66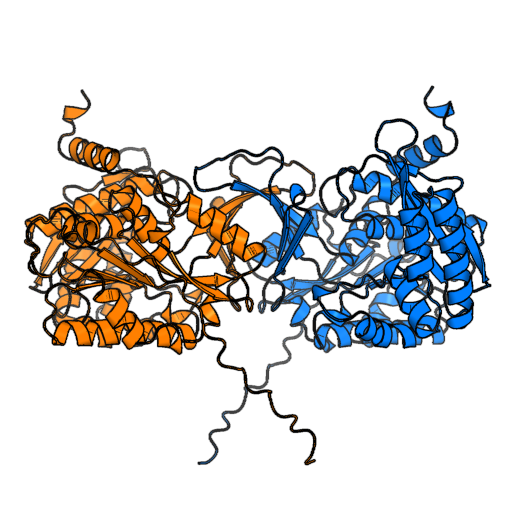,48,58,59,56,54,49,50,40,60,75,60,65,55,52,59,68,56,50,53,54,48,51,54,53,52,47,47,52,47,37,60,76,62,62,42,42,35,23,38,34,34,72,44,71,34,78,40,71,77,85,70,59,79,28,35,36,30,27,38,39,36,26,40,43,88,59,54,72,46,67,33,60,92,67,45,41,78,32,65,80,74,26,81,57,43,29,70,37,30,21,52,30,23,28,47,41,42,59,54,61,69,45,78,63,70,60,40,65,79,69,69,50,72,67,47,50,49,52,7,47,48,40,5,39,48,41,14,47,59,34,11,58,38,77,64,40,57,44,87,58,37,44,69,58,52,53,50,50,52,50,38,70,77,38,65,74,67,77,112,141,75,73,88,69,73,72,74,75,78,79,71,80,69,78,75,68,55,63,71,69,77,78,75,56,72,71,67,49,65,52,62,52,51,35,39,39,28,51,41,64,64,27,44,33,39,31,68,36,85,87,55,65,65,90,36,95,65,29,41,41,27,30,38,33,59,44,23,67,49,50,29,25,37,37,32,36,25,43,50,69,50,45,59,38,22,30,40,32,37,48,42,36,43,61,73,66,24,51,50,50,49,53,55,52,21,61,61,28,95,80,42,34,72,65,19,54,44,44,42,68,38,70,67,59,36,77,25,37,32,43,38,39,76,94,74,74,42,75,47,79,47,50,91,55,11,24,45,47,67,41,64,35,77,80,40,29,36,68,49,40,45,50,61,62,47,60,60,44,91,5,27,38,29,33,42,40,42,49,43,47,43,46,39,69,29,74,35,28,24,50,24,50,48,22,45,54,50,25,51,43,52,41,54,71,71,63,46,55,36,60,39,29,39,33,37,44,62,80,47,72,92,52,42,56,67,67,61,50,45,68,67,49,58,83,44,41,68,59,28,54,35,38,36,39,50,69,68,48,52,30,54,56,31,45,77,75,73,40,66,47,57,59,55,55,51,48,39,59,74,60,65,54,51,59,67,56,51,51,53,49,51,53,52,53,46,48,51,47,37,61,74,63,64,42,41,34,23,40,32,34,73,43,73,35,78,41,69,76,84,71,60,79,29,35,36,29,27,39,39,35,26,39,40,88,59,55,71,48,66,32,58,93,66,45,41,77,31,65,79,75,28,81,58,44,29,69,37,31,21,51,31,24,28,48,42,41,59,54,62,68,45,76,63,72,59,39,64,80,70,70,51,70,68,46,50,48,52,6,48,46,40,4,38,49,42,15,48,57,33,12,58,37,78,63,42,55,44,85,58,38,45,69,57,52,52,50,51,53,50,39,69,76,36,66,74,67,77,112

Sequence (838 aa):
MAALWRSVPAVCAASVAYRKLPCRTESEKQEHRPRFTCFGEAMLRYVPDPRGGEESPFAARWLRSLGGAELNITVALSRLGWGGRTRWVSVVPQGVLGDDFMNVLGQAYPDGGKENLQLVRREEGDVGIYHVWPAEHKIWFQRHRSVFGLMDPRWFSASFWKEVLRDGAPAGPQVLHLTGITPLITVNTRAAWDHALRAARELKEEDSGNLVVTMDLNHRPALGSWKELWNMAEPHLGTLDVLVFSIGDVIQVGEIFGEDFAADFKALKRGRAGAESLDALVRKCIAKLQLYLGNRTNIAVTCKARDVSDGLPQQLRWSVVCLKAGTVLSSYAARVPQEVREEIGGGDSWLSGLIDGLVGYSTAAAAAPEWSEEMWLQAMKRGDMLAALKQQVLGDFSNVERSALETALAKHSNPSLESMAALWRSVPAVCAASVAYRKLPCRTESEKQEHRPRFTCFGEAMLRYVPDPRGGEESPFAARWLRSLGGAELNITVALSRLGWGGRTRWVSVVPQGVLGDDFMNVLGQAYPDGGKENLQLVRREEGDVGIYHVWPAEHKIWFQRHRSVFGLMDPRWFSASFWKEVLRDGAPAGPQVLHLTGITPLITVNTRAAWDHALRAARELKEEDSGNLVVTMDLNHRPALGSWKELWNMAEPHLGTLDVLVFSIGDVIQVGEIFGEDFAADFKALKRGRAGAESLDALVRKCIAKLQLYLGNRTNIAVTCKARDVSDGLPQQLRWSVVCLKAGTVLSSYAARVPQEVREEIGGGDSWLSGLIDGLVGYSTAAAAAPEWSEEMWLQAMKRGDMLAALKQQVLGDFSNVERSALETALAKHSNPSLES

Nearest PDB structures (foldseek):
  4gm6-assembly1_F  TM=7.925E-01  e=7.505E-19  Listeria grayi DSM 20601
  3kzh-assembly1_A  TM=7.305E-01  e=3.576E-11  Clostridium perfringens
  7vtd-assembly2_C  TM=7.197E-01  e=2.846E-11  Escherichia coli
  3kzh-assembly1_B  TM=6.972E-01  e=1.159E-09  Clostridium perfringens
  7vsk-assembly1_A  TM=6.733E-01  e=8.532E-09  Escherichia coli BL21(DE3)

Foldseek 3Di:
DDDPPPDPPDPPPPPQPFVPQPQDDPVVLAALFEAEEEEDAKFKEKEFDPVWDDPDPVDTDIDIAMDDLLLQLLLLLLQQPCPLRAAYEFEFEDDDVSVVVLQRSLVSHPNRCSSHYGYGYYHFWDGKYKYDYVVVRDIDIDPLTHRRQVDALVVQALVNLLCVQCRSLVNFAYEYEYELPQLLQYVRSVSNVVRNLVSLVVCVVVVSLRYAYEYEPPDDVVRHDPVVSCVSCLVSLLSHAEYEDEPVRLCVLCVVVPHRLVVVVVVCVVVVPFPVSVQVSVQVSVLVSLVVSPLRYKYKYKDKGFDPPPPDGWIWIWMWIQHSVSDIDILNVLIDTADAPAQAQLQSQLVSLLCCQQGVPPPPSPRPPPDDSVSNNNSRSRSNQRSRQQRVDDDNHGNDHSVNSVVSSVCSVPVVVVD/DPDDPPDPPDPPPPPQPWVPQPQDDPVVLAALFEAEEEEDAKFKEKEFDPVWDDPDPVDTDIDIAMDDLLLQLLLLLLQQPCPLRAAYEFEFEDDDVSVVVLQRSLVSHPNRCSSHYGYGYYHFWDGKYKYDYVVVRDIDIDPLTHRRQVDALVVQALVNLLCVQCRSLVNFAYEYEYELPQLLQYVRSVSNVVRNLVSLVVCVVVVSLRYAYEYEPPDDVVRHDPVVSCVSCLVSLLSHAEYEDEPVRLCVLCVVVPHRLVVVVVVCVVVVPFPVSVQVSVQVSVLVSLVVSPLRYKYKYKDKGFDPPPPDGWIWIWMWIQHSVSDIDILNVLIDTADAPAPAQLVSQLVSLLCCQQGVPPPPSPRPPPDDSVSNNNSRSRSNQRSRQQRVDDDNHGPDHSVNSVVSSVCSVPVVVVD

Secondary structure (DSSP, 8-state):
--------------------PPPPPHHHHTS---EEEEE---EEEEEE-TT--EEETTEEEEEEEEE-HHHHHHHHHIIIIIGGGEEEEEEEE-HHHHHHHHHHHHHHSTTTTTTTEEEEEESSSB--EEEEEGGGTEEEEE-TTBTTTT--GGGG-HHHHHHHHHTTGGGS-EEEEEESSHHHH-HHHHHHHHHHHHHHHHHHHTT-TTEEEEEE----TTTS-HHHHHHHHGGGGGG-SEEEE-HHHHHHHHHHTT--HHHHHHHHHHTT--HHHHHHHHHHHHHHHHHHTTS-SEEEEEEEEEE-TTSS-EEEEEEEEE-TTS-EEE-GGGPEEE--S--TTHHHHHHHHHHIIIIIS--S---TT---HHHHHHHHHHHHHHHHHHTTSSSSS----HHHHHHHHHHHH-GGGG-/----------------------PPPHHHHTS---EEEEE---EEEEEE-TT--EEETTEEEEEEEEE-HHHHHHHHHIIIIIGGGEEEEEEEE-HHHHHHHHHHHHHHSTTTTTTTEEEEEESSSB--EEEEEGGGTEEEEE-TTBTTTT--GGGG-HHHHHHHHHTTGGGS-EEEEEESSHHHH-HHHHHHHHHHHHHHHHHHHTT-TTEEEEEE----TTTS-HHHHHHHHGGGGGG-SEEEE-HHHHHHHHHHTT--HHHHHHHHHHTT--HHHHHHHHHHHHHHHHHHTTS-SEEEEEEEEEE-TTSS-EEEEEEEEE-TTS-EEE-GGGPEEE--S--TTHHHHHHHHHHIIIIIS--S---TT---HHHHHHHHHHHHHHHHHHTTSSSSS----HHHHHHHHHHHH-GGGG-